Protein AF-0000000066442514 (afdb_homodimer)

Secondary structure (DSSP, 8-state):
-HHHHHHHHHHHHHHHT-----SSSPP-S--S-GGGGG-HHHHHHHHHHHHHHHHT-----S--SEEEEEEETT--HHHHHHHHHHHHHHHTS-TTT---GGGG-SEEEEEE---SSBSS--HHHHHHHHHHS----TT-BSB-TTSPTT-HHHHHSGGGB---HHHHHHHTT-EEEEEEEEETTSHHHHTTT--BS-TT-SSHHHHHHTT--TTTS--HHHHHHHSTTGGG-SEEEEE-GGGTSBTTSB-TTSPBP-BSS---HHHHHHHHSSS-EEEE-SHHHHHT--GGG-SEEEEE-SSSSPPPTTS--SSPPPHHHHHHHHHHHHTT-TT-EEEEEEETHHHHHHHTT-HHHHHHHHHHHHHHHHHHHHHS-TTTEEEEEE-S-EES-EEBS-PBTT--TTSEEEEE-TTT--EEESEEEEEES-GGGTEEEETTEEEE--GGGS-TTSTTPPPPEEEE-SSPPEE-S-EEEEEESTTGGGS-EEEEGGGHHHHHHHHHT-SSS-BTTB----SS---/-HHHHHHHHHHHHHHH------SSSPP-S--S-GGGGG-HHHHHHHHHHHHHHHHT-----S--SEEEEEEETT--HHHHHHHHHHHHHHHTS-TTT---GGGG-SEEEEEE---SSBSS--HHHHHHHHHHS----TT-BSB-TTS-TT-HHHHHSGGGB---HHHHHHHTT-EEEEEEEEETTSHHHHTTT--BS-TT--SHHHHHHTT--TTTS--HHHHHHHSTTGGG-SEEEEE-GGGTSBTTSB-TTSPBP-BSS---HHHHHHHHSSS-EEEE-SHHHHHT--GGG-SEEEEE-SSSSPPPTTS--SSPPPHHHHHHHHHHHHTT-TT-EEEEEEETHHHHHHHTT-HHHHHHHHHHHHHHHHHHHHHS-TTTEEEEEE-S-EES-EEBS-PBTT--TTSEEEEE-TTT--EEESEEEEEES-GGGTEEEETTEEEE--GGGS-TTSTTPPPPEEEE-SSPPEE-S-EEEEEESTTGGGS-EEEEGGGHHHHHHHHHT-SSS-BTTB----SS---

Sequence (1046 aa):
MRALRFFAALALQLTACSSQYKYGPEQSWDLDSISELKSKEFWFHDAQRTLYNKLSTPPNQYRAKNVIFFLGDGMSVPTVTAGRIFDGQLRGVVGERNRLEFEKFNYVGLSKTYCVNKQVADSACTASAYLSGIKANYLTIGVTADVELNDCRGSRLPQNRLSSIAAWALKGSKSAGLVTTTRVTHASPAGVYAHTSNRDFESDYDVTKLGQNPGNCPDIAQQLIDGDVGKRLRVVMGGGTIKFLPNTTNDVFGNKGQRLDNRNLIEEWQQTKPGNARVVFSRTDLLNNDAQNTDFLLGLFNASHLAYHMDDSIDTPTLPEMTAAAINVLSRDPNGYFLFVEGGRIDHAHHETKAKKALDETVQFSDAVRKARQLTNPWDTLIVVSADHGHTVTISGYPDVNNSIVGLNSELSNVDQLPYTSISYANGPAYERFYKSTDGVVERVDLRNLDFSKPDAIYPHGVPMTEETHGGGDVAVYAHGPWSHLFTGVYEQSTLPHLMGFASCLGPGITYCDLQPKARYSPMRALRFFAALALQLTACSSQYKYGPEQSWDLDSISELKSKEFWFHDAQRTLYNKLSTPPNQYRAKNVIFFLGDGMSVPTVTAGRIFDGQLRGVVGERNRLEFEKFNYVGLSKTYCVNKQVADSACTASAYLSGIKANYLTIGVTADVELNDCRGSRLPQNRLSSIAAWALKGSKSAGLVTTTRVTHASPAGVYAHTSNRDFESDYDVTKLGQNPGNCPDIAQQLIDGDVGKRLRVVMGGGTIKFLPNTTNDVFGNKGQRLDNRNLIEEWQQTKPGNARVVFSRTDLLNNDAQNTDFLLGLFNASHLAYHMDDSIDTPTLPEMTAAAINVLSRDPNGYFLFVEGGRIDHAHHETKAKKALDETVQFSDAVRKARQLTNPWDTLIVVSADHGHTVTISGYPDVNNSIVGLNSELSNVDQLPYTSISYANGPAYERFYKSTDGVVERVDLRNLDFSKPDAIYPHGVPMTEETHGGGDVAVYAHGPWSHLFTGVYEQSTLPHLMGFASCLGPGITYCDLQPKARYSP

Foldseek 3Di:
DVVVCVVCCLVVVLVVPPPQPPDADDDDLFALDPVCVVDPSNVVVNVVRLVNVLSNDDAQAAFFLAEEEEAAAQCFPQLQQLLQLQVSVVVNGQSNSGHFQLSPFPFKAWAFFAAPPGLFADLQQLLCQQFQLAGADHQWAQFHNVQAAPNLQRQPDPVGGTAGLLNQCVVVVAAEEEAELWACLARNNLNNFHGFSGSQLQAQLSCVVVPHHCVSTPGSLVCLCPNPRNLRHQYYAWAAQQRQADQVDADPVGHGHRYPVRGRSVVSSCVPDPAAEDEEAFLVCLVVDDLVRRRHYHYHHYNTGHDQPPDDDDRGDFLLSSLLSSCSNSVPRPSYYYYYRYLNVLNVCVQAQLSLSNSVSVSSSSSNVVSVVVSDDQSRYKYKYKYNFHFQKHFDDDADRSPNQQAWGPAADPPPRAIFHRIAHAEHAPQVQFWDDDPNDIDGDRCVPPDSVDSSDHHHHDYYDHTGDTDRDIMMMGMTGHQRNVNYYYDYSSCNSVSVCQSNVTAQAAHVVHNDGDPDHDD/DVVVVVVCCLVVVLVVPPPQPPDADDDDLFALDPVCVVDPRNVVVNVVRLVNVLSNDDAQAAFFLAEEEEAAAQCFPQLQQLLQLQVSVVVNGQSNSGHFQLSPFPFKAWAFFAAPPGLFADLQQLLCQQFQLAGADHQWAQFHNVQAAPNLQRQPDPVGGTAGLLNQCVVVVAAEEEAELWACLARNNLNNFHGFSGSQLQAQLSCVVVPHHCVSTPGSLVCLCPNPRNLRHQYYAWAAQQRQADQVDADPVGHGHRYPVRGRSVVSSCVVDPAAEDEEAFLVCLVPDDLVRGRHYHYHHYNTGHDQPPDDDDRHDFLLSSLLSSCSNSVPRPSYYYYYRYLNVLNVCVQAQLSLSNSSSVSSSSSNVVSVVVSDDQSRYKYKYKYNFHFQKHFDDDADRSPNQQAWGPAADPPPRAIFHRIAHAEHAPQVQFWDDDPNDIDGDRCVVPDSVDSSDHHHHDYYDHTGDTDRDIMMMGMTGHQRNVNYYYDYSSCNSVSVCQSNVTAQAAHVVHRDGDPDHDD

Solvent-accessible surface area (backbone atoms only — not comparable to full-atom values): 49474 Å² total; per-residue (Å²): 110,68,65,59,48,49,51,45,45,51,46,52,53,40,65,73,50,68,62,68,79,83,48,59,64,75,84,67,53,75,35,77,48,66,73,61,52,43,39,58,57,48,37,42,34,42,32,50,45,53,51,50,52,56,73,60,52,72,83,39,82,43,63,14,44,26,37,38,42,36,32,36,29,37,38,17,52,32,48,51,42,51,16,18,24,44,50,19,48,76,72,58,26,39,8,81,63,28,71,44,54,62,51,70,26,65,19,16,20,36,29,44,38,50,24,46,55,16,45,21,38,50,54,15,10,26,19,14,7,48,28,44,17,29,48,7,26,63,44,20,19,16,34,39,37,82,36,46,74,72,29,33,69,48,32,66,37,72,92,30,42,55,56,18,50,44,42,28,26,47,74,65,62,18,42,26,33,40,38,37,38,28,28,54,40,36,38,53,57,25,18,52,44,30,51,31,21,38,45,68,27,26,20,47,39,41,22,43,73,73,75,44,54,43,91,60,34,68,21,37,40,56,24,42,54,71,26,85,42,24,52,62,43,32,28,41,33,20,12,26,48,24,45,33,22,15,56,88,40,63,48,100,86,70,45,59,15,50,22,75,82,70,48,50,48,64,61,50,43,50,70,68,45,77,77,42,52,44,78,35,57,35,26,67,52,52,75,65,53,57,42,90,69,36,63,26,42,40,33,41,49,25,61,40,51,41,74,57,85,89,46,94,65,83,55,55,64,50,64,33,56,52,47,47,54,45,50,53,32,46,65,69,39,90,64,17,27,33,36,41,38,34,33,40,51,22,31,55,24,45,23,58,29,14,57,53,43,18,32,51,38,44,43,44,42,28,46,22,54,44,44,50,58,73,74,48,56,58,66,32,28,23,40,36,39,32,35,51,32,13,39,34,57,29,34,42,46,62,21,41,47,69,47,58,58,62,30,63,31,78,47,56,28,82,65,78,66,40,58,44,50,17,48,33,26,38,36,14,41,72,47,70,74,45,45,39,41,55,96,68,36,68,40,71,50,66,49,86,78,50,65,52,86,44,60,80,31,67,52,61,43,49,38,53,23,80,48,21,48,35,8,43,28,50,19,50,32,29,17,38,31,16,46,19,77,65,44,36,12,56,45,56,33,24,28,50,31,50,56,54,16,17,30,45,56,28,62,50,58,43,17,77,80,40,74,63,78,53,71,58,83,58,115,111,68,64,58,47,49,51,45,46,51,47,53,54,43,66,72,48,72,65,69,79,82,46,57,61,75,82,67,54,75,35,76,50,68,71,61,49,43,38,58,56,49,36,42,34,44,30,50,44,54,50,49,51,55,72,60,53,73,82,40,81,43,62,15,46,25,38,38,44,35,34,36,28,37,39,18,52,32,48,52,42,51,17,18,24,44,50,18,49,76,72,58,26,39,9,84,63,27,71,44,53,62,51,69,26,64,18,16,20,38,29,43,40,49,24,46,55,17,44,21,38,52,54,15,9,25,18,14,7,47,29,42,17,30,48,6,26,62,44,20,20,17,34,39,38,83,36,45,75,72,29,32,70,48,31,66,36,71,92,28,44,56,56,18,51,45,43,29,26,46,74,66,62,19,44,24,33,39,39,37,40,28,26,53,40,36,37,55,58,26,16,52,44,30,51,30,20,38,44,69,27,26,20,48,39,42,22,43,74,72,74,44,56,41,91,61,33,67,22,37,38,57,24,42,52,72,25,86,44,23,54,61,44,32,28,41,31,21,13,26,49,24,45,34,22,15,56,87,39,65,48,100,84,72,46,57,14,51,22,75,82,70,51,48,47,63,60,50,43,50,71,68,46,76,77,42,51,46,79,35,56,36,27,66,52,53,76,65,52,57,43,91,70,36,62,26,40,42,33,42,49,24,62,40,51,41,75,58,85,89,45,95,65,83,54,56,64,51,64,32,55,51,47,48,54,45,49,54,32,47,65,69,39,88,63,18,28,34,36,41,37,33,32,38,51,22,31,54,23,45,25,57,28,14,58,52,43,16,32,51,37,44,42,43,42,28,46,22,52,43,43,50,58,72,76,47,56,59,66,33,29,22,38,37,38,32,35,49,32,13,39,33,58,29,34,41,46,63,20,41,46,69,48,57,59,63,31,63,31,78,47,55,31,81,65,78,67,40,59,44,51,19,48,33,25,37,35,14,41,72,47,71,75,43,46,39,42,54,95,69,36,68,39,73,49,65,51,85,78,52,65,52,88,42,60,79,31,68,54,62,44,49,38,51,21,82,48,22,49,34,9,43,28,49,19,50,33,27,18,39,29,15,45,21,76,67,42,35,12,56,46,56,34,24,30,48,30,51,56,55,15,16,29,44,55,30,62,49,57,44,19,75,80,41,75,64,79,54,71,58,83,60,113

Nearest PDB structures (foldseek):
  1k7h-assembly1_B  TM=9.688E-01  e=6.602E-61  Pandalus borealis
  7yiv-assembly1_H  TM=9.428E-01  e=6.578E-58  Homo sapiens
  3mk0-assembly1_A  TM=9.282E-01  e=3.516E-56  Homo sapiens
  4kjg-assembly1_B  TM=9.202E-01  e=3.316E-56  Rattus norvegicus
  4kjd-assembly1_B  TM=9.250E-01  e=1.387E-45  Rattus norvegicus

GO terms:
  GO:0004035 alkaline phosphatase activity (F, IDA)

Structure (mmCIF, N/CA/C/O backbone):
data_AF-0000000066442514-model_v1
#
loop_
_entity.id
_entity.type
_entity.pdbx_description
1 polymer 'alkaline phosphatase'
#
loop_
_atom_site.group_PDB
_atom_site.id
_atom_site.type_symbol
_atom_site.label_atom_id
_atom_site.label_alt_id
_atom_site.label_comp_id
_atom_site.label_asym_id
_atom_site.label_entity_id
_atom_site.label_seq_id
_atom_site.pdbx_PDB_ins_code
_atom_site.Cartn_x
_atom_site.Cartn_y
_atom_site.Cartn_z
_atom_site.occupancy
_atom_site.B_iso_or_equiv
_atom_site.auth_seq_id
_atom_site.auth_comp_id
_atom_site.auth_asym_id
_atom_site.auth_atom_id
_atom_site.pdbx_PDB_model_num
ATOM 1 N N . MET A 1 1 ? -41.406 0.162 12.781 1 38.47 1 MET A N 1
ATOM 2 C CA . MET A 1 1 ? -42.156 0.573 11.586 1 38.47 1 MET A CA 1
ATOM 3 C C . MET A 1 1 ? -41.438 1.747 10.906 1 38.47 1 MET A C 1
ATOM 5 O O . MET A 1 1 ? -41.375 1.797 9.68 1 38.47 1 MET A O 1
ATOM 9 N N . ARG A 1 2 ? -40.938 2.623 11.789 1 35.38 2 ARG A N 1
ATOM 10 C CA . ARG A 1 2 ? -40.25 3.797 11.234 1 35.38 2 ARG A CA 1
ATOM 11 C C . ARG A 1 2 ? -38.906 3.434 10.656 1 35.38 2 ARG A C 1
ATOM 13 O O . ARG A 1 2 ? -38.469 3.984 9.633 1 35.38 2 ARG A O 1
ATOM 20 N N . ALA A 1 3 ? -38.25 2.457 11.203 1 40.62 3 ALA A N 1
ATOM 21 C CA . ALA A 1 3 ? -36.938 2.047 10.719 1 40.62 3 ALA A CA 1
ATOM 22 C C . ALA A 1 3 ? -37.062 1.33 9.375 1 40.62 3 ALA A C 1
ATOM 24 O O . ALA A 1 3 ? -36.219 1.522 8.484 1 40.62 3 ALA A O 1
ATOM 25 N N . LEU A 1 4 ? -38.156 0.588 9.227 1 42.34 4 LEU A N 1
ATOM 26 C CA . LEU A 1 4 ? -38.375 -0.084 7.949 1 42.34 4 LEU A CA 1
ATOM 27 C C . LEU A 1 4 ? -38.688 0.926 6.848 1 42.34 4 LEU A C 1
ATOM 29 O O . LEU A 1 4 ? -38.25 0.763 5.707 1 42.34 4 LEU A O 1
ATOM 33 N N . ARG A 1 5 ? -39.312 1.982 7.227 1 40.94 5 ARG A N 1
ATOM 34 C CA . ARG A 1 5 ? -39.625 2.998 6.234 1 40.94 5 ARG A CA 1
ATOM 35 C C . ARG A 1 5 ? -38.406 3.77 5.801 1 40.94 5 ARG A C 1
ATOM 37 O O . ARG A 1 5 ? -38.281 4.145 4.633 1 40.94 5 ARG A O 1
ATOM 44 N N . PHE A 1 6 ? -37.5 3.926 6.785 1 42.84 6 PHE A N 1
ATOM 45 C CA . PHE A 1 6 ? -36.281 4.652 6.457 1 42.84 6 PHE A CA 1
ATOM 46 C C . PHE A 1 6 ? -35.375 3.803 5.582 1 42.84 6 PHE A C 1
ATOM 48 O O . PHE A 1 6 ? -34.812 4.301 4.609 1 42.84 6 PHE A O 1
ATOM 55 N N . PHE A 1 7 ? -35.281 2.59 5.887 1 43.75 7 PHE A N 1
ATOM 56 C CA . PHE A 1 7 ? -34.438 1.73 5.055 1 43.75 7 PHE A CA 1
ATOM 57 C C . PHE A 1 7 ? -35.062 1.534 3.68 1 43.75 7 PHE A C 1
ATOM 59 O O . PHE A 1 7 ? -34.375 1.479 2.67 1 43.75 7 PHE A O 1
ATOM 66 N N . ALA A 1 8 ? -36.375 1.407 3.721 1 45.22 8 ALA A N 1
ATOM 67 C CA . ALA A 1 8 ? -37.062 1.27 2.443 1 45.22 8 ALA A CA 1
ATOM 68 C C . ALA A 1 8 ? -37 2.566 1.641 1 45.22 8 ALA A C 1
ATOM 70 O O . ALA A 1 8 ? -36.844 2.537 0.417 1 45.22 8 ALA A O 1
ATOM 71 N N . ALA A 1 9 ? -37.094 3.627 2.287 1 41.62 9 ALA A N 1
ATOM 72 C CA . ALA A 1 9 ? -37.031 4.918 1.608 1 41.62 9 ALA A CA 1
ATOM 73 C C . ALA A 1 9 ? -35.625 5.199 1.111 1 41.62 9 ALA A C 1
ATOM 75 O O . ALA A 1 9 ? -35.438 5.715 0.005 1 41.62 9 ALA A O 1
ATOM 76 N N . LEU A 1 10 ? -34.625 4.816 1.901 1 45.12 10 LEU A N 1
ATOM 77 C CA . LEU A 1 10 ? -33.25 4.973 1.393 1 45.12 10 LEU A CA 1
ATOM 78 C C . LEU A 1 10 ? -33 3.996 0.252 1 45.12 10 LEU A C 1
ATOM 80 O O . LEU A 1 10 ? -32.406 4.367 -0.76 1 45.12 10 LEU A O 1
ATOM 84 N N . ALA A 1 11 ? -33.438 2.771 0.452 1 46.72 11 ALA A N 1
ATOM 85 C CA . ALA A 1 11 ? -33.312 1.802 -0.63 1 46.72 11 ALA A CA 1
ATOM 86 C C . ALA A 1 11 ? -34.156 2.205 -1.838 1 46.72 11 ALA A C 1
ATOM 88 O O . ALA A 1 11 ? -33.688 2.086 -2.982 1 46.72 11 ALA A O 1
ATOM 89 N N . LEU A 1 12 ? -35.344 2.416 -1.604 1 46.75 12 LEU A N 1
ATOM 90 C CA . LEU A 1 12 ? -36.25 2.85 -2.676 1 46.75 12 LEU A CA 1
ATOM 91 C C . LEU A 1 12 ? -35.75 4.148 -3.303 1 46.75 12 LEU A C 1
ATOM 93 O O . LEU A 1 12 ? -35.844 4.34 -4.516 1 46.75 12 LEU A O 1
ATOM 97 N N . GLN A 1 13 ? -35.312 5.047 -2.525 1 42.16 13 GLN A N 1
ATOM 98 C CA . GLN A 1 13 ? -34.75 6.285 -3.051 1 42.16 13 GLN A CA 1
ATOM 99 C C . GLN A 1 13 ? -33.469 6.02 -3.805 1 42.16 13 GLN A C 1
ATOM 101 O O . GLN A 1 13 ? -33.156 6.691 -4.793 1 42.16 13 GLN A O 1
ATOM 106 N N . LEU A 1 14 ? -32.688 5.059 -3.352 1 45.56 14 LEU A N 1
ATOM 107 C CA . LEU A 1 14 ? -31.453 4.723 -4.059 1 45.56 14 LEU A CA 1
ATOM 108 C C . LEU A 1 14 ? -31.75 3.938 -5.332 1 45.56 14 LEU A C 1
ATOM 110 O O . LEU A 1 14 ? -31.016 4.043 -6.32 1 45.56 14 LEU A O 1
ATOM 114 N N . THR A 1 15 ? -32.625 2.994 -5.359 1 45 15 THR A N 1
ATOM 115 C CA . THR A 1 15 ? -32.969 2.299 -6.594 1 45 15 THR A CA 1
ATOM 116 C C . THR A 1 15 ? -33.438 3.287 -7.66 1 45 15 THR A C 1
ATOM 118 O O . THR A 1 15 ? -33.25 3.055 -8.852 1 45 15 THR A O 1
ATOM 121 N N . ALA A 1 16 ? -34.406 4.074 -7.336 1 40.31 16 ALA A N 1
ATOM 122 C CA . ALA A 1 16 ? -34.938 4.957 -8.375 1 40.31 16 ALA A CA 1
ATOM 123 C C . ALA A 1 16 ? -33.844 5.812 -8.984 1 40.31 16 ALA A C 1
ATOM 125 O O . ALA A 1 16 ? -33.969 6.262 -10.133 1 40.31 16 ALA A O 1
ATOM 126 N N . CYS A 1 17 ? -32.875 6.41 -8.211 1 42 17 CYS A N 1
ATOM 127 C CA . CYS A 1 17 ? -31.938 7.406 -8.727 1 42 17 CYS A CA 1
ATOM 128 C C . CYS A 1 17 ? -30.688 6.742 -9.297 1 42 17 CYS A C 1
ATOM 130 O O . CYS A 1 17 ? -29.594 6.875 -8.734 1 42 17 CYS A O 1
ATOM 132 N N . SER A 1 18 ? -30.609 5.641 -9.656 1 47.06 18 SER A N 1
ATOM 133 C CA . SER A 1 18 ? -29.469 5.434 -10.547 1 47.06 18 SER A CA 1
ATOM 134 C C . SER A 1 18 ? -29.188 6.68 -11.383 1 47.06 18 SER A C 1
ATOM 136 O O . SER A 1 18 ? -28.828 6.574 -12.555 1 47.06 18 SER A O 1
ATOM 138 N N . SER A 1 19 ? -29.75 7.75 -11.086 1 52.88 19 SER A N 1
ATOM 139 C CA . SER A 1 19 ? -29.453 8.906 -11.922 1 52.88 19 SER A CA 1
ATOM 140 C C . SER A 1 19 ? -27.969 9.266 -11.875 1 52.88 19 SER A C 1
ATOM 142 O O . SER A 1 19 ? -27.422 9.531 -10.805 1 52.88 19 SER A O 1
ATOM 144 N N . GLN A 1 20 ? -27.188 8.688 -12.898 1 64.88 20 GLN A N 1
ATOM 145 C CA . GLN A 1 20 ? -25.844 9.141 -13.227 1 64.88 20 GLN A CA 1
ATOM 146 C C . GLN A 1 20 ? -25.688 10.641 -12.969 1 64.88 20 GLN A C 1
ATOM 148 O O . GLN A 1 20 ? -26.562 11.43 -13.344 1 64.88 20 GLN A O 1
ATOM 153 N N . TYR A 1 21 ? -24.891 10.906 -11.938 1 78.38 21 TYR A N 1
ATOM 154 C CA . TYR A 1 21 ? -24.531 12.305 -11.75 1 78.38 21 TYR A CA 1
ATOM 155 C C . TYR A 1 21 ? -24.391 13.016 -13.086 1 78.38 21 TYR A C 1
ATOM 157 O O . TYR A 1 21 ? -23.562 12.617 -13.914 1 78.38 21 TYR A O 1
ATOM 165 N N . LYS A 1 22 ? -25.219 13.984 -13.43 1 78.25 22 LYS A N 1
ATOM 166 C CA . LYS A 1 22 ? -25.266 14.602 -14.75 1 78.25 22 LYS A CA 1
ATOM 167 C C . LYS A 1 22 ? -24.719 16.031 -14.711 1 78.25 22 LYS A C 1
ATOM 169 O O . LYS A 1 22 ? -24.891 16.781 -15.664 1 78.25 22 LYS A O 1
ATOM 174 N N . TYR A 1 23 ? -24.047 16.297 -13.617 1 77.56 23 TYR A N 1
ATOM 175 C CA . TYR A 1 23 ? -23.562 17.656 -13.516 1 77.56 23 TYR A CA 1
ATOM 176 C C . TYR A 1 23 ? -22.062 17.734 -13.781 1 77.56 23 TYR A C 1
ATOM 178 O O . TYR A 1 23 ? -21.344 16.75 -13.594 1 77.56 23 TYR A O 1
ATOM 186 N N . GLY A 1 24 ? -21.672 18.906 -14.32 1 76 24 GLY A N 1
ATOM 187 C CA . GLY A 1 24 ? -20.266 19.188 -14.477 1 76 24 GLY A CA 1
ATOM 188 C C . GLY A 1 24 ? -19.625 18.422 -15.617 1 76 24 GLY A C 1
ATOM 189 O O . GLY A 1 24 ? -20.312 17.781 -16.406 1 76 24 GLY A O 1
ATOM 190 N N . PRO A 1 25 ? -18.344 18.578 -15.656 1 77.44 25 PRO A N 1
ATOM 191 C CA . PRO A 1 25 ? -17.625 17.828 -16.688 1 77.44 25 PRO A CA 1
ATOM 192 C C . PRO A 1 25 ? -17.688 16.312 -16.469 1 77.44 25 PRO A C 1
ATOM 194 O O . PRO A 1 25 ? -17.859 15.859 -15.328 1 77.44 25 PRO A O 1
ATOM 197 N N . GLU A 1 26 ? -17.688 15.633 -17.484 1 74.25 26 GLU A N 1
ATOM 198 C CA . GLU A 1 26 ? -17.688 14.18 -17.422 1 74.25 26 GLU A CA 1
ATOM 199 C C . GLU A 1 26 ? -16.453 13.664 -16.703 1 74.25 26 GLU A C 1
ATOM 201 O O . GLU A 1 26 ? -15.383 14.273 -16.766 1 74.25 26 GLU A O 1
ATOM 206 N N . GLN A 1 27 ? -16.766 12.617 -15.891 1 74.62 27 GLN A N 1
ATOM 207 C CA . GLN A 1 27 ? -15.617 11.938 -15.297 1 74.62 27 GLN A CA 1
ATOM 208 C C . GLN A 1 27 ? -14.703 11.375 -16.375 1 74.62 27 GLN A C 1
ATOM 210 O O . GLN A 1 27 ? -15.164 10.672 -17.281 1 74.62 27 GLN A O 1
ATOM 215 N N . SER A 1 28 ? -13.508 11.883 -16.312 1 82 28 SER A N 1
ATOM 216 C CA . SER A 1 28 ? -12.555 11.367 -17.297 1 82 28 SER A CA 1
ATOM 217 C C . SER A 1 28 ? -11.32 10.789 -16.609 1 82 28 SER A C 1
ATOM 219 O O . SER A 1 28 ? -10.688 11.453 -15.789 1 82 28 SER A O 1
ATOM 221 N N . TRP A 1 29 ? -11.102 9.586 -16.844 1 86.31 29 TRP A N 1
ATOM 222 C CA . TRP A 1 29 ? -9.898 8.922 -16.375 1 86.31 29 TRP A CA 1
ATOM 223 C C . TRP A 1 29 ? -8.773 9.023 -17.391 1 86.31 29 TRP A C 1
ATOM 225 O O . TRP A 1 29 ? -7.598 8.875 -17.047 1 86.31 29 TRP A O 1
ATOM 235 N N . ASP A 1 30 ? -9.211 9.305 -18.609 1 88.81 30 ASP A N 1
ATOM 236 C CA . ASP A 1 30 ? -8.25 9.477 -19.688 1 88.81 30 ASP A CA 1
ATOM 237 C C . ASP A 1 30 ? -8.102 10.953 -20.062 1 88.81 30 ASP A C 1
ATOM 239 O O . ASP A 1 30 ? -8.766 11.445 -20.969 1 88.81 30 ASP A O 1
ATOM 243 N N . LEU A 1 31 ? -7.215 11.609 -19.359 1 93.81 31 LEU A N 1
ATOM 244 C CA . LEU A 1 31 ? -6.957 13.016 -19.656 1 93.81 31 LEU A CA 1
ATOM 245 C C . LEU A 1 31 ? -5.812 13.156 -20.656 1 93.81 31 LEU A C 1
ATOM 247 O O . LEU A 1 31 ? -4.711 12.648 -20.422 1 93.81 31 LEU A O 1
ATOM 251 N N . ASP A 1 32 ? -5.988 13.906 -21.672 1 91.44 32 ASP A N 1
ATOM 252 C CA . ASP A 1 32 ? -4.992 14.07 -22.734 1 91.44 32 ASP A CA 1
ATOM 253 C C . ASP A 1 32 ? -3.986 15.164 -22.375 1 91.44 32 ASP A C 1
ATOM 255 O O . ASP A 1 32 ? -2.92 15.25 -23 1 91.44 32 ASP A O 1
ATOM 259 N N . SER A 1 33 ? -4.453 15.953 -21.391 1 93.25 33 SER A N 1
ATOM 260 C CA . SER A 1 33 ? -3.58 17.062 -21.031 1 93.25 33 SER A CA 1
ATOM 261 C C . SER A 1 33 ? -3.541 17.281 -19.531 1 93.25 33 SER A C 1
ATOM 263 O O . SER A 1 33 ? -4.57 17.188 -18.859 1 93.25 33 SER A O 1
ATOM 265 N N . ILE A 1 34 ? -2.373 17.688 -19.047 1 93.44 34 ILE A N 1
ATOM 266 C CA . ILE A 1 34 ? -2.172 17.953 -17.625 1 93.44 34 ILE A CA 1
ATOM 267 C C . ILE A 1 34 ? -2.938 19.219 -17.234 1 93.44 34 ILE A C 1
ATOM 269 O O . ILE A 1 34 ? -3.215 19.438 -16.047 1 93.44 34 ILE A O 1
ATOM 273 N N . SER A 1 35 ? -3.258 20.094 -18.188 1 94.12 35 SER A N 1
ATOM 274 C CA . SER A 1 35 ? -3.957 21.344 -17.906 1 94.12 35 SER A CA 1
ATOM 275 C C . SER A 1 35 ? -5.344 21.078 -17.328 1 94.12 35 SER A C 1
ATOM 277 O O . SER A 1 35 ? -5.887 21.922 -16.609 1 94.12 35 SER A O 1
ATOM 279 N N . GLU A 1 36 ? -5.879 19.922 -17.641 1 92.75 36 GLU A N 1
ATOM 280 C CA . GLU A 1 36 ? -7.207 19.578 -17.141 1 92.75 36 GLU A CA 1
ATOM 281 C C . GLU A 1 36 ? -7.191 19.359 -15.625 1 92.75 36 GLU A C 1
ATOM 283 O O . GLU A 1 36 ? -8.211 19.516 -14.953 1 92.75 36 GLU A O 1
ATOM 288 N N . LEU A 1 37 ? -6.039 19.031 -15.078 1 95.56 37 LEU A N 1
ATOM 289 C CA . LEU A 1 37 ? -5.879 18.812 -13.641 1 95.56 37 LEU A CA 1
ATOM 290 C C . LEU A 1 37 ? -6.012 20.125 -12.875 1 95.56 37 LEU A C 1
ATOM 292 O O . LEU A 1 37 ? -6.195 20.109 -11.656 1 95.56 37 LEU A O 1
ATOM 296 N N . LYS A 1 38 ? -5.973 21.266 -13.523 1 96.19 38 LYS A N 1
ATOM 297 C CA . LYS A 1 38 ? -5.957 22.562 -12.859 1 96.19 38 LYS A CA 1
ATOM 298 C C . LYS A 1 38 ? -7.367 23 -12.469 1 96.19 38 LYS A C 1
ATOM 300 O O . LYS A 1 38 ? -7.535 23.922 -11.656 1 96.19 38 LYS A O 1
ATOM 305 N N . SER A 1 39 ? -8.367 22.375 -13.008 1 95.06 39 SER A N 1
ATOM 306 C CA . SER A 1 39 ? -9.75 22.828 -12.852 1 95.06 39 SER A CA 1
ATOM 307 C C . SER A 1 39 ? -10.32 22.391 -11.5 1 95.06 39 SER A C 1
ATOM 309 O O . SER A 1 39 ? -10.453 21.203 -11.227 1 95.06 39 SER A O 1
ATOM 311 N N . LYS A 1 40 ? -10.711 23.406 -10.688 1 95.31 40 LYS A N 1
ATOM 312 C CA . LYS A 1 40 ? -11.359 23.078 -9.422 1 95.31 40 LYS A CA 1
ATOM 313 C C . LYS A 1 40 ? -12.695 22.391 -9.648 1 95.31 40 LYS A C 1
ATOM 315 O O . LYS A 1 40 ? -13.07 21.484 -8.891 1 95.31 40 LYS A O 1
ATOM 320 N N . GLU A 1 41 ? -13.461 22.734 -10.766 1 95.19 41 GLU A N 1
ATOM 321 C CA . GLU A 1 41 ? -14.727 22.094 -11.102 1 95.19 41 GLU A CA 1
ATOM 322 C C . GLU A 1 41 ? -14.523 20.625 -11.445 1 95.19 41 GLU A C 1
ATOM 324 O O . GLU A 1 41 ? -15.359 19.781 -11.125 1 95.19 41 GLU A O 1
ATOM 329 N N . PHE A 1 42 ? -13.43 20.375 -12.141 1 95.62 42 PHE A N 1
ATOM 330 C CA . PHE A 1 42 ? -13.109 18.984 -12.484 1 95.62 42 PHE A CA 1
ATOM 331 C C . PHE A 1 42 ? -12.992 18.141 -11.227 1 95.62 42 PHE A C 1
ATOM 333 O O . PHE A 1 42 ? -13.617 17.078 -11.125 1 95.62 42 PHE A O 1
ATOM 340 N N . TRP A 1 43 ? -12.203 18.547 -10.258 1 97.06 43 TRP A N 1
ATOM 341 C CA . TRP A 1 43 ? -11.953 17.781 -9.047 1 97.06 43 TRP A CA 1
ATOM 342 C C . TRP A 1 43 ? -13.211 17.688 -8.188 1 97.06 43 TRP A C 1
ATOM 344 O O . TRP A 1 43 ? -13.477 16.641 -7.578 1 97.06 43 TRP A O 1
ATOM 354 N N . PHE A 1 44 ? -14.016 18.781 -8.133 1 97.06 44 PHE A N 1
ATOM 355 C CA . PHE A 1 44 ? -15.273 18.75 -7.402 1 97.06 44 PHE A CA 1
ATOM 356 C C . PHE A 1 44 ? -16.203 17.688 -7.965 1 97.06 44 PHE A C 1
ATOM 358 O O . PHE A 1 44 ? -16.688 16.828 -7.227 1 97.06 44 PHE A O 1
ATOM 365 N N . HIS A 1 45 ? -16.391 17.656 -9.258 1 96.31 45 HIS A N 1
ATOM 366 C CA . HIS A 1 45 ? -17.328 16.719 -9.875 1 96.31 45 HIS A CA 1
ATOM 367 C C . HIS A 1 45 ? -16.766 15.297 -9.875 1 96.31 45 HIS A C 1
ATOM 369 O O . HIS A 1 45 ? -17.531 14.328 -9.766 1 96.31 45 HIS A O 1
ATOM 375 N N . ASP A 1 46 ? -15.453 15.219 -9.984 1 96.31 46 ASP A N 1
ATOM 376 C CA . ASP A 1 46 ? -14.836 13.906 -9.859 1 96.31 46 ASP A CA 1
ATOM 377 C C . ASP A 1 46 ? -15.164 13.266 -8.516 1 96.31 46 ASP A C 1
ATOM 379 O O . ASP A 1 46 ? -15.531 12.094 -8.445 1 96.31 46 ASP A O 1
ATOM 383 N N . ALA A 1 47 ? -15.008 14.047 -7.41 1 97.06 47 ALA A N 1
ATOM 384 C CA . ALA A 1 47 ? -15.305 13.562 -6.062 1 97.06 47 ALA A CA 1
ATOM 385 C C . ALA A 1 47 ? -16.781 13.227 -5.914 1 97.06 47 ALA A C 1
ATOM 387 O O . ALA A 1 47 ? -17.141 12.211 -5.312 1 97.06 47 ALA A O 1
ATOM 388 N N . GLN A 1 48 ? -17.656 14.094 -6.48 1 96.56 48 GLN A N 1
ATOM 389 C CA . GLN A 1 48 ? -19.094 13.875 -6.391 1 96.56 48 GLN A CA 1
ATOM 390 C C . GLN A 1 48 ? -19.516 12.609 -7.141 1 96.56 48 GLN A C 1
ATOM 392 O O . GLN A 1 48 ? -20.359 11.844 -6.668 1 96.56 48 GLN A O 1
ATOM 397 N N . ARG A 1 49 ? -18.906 12.375 -8.281 1 95.38 49 ARG A N 1
ATOM 398 C CA . ARG A 1 49 ? -19.219 11.172 -9.047 1 95.38 49 ARG A CA 1
ATOM 399 C C . ARG A 1 49 ? -18.766 9.922 -8.312 1 95.38 49 ARG A C 1
ATOM 401 O O . ARG A 1 49 ? -19.453 8.898 -8.32 1 95.38 49 ARG A O 1
ATOM 408 N N . THR A 1 50 ? -17.547 9.992 -7.723 1 95.62 50 THR A N 1
ATOM 409 C CA . THR A 1 50 ? -17.062 8.875 -6.922 1 95.62 50 THR A CA 1
ATOM 410 C C . THR A 1 50 ? -18.016 8.57 -5.777 1 95.62 50 THR A C 1
ATOM 412 O O . THR A 1 50 ? -18.359 7.41 -5.535 1 95.62 50 THR A O 1
ATOM 415 N N . LEU A 1 51 ? -18.469 9.578 -5.082 1 96 51 LEU A N 1
ATOM 416 C CA . LEU A 1 51 ? -19.406 9.438 -3.979 1 96 51 LEU A CA 1
ATOM 417 C C . LEU A 1 51 ? -20.719 8.844 -4.469 1 96 51 LEU A C 1
ATOM 419 O O . LEU A 1 51 ? -21.25 7.91 -3.859 1 96 51 LEU A O 1
ATOM 423 N N . TYR A 1 52 ? -21.266 9.367 -5.59 1 93.25 52 TYR A N 1
ATOM 424 C CA . TYR A 1 52 ? -22.516 8.875 -6.156 1 93.25 52 TYR A CA 1
ATOM 425 C C . TYR A 1 52 ? -22.406 7.398 -6.52 1 93.25 52 TYR A C 1
ATOM 427 O O . TYR A 1 52 ? -23.344 6.625 -6.27 1 93.25 52 TYR A O 1
ATOM 435 N N . ASN A 1 53 ? -21.312 7.098 -7.113 1 92.38 53 ASN A N 1
ATOM 436 C CA . ASN A 1 53 ? -21.109 5.703 -7.496 1 92.38 53 ASN A CA 1
ATOM 437 C C . ASN A 1 53 ? -21.125 4.777 -6.285 1 92.38 53 ASN A C 1
ATOM 439 O O . ASN A 1 53 ? -21.703 3.691 -6.336 1 92.38 53 ASN A O 1
ATOM 443 N N . LYS A 1 54 ? -20.453 5.164 -5.234 1 93.81 54 LYS A N 1
ATOM 444 C CA . LYS A 1 54 ? -20.406 4.355 -4.016 1 93.81 54 LYS A CA 1
ATOM 445 C C . LYS A 1 54 ? -21.797 4.23 -3.389 1 93.81 54 LYS A C 1
ATOM 447 O O . LYS A 1 54 ? -22.172 3.158 -2.902 1 93.81 54 LYS A O 1
ATOM 452 N N . LEU A 1 55 ? -22.547 5.305 -3.361 1 93.19 55 LEU A N 1
ATOM 453 C CA . LEU A 1 55 ? -23.875 5.32 -2.76 1 93.19 55 LEU A CA 1
ATOM 454 C C . LEU A 1 55 ? -24.859 4.473 -3.572 1 93.19 55 LEU A C 1
ATOM 456 O O . LEU A 1 55 ? -25.812 3.914 -3.021 1 93.19 55 LEU A O 1
ATOM 460 N N . SER A 1 56 ? -24.562 4.363 -4.855 1 89.88 56 SER A N 1
ATOM 461 C CA . SER A 1 56 ? -25.516 3.713 -5.754 1 89.88 56 SER A CA 1
ATOM 462 C C . SER A 1 56 ? -25.156 2.246 -5.965 1 89.88 56 SER A C 1
ATOM 464 O O . SER A 1 56 ? -25.781 1.564 -6.785 1 89.88 56 SER A O 1
ATOM 466 N N . THR A 1 57 ? -24.188 1.771 -5.344 1 88.12 57 THR A N 1
ATOM 467 C CA . THR A 1 57 ? -23.766 0.39 -5.547 1 88.12 57 THR A CA 1
ATOM 468 C C . THR A 1 57 ? -24.062 -0.457 -4.316 1 88.12 57 THR A C 1
ATOM 470 O O . THR A 1 57 ? -23.266 -0.512 -3.381 1 88.12 57 THR A O 1
ATOM 473 N N . PRO A 1 58 ? -25.156 -1.134 -4.383 1 89.5 58 PRO A N 1
ATOM 474 C CA . PRO A 1 58 ? -25.453 -2.033 -3.264 1 89.5 58 PRO A CA 1
ATOM 475 C C . PRO A 1 58 ? -24.547 -3.258 -3.236 1 89.5 58 PRO A C 1
ATOM 477 O O . PRO A 1 58 ? -24.047 -3.688 -4.281 1 89.5 58 PRO A O 1
ATOM 480 N N . PRO A 1 59 ? -24.328 -3.787 -2.039 1 92.81 59 PRO A N 1
ATOM 481 C CA . PRO A 1 59 ? -23.547 -5.023 -1.98 1 92.81 59 PRO A CA 1
ATOM 482 C C . PRO A 1 59 ? -24.203 -6.172 -2.746 1 92.81 59 PRO A C 1
ATOM 484 O O . PRO A 1 59 ? -25.438 -6.316 -2.721 1 92.81 59 PRO A O 1
ATOM 487 N N . ASN A 1 60 ? -23.438 -6.879 -3.553 1 95.88 60 ASN A N 1
ATOM 488 C CA . ASN A 1 60 ? -23.875 -8.094 -4.227 1 95.88 60 ASN A CA 1
ATOM 489 C C . ASN A 1 60 ? -23.828 -9.297 -3.295 1 95.88 60 ASN A C 1
ATOM 491 O O . ASN A 1 60 ? -22.75 -9.789 -2.963 1 95.88 60 ASN A O 1
ATOM 495 N N . GLN A 1 61 ? -25.016 -9.82 -2.949 1 95.44 61 GLN A N 1
ATOM 496 C CA . GLN A 1 61 ? -25.062 -10.914 -1.979 1 95.44 61 GLN A CA 1
ATOM 497 C C . GLN A 1 61 ? -25.562 -12.203 -2.625 1 95.44 61 GLN A C 1
ATOM 499 O O . GLN A 1 61 ? -26.125 -13.062 -1.947 1 95.44 61 GLN A O 1
ATOM 504 N N . TYR A 1 62 ? -25.375 -12.273 -3.951 1 96.75 62 TYR A N 1
ATOM 505 C CA . TYR A 1 62 ? -25.672 -13.516 -4.656 1 96.75 62 TYR A CA 1
ATOM 506 C C . TYR A 1 62 ? -24.547 -14.523 -4.496 1 96.75 62 TYR A C 1
ATOM 508 O O . TYR A 1 62 ? -23.469 -14.18 -4.02 1 96.75 62 TYR A O 1
ATOM 516 N N . ARG A 1 63 ? -24.891 -15.75 -4.812 1 97.62 63 ARG A N 1
ATOM 517 C CA . ARG A 1 63 ? -23.891 -16.812 -4.766 1 97.62 63 ARG A CA 1
ATOM 518 C C . ARG A 1 63 ? -22.875 -16.656 -5.895 1 97.62 63 ARG A C 1
ATOM 520 O O . ARG A 1 63 ? -23.25 -16.438 -7.047 1 97.62 63 ARG A O 1
ATOM 527 N N . ALA A 1 64 ? -21.609 -16.766 -5.57 1 98.75 64 ALA A N 1
ATOM 528 C CA . ALA A 1 64 ? -20.578 -16.812 -6.602 1 98.75 64 ALA A CA 1
ATOM 529 C C . ALA A 1 64 ? -20.5 -18.188 -7.254 1 98.75 64 ALA A C 1
ATOM 531 O O . ALA A 1 64 ? -19.922 -19.125 -6.688 1 98.75 64 ALA A O 1
ATOM 532 N N . LYS A 1 65 ? -21.047 -18.281 -8.43 1 98.69 65 LYS A N 1
ATOM 533 C CA . LYS A 1 65 ? -20.922 -19.5 -9.203 1 98.69 65 LYS A CA 1
ATOM 534 C C . LYS A 1 65 ? -19.469 -19.766 -9.594 1 98.69 65 LYS A C 1
ATOM 536 O O . LYS A 1 65 ? -19 -20.906 -9.539 1 98.69 65 LYS A O 1
ATOM 541 N N . ASN A 1 66 ? -18.812 -18.719 -10 1 98.94 66 ASN A N 1
ATOM 542 C CA . ASN A 1 66 ? -17.406 -18.734 -10.414 1 98.94 66 ASN A CA 1
ATOM 543 C C . ASN A 1 66 ? -16.547 -17.859 -9.516 1 98.94 66 ASN A C 1
ATOM 545 O O . ASN A 1 66 ? -17 -16.828 -9.031 1 98.94 66 ASN A O 1
ATOM 549 N N . VAL A 1 67 ? -15.352 -18.281 -9.281 1 98.94 67 VAL A N 1
ATOM 550 C CA . VAL A 1 67 ? -14.344 -17.484 -8.594 1 98.94 67 VAL A CA 1
ATOM 551 C C . VAL A 1 67 ? -13.07 -17.438 -9.43 1 98.94 67 VAL A C 1
ATOM 553 O O . VAL A 1 67 ? -12.539 -18.469 -9.82 1 98.94 67 VAL A O 1
ATOM 556 N N . ILE A 1 68 ? -12.633 -16.281 -9.742 1 99 68 ILE A N 1
ATOM 557 C CA . ILE A 1 68 ? -11.328 -16.094 -10.375 1 99 68 ILE A CA 1
ATOM 558 C C . ILE A 1 68 ? -10.406 -15.312 -9.438 1 99 68 ILE A C 1
ATOM 560 O O . ILE A 1 68 ? -10.727 -14.195 -9.031 1 99 68 ILE A O 1
ATOM 564 N N . PHE A 1 69 ? -9.328 -15.898 -9.008 1 98.94 69 PHE A N 1
ATOM 565 C CA . PHE A 1 69 ? -8.32 -15.258 -8.164 1 98.94 69 PHE A CA 1
ATOM 566 C C . PHE A 1 69 ? -7.102 -14.867 -8.984 1 98.94 69 PHE A C 1
ATOM 568 O O . PHE A 1 69 ? -6.367 -15.734 -9.469 1 98.94 69 PHE A O 1
ATOM 575 N N . PHE A 1 70 ? -6.941 -13.57 -9.18 1 99 70 PHE A N 1
ATOM 576 C CA . PHE A 1 70 ? -5.805 -13.008 -9.898 1 99 70 PHE A CA 1
ATOM 577 C C . PHE A 1 70 ? -4.676 -12.664 -8.93 1 99 70 PHE A C 1
ATOM 579 O O . PHE A 1 70 ? -4.887 -11.945 -7.949 1 99 70 PHE A O 1
ATOM 586 N N . LEU A 1 71 ? -3.482 -13.148 -9.227 1 98.94 71 LEU A N 1
ATOM 587 C CA . LEU A 1 71 ? -2.318 -12.898 -8.383 1 98.94 71 LEU A CA 1
ATOM 588 C C . LEU A 1 71 ? -1.201 -12.234 -9.18 1 98.94 71 LEU A C 1
ATOM 590 O O . LEU A 1 71 ? -0.555 -12.875 -10.008 1 98.94 71 LEU A O 1
ATOM 594 N N . GLY A 1 72 ? -1.02 -10.898 -8.961 1 98.94 72 GLY A N 1
ATOM 595 C CA . GLY A 1 72 ? 0.195 -10.266 -9.445 1 98.94 72 GLY A CA 1
ATOM 596 C C . GLY A 1 72 ? 1.404 -10.539 -8.578 1 98.94 72 GLY A C 1
ATOM 597 O O . GLY A 1 72 ? 1.604 -9.883 -7.555 1 98.94 72 GLY A O 1
ATOM 598 N N . ASP A 1 73 ? 2.225 -11.508 -8.984 1 98.81 73 ASP A N 1
ATOM 599 C CA . ASP A 1 73 ? 3.369 -11.914 -8.172 1 98.81 73 ASP A CA 1
ATOM 600 C C . ASP A 1 73 ? 4.34 -10.75 -7.973 1 98.81 73 ASP A C 1
ATOM 602 O O . ASP A 1 73 ? 4.816 -10.164 -8.945 1 98.81 73 ASP A O 1
ATOM 606 N N . GLY A 1 74 ? 4.617 -10.43 -6.688 1 98.69 74 GLY A N 1
ATOM 607 C CA . GLY A 1 74 ? 5.543 -9.359 -6.363 1 98.69 74 GLY A CA 1
ATOM 608 C C . GLY A 1 74 ? 4.969 -7.977 -6.617 1 98.69 74 GLY A C 1
ATOM 609 O O . GLY A 1 74 ? 5.711 -7.004 -6.742 1 98.69 74 GLY A O 1
ATOM 610 N N . MET A 1 75 ? 3.703 -7.809 -6.699 1 98.69 75 MET A N 1
ATOM 611 C CA . MET A 1 75 ? 3.029 -6.57 -7.082 1 98.69 75 MET A CA 1
ATOM 612 C C . MET A 1 75 ? 2.742 -5.703 -5.863 1 98.69 75 MET A C 1
ATOM 614 O O . MET A 1 75 ? 1.6 -5.629 -5.406 1 98.69 75 MET A O 1
ATOM 618 N N . SER A 1 76 ? 3.723 -4.949 -5.41 1 97.75 76 SER A N 1
ATOM 619 C CA . SER A 1 76 ? 3.586 -4.031 -4.285 1 97.75 76 SER A CA 1
ATOM 620 C C . SER A 1 76 ? 2.656 -2.873 -4.629 1 97.75 76 SER A C 1
ATOM 622 O O . SER A 1 76 ? 2.4 -2.602 -5.801 1 97.75 76 SER A O 1
ATOM 624 N N . VAL A 1 77 ? 2.184 -2.164 -3.613 1 98.56 77 VAL A N 1
ATOM 625 C CA . VAL A 1 77 ? 1.355 -0.982 -3.822 1 98.56 77 VAL A CA 1
ATOM 626 C C . VAL A 1 77 ? 2.092 0.014 -4.715 1 98.56 77 VAL A C 1
ATOM 628 O O . VAL A 1 77 ? 1.52 0.539 -5.676 1 98.56 77 VAL A O 1
ATOM 631 N N . PRO A 1 78 ? 3.428 0.26 -4.535 1 98.5 78 PRO A N 1
ATOM 632 C CA . PRO A 1 78 ? 4.125 1.154 -5.461 1 98.5 78 PRO A CA 1
ATOM 633 C C . PRO A 1 78 ? 4.191 0.596 -6.879 1 98.5 78 PRO A C 1
ATOM 635 O O . PRO A 1 78 ? 4.18 1.359 -7.848 1 98.5 78 PRO A O 1
ATOM 638 N N . THR A 1 79 ? 4.254 -0.747 -7.039 1 98.88 79 THR A N 1
ATOM 639 C CA . THR A 1 79 ? 4.215 -1.343 -8.367 1 98.88 79 THR A CA 1
ATOM 640 C C . THR A 1 79 ? 2.896 -1.018 -9.07 1 98.88 79 THR A C 1
ATOM 642 O O . THR A 1 79 ? 2.883 -0.69 -10.258 1 98.88 79 THR A O 1
ATOM 645 N N . VAL A 1 80 ? 1.8 -1.095 -8.328 1 98.94 80 VAL A N 1
ATOM 646 C CA . VAL A 1 80 ? 0.493 -0.778 -8.891 1 98.94 80 VAL A CA 1
ATOM 647 C C . VAL A 1 80 ? 0.456 0.687 -9.32 1 98.94 80 VAL A C 1
ATOM 649 O O . VAL A 1 80 ? 0.013 1.006 -10.43 1 98.94 80 VAL A O 1
ATOM 652 N N . THR A 1 81 ? 0.934 1.579 -8.461 1 98.81 81 THR A N 1
ATOM 653 C CA . THR A 1 81 ? 0.959 3.004 -8.781 1 98.81 81 THR A CA 1
ATOM 654 C C . THR A 1 81 ? 1.813 3.27 -10.016 1 98.81 81 THR A C 1
ATOM 656 O O . THR A 1 81 ? 1.375 3.949 -10.945 1 98.81 81 THR A O 1
ATOM 659 N N . ALA A 1 82 ? 3.012 2.715 -10.031 1 98.81 82 ALA A N 1
ATOM 660 C CA . ALA A 1 82 ? 3.906 2.902 -11.172 1 98.81 82 ALA A CA 1
ATOM 661 C C . ALA A 1 82 ? 3.324 2.273 -12.438 1 98.81 82 ALA A C 1
ATOM 663 O O . ALA A 1 82 ? 3.467 2.82 -13.531 1 98.81 82 ALA A O 1
ATOM 664 N N . GLY A 1 83 ? 2.689 1.083 -12.258 1 98.88 83 GLY A N 1
ATOM 665 C CA . GLY A 1 83 ? 2.064 0.405 -13.383 1 98.88 83 GLY A CA 1
ATOM 666 C C . GLY A 1 83 ? 0.962 1.219 -14.031 1 98.88 83 GLY A C 1
ATOM 667 O O . GLY A 1 83 ? 0.861 1.27 -15.258 1 98.88 83 GLY A O 1
ATOM 668 N N . ARG A 1 84 ? 0.084 1.863 -13.227 1 98.69 84 ARG A N 1
ATOM 669 C CA . ARG A 1 84 ? -0.981 2.689 -13.781 1 98.69 84 ARG A CA 1
ATOM 670 C C . ARG A 1 84 ? -0.408 3.877 -14.547 1 98.69 84 ARG A C 1
ATOM 672 O O . ARG A 1 84 ? -0.942 4.266 -15.594 1 98.69 84 ARG A O 1
ATOM 679 N N . ILE A 1 85 ? 0.617 4.527 -13.953 1 98.69 85 ILE A N 1
ATOM 680 C CA . ILE A 1 85 ? 1.246 5.668 -14.602 1 98.69 85 ILE A CA 1
ATOM 681 C C . ILE A 1 85 ? 1.858 5.234 -15.938 1 98.69 85 ILE A C 1
ATOM 683 O O . ILE A 1 85 ? 1.653 5.883 -16.969 1 98.69 85 ILE A O 1
ATOM 687 N N . PHE A 1 86 ? 2.584 4.098 -15.914 1 98.69 86 PHE A N 1
ATOM 688 C CA . PHE A 1 86 ? 3.207 3.555 -17.109 1 98.69 86 PHE A CA 1
ATOM 689 C C . PHE A 1 86 ? 2.162 3.281 -18.188 1 98.69 86 PHE A C 1
ATOM 691 O O . PHE A 1 86 ? 2.332 3.676 -19.344 1 98.69 86 PHE A O 1
ATOM 698 N N . ASP A 1 87 ? 1.093 2.588 -17.844 1 98.69 87 ASP A N 1
ATOM 699 C CA . ASP A 1 87 ? -0 2.277 -18.766 1 98.69 87 ASP A CA 1
ATOM 700 C C . ASP A 1 87 ? -0.563 3.547 -19.391 1 98.69 87 ASP A C 1
ATOM 702 O O . ASP A 1 87 ? -0.762 3.605 -20.609 1 98.69 87 ASP A O 1
ATOM 706 N N . GLY A 1 88 ? -0.875 4.555 -18.531 1 98.31 88 GLY A N 1
ATOM 707 C CA . GLY A 1 88 ? -1.366 5.82 -19.047 1 98.31 88 GLY A CA 1
ATOM 708 C C . GLY A 1 88 ? -0.406 6.484 -20.016 1 98.31 88 GLY A C 1
ATOM 709 O O . GLY A 1 88 ? -0.817 6.969 -21.078 1 98.31 88 GLY A O 1
ATOM 710 N N . GLN A 1 89 ? 0.835 6.508 -19.703 1 97.62 89 GLN A N 1
ATOM 711 C CA . GLN A 1 89 ? 1.851 7.129 -20.547 1 97.62 89 GLN A CA 1
ATOM 712 C C . GLN A 1 89 ? 1.96 6.414 -21.891 1 97.62 89 GLN A C 1
ATOM 714 O O . GLN A 1 89 ? 2.125 7.059 -22.922 1 97.62 89 GLN A O 1
ATOM 719 N N . LEU A 1 90 ? 1.894 5.059 -21.891 1 96.69 90 LEU A N 1
ATOM 720 C CA . LEU A 1 90 ? 1.885 4.293 -23.125 1 96.69 90 LEU A CA 1
ATOM 721 C C . LEU A 1 90 ? 0.718 4.711 -24.016 1 96.69 90 LEU A C 1
ATOM 723 O O . LEU A 1 90 ? 0.839 4.723 -25.234 1 96.69 90 LEU A O 1
ATOM 727 N N . ARG A 1 91 ? -0.356 5.07 -23.422 1 96.75 91 ARG A N 1
ATOM 728 C CA . ARG A 1 91 ? -1.571 5.406 -24.156 1 96.75 91 ARG A CA 1
ATOM 729 C C . ARG A 1 91 ? -1.629 6.895 -24.484 1 96.75 91 ARG A C 1
ATOM 731 O O . ARG A 1 91 ? -2.564 7.363 -25.125 1 96.75 91 ARG A O 1
ATOM 738 N N . GLY A 1 92 ? -0.729 7.672 -23.969 1 96.44 92 GLY A N 1
ATOM 739 C CA . GLY A 1 92 ? -0.646 9.094 -24.266 1 96.44 92 GLY A CA 1
ATOM 740 C C . GLY A 1 92 ? -1.549 9.945 -23.391 1 96.44 92 GLY A C 1
ATOM 741 O O . GLY A 1 92 ? -1.939 11.047 -23.781 1 96.44 92 GLY A O 1
ATOM 742 N N . VAL A 1 93 ? -1.978 9.406 -22.25 1 97.25 93 VAL A N 1
ATOM 743 C CA . VAL A 1 93 ? -2.803 10.164 -21.312 1 97.25 93 VAL A CA 1
ATOM 744 C C . VAL A 1 93 ? -2.014 10.461 -20.047 1 97.25 93 VAL A C 1
ATOM 746 O O . VAL A 1 93 ? -0.895 9.969 -19.875 1 97.25 93 VAL A O 1
ATOM 749 N N . VAL A 1 94 ? -2.541 11.273 -19.125 1 97.5 94 VAL A N 1
ATOM 750 C CA . VAL A 1 94 ? -1.887 11.594 -17.859 1 97.5 94 VAL A CA 1
ATOM 751 C C . VAL A 1 94 ? -1.821 10.352 -16.984 1 97.5 94 VAL A C 1
ATOM 753 O O . VAL A 1 94 ? -2.84 9.906 -16.453 1 97.5 94 VAL A O 1
ATOM 756 N N . GLY A 1 95 ? -0.639 9.844 -16.781 1 98.12 95 GLY A N 1
ATOM 757 C CA . GLY A 1 95 ? -0.434 8.555 -16.125 1 98.12 95 GLY A CA 1
ATOM 758 C C . GLY A 1 95 ? -0.968 8.508 -14.711 1 98.12 95 GLY A C 1
ATOM 759 O O . GLY A 1 95 ? -1.574 7.512 -14.305 1 98.12 95 GLY A O 1
ATOM 760 N N . GLU A 1 96 ? -0.757 9.57 -13.945 1 98.12 96 GLU A N 1
ATOM 761 C CA . GLU A 1 96 ? -1.146 9.594 -12.539 1 98.12 96 GLU A CA 1
ATOM 762 C C . GLU A 1 96 ? -2.66 9.477 -12.383 1 98.12 96 GLU A C 1
ATOM 764 O O . GLU A 1 96 ? -3.145 8.891 -11.414 1 98.12 96 GLU A O 1
ATOM 769 N N . ARG A 1 97 ? -3.441 9.961 -13.344 1 97.56 97 ARG A N 1
ATOM 770 C CA . ARG A 1 97 ? -4.902 9.961 -13.328 1 97.56 97 ARG A CA 1
ATOM 771 C C . ARG A 1 97 ? -5.453 8.602 -13.742 1 97.56 97 ARG A C 1
ATOM 773 O O . ARG A 1 97 ? -6.543 8.219 -13.32 1 97.56 97 ARG A O 1
ATOM 780 N N . ASN A 1 98 ? -4.668 7.887 -14.5 1 97.75 98 ASN A N 1
ATOM 781 C CA . ASN A 1 98 ? -5.082 6.609 -15.078 1 97.75 98 ASN A CA 1
ATOM 782 C C . ASN A 1 98 ? -5.438 5.598 -13.992 1 97.75 98 ASN A C 1
ATOM 784 O O . ASN A 1 98 ? -5.219 5.852 -12.805 1 97.75 98 ASN A O 1
ATOM 788 N N . ARG A 1 99 ? -6.113 4.539 -14.383 1 97.56 99 ARG A N 1
ATOM 789 C CA . ARG A 1 99 ? -6.422 3.408 -13.516 1 97.56 99 ARG A CA 1
ATOM 790 C C . ARG A 1 99 ? -6.184 2.084 -14.234 1 97.56 99 ARG A C 1
ATOM 792 O O . ARG A 1 99 ? -6.566 1.925 -15.391 1 97.56 99 ARG A O 1
ATOM 799 N N . LEU A 1 100 ? -5.551 1.179 -13.578 1 98.75 100 LEU A N 1
ATOM 800 C CA . LEU A 1 100 ? -5.578 -0.209 -14.023 1 98.75 100 LEU A CA 1
ATOM 801 C C . LEU A 1 100 ? -6.973 -0.809 -13.852 1 98.75 100 LEU A C 1
ATOM 803 O O . LEU A 1 100 ? -7.793 -0.269 -13.109 1 98.75 100 LEU A O 1
ATOM 807 N N . GLU A 1 101 ? -7.277 -1.909 -14.508 1 98.75 101 GLU A N 1
ATOM 808 C CA . GLU A 1 101 ? -8.625 -2.467 -14.531 1 98.75 101 GLU A CA 1
ATOM 809 C C . GLU A 1 101 ? -9.117 -2.789 -13.125 1 98.75 101 GLU A C 1
ATOM 811 O O . GLU A 1 101 ? -10.258 -2.479 -12.773 1 98.75 101 GLU A O 1
ATOM 816 N N . PHE A 1 102 ? -8.211 -3.357 -12.312 1 98.81 102 PHE A N 1
ATOM 817 C CA . PHE A 1 102 ? -8.648 -3.822 -11 1 98.81 102 PHE A CA 1
ATOM 818 C C . PHE A 1 102 ? -8.742 -2.662 -10.016 1 98.81 102 PHE A C 1
ATOM 820 O O . PHE A 1 102 ? -9.336 -2.795 -8.945 1 98.81 102 PHE A O 1
ATOM 827 N N . GLU A 1 103 ? -8.164 -1.498 -10.344 1 98.5 103 GLU A N 1
ATOM 828 C CA . GLU A 1 103 ? -8.312 -0.319 -9.492 1 98.5 103 GLU A CA 1
ATOM 829 C C . GLU A 1 103 ? -9.719 0.263 -9.609 1 98.5 103 GLU A C 1
ATOM 831 O O . GLU A 1 103 ? -10.086 1.168 -8.852 1 98.5 103 GLU A O 1
ATOM 836 N N . LYS A 1 104 ? -10.508 -0.251 -10.555 1 97.62 104 LYS A N 1
ATOM 837 C CA . LYS A 1 104 ? -11.891 0.175 -10.734 1 97.62 104 LYS A CA 1
ATOM 838 C C . LYS A 1 104 ? -12.82 -0.554 -9.766 1 97.62 104 LYS A C 1
ATOM 840 O O . LYS A 1 104 ? -14 -0.208 -9.641 1 97.62 104 LYS A O 1
ATOM 845 N N . PHE A 1 105 ? -12.297 -1.563 -9.086 1 98 105 PHE A N 1
ATOM 846 C CA . PHE A 1 105 ? -13.117 -2.342 -8.164 1 98 105 PHE A CA 1
ATOM 847 C C . PHE A 1 105 ? -13.508 -1.506 -6.949 1 98 105 PHE A C 1
ATOM 849 O O . PHE A 1 105 ? -12.711 -0.704 -6.461 1 98 105 PHE A O 1
ATOM 856 N N . ASN A 1 106 ? -14.695 -1.748 -6.367 1 95 106 ASN A N 1
ATOM 857 C CA . ASN A 1 106 ? -15.25 -0.905 -5.316 1 95 106 ASN A CA 1
ATOM 858 C C . ASN A 1 106 ? -14.656 -1.243 -3.951 1 95 106 ASN A C 1
ATOM 860 O O . ASN A 1 106 ? -14.734 -0.442 -3.02 1 95 106 ASN A O 1
ATOM 864 N N . TYR A 1 107 ? -14.156 -2.422 -3.838 1 97.81 107 TYR A N 1
ATOM 865 C CA . TYR A 1 107 ? -13.727 -2.848 -2.51 1 97.81 107 TYR A CA 1
ATOM 866 C C . TYR A 1 107 ? -12.242 -3.205 -2.504 1 97.81 107 TYR A C 1
ATOM 868 O O . TYR A 1 107 ? -11.773 -3.947 -3.371 1 97.81 107 TYR A O 1
ATOM 876 N N . VAL A 1 108 ? -11.586 -2.613 -1.541 1 98.69 108 VAL A N 1
ATOM 877 C CA . VAL A 1 108 ? -10.148 -2.799 -1.373 1 98.69 108 VAL A CA 1
ATOM 878 C C . VAL A 1 108 ? -9.836 -3.166 0.077 1 98.69 108 VAL A C 1
ATOM 880 O O . VAL A 1 108 ? -10.523 -2.713 0.997 1 98.69 108 VAL A O 1
ATOM 883 N N . GLY A 1 109 ? -8.898 -4.023 0.32 1 98.69 109 GLY A N 1
ATOM 884 C CA . GLY A 1 109 ? -8.305 -4.324 1.612 1 98.69 109 GLY A CA 1
ATOM 885 C C . GLY A 1 109 ? -6.797 -4.434 1.564 1 98.69 109 GLY A C 1
ATOM 886 O O . GLY A 1 109 ? -6.184 -4.184 0.524 1 98.69 109 GLY A O 1
ATOM 887 N N . LEU A 1 110 ? -6.188 -4.68 2.686 1 98.88 110 LEU A N 1
ATOM 888 C CA . LEU A 1 110 ? -4.754 -4.934 2.791 1 98.88 110 LEU A CA 1
ATOM 889 C C . LEU A 1 110 ? -4.488 -6.285 3.445 1 98.88 110 LEU A C 1
ATOM 891 O O . LEU A 1 110 ? -5.184 -6.672 4.387 1 98.88 110 LEU A O 1
ATOM 895 N N . SER A 1 111 ? -3.518 -6.961 2.906 1 98.75 111 SER A N 1
ATOM 896 C CA . SER A 1 111 ? -3.211 -8.32 3.336 1 98.75 111 SER A CA 1
ATOM 897 C C . SER A 1 111 ? -1.806 -8.406 3.922 1 98.75 111 SER A C 1
ATOM 899 O O . SER A 1 111 ? -0.847 -7.918 3.326 1 98.75 111 SER A O 1
ATOM 901 N N . LYS A 1 112 ? -1.678 -9.078 5.102 1 98.62 112 LYS A N 1
ATOM 902 C CA . LYS A 1 112 ? -0.388 -9.359 5.727 1 98.62 112 LYS A CA 1
ATOM 903 C C . LYS A 1 112 ? 0.247 -10.617 5.129 1 98.62 112 LYS A C 1
ATOM 905 O O . LYS A 1 112 ? -0.359 -11.688 5.133 1 98.62 112 LYS A O 1
ATOM 910 N N . THR A 1 113 ? 1.513 -10.539 4.719 1 98.44 113 THR A N 1
ATOM 911 C CA . THR A 1 113 ? 2 -11.562 3.803 1 98.44 113 THR A CA 1
ATOM 912 C C . THR A 1 113 ? 3.035 -12.453 4.484 1 98.44 113 THR A C 1
ATOM 914 O O . THR A 1 113 ? 3.4 -13.508 3.957 1 98.44 113 THR A O 1
ATOM 917 N N . TYR A 1 114 ? 3.6 -12.195 5.723 1 98.56 114 TYR A N 1
ATOM 918 C CA . TYR A 1 114 ? 4.73 -12.883 6.336 1 98.56 114 TYR A CA 1
ATOM 919 C C . TYR A 1 114 ? 4.457 -14.375 6.457 1 98.56 114 TYR A C 1
ATOM 921 O O . TYR A 1 114 ? 3.303 -14.805 6.426 1 98.56 114 TYR A O 1
ATOM 929 N N . CYS A 1 115 ? 5.527 -15.203 6.48 1 98.5 115 CYS A N 1
ATOM 930 C CA . CYS A 1 115 ? 5.461 -16.641 6.73 1 98.5 115 CYS A CA 1
ATOM 931 C C . CYS A 1 115 ? 5.52 -16.938 8.227 1 98.5 115 CYS A C 1
ATOM 933 O O . CYS A 1 115 ? 5.766 -16.031 9.031 1 98.5 115 CYS A O 1
ATOM 935 N N . VAL A 1 116 ? 5.277 -18.172 8.516 1 98.5 116 VAL A N 1
ATOM 936 C CA . VAL A 1 116 ? 5.355 -18.594 9.906 1 98.5 116 VAL A CA 1
ATOM 937 C C . VAL A 1 116 ? 6.754 -18.312 10.453 1 98.5 116 VAL A C 1
ATOM 939 O O . VAL A 1 116 ? 6.91 -17.906 11.609 1 98.5 116 VAL A O 1
ATOM 942 N N . ASN A 1 117 ? 7.781 -18.469 9.594 1 98.25 117 ASN A N 1
ATOM 943 C CA . ASN A 1 117 ? 9.141 -18.391 10.117 1 98.25 117 ASN A CA 1
ATOM 944 C C . ASN A 1 117 ? 9.914 -17.234 9.484 1 98.25 117 ASN A C 1
ATOM 946 O O . ASN A 1 117 ? 11.109 -17.078 9.727 1 98.25 117 ASN A O 1
ATOM 950 N N . LYS A 1 118 ? 9.344 -16.453 8.609 1 98.56 118 LYS A N 1
ATOM 951 C CA . LYS A 1 118 ? 10.039 -15.328 8 1 98.56 118 LYS A CA 1
ATOM 952 C C . LYS A 1 118 ? 9.203 -14.055 8.078 1 98.56 118 LYS A C 1
ATOM 954 O O . LYS A 1 118 ? 7.98 -14.102 7.902 1 98.56 118 LYS A O 1
ATOM 959 N N . GLN A 1 119 ? 9.82 -12.93 8.281 1 98.38 119 GLN A N 1
ATOM 960 C CA . GLN A 1 119 ? 9.234 -11.594 8.359 1 98.38 119 GLN A CA 1
ATOM 961 C C . GLN A 1 119 ? 8.812 -11.094 6.98 1 98.38 119 GLN A C 1
ATOM 963 O O . GLN A 1 119 ? 7.809 -10.391 6.848 1 98.38 119 GLN A O 1
ATOM 968 N N . VAL A 1 120 ? 9.578 -11.414 5.969 1 98.44 120 VAL A N 1
ATOM 969 C CA . VAL A 1 120 ? 9.281 -11.164 4.562 1 98.44 120 VAL A CA 1
ATOM 970 C C . VAL A 1 120 ? 9.125 -12.492 3.824 1 98.44 120 VAL A C 1
ATOM 972 O O . VAL A 1 120 ? 10 -13.359 3.896 1 98.44 120 VAL A O 1
ATOM 975 N N . ALA A 1 121 ? 8.062 -12.602 3.115 1 98.5 121 ALA A N 1
ATOM 976 C CA . ALA A 1 121 ? 7.664 -13.906 2.586 1 98.5 121 ALA A CA 1
ATOM 977 C C . ALA A 1 121 ? 8.281 -14.148 1.211 1 98.5 121 ALA A C 1
ATOM 979 O O . ALA A 1 121 ? 8.734 -13.211 0.553 1 98.5 121 ALA A O 1
ATOM 980 N N . ASP A 1 122 ? 8.336 -15.43 0.84 1 98.38 122 ASP A N 1
ATOM 981 C CA . ASP A 1 122 ? 8.539 -15.836 -0.549 1 98.38 122 ASP A CA 1
ATOM 982 C C . ASP A 1 122 ? 7.234 -16.297 -1.181 1 98.38 122 ASP A C 1
ATOM 984 O O . ASP A 1 122 ? 6.176 -16.234 -0.551 1 98.38 122 ASP A O 1
ATOM 988 N N . SER A 1 123 ? 7.258 -16.672 -2.412 1 98.81 123 SER A N 1
ATOM 989 C CA . SER A 1 123 ? 6.051 -17.062 -3.131 1 98.81 123 SER A CA 1
ATOM 990 C C . SER A 1 123 ? 5.527 -18.406 -2.648 1 98.81 123 SER A C 1
ATOM 992 O O . SER A 1 123 ? 4.336 -18.703 -2.781 1 98.81 123 SER A O 1
ATOM 994 N N . ALA A 1 124 ? 6.395 -19.266 -2.07 1 98.88 124 ALA A N 1
ATOM 995 C CA . ALA A 1 124 ? 6.012 -20.625 -1.677 1 98.88 124 ALA A CA 1
ATOM 996 C C . ALA A 1 124 ? 5.102 -20.594 -0.453 1 98.88 124 ALA A C 1
ATOM 998 O O . ALA A 1 124 ? 3.969 -21.078 -0.505 1 98.88 124 ALA A O 1
ATOM 999 N N . CYS A 1 125 ? 5.551 -19.984 0.656 1 98.81 125 CYS A N 1
ATOM 1000 C CA . CYS A 1 125 ? 4.734 -19.969 1.865 1 98.81 125 CYS A CA 1
ATOM 1001 C C . CYS A 1 125 ? 3.453 -19.172 1.65 1 98.81 125 CYS A C 1
ATOM 1003 O O . CYS A 1 125 ? 2.404 -19.531 2.195 1 98.81 125 CYS A O 1
ATOM 1005 N N . THR A 1 126 ? 3.502 -18.109 0.811 1 98.88 126 THR A N 1
ATOM 1006 C CA . THR A 1 126 ? 2.301 -17.312 0.57 1 98.88 126 THR A CA 1
ATOM 1007 C C . THR A 1 126 ? 1.285 -18.109 -0.248 1 98.88 126 THR A C 1
ATOM 1009 O O . THR A 1 126 ? 0.076 -17.938 -0.072 1 98.88 126 THR A O 1
ATOM 1012 N N . ALA A 1 127 ? 1.745 -18.969 -1.143 1 98.94 127 ALA A N 1
ATOM 1013 C CA . ALA A 1 127 ? 0.825 -19.797 -1.921 1 98.94 127 ALA A CA 1
ATOM 1014 C C . ALA A 1 127 ? -0.045 -20.656 -1.009 1 98.94 127 ALA A C 1
ATOM 1016 O O . ALA A 1 127 ? -1.239 -20.828 -1.263 1 98.94 127 ALA A O 1
ATOM 1017 N N . SER A 1 128 ? 0.547 -21.172 0.057 1 98.81 128 SER A N 1
ATOM 1018 C CA . SER A 1 128 ? -0.224 -21.938 1.035 1 98.81 128 SER A CA 1
ATOM 1019 C C . SER A 1 128 ? -1.24 -21.047 1.747 1 98.81 128 SER A C 1
ATOM 1021 O O . SER A 1 128 ? -2.375 -21.469 1.989 1 98.81 128 SER A O 1
ATOM 1023 N N . ALA A 1 129 ? -0.83 -19.859 2.031 1 98.88 129 ALA A N 1
ATOM 1024 C CA . ALA A 1 129 ? -1.686 -18.938 2.781 1 98.88 129 ALA A CA 1
ATOM 1025 C C . ALA A 1 129 ? -2.895 -18.516 1.953 1 98.88 129 ALA A C 1
ATOM 1027 O O . ALA A 1 129 ? -4.039 -18.719 2.359 1 98.88 129 ALA A O 1
ATOM 1028 N N . TYR A 1 130 ? -2.709 -18 0.737 1 98.94 130 TYR A N 1
ATOM 1029 C CA . TYR A 1 130 ? -3.809 -17.391 0.005 1 98.94 130 TYR A CA 1
ATOM 1030 C C . TYR A 1 130 ? -4.598 -18.438 -0.776 1 98.94 130 TYR A C 1
ATOM 1032 O O . TYR A 1 130 ? -5.66 -18.125 -1.324 1 98.94 130 TYR A O 1
ATOM 1040 N N . LEU A 1 131 ? -4.125 -19.688 -0.837 1 98.94 131 LEU A N 1
ATOM 1041 C CA . LEU A 1 131 ? -4.883 -20.703 -1.56 1 98.94 131 LEU A CA 1
ATOM 1042 C C . LEU A 1 131 ? -5.492 -21.719 -0.596 1 98.94 131 LEU A C 1
ATOM 1044 O O . LEU A 1 131 ? -6.508 -22.344 -0.907 1 98.94 131 LEU A O 1
ATOM 1048 N N . SER A 1 132 ? -4.883 -21.953 0.605 1 98.56 132 SER A N 1
ATOM 1049 C CA . SER A 1 132 ? -5.367 -23.016 1.492 1 98.56 132 SER A CA 1
ATOM 1050 C C . SER A 1 132 ? -5.848 -22.438 2.82 1 98.56 132 SER A C 1
ATOM 1052 O O . SER A 1 132 ? -6.461 -23.141 3.623 1 98.56 132 SER A O 1
ATOM 1054 N N . GLY A 1 133 ? -5.523 -21.172 3.131 1 98.56 133 GLY A N 1
ATOM 1055 C CA . GLY A 1 133 ? -6.023 -20.5 4.324 1 98.56 133 GLY A CA 1
ATOM 1056 C C . GLY A 1 133 ? -5.195 -20.797 5.562 1 98.56 133 GLY A C 1
ATOM 1057 O O . GLY A 1 133 ? -5.652 -20.562 6.684 1 98.56 133 GLY A O 1
ATOM 1058 N N . ILE A 1 134 ? -4 -21.359 5.355 1 98.5 134 ILE A N 1
ATOM 1059 C CA . ILE A 1 134 ? -3.096 -21.688 6.449 1 98.5 134 ILE A CA 1
ATOM 1060 C C . ILE A 1 134 ? -1.692 -21.172 6.133 1 98.5 134 ILE A C 1
ATOM 1062 O O . ILE A 1 134 ? -1.154 -21.453 5.055 1 98.5 134 ILE A O 1
ATOM 1066 N N . LYS A 1 135 ? -1.082 -20.391 6.973 1 98.44 135 LYS A N 1
ATOM 1067 C CA . LYS A 1 135 ? 0.289 -19.938 6.758 1 98.44 135 LYS A CA 1
ATOM 1068 C C . LYS A 1 135 ? 1.286 -21.062 6.992 1 98.44 135 LYS A C 1
ATOM 1070 O O . LYS A 1 135 ? 1.048 -21.953 7.812 1 98.44 135 LYS A O 1
ATOM 1075 N N . ALA A 1 136 ? 2.346 -21.031 6.289 1 98.62 136 ALA A N 1
ATOM 1076 C CA . ALA A 1 136 ? 3.332 -22.109 6.297 1 98.62 136 ALA A CA 1
ATOM 1077 C C . ALA A 1 136 ? 4.754 -21.562 6.32 1 98.62 136 ALA A C 1
ATOM 1079 O O . ALA A 1 136 ? 4.953 -20.359 6.527 1 98.62 136 ALA A O 1
ATOM 1080 N N . ASN A 1 137 ? 5.742 -22.5 6.246 1 98.75 137 ASN A N 1
ATOM 1081 C CA . ASN A 1 137 ? 7.148 -22.125 6.34 1 98.75 137 ASN A CA 1
ATOM 1082 C C . ASN A 1 137 ? 7.695 -21.672 4.988 1 98.75 137 ASN A C 1
ATOM 1084 O O . ASN A 1 137 ? 7.27 -22.156 3.943 1 98.75 137 ASN A O 1
ATOM 1088 N N . TYR A 1 138 ? 8.68 -20.781 5.094 1 98.56 138 TYR A N 1
ATOM 1089 C CA . TYR A 1 138 ? 9.477 -20.328 3.959 1 98.56 138 TYR A CA 1
ATOM 1090 C C . TYR A 1 138 ? 9.953 -21.516 3.121 1 98.56 138 TYR A C 1
ATOM 1092 O O . TYR A 1 138 ? 10.391 -22.531 3.662 1 98.56 138 TYR A O 1
ATOM 1100 N N . LEU A 1 139 ? 9.711 -21.5 1.724 1 98.75 139 LEU A N 1
ATOM 1101 C CA . LEU A 1 139 ? 10.18 -22.422 0.696 1 98.75 139 LEU A CA 1
ATOM 1102 C C . LEU A 1 139 ? 9.312 -23.688 0.667 1 98.75 139 LEU A C 1
ATOM 1104 O O . LEU A 1 139 ? 9.523 -24.562 -0.175 1 98.75 139 LEU A O 1
ATOM 1108 N N . THR A 1 140 ? 8.289 -23.875 1.486 1 98.88 140 THR A N 1
ATOM 1109 C CA . THR A 1 140 ? 7.391 -25.031 1.442 1 98.88 140 THR A CA 1
ATOM 1110 C C . THR A 1 140 ? 6.059 -24.656 0.798 1 98.88 140 THR A C 1
ATOM 1112 O O . THR A 1 140 ? 5.68 -23.484 0.786 1 98.88 140 THR A O 1
ATOM 1115 N N . ILE A 1 141 ? 5.352 -25.609 0.236 1 98.88 141 ILE A N 1
ATOM 1116 C CA . ILE A 1 141 ? 4.098 -25.344 -0.458 1 98.88 141 ILE A CA 1
ATOM 1117 C C . ILE A 1 141 ? 3.061 -26.391 -0.079 1 98.88 141 ILE A C 1
ATOM 1119 O O . ILE A 1 141 ? 3.338 -27.594 -0.132 1 98.88 141 ILE A O 1
ATOM 1123 N N . GLY A 1 142 ? 1.872 -25.953 0.314 1 98.75 142 GLY A N 1
ATOM 1124 C CA . GLY A 1 142 ? 0.734 -26.844 0.5 1 98.75 142 GLY A CA 1
ATOM 1125 C C . GLY A 1 142 ? 0.879 -27.766 1.701 1 98.75 142 GLY A C 1
ATOM 1126 O O . GLY A 1 142 ? 0.268 -28.828 1.752 1 98.75 142 GLY A O 1
ATOM 1127 N N . VAL A 1 143 ? 1.729 -27.469 2.602 1 98.81 143 VAL A N 1
ATOM 1128 C CA . VAL A 1 143 ? 1.936 -28.25 3.818 1 98.81 143 VAL A CA 1
ATOM 1129 C C . VAL A 1 143 ? 1.921 -27.328 5.035 1 98.81 143 VAL A C 1
ATOM 1131 O O . VAL A 1 143 ? 2.123 -26.109 4.906 1 98.81 143 VAL A O 1
ATOM 1134 N N . THR A 1 144 ? 1.632 -27.859 6.188 1 98.31 144 THR A N 1
ATOM 1135 C CA . THR A 1 144 ? 1.587 -27.094 7.426 1 98.31 144 THR A CA 1
ATOM 1136 C C . THR A 1 144 ? 2.988 -26.672 7.848 1 98.31 144 THR A C 1
ATOM 1138 O O . THR A 1 144 ? 3.982 -27.125 7.281 1 98.31 144 THR A O 1
ATOM 1141 N N . ALA A 1 145 ? 3.047 -25.859 8.844 1 98.31 145 ALA A N 1
ATOM 1142 C CA . ALA A 1 145 ? 4.316 -25.344 9.344 1 98.31 145 ALA A CA 1
ATOM 1143 C C . ALA A 1 145 ? 5.078 -26.406 10.125 1 98.31 145 ALA A C 1
ATOM 1145 O O . ALA A 1 145 ? 6.223 -26.188 10.531 1 98.31 145 ALA A O 1
ATOM 1146 N N . ASP A 1 146 ? 4.535 -27.547 10.344 1 97.94 146 ASP A N 1
ATOM 1147 C CA . ASP A 1 146 ? 5.25 -28.656 10.961 1 97.94 146 ASP A CA 1
ATOM 1148 C C . ASP A 1 146 ? 6.285 -29.25 10.008 1 97.94 146 ASP A C 1
ATOM 1150 O O . ASP A 1 146 ? 7.203 -29.953 10.43 1 97.94 146 ASP A O 1
ATOM 1154 N N . VAL A 1 147 ? 6.082 -29.047 8.734 1 98.56 147 VAL A N 1
ATOM 1155 C CA . VAL A 1 147 ? 7 -29.562 7.719 1 98.56 147 VAL A CA 1
ATOM 1156 C C . VAL A 1 147 ? 8.172 -28.594 7.551 1 98.56 147 VAL A C 1
ATOM 1158 O O . VAL A 1 147 ? 7.988 -27.469 7.105 1 98.56 147 VAL A O 1
ATOM 1161 N N . GLU A 1 148 ? 9.352 -29.047 7.871 1 97.81 148 GLU A N 1
ATOM 1162 C CA . GLU A 1 148 ? 10.57 -28.266 7.684 1 97.81 148 GLU A CA 1
ATOM 1163 C C . GLU A 1 148 ? 11.086 -28.391 6.25 1 97.81 148 GLU A C 1
ATOM 1165 O O . GLU A 1 148 ? 10.703 -29.297 5.52 1 97.81 148 GLU A O 1
ATOM 1170 N N . LEU A 1 149 ? 11.922 -27.484 5.883 1 98.12 149 LEU A N 1
ATOM 1171 C CA . LEU A 1 149 ? 12.539 -27.5 4.562 1 98.12 149 LEU A CA 1
ATOM 1172 C C . LEU A 1 149 ? 13.227 -28.844 4.301 1 98.12 149 LEU A C 1
ATOM 1174 O O . LEU A 1 149 ? 13.961 -29.344 5.152 1 98.12 149 LEU A O 1
ATOM 1178 N N . ASN A 1 150 ? 12.945 -29.516 3.227 1 98.12 150 ASN A N 1
ATOM 1179 C CA . ASN A 1 150 ? 13.539 -30.766 2.742 1 98.12 150 ASN A CA 1
ATOM 1180 C C . ASN A 1 150 ? 13.047 -31.969 3.545 1 98.12 150 ASN A C 1
ATOM 1182 O O . ASN A 1 150 ? 13.594 -33.062 3.412 1 98.12 150 ASN A O 1
ATOM 1186 N N . ASP A 1 151 ? 12.031 -31.797 4.379 1 98.25 151 ASP A N 1
ATOM 1187 C CA . ASP A 1 151 ? 11.43 -32.906 5.094 1 98.25 151 ASP A CA 1
ATOM 1188 C C . ASP A 1 151 ? 10.414 -33.625 4.223 1 98.25 151 ASP A C 1
ATOM 1190 O O . ASP A 1 151 ? 9.203 -33.5 4.418 1 98.25 151 ASP A O 1
ATOM 1194 N N . CYS A 1 152 ? 10.828 -34.438 3.377 1 97.81 152 CYS A N 1
ATOM 1195 C CA . CYS A 1 152 ? 9.992 -35.156 2.408 1 97.81 152 CYS A CA 1
ATOM 1196 C C . CYS A 1 152 ? 9.023 -36.094 3.107 1 97.81 152 CYS A C 1
ATOM 1198 O O . CYS A 1 152 ? 7.875 -36.25 2.693 1 97.81 152 CYS A O 1
ATOM 1200 N N . ARG A 1 153 ? 9.492 -36.75 4.148 1 97.31 153 ARG A N 1
ATOM 1201 C CA . ARG A 1 153 ? 8.617 -37.625 4.914 1 97.31 153 ARG A CA 1
ATOM 1202 C C . ARG A 1 153 ? 7.445 -36.844 5.512 1 97.31 153 ARG A C 1
ATOM 1204 O O . ARG A 1 153 ? 6.293 -37.281 5.387 1 97.31 153 ARG A O 1
ATOM 1211 N N . GLY A 1 154 ? 7.762 -35.719 6.141 1 97.88 154 GLY A N 1
ATOM 1212 C CA . GLY A 1 154 ? 6.723 -34.875 6.73 1 97.88 154 GLY A CA 1
ATOM 1213 C C . GLY A 1 154 ? 5.723 -34.375 5.711 1 97.88 154 GLY A C 1
ATOM 1214 O O . GLY A 1 154 ? 4.527 -34.281 5.996 1 97.88 154 GLY A O 1
ATOM 1215 N N . SER A 1 155 ? 6.184 -34.031 4.488 1 98.12 155 SER A N 1
ATOM 1216 C CA . SER A 1 155 ? 5.328 -33.469 3.465 1 98.12 155 SER A CA 1
ATOM 1217 C C . SER A 1 155 ? 4.34 -34.469 2.918 1 98.12 155 SER A C 1
ATOM 1219 O O . SER A 1 155 ? 3.32 -34.125 2.328 1 98.12 155 SER A O 1
ATOM 1221 N N . ARG A 1 156 ? 4.574 -35.75 3.16 1 97.12 156 ARG A N 1
ATOM 1222 C CA . ARG A 1 156 ? 3.729 -36.812 2.615 1 97.12 156 ARG A CA 1
ATOM 1223 C C . ARG A 1 156 ? 2.648 -37.219 3.611 1 97.12 156 ARG A C 1
ATOM 1225 O O . ARG A 1 156 ? 1.684 -37.875 3.25 1 97.12 156 ARG A O 1
ATOM 1232 N N . LEU A 1 157 ? 2.816 -36.844 4.891 1 97.25 157 LEU A N 1
ATOM 1233 C CA . LEU A 1 157 ? 1.822 -37.219 5.898 1 97.25 157 LEU A CA 1
ATOM 1234 C C . LEU A 1 157 ? 0.512 -36.469 5.652 1 97.25 157 LEU A C 1
ATOM 1236 O O . LEU A 1 157 ? 0.503 -35.25 5.5 1 97.25 157 LEU A O 1
ATOM 1240 N N . PRO A 1 158 ? -0.599 -37.188 5.633 1 96.25 158 PRO A N 1
ATOM 1241 C CA . PRO A 1 158 ? -1.895 -36.562 5.336 1 96.25 158 PRO A CA 1
ATOM 1242 C C . PRO A 1 158 ? -2.225 -35.406 6.27 1 96.25 158 PRO A C 1
ATOM 1244 O O . PRO A 1 158 ? -2.795 -34.406 5.836 1 96.25 158 PRO A O 1
ATOM 1247 N N . GLN A 1 159 ? -1.814 -35.469 7.508 1 95.75 159 GLN A N 1
ATOM 1248 C CA . GLN A 1 159 ? -2.166 -34.438 8.484 1 95.75 159 GLN A CA 1
ATOM 1249 C C . GLN A 1 159 ? -1.417 -33.125 8.211 1 95.75 159 GLN A C 1
ATOM 1251 O O . GLN A 1 159 ? -1.789 -32.062 8.727 1 95.75 159 GLN A O 1
ATOM 1256 N N . ASN A 1 160 ? -0.315 -33.25 7.375 1 97.94 160 ASN A N 1
ATOM 1257 C CA . ASN A 1 160 ? 0.476 -32.062 7.074 1 97.94 160 ASN A CA 1
ATOM 1258 C C . ASN A 1 160 ? 0.084 -31.438 5.73 1 97.94 160 ASN A C 1
ATOM 1260 O O . ASN A 1 160 ? 0.549 -30.359 5.375 1 97.94 160 ASN A O 1
ATOM 1264 N N . ARG A 1 161 ? -0.715 -32.125 4.984 1 98 161 ARG A N 1
ATOM 1265 C CA . ARG A 1 161 ? -1.084 -31.641 3.654 1 98 161 ARG A CA 1
ATOM 1266 C C . ARG A 1 161 ? -2.312 -30.734 3.719 1 98 161 ARG A C 1
ATOM 1268 O O . ARG A 1 161 ? -3.318 -31.094 4.332 1 98 161 ARG A O 1
ATOM 1275 N N . LEU A 1 162 ? -2.176 -29.609 3.162 1 98.31 162 LEU A N 1
ATOM 1276 C CA . LEU A 1 162 ? -3.248 -28.625 3.146 1 98.31 162 LEU A CA 1
ATOM 1277 C C . LEU A 1 162 ? -4.141 -28.812 1.926 1 98.31 162 LEU A C 1
ATOM 1279 O O . LEU A 1 162 ? -3.748 -29.469 0.956 1 98.31 162 LEU A O 1
ATOM 1283 N N . SER A 1 163 ? -5.332 -28.359 2.021 1 98.31 163 SER A N 1
ATOM 1284 C CA . SER A 1 163 ? -6.297 -28.422 0.929 1 98.31 163 SER A CA 1
ATOM 1285 C C . SER A 1 163 ? -6.52 -27.047 0.308 1 98.31 163 SER A C 1
ATOM 1287 O O . SER A 1 163 ? -6.984 -26.125 0.981 1 98.31 163 SER A O 1
ATOM 1289 N N . SER A 1 164 ? -6.191 -26.859 -0.968 1 98.75 164 SER A N 1
ATOM 1290 C CA . SER A 1 164 ? -6.332 -25.578 -1.645 1 98.75 164 SER A CA 1
ATOM 1291 C C . SER A 1 164 ? -7.781 -25.312 -2.037 1 98.75 164 SER A C 1
ATOM 1293 O O . SER A 1 164 ? -8.602 -26.234 -2.049 1 98.75 164 SER A O 1
ATOM 1295 N N . ILE A 1 165 ? -8.094 -24.141 -2.33 1 98.88 165 ILE A N 1
ATOM 1296 C CA . ILE A 1 165 ? -9.438 -23.766 -2.758 1 98.88 165 ILE A CA 1
ATOM 1297 C C . ILE A 1 165 ? -9.773 -24.469 -4.078 1 98.88 165 ILE A C 1
ATOM 1299 O O . ILE A 1 165 ? -10.938 -24.75 -4.363 1 98.88 165 ILE A O 1
ATOM 1303 N N . ALA A 1 166 ? -8.773 -24.797 -4.918 1 98.94 166 ALA A N 1
ATOM 1304 C CA . ALA A 1 166 ? -9.031 -25.625 -6.094 1 98.94 166 ALA A CA 1
ATOM 1305 C C . ALA A 1 166 ? -9.539 -27 -5.688 1 98.94 166 ALA A C 1
ATOM 1307 O O . ALA A 1 166 ? -10.469 -27.531 -6.305 1 98.94 166 ALA A O 1
ATOM 1308 N N . ALA A 1 167 ? -8.906 -27.578 -4.672 1 98.81 167 ALA A N 1
ATOM 1309 C CA . ALA A 1 167 ? -9.398 -28.844 -4.145 1 98.81 167 ALA A CA 1
ATOM 1310 C C . ALA A 1 167 ? -10.828 -28.719 -3.631 1 98.81 167 ALA A C 1
ATOM 1312 O O . ALA A 1 167 ? -11.656 -29.609 -3.84 1 98.81 167 ALA A O 1
ATOM 1313 N N . TRP A 1 168 ? -11.109 -27.594 -2.9 1 98.75 168 TRP A N 1
ATOM 1314 C CA . TRP A 1 168 ? -12.461 -27.344 -2.422 1 98.75 168 TRP A CA 1
ATOM 1315 C C . TRP A 1 168 ? -13.445 -27.266 -3.584 1 98.75 168 TRP A C 1
ATOM 1317 O O . TRP A 1 168 ? -14.562 -27.797 -3.496 1 98.75 168 TRP A O 1
ATOM 1327 N N . ALA A 1 169 ? -13.047 -26.609 -4.676 1 98.88 169 ALA A N 1
ATOM 1328 C CA . ALA A 1 169 ? -13.906 -26.469 -5.848 1 98.88 169 ALA A CA 1
ATOM 1329 C C . ALA A 1 169 ? -14.219 -27.812 -6.473 1 98.88 169 ALA A C 1
ATOM 1331 O O . ALA A 1 169 ? -15.367 -28.109 -6.789 1 98.88 169 ALA A O 1
ATOM 1332 N N . LEU A 1 170 ? -13.195 -28.641 -6.613 1 98.56 170 LEU A N 1
ATOM 1333 C CA . LEU A 1 170 ? -13.367 -29.969 -7.191 1 98.56 170 LEU A CA 1
ATOM 1334 C C . LEU A 1 170 ? -14.273 -30.828 -6.316 1 98.56 170 LEU A C 1
ATOM 1336 O O . LEU A 1 170 ? -15.156 -31.531 -6.82 1 98.56 170 LEU A O 1
ATOM 1340 N N . LYS A 1 171 ? -14.047 -30.719 -5.039 1 97.69 171 LYS A N 1
ATOM 1341 C CA . LYS A 1 171 ? -14.891 -31.453 -4.098 1 97.69 171 LYS A CA 1
ATOM 1342 C C . LYS A 1 171 ? -16.328 -30.953 -4.164 1 97.69 171 LYS A C 1
ATOM 1344 O O . LYS A 1 171 ? -17.266 -31.75 -3.988 1 97.69 171 LYS A O 1
ATOM 1349 N N . GLY A 1 172 ? -16.484 -29.656 -4.457 1 96.94 172 GLY A N 1
ATOM 1350 C CA . GLY A 1 172 ? -17.812 -29.047 -4.578 1 96.94 172 GLY A CA 1
ATOM 1351 C C . GLY A 1 172 ? -18.406 -29.203 -5.965 1 96.94 172 GLY A C 1
ATOM 1352 O O . GLY A 1 172 ? -19.344 -28.484 -6.316 1 96.94 172 GLY A O 1
ATOM 1353 N N . SER A 1 173 ? -17.812 -30 -6.797 1 97.69 173 SER A N 1
ATOM 1354 C CA . SER A 1 173 ? -18.297 -30.359 -8.125 1 97.69 173 SER A CA 1
ATOM 1355 C C . SER A 1 173 ? -18.141 -29.203 -9.109 1 97.69 173 SER A C 1
ATOM 1357 O O . SER A 1 173 ? -18.859 -29.109 -10.094 1 97.69 173 SER A O 1
ATOM 1359 N N . LYS A 1 174 ? -17.297 -28.297 -8.781 1 98.62 174 LYS A N 1
ATOM 1360 C CA . LYS A 1 174 ? -16.875 -27.266 -9.727 1 98.62 174 LYS A CA 1
ATOM 1361 C C . LYS A 1 174 ? -15.602 -27.672 -10.461 1 98.62 174 LYS A C 1
ATOM 1363 O O . LYS A 1 174 ? -14.875 -28.562 -10.008 1 98.62 174 LYS A O 1
ATOM 1368 N N . SER A 1 175 ? -15.438 -27.109 -11.594 1 98.69 175 SER A N 1
ATOM 1369 C CA . SER A 1 175 ? -14.148 -27.281 -12.273 1 98.69 175 SER A CA 1
ATOM 1370 C C . SER A 1 175 ? -13.102 -26.312 -11.727 1 98.69 175 SER A C 1
ATOM 1372 O O . SER A 1 175 ? -13.43 -25.391 -10.984 1 98.69 175 SER A O 1
ATOM 1374 N N . ALA A 1 176 ? -11.875 -26.547 -12.031 1 98.88 176 ALA A N 1
ATOM 1375 C CA . ALA A 1 176 ? -10.789 -25.656 -11.602 1 98.88 176 ALA A CA 1
ATOM 1376 C C . ALA A 1 176 ? -9.703 -25.578 -12.68 1 98.88 176 ALA A C 1
ATOM 1378 O O . ALA A 1 176 ? -9.578 -26.469 -13.523 1 98.88 176 ALA A O 1
ATOM 1379 N N . GLY A 1 177 ? -9 -24.484 -12.688 1 98.88 177 GLY A N 1
ATOM 1380 C CA . GLY A 1 177 ? -7.918 -24.281 -13.641 1 98.88 177 GLY A CA 1
ATOM 1381 C C . GLY A 1 177 ? -6.84 -23.344 -13.117 1 98.88 177 GLY A C 1
ATOM 1382 O O . GLY A 1 177 ? -7.004 -22.719 -12.07 1 98.88 177 GLY A O 1
ATOM 1383 N N . LEU A 1 178 ? -5.727 -23.312 -13.828 1 98.75 178 LEU A N 1
ATOM 1384 C CA . LEU A 1 178 ? -4.562 -22.516 -13.477 1 98.75 178 LEU A CA 1
ATOM 1385 C C . LEU A 1 178 ? -3.924 -21.906 -14.727 1 98.75 178 LEU A C 1
ATOM 1387 O O . LEU A 1 178 ? -3.781 -22.594 -15.75 1 98.75 178 LEU A O 1
ATOM 1391 N N . VAL A 1 179 ? -3.721 -20.625 -14.727 1 98.94 179 VAL A N 1
ATOM 1392 C CA . VAL A 1 179 ? -3.014 -19.891 -15.766 1 98.94 179 VAL A CA 1
ATOM 1393 C C . VAL A 1 179 ? -1.86 -19.109 -15.148 1 98.94 179 VAL A C 1
ATOM 1395 O O . VAL A 1 179 ? -2.029 -18.453 -14.117 1 98.94 179 VAL A O 1
ATOM 1398 N N . THR A 1 180 ? -0.655 -19.172 -15.68 1 98.94 180 THR A N 1
ATOM 1399 C CA . THR A 1 180 ? 0.478 -18.406 -15.18 1 98.94 180 THR A CA 1
ATOM 1400 C C . THR A 1 180 ? 1.408 -18.016 -16.328 1 98.94 180 THR A C 1
ATOM 1402 O O . THR A 1 180 ? 1.354 -18.594 -17.406 1 98.94 180 THR A O 1
ATOM 1405 N N . THR A 1 181 ? 2.205 -16.984 -16.109 1 98.88 181 THR A N 1
ATOM 1406 C CA . THR A 1 181 ? 3.254 -16.641 -17.062 1 98.88 181 THR A CA 1
ATOM 1407 C C . THR A 1 181 ? 4.582 -17.266 -16.656 1 98.88 181 THR A C 1
ATOM 1409 O O . THR A 1 181 ? 5.613 -17.031 -17.281 1 98.88 181 THR A O 1
ATOM 1412 N N . THR A 1 182 ? 4.609 -18.062 -15.609 1 98.88 182 THR A N 1
ATOM 1413 C CA . THR A 1 182 ? 5.785 -18.812 -15.195 1 98.88 182 THR A CA 1
ATOM 1414 C C . THR A 1 182 ? 5.637 -20.297 -15.57 1 98.88 182 THR A C 1
ATOM 1416 O O . THR A 1 182 ? 4.734 -20.656 -16.328 1 98.88 182 THR A O 1
ATOM 1419 N N . ARG A 1 183 ? 6.605 -21.141 -15.141 1 98.94 183 ARG A N 1
ATOM 1420 C CA . ARG A 1 183 ? 6.367 -22.578 -15.188 1 98.94 183 ARG A CA 1
ATOM 1421 C C . ARG A 1 183 ? 5.156 -22.969 -14.344 1 98.94 183 ARG A C 1
ATOM 1423 O O . ARG A 1 183 ? 4.961 -22.438 -13.25 1 98.94 183 ARG A O 1
ATOM 1430 N N . VAL A 1 184 ? 4.363 -23.906 -14.836 1 98.94 184 VAL A N 1
ATOM 1431 C CA . VAL A 1 184 ? 3.184 -24.328 -14.094 1 98.94 184 VAL A CA 1
ATOM 1432 C C . VAL A 1 184 ? 3.615 -25.078 -12.836 1 98.94 184 VAL A C 1
ATOM 1434 O O . VAL A 1 184 ? 2.801 -25.328 -11.938 1 98.94 184 VAL A O 1
ATOM 1437 N N . THR A 1 185 ? 4.98 -25.359 -12.719 1 98.94 185 THR A N 1
ATOM 1438 C CA . THR A 1 185 ? 5.527 -26.062 -11.57 1 98.94 185 THR A CA 1
ATOM 1439 C C . THR A 1 185 ? 6.172 -25.094 -10.586 1 98.94 185 THR A C 1
ATOM 1441 O O . THR A 1 185 ? 6.684 -25.5 -9.547 1 98.94 185 THR A O 1
ATOM 1444 N N . HIS A 1 186 ? 6.18 -23.766 -10.875 1 98.88 186 HIS A N 1
ATOM 1445 C CA . HIS A 1 186 ? 6.777 -22.75 -10.008 1 98.88 186 HIS A CA 1
ATOM 1446 C C . HIS A 1 186 ? 5.973 -22.578 -8.727 1 98.88 186 HIS A C 1
ATOM 1448 O O . HIS A 1 186 ? 4.93 -23.219 -8.555 1 98.88 186 HIS A O 1
ATOM 1454 N N . ALA A 1 187 ? 6.426 -21.781 -7.844 1 98.75 187 ALA A N 1
ATOM 1455 C CA . ALA A 1 187 ? 5.961 -21.75 -6.457 1 98.75 187 ALA A CA 1
ATOM 1456 C C . ALA A 1 187 ? 4.477 -21.406 -6.387 1 98.75 187 ALA A C 1
ATOM 1458 O O . ALA A 1 187 ? 3.684 -22.141 -5.805 1 98.75 187 ALA A O 1
ATOM 1459 N N . SER A 1 188 ? 4.027 -20.281 -7.023 1 98.88 188 SER A N 1
ATOM 1460 C CA . SER A 1 188 ? 2.656 -19.797 -6.891 1 98.88 188 SER A CA 1
ATOM 1461 C C . SER A 1 188 ? 1.67 -20.781 -7.527 1 98.88 188 SER A C 1
ATOM 1463 O O . SER A 1 188 ? 0.722 -21.219 -6.879 1 98.88 188 SER A O 1
ATOM 1465 N N . PRO A 1 189 ? 1.861 -21.203 -8.781 1 98.88 189 PRO A N 1
ATOM 1466 C CA . PRO A 1 189 ? 0.901 -22.156 -9.352 1 98.88 189 PRO A CA 1
ATOM 1467 C C . PRO A 1 189 ? 0.924 -23.516 -8.648 1 98.88 189 PRO A C 1
ATOM 1469 O O . PRO A 1 189 ? -0.107 -24.188 -8.562 1 98.88 189 PRO A O 1
ATOM 1472 N N . ALA A 1 190 ? 2.092 -23.938 -8.148 1 98.94 190 ALA A N 1
ATOM 1473 C CA . ALA A 1 190 ? 2.184 -25.219 -7.457 1 98.94 190 ALA A CA 1
ATOM 1474 C C . ALA A 1 190 ? 1.243 -25.266 -6.254 1 98.94 190 ALA A C 1
ATOM 1476 O O . ALA A 1 190 ? 0.742 -26.328 -5.891 1 98.94 190 ALA A O 1
ATOM 1477 N N . GLY A 1 191 ? 1.009 -24.094 -5.66 1 98.88 191 GLY A N 1
ATOM 1478 C CA . GLY A 1 191 ? 0.132 -24.031 -4.5 1 98.88 191 GLY A CA 1
ATOM 1479 C C . GLY A 1 191 ? -1.284 -24.484 -4.797 1 98.88 191 GLY A C 1
ATOM 1480 O O . GLY A 1 191 ? -2.045 -24.797 -3.879 1 98.88 191 GLY A O 1
ATOM 1481 N N . VAL A 1 192 ? -1.632 -24.531 -6.055 1 98.94 192 VAL A N 1
ATOM 1482 C CA . VAL A 1 192 ? -2.973 -24.938 -6.461 1 98.94 192 VAL A CA 1
ATOM 1483 C C . VAL A 1 192 ? -3.139 -26.453 -6.262 1 98.94 192 VAL A C 1
ATOM 1485 O O . VAL A 1 192 ? -4.223 -26.922 -5.906 1 98.94 192 VAL A O 1
ATOM 1488 N N . TYR A 1 193 ? -2.016 -27.281 -6.398 1 98.81 193 TYR A N 1
ATOM 1489 C CA . TYR A 1 193 ? -2.275 -28.703 -6.5 1 98.81 193 TYR A CA 1
ATOM 1490 C C . TYR A 1 193 ? -1.217 -29.516 -5.75 1 98.81 193 TYR A C 1
ATOM 1492 O O . TYR A 1 193 ? -1.393 -30.703 -5.504 1 98.81 193 TYR A O 1
ATOM 1500 N N . ALA A 1 194 ? -0.134 -28.906 -5.367 1 98.75 194 ALA A N 1
ATOM 1501 C CA . ALA A 1 194 ? 1.007 -29.703 -4.938 1 98.75 194 ALA A CA 1
ATOM 1502 C C . ALA A 1 194 ? 1.259 -29.547 -3.443 1 98.75 194 ALA A C 1
ATOM 1504 O O . ALA A 1 194 ? 0.79 -28.594 -2.826 1 98.75 194 ALA A O 1
ATOM 1505 N N . HIS A 1 195 ? 1.902 -30.5 -2.855 1 98.69 195 HIS A N 1
ATOM 1506 C CA . HIS A 1 195 ? 2.438 -30.531 -1.499 1 98.69 195 HIS A CA 1
ATOM 1507 C C . HIS A 1 195 ? 3.93 -30.859 -1.504 1 98.69 195 HIS A C 1
ATOM 1509 O O . HIS A 1 195 ? 4.336 -31.938 -1.916 1 98.69 195 HIS A O 1
ATOM 1515 N N . THR A 1 196 ? 4.727 -29.938 -1.052 1 98.75 196 THR A N 1
ATOM 1516 C CA . THR A 1 196 ? 6.164 -30.156 -1.135 1 98.75 196 THR A CA 1
ATOM 1517 C C . THR A 1 196 ? 6.891 -29.438 -0.004 1 98.75 196 THR A C 1
ATOM 1519 O O . THR A 1 196 ? 6.473 -28.359 0.425 1 98.75 196 THR A O 1
ATOM 1522 N N . SER A 1 197 ? 7.988 -30.062 0.502 1 98.75 197 SER A N 1
ATOM 1523 C CA . SER A 1 197 ? 8.828 -29.469 1.544 1 98.75 197 SER A CA 1
ATOM 1524 C C . SER A 1 197 ? 9.859 -28.531 0.952 1 98.75 197 SER A C 1
ATOM 1526 O O . SER A 1 197 ? 10.641 -27.906 1.685 1 98.75 197 SER A O 1
ATOM 1528 N N . ASN A 1 198 ? 9.852 -28.422 -0.366 1 98.88 198 ASN A N 1
ATOM 1529 C CA . ASN A 1 198 ? 10.766 -27.516 -1.064 1 98.88 198 ASN A CA 1
ATOM 1530 C C . ASN A 1 198 ? 10.203 -27.094 -2.416 1 98.88 198 ASN A C 1
ATOM 1532 O O . ASN A 1 198 ? 9.969 -27.922 -3.291 1 98.88 198 ASN A O 1
ATOM 1536 N N . ARG A 1 199 ? 10.094 -25.781 -2.59 1 98.81 199 ARG A N 1
ATOM 1537 C CA . ARG A 1 199 ? 9.477 -25.234 -3.791 1 98.81 199 ARG A CA 1
ATOM 1538 C C . ARG A 1 199 ? 10.289 -25.578 -5.035 1 98.81 199 ARG A C 1
ATOM 1540 O O . ARG A 1 199 ? 9.766 -25.547 -6.148 1 98.81 199 ARG A O 1
ATOM 1547 N N . ASP A 1 200 ? 11.547 -25.969 -4.906 1 98.69 200 ASP A N 1
ATOM 1548 C CA . ASP A 1 200 ? 12.43 -26.188 -6.047 1 98.69 200 ASP A CA 1
ATOM 1549 C C . ASP A 1 200 ? 12.375 -27.641 -6.508 1 98.69 200 ASP A C 1
ATOM 1551 O O . ASP A 1 200 ? 13.023 -28 -7.496 1 98.69 200 ASP A O 1
ATOM 1555 N N . PHE A 1 201 ? 11.578 -28.453 -5.824 1 98.81 201 PHE A N 1
ATOM 1556 C CA . PHE A 1 201 ? 11.391 -29.828 -6.262 1 98.81 201 PHE A CA 1
ATOM 1557 C C . PHE A 1 201 ? 10.422 -29.891 -7.441 1 98.81 201 PHE A C 1
ATOM 1559 O O . PHE A 1 201 ? 9.414 -30.594 -7.387 1 98.81 201 PHE A O 1
ATOM 1566 N N . GLU A 1 202 ? 10.766 -29.297 -8.562 1 98.88 202 GLU A N 1
ATOM 1567 C CA . GLU A 1 202 ? 9.859 -29.141 -9.703 1 98.88 202 GLU A CA 1
ATOM 1568 C C . GLU A 1 202 ? 9.852 -30.375 -10.586 1 98.88 202 GLU A C 1
ATOM 1570 O O . GLU A 1 202 ? 8.852 -30.672 -11.242 1 98.88 202 GLU A O 1
ATOM 1575 N N . SER A 1 203 ? 10.977 -31.141 -10.641 1 98.75 203 SER A N 1
ATOM 1576 C CA . SER A 1 203 ? 11.125 -32.438 -11.312 1 98.75 203 SER A CA 1
ATOM 1577 C C . SER A 1 203 ? 12.008 -33.375 -10.508 1 98.75 203 SER A C 1
ATOM 1579 O O . SER A 1 203 ? 12.633 -32.969 -9.523 1 98.75 203 SER A O 1
ATOM 1581 N N . ASP A 1 204 ? 12.078 -34.656 -10.945 1 98.62 204 ASP A N 1
ATOM 1582 C CA . ASP A 1 204 ? 12.93 -35.594 -10.242 1 98.62 204 ASP A CA 1
ATOM 1583 C C . ASP A 1 204 ? 14.398 -35.219 -10.359 1 98.62 204 ASP A C 1
ATOM 1585 O O . ASP A 1 204 ? 15.195 -35.5 -9.453 1 98.62 204 ASP A O 1
ATOM 1589 N N . TYR A 1 205 ? 14.773 -34.562 -11.438 1 98.62 205 TYR A N 1
ATOM 1590 C CA . TYR A 1 205 ? 16.109 -34.031 -11.586 1 98.62 205 TYR A CA 1
ATOM 1591 C C . TYR A 1 205 ? 16.422 -33.031 -10.469 1 98.62 205 TYR A C 1
ATOM 1593 O O . TYR A 1 205 ? 17.484 -33.094 -9.852 1 98.62 205 TYR A O 1
ATOM 1601 N N . ASP A 1 206 ? 15.484 -32.062 -10.227 1 98.75 206 ASP A N 1
ATOM 1602 C CA . ASP A 1 206 ? 15.672 -31.047 -9.211 1 98.75 206 ASP A CA 1
ATOM 1603 C C . ASP A 1 206 ? 15.773 -31.656 -7.816 1 98.75 206 ASP A C 1
ATOM 1605 O O . ASP A 1 206 ? 16.594 -31.234 -7 1 98.75 206 ASP A O 1
ATOM 1609 N N . VAL A 1 207 ? 14.93 -32.625 -7.562 1 98.69 207 VAL A N 1
ATOM 1610 C CA . VAL A 1 207 ? 14.961 -33.344 -6.285 1 98.69 207 VAL A CA 1
ATOM 1611 C C . VAL A 1 207 ? 16.344 -33.969 -6.07 1 98.69 207 VAL A C 1
ATOM 1613 O O . VAL A 1 207 ? 16.938 -33.812 -5 1 98.69 207 VAL A O 1
ATOM 1616 N N . THR A 1 208 ? 16.828 -34.656 -7.082 1 98.31 208 THR A N 1
ATOM 1617 C CA . THR A 1 208 ? 18.125 -35.312 -7.031 1 98.31 208 THR A CA 1
ATOM 1618 C C . THR A 1 208 ? 19.25 -34.281 -6.871 1 98.31 208 THR A C 1
ATOM 1620 O O . THR A 1 208 ? 20.141 -34.469 -6.051 1 98.31 208 THR A O 1
ATOM 1623 N N . LYS A 1 209 ? 19.188 -33.219 -7.641 1 98.06 209 LYS A N 1
ATOM 1624 C CA . LYS A 1 209 ? 20.188 -32.188 -7.617 1 98.06 209 LYS A CA 1
ATOM 1625 C C . LYS A 1 209 ? 20.312 -31.562 -6.23 1 98.06 209 LYS A C 1
ATOM 1627 O O . LYS A 1 209 ? 21.406 -31.172 -5.805 1 98.06 209 LYS A O 1
ATOM 1632 N N . LEU A 1 210 ? 19.172 -31.5 -5.543 1 97.56 210 LEU A N 1
ATOM 1633 C CA . LEU A 1 210 ? 19.156 -30.875 -4.219 1 97.56 210 LEU A CA 1
ATOM 1634 C C . LEU A 1 210 ? 19.406 -31.922 -3.133 1 97.56 210 LEU A C 1
ATOM 1636 O O . LEU A 1 210 ? 19.156 -31.656 -1.952 1 97.56 210 LEU A O 1
ATOM 1640 N N . GLY A 1 211 ? 19.812 -33.125 -3.514 1 97.25 211 GLY A N 1
ATOM 1641 C CA . GLY A 1 211 ? 20.344 -34.125 -2.594 1 97.25 211 GLY A CA 1
ATOM 1642 C C . GLY A 1 211 ? 19.281 -35.031 -1.997 1 97.25 211 GLY A C 1
ATOM 1643 O O . GLY A 1 211 ? 19.5 -35.688 -0.971 1 97.25 211 GLY A O 1
ATOM 1644 N N . GLN A 1 212 ? 18 -35 -2.57 1 97.69 212 GLN A N 1
ATOM 1645 C CA . GLN A 1 212 ? 16.922 -35.844 -2.059 1 97.69 212 GLN A CA 1
ATOM 1646 C C . GLN A 1 212 ? 16.594 -36.969 -3.02 1 97.69 212 GLN A C 1
ATOM 1648 O O . GLN A 1 212 ? 17.047 -36.969 -4.164 1 97.69 212 GLN A O 1
ATOM 1653 N N . ASN A 1 213 ? 15.914 -37.969 -2.529 1 97.25 213 ASN A N 1
ATOM 1654 C CA . ASN A 1 213 ? 15.477 -39.125 -3.318 1 97.25 213 ASN A CA 1
ATOM 1655 C C . ASN A 1 213 ? 14.086 -38.906 -3.906 1 97.25 213 ASN A C 1
ATOM 1657 O O . ASN A 1 213 ? 13.109 -38.781 -3.168 1 97.25 213 ASN A O 1
ATOM 1661 N N . PRO A 1 214 ? 13.961 -38.875 -5.234 1 96.94 214 PRO A N 1
ATOM 1662 C CA . PRO A 1 214 ? 12.648 -38.656 -5.852 1 96.94 214 PRO A CA 1
ATOM 1663 C C . PRO A 1 214 ? 11.609 -39.688 -5.426 1 96.94 214 PRO A C 1
ATOM 1665 O O . PRO A 1 214 ? 10.406 -39.406 -5.465 1 96.94 214 PRO A O 1
ATOM 1668 N N . GLY A 1 215 ? 12 -40.844 -5.016 1 94.88 215 GLY A N 1
ATOM 1669 C CA . GLY A 1 215 ? 11.07 -41.875 -4.52 1 94.88 215 GLY A CA 1
ATOM 1670 C C . GLY A 1 215 ? 10.406 -41.469 -3.211 1 94.88 215 GLY A C 1
ATOM 1671 O O . GLY A 1 215 ? 9.281 -41.875 -2.93 1 94.88 215 GLY A O 1
ATOM 1672 N N . ASN A 1 216 ? 11.109 -40.656 -2.475 1 95 216 ASN A N 1
ATOM 1673 C CA . ASN A 1 216 ? 10.625 -40.219 -1.168 1 95 216 ASN A CA 1
ATOM 1674 C C . ASN A 1 216 ? 10.078 -38.812 -1.215 1 95 216 ASN A C 1
ATOM 1676 O O . ASN A 1 216 ? 9.344 -38.406 -0.316 1 95 216 ASN A O 1
ATOM 1680 N N . CYS A 1 217 ? 10.445 -38.094 -2.26 1 97.12 217 CYS A N 1
ATOM 1681 C CA . CYS A 1 217 ? 10.055 -36.688 -2.434 1 97.12 217 CYS A CA 1
ATOM 1682 C C . CYS A 1 217 ? 9.383 -36.469 -3.785 1 97.12 217 CYS A C 1
ATOM 1684 O O . CYS A 1 217 ? 10.016 -36 -4.73 1 97.12 217 CYS A O 1
ATOM 1686 N N . PRO A 1 218 ? 8.094 -36.719 -3.809 1 96.06 218 PRO A N 1
ATOM 1687 C CA . PRO A 1 218 ? 7.438 -36.5 -5.098 1 96.06 218 PRO A CA 1
ATOM 1688 C C . PRO A 1 218 ? 7.617 -35.062 -5.625 1 96.06 218 PRO A C 1
ATOM 1690 O O . PRO A 1 218 ? 7.449 -34.125 -4.875 1 96.06 218 PRO A O 1
ATOM 1693 N N . ASP A 1 219 ? 8.008 -35 -6.895 1 98.56 219 ASP A N 1
ATOM 1694 C CA . ASP A 1 219 ? 8.219 -33.656 -7.473 1 98.56 219 ASP A CA 1
ATOM 1695 C C . ASP A 1 219 ? 6.902 -33.031 -7.902 1 98.56 219 ASP A C 1
ATOM 1697 O O . ASP A 1 219 ? 5.887 -33.719 -8.023 1 98.56 219 ASP A O 1
ATOM 1701 N N . ILE A 1 220 ? 6.895 -31.734 -8.117 1 98.88 220 ILE A N 1
ATOM 1702 C CA . ILE A 1 220 ? 5.703 -30.938 -8.359 1 98.88 220 ILE A CA 1
ATOM 1703 C C . ILE A 1 220 ? 5.098 -31.297 -9.711 1 98.88 220 ILE A C 1
ATOM 1705 O O . ILE A 1 220 ? 3.875 -31.406 -9.844 1 98.88 220 ILE A O 1
ATOM 1709 N N . ALA A 1 221 ? 5.922 -31.531 -10.75 1 98.94 221 ALA A N 1
ATOM 1710 C CA . ALA A 1 221 ? 5.414 -31.891 -12.07 1 98.94 221 ALA A CA 1
ATOM 1711 C C . ALA A 1 221 ? 4.625 -33.188 -12.016 1 98.94 221 ALA A C 1
ATOM 1713 O O . ALA A 1 221 ? 3.545 -33.312 -12.602 1 98.94 221 ALA A O 1
ATOM 1714 N N . GLN A 1 222 ? 5.172 -34.188 -11.367 1 98.31 222 GLN A N 1
ATOM 1715 C CA . GLN A 1 222 ? 4.492 -35.469 -11.25 1 98.31 222 GLN A CA 1
ATOM 1716 C C . GLN A 1 222 ? 3.145 -35.312 -10.547 1 98.31 222 GLN A C 1
ATOM 1718 O O . GLN A 1 222 ? 2.176 -36 -10.898 1 98.31 222 GLN A O 1
ATOM 1723 N N . GLN A 1 223 ? 3.092 -34.438 -9.547 1 98.5 223 GLN A N 1
ATOM 1724 C CA . GLN A 1 223 ? 1.855 -34.25 -8.789 1 98.5 223 GLN A CA 1
ATOM 1725 C C . GLN A 1 223 ? 0.778 -33.594 -9.656 1 98.5 223 GLN A C 1
ATOM 1727 O O . GLN A 1 223 ? -0.416 -33.75 -9.383 1 98.5 223 GLN A O 1
ATOM 1732 N N . LEU A 1 224 ? 1.179 -32.812 -10.695 1 98.69 224 LEU A N 1
ATOM 1733 C CA . LEU A 1 224 ? 0.208 -32.25 -11.625 1 98.69 224 LEU A CA 1
ATOM 1734 C C . LEU A 1 224 ? -0.502 -33.344 -12.406 1 98.69 224 LEU A C 1
ATOM 1736 O O . LEU A 1 224 ? -1.663 -33.188 -12.797 1 98.69 224 LEU A O 1
ATOM 1740 N N . ILE A 1 225 ? 0.184 -34.469 -12.578 1 97.12 225 ILE A N 1
ATOM 1741 C CA . ILE A 1 225 ? -0.321 -35.562 -13.43 1 97.12 225 ILE A CA 1
ATOM 1742 C C . ILE A 1 225 ? -0.995 -36.625 -12.57 1 97.12 225 ILE A C 1
ATOM 1744 O O . ILE A 1 225 ? -2.104 -37.062 -12.875 1 97.12 225 ILE A O 1
ATOM 1748 N N . ASP A 1 226 ? -0.341 -36.906 -11.375 1 94.44 226 ASP A N 1
ATOM 1749 C CA . ASP A 1 226 ? -0.734 -38.062 -10.594 1 94.44 226 ASP A CA 1
ATOM 1750 C C . ASP A 1 226 ? -1.457 -37.656 -9.312 1 94.44 226 ASP A C 1
ATOM 1752 O O . ASP A 1 226 ? -2.09 -38.5 -8.656 1 94.44 226 ASP A O 1
ATOM 1756 N N . GLY A 1 227 ? -1.314 -36.469 -9.016 1 96.19 227 GLY A N 1
ATOM 1757 C CA . GLY A 1 227 ? -1.868 -36.031 -7.738 1 96.19 227 GLY A CA 1
ATOM 1758 C C . GLY A 1 227 ? -3.377 -35.875 -7.77 1 96.19 227 GLY A C 1
ATOM 1759 O O . GLY A 1 227 ? -3.973 -35.75 -8.836 1 96.19 227 GLY A O 1
ATOM 1760 N N . ASP A 1 228 ? -3.99 -35.875 -6.633 1 95.62 228 ASP A N 1
ATOM 1761 C CA . ASP A 1 228 ? -5.441 -35.875 -6.496 1 95.62 228 ASP A CA 1
ATOM 1762 C C . ASP A 1 228 ? -6.039 -34.594 -7.121 1 95.62 228 ASP A C 1
ATOM 1764 O O . ASP A 1 228 ? -7.066 -34.656 -7.797 1 95.62 228 ASP A O 1
ATOM 1768 N N . VAL A 1 229 ? -5.41 -33.438 -6.918 1 98.31 229 VAL A N 1
ATOM 1769 C CA . VAL A 1 229 ? -5.926 -32.188 -7.43 1 98.31 229 VAL A CA 1
ATOM 1770 C C . VAL A 1 229 ? -5.43 -31.969 -8.859 1 98.31 229 VAL A C 1
ATOM 1772 O O . VAL A 1 229 ? -6.219 -31.656 -9.75 1 98.31 229 VAL A O 1
ATOM 1775 N N . GLY A 1 230 ? -4.129 -32.188 -9.109 1 98.44 230 GLY A N 1
ATOM 1776 C CA . GLY A 1 230 ? -3.51 -31.938 -10.398 1 98.44 230 GLY A CA 1
ATOM 1777 C C . GLY A 1 230 ? -4.184 -32.656 -11.539 1 98.44 230 GLY A C 1
ATOM 1778 O O . GLY A 1 230 ? -4.496 -32.062 -12.57 1 98.44 230 GLY A O 1
ATOM 1779 N N . LYS A 1 231 ? -4.5 -33.938 -11.328 1 97.38 231 LYS A N 1
ATOM 1780 C CA . LYS A 1 231 ? -5.043 -34.75 -12.391 1 97.38 231 LYS A CA 1
ATOM 1781 C C . LYS A 1 231 ? -6.441 -34.281 -12.797 1 97.38 231 LYS A C 1
ATOM 1783 O O . LYS A 1 231 ? -6.914 -34.625 -13.891 1 97.38 231 LYS A O 1
ATOM 1788 N N . ARG A 1 232 ? -7.055 -33.562 -11.898 1 98.06 232 ARG A N 1
ATOM 1789 C CA . ARG A 1 232 ? -8.453 -33.188 -12.133 1 98.06 232 ARG A CA 1
ATOM 1790 C C . ARG A 1 232 ? -8.578 -31.766 -12.648 1 98.06 232 ARG A C 1
ATOM 1792 O O . ARG A 1 232 ? -9.672 -31.328 -13.008 1 98.06 232 ARG A O 1
ATOM 1799 N N . LEU A 1 233 ? -7.512 -30.984 -12.68 1 98.69 233 LEU A N 1
ATOM 1800 C CA . LEU A 1 233 ? -7.57 -29.625 -13.234 1 98.69 233 LEU A CA 1
ATOM 1801 C C . LEU A 1 233 ? -7.953 -29.656 -14.711 1 98.69 233 LEU A C 1
ATOM 1803 O O . LEU A 1 233 ? -7.328 -30.375 -15.5 1 98.69 233 LEU A O 1
ATOM 1807 N N . ARG A 1 234 ? -8.93 -28.906 -15.109 1 98.56 234 ARG A N 1
ATOM 1808 C CA . ARG A 1 234 ? -9.43 -28.906 -16.484 1 98.56 234 ARG A CA 1
ATOM 1809 C C . ARG A 1 234 ? -8.547 -28.062 -17.391 1 98.56 234 ARG A C 1
ATOM 1811 O O . ARG A 1 234 ? -8.445 -28.312 -18.594 1 98.56 234 ARG A O 1
ATOM 1818 N N . VAL A 1 235 ? -8.031 -27.016 -16.828 1 98.88 235 VAL A N 1
ATOM 1819 C CA . VAL A 1 235 ? -7.16 -26.125 -17.594 1 98.88 235 VAL A CA 1
ATOM 1820 C C . VAL A 1 235 ? -5.859 -25.891 -16.844 1 98.88 235 VAL A C 1
ATOM 1822 O O . VAL A 1 235 ? -5.875 -25.562 -15.648 1 98.88 235 VAL A O 1
ATOM 1825 N N . VAL A 1 236 ? -4.754 -26.109 -17.406 1 98.94 236 VAL A N 1
ATOM 1826 C CA . VAL A 1 236 ? -3.428 -25.75 -16.922 1 98.94 236 VAL A CA 1
ATOM 1827 C C . VAL A 1 236 ? -2.629 -25.078 -18.047 1 98.94 236 VAL A C 1
ATOM 1829 O O . VAL A 1 236 ? -2.355 -25.703 -19.078 1 98.94 236 VAL A O 1
ATOM 1832 N N . MET A 1 237 ? -2.271 -23.844 -17.891 1 98.94 237 MET A N 1
ATOM 1833 C CA . MET A 1 237 ? -1.515 -23.156 -18.922 1 98.94 237 MET A CA 1
ATOM 1834 C C . MET A 1 237 ? -0.361 -22.359 -18.328 1 98.94 237 MET A C 1
ATOM 1836 O O . MET A 1 237 ? -0.513 -21.734 -17.266 1 98.94 237 MET A O 1
ATOM 1840 N N . GLY A 1 238 ? 0.776 -22.312 -18.859 1 98.81 238 GLY A N 1
ATOM 1841 C CA . GLY A 1 238 ? 2.004 -21.625 -18.5 1 98.81 238 GLY A CA 1
ATOM 1842 C C . GLY A 1 238 ? 3.209 -22.109 -19.297 1 98.81 238 GLY A C 1
ATOM 1843 O O . GLY A 1 238 ? 3.143 -22.25 -20.516 1 98.81 238 GLY A O 1
ATOM 1844 N N . GLY A 1 239 ? 4.34 -22.172 -18.656 1 98.75 239 GLY A N 1
ATOM 1845 C CA . GLY A 1 239 ? 5.547 -22.75 -19.234 1 98.75 239 GLY A CA 1
ATOM 1846 C C . GLY A 1 239 ? 6.039 -23.969 -18.484 1 98.75 239 GLY A C 1
ATOM 1847 O O . GLY A 1 239 ? 5.32 -24.531 -17.656 1 98.75 239 GLY A O 1
ATOM 1848 N N . GLY A 1 240 ? 7.234 -24.484 -18.938 1 98.69 240 GLY A N 1
ATOM 1849 C CA . GLY A 1 240 ? 7.93 -25.469 -18.125 1 98.69 240 GLY A CA 1
ATOM 1850 C C . GLY A 1 240 ? 7.969 -26.844 -18.75 1 98.69 240 GLY A C 1
ATOM 1851 O O . GLY A 1 240 ? 7.973 -27.859 -18.062 1 98.69 240 GLY A O 1
ATOM 1852 N N . THR A 1 241 ? 8.016 -26.969 -20.156 1 98.69 241 THR A N 1
ATOM 1853 C CA . THR A 1 241 ? 8.047 -28.266 -20.812 1 98.69 241 THR A CA 1
ATOM 1854 C C . THR A 1 241 ? 9.195 -29.125 -20.297 1 98.69 241 THR A C 1
ATOM 1856 O O . THR A 1 241 ? 9.07 -30.344 -20.156 1 98.69 241 THR A O 1
ATOM 1859 N N . ILE A 1 242 ? 10.289 -28.484 -19.906 1 98.62 242 ILE A N 1
ATOM 1860 C CA . ILE A 1 242 ? 11.516 -29.203 -19.578 1 98.62 242 ILE A CA 1
ATOM 1861 C C . ILE A 1 242 ? 11.312 -29.984 -18.281 1 98.62 242 ILE A C 1
ATOM 1863 O O . ILE A 1 242 ? 12.016 -30.969 -18.031 1 98.62 242 ILE A O 1
ATOM 1867 N N . LYS A 1 243 ? 10.383 -29.547 -17.469 1 98.88 243 LYS A N 1
ATOM 1868 C CA . LYS A 1 243 ? 10.148 -30.219 -16.188 1 98.88 243 LYS A CA 1
ATOM 1869 C C . LYS A 1 243 ? 9.297 -31.484 -16.391 1 98.88 243 LYS A C 1
ATOM 1871 O O . LYS A 1 243 ? 9.195 -32.312 -15.492 1 98.88 243 LYS A O 1
ATOM 1876 N N . PHE A 1 244 ? 8.703 -31.688 -17.594 1 98.81 244 PHE A N 1
ATOM 1877 C CA . PHE A 1 244 ? 7.719 -32.75 -17.844 1 98.81 244 PHE A CA 1
ATOM 1878 C C . PHE A 1 244 ? 8.281 -33.781 -18.781 1 98.81 244 PHE A C 1
ATOM 1880 O O . PHE A 1 244 ? 7.68 -34.844 -18.953 1 98.81 244 PHE A O 1
ATOM 1887 N N . LEU A 1 245 ? 9.43 -33.594 -19.375 1 98.81 245 LEU A N 1
ATOM 1888 C CA . LEU A 1 245 ? 9.969 -34.5 -20.406 1 98.81 245 LEU A CA 1
ATOM 1889 C C . LEU A 1 245 ? 11.266 -35.156 -19.938 1 98.81 245 LEU A C 1
ATOM 1891 O O . LEU A 1 245 ? 12.016 -34.562 -19.156 1 98.81 245 LEU A O 1
ATOM 1895 N N . PRO A 1 246 ? 11.539 -36.344 -20.391 1 98.5 246 PRO A N 1
ATOM 1896 C CA . PRO A 1 246 ? 12.812 -36.969 -20.047 1 98.5 246 PRO A CA 1
ATOM 1897 C C . PRO A 1 246 ? 14.008 -36.281 -20.688 1 98.5 246 PRO A C 1
ATOM 1899 O O . PRO A 1 246 ? 13.859 -35.594 -21.719 1 98.5 246 PRO A O 1
ATOM 1902 N N . ASN A 1 247 ? 15.164 -36.438 -20.109 1 98.19 247 ASN A N 1
ATOM 1903 C CA . ASN A 1 247 ? 16.359 -35.75 -20.578 1 98.19 247 ASN A CA 1
ATOM 1904 C C . ASN A 1 247 ? 16.875 -36.344 -21.875 1 98.19 247 ASN A C 1
ATOM 1906 O O . ASN A 1 247 ? 17.953 -36 -22.359 1 98.19 247 ASN A O 1
ATOM 1910 N N . THR A 1 248 ? 16.125 -37.219 -22.484 1 97.88 248 THR A N 1
ATOM 1911 C CA . THR A 1 248 ? 16.469 -37.844 -23.766 1 97.88 248 THR A CA 1
ATOM 1912 C C . THR A 1 248 ? 15.578 -37.312 -24.891 1 97.88 248 THR A C 1
ATOM 1914 O O . THR A 1 248 ? 15.719 -37.688 -26.047 1 97.88 248 THR A O 1
ATOM 1917 N N . THR A 1 249 ? 14.648 -36.469 -24.531 1 97.56 249 THR A N 1
ATOM 1918 C CA . THR A 1 249 ? 13.664 -35.938 -25.484 1 97.56 249 THR A CA 1
ATOM 1919 C C . THR A 1 249 ? 13.734 -34.438 -25.547 1 97.56 249 THR A C 1
ATOM 1921 O O . THR A 1 249 ? 13.82 -33.75 -24.531 1 97.56 249 THR A O 1
ATOM 1924 N N . ASN A 1 250 ? 13.742 -33.844 -26.734 1 97.81 250 ASN A N 1
ATOM 1925 C CA . ASN A 1 250 ? 13.625 -32.406 -26.922 1 97.81 250 ASN A CA 1
ATOM 1926 C C . ASN A 1 250 ? 12.164 -31.953 -26.969 1 97.81 250 ASN A C 1
ATOM 1928 O O . ASN A 1 250 ? 11.32 -32.656 -27.516 1 97.81 250 ASN A O 1
ATOM 1932 N N . ASP A 1 251 ? 11.922 -30.859 -26.391 1 96.75 251 ASP A N 1
ATOM 1933 C CA . ASP A 1 251 ? 10.586 -30.281 -26.531 1 96.75 251 ASP A CA 1
ATOM 1934 C C . ASP A 1 251 ? 10.43 -29.609 -27.891 1 96.75 251 ASP A C 1
ATOM 1936 O O . ASP A 1 251 ? 11.344 -29.641 -28.719 1 96.75 251 ASP A O 1
ATOM 1940 N N . VAL A 1 252 ? 9.273 -29.062 -28.141 1 95.25 252 VAL A N 1
ATOM 1941 C CA . VAL A 1 252 ? 8.914 -28.484 -29.422 1 95.25 252 VAL A CA 1
ATOM 1942 C C . VAL A 1 252 ? 9.727 -27.219 -29.672 1 95.25 252 VAL A C 1
ATOM 1944 O O . VAL A 1 252 ? 9.836 -26.734 -30.797 1 95.25 252 VAL A O 1
ATOM 1947 N N . PHE A 1 253 ? 10.422 -26.703 -28.625 1 95 253 PHE A N 1
ATOM 1948 C CA . PHE A 1 253 ? 11.203 -25.469 -28.719 1 95 253 PHE A CA 1
ATOM 1949 C C . PHE A 1 253 ? 12.688 -25.781 -28.906 1 95 253 PHE A C 1
ATOM 1951 O O . PHE A 1 253 ? 13.516 -24.875 -29.016 1 95 253 PHE A O 1
ATOM 1958 N N . GLY A 1 254 ? 13.023 -27 -28.875 1 96.31 254 GLY A N 1
ATOM 1959 C CA . GLY A 1 254 ? 14.391 -27.438 -29.125 1 96.31 254 GLY A CA 1
ATOM 1960 C C . GLY A 1 254 ? 15.188 -27.656 -27.859 1 96.31 254 GLY A C 1
ATOM 1961 O O . GLY A 1 254 ? 16.406 -27.812 -27.906 1 96.31 254 GLY A O 1
ATOM 1962 N N . ASN A 1 255 ? 14.555 -27.703 -26.688 1 97.81 255 ASN A N 1
ATOM 1963 C CA . ASN A 1 255 ? 15.234 -27.891 -25.406 1 97.81 255 ASN A CA 1
ATOM 1964 C C . ASN A 1 255 ? 15.07 -29.328 -24.891 1 97.81 255 ASN A C 1
ATOM 1966 O O . ASN A 1 255 ? 14 -29.922 -25.031 1 97.81 255 ASN A O 1
ATOM 1970 N N . LYS A 1 256 ? 16.062 -29.828 -24.281 1 98.06 256 LYS A N 1
ATOM 1971 C CA . LYS A 1 256 ? 16 -31.156 -23.688 1 98.06 256 LYS A CA 1
ATOM 1972 C C . LYS A 1 256 ? 15.203 -31.141 -22.391 1 98.06 256 LYS A C 1
ATOM 1974 O O . LYS A 1 256 ? 15.32 -30.203 -21.594 1 98.06 256 LYS A O 1
ATOM 1979 N N . GLY A 1 257 ? 14.422 -32.188 -22.25 1 98.5 257 GLY A N 1
ATOM 1980 C CA . GLY A 1 257 ? 13.789 -32.344 -20.953 1 98.5 257 GLY A CA 1
ATOM 1981 C C . GLY A 1 257 ? 14.781 -32.562 -19.828 1 98.5 257 GLY A C 1
ATOM 1982 O O . GLY A 1 257 ? 15.977 -32.75 -20.078 1 98.5 257 GLY A O 1
ATOM 1983 N N . GLN A 1 258 ? 14.242 -32.562 -18.547 1 98.56 258 GLN A N 1
ATOM 1984 C CA . GLN A 1 258 ? 15.148 -32.656 -17.406 1 98.56 258 GLN A CA 1
ATOM 1985 C C . GLN A 1 258 ? 14.922 -33.938 -16.641 1 98.56 258 GLN A C 1
ATOM 1987 O O . GLN A 1 258 ? 15.773 -34.375 -15.844 1 98.56 258 GLN A O 1
ATOM 1992 N N . ARG A 1 259 ? 13.844 -34.625 -16.891 1 98.62 259 ARG A N 1
ATOM 1993 C CA . ARG A 1 259 ? 13.484 -35.719 -16.031 1 98.62 259 ARG A CA 1
ATOM 1994 C C . ARG A 1 259 ? 14.469 -36.875 -16.188 1 98.62 259 ARG A C 1
ATOM 1996 O O . ARG A 1 259 ? 14.914 -37.188 -17.297 1 98.62 259 ARG A O 1
ATOM 2003 N N . LEU A 1 260 ? 14.695 -37.562 -15.109 1 98.31 260 LEU A N 1
ATOM 2004 C CA . LEU A 1 260 ? 15.656 -38.656 -15.062 1 98.31 260 LEU A CA 1
ATOM 2005 C C . LEU A 1 260 ? 14.953 -40.031 -15.109 1 98.31 260 LEU A C 1
ATOM 2007 O O . LEU A 1 260 ? 15.594 -41.062 -15.336 1 98.31 260 LEU A O 1
ATOM 2011 N N . ASP A 1 261 ? 13.68 -40.125 -14.984 1 97.88 261 ASP A N 1
ATOM 2012 C CA . ASP A 1 261 ? 12.945 -41.375 -14.828 1 97.88 261 ASP A CA 1
ATOM 2013 C C . ASP A 1 261 ? 12.391 -41.844 -16.172 1 97.88 261 ASP A C 1
ATOM 2015 O O . ASP A 1 261 ? 11.57 -42.781 -16.203 1 97.88 261 ASP A O 1
ATOM 2019 N N . ASN A 1 262 ? 12.711 -41.188 -17.234 1 97.81 262 ASN A N 1
ATOM 2020 C CA . ASN A 1 262 ? 12.359 -41.531 -18.609 1 97.81 262 ASN A CA 1
ATOM 2021 C C . ASN A 1 262 ? 10.859 -41.375 -18.859 1 97.81 262 ASN A C 1
ATOM 2023 O O . ASN A 1 262 ? 10.328 -41.875 -19.844 1 97.81 262 ASN A O 1
ATOM 2027 N N . ARG A 1 263 ? 10.109 -40.625 -17.969 1 97.94 263 ARG A N 1
ATOM 2028 C CA . ARG A 1 263 ? 8.68 -40.406 -18.141 1 97.94 263 ARG A CA 1
ATOM 2029 C C . ARG A 1 263 ? 8.406 -39.188 -19 1 97.94 263 ARG A C 1
ATOM 2031 O O . ARG A 1 263 ? 9.086 -38.188 -18.875 1 97.94 263 ARG A O 1
ATOM 2038 N N . ASN A 1 264 ? 7.5 -39.312 -19.906 1 98.56 264 ASN A N 1
ATOM 2039 C CA . ASN A 1 264 ? 6.895 -38.188 -20.609 1 98.56 264 ASN A CA 1
ATOM 2040 C C . ASN A 1 264 ? 5.543 -37.812 -20.016 1 98.56 264 ASN A C 1
ATOM 2042 O O . ASN A 1 264 ? 4.504 -38.312 -20.438 1 98.56 264 ASN A O 1
ATOM 2046 N N . LEU A 1 265 ? 5.613 -36.844 -19.094 1 98.75 265 LEU A N 1
ATOM 2047 C CA . LEU A 1 265 ? 4.441 -36.5 -18.297 1 98.75 265 LEU A CA 1
ATOM 2048 C C . LEU A 1 265 ? 3.395 -35.781 -19.156 1 98.75 265 LEU A C 1
ATOM 2050 O O . LEU A 1 265 ? 2.205 -35.812 -18.828 1 98.75 265 LEU A O 1
ATOM 2054 N N . ILE A 1 266 ? 3.77 -35.125 -20.266 1 98.62 266 ILE A N 1
ATOM 2055 C CA . ILE A 1 266 ? 2.824 -34.469 -21.156 1 98.62 266 ILE A CA 1
ATOM 2056 C C . ILE A 1 266 ? 1.969 -35.531 -21.859 1 98.62 266 ILE A C 1
ATOM 2058 O O . ILE A 1 266 ? 0.744 -35.406 -21.922 1 98.62 266 ILE A O 1
ATOM 2062 N N . GLU A 1 267 ? 2.613 -36.562 -22.359 1 97.81 267 GLU A N 1
ATOM 2063 C CA . GLU A 1 267 ? 1.896 -37.656 -23 1 97.81 267 GLU A CA 1
ATOM 2064 C C . GLU A 1 267 ? 1 -38.375 -22.016 1 97.81 267 GLU A C 1
ATOM 2066 O O . GLU A 1 267 ? -0.137 -38.75 -22.328 1 97.81 267 GLU A O 1
ATOM 2071 N N . GLU A 1 268 ? 1.561 -38.625 -20.828 1 98.19 268 GLU A N 1
ATOM 2072 C CA . GLU A 1 268 ? 0.775 -39.281 -19.797 1 98.19 268 GLU A CA 1
ATOM 2073 C C . GLU A 1 268 ? -0.465 -38.469 -19.438 1 98.19 268 GLU A C 1
ATOM 2075 O O . GLU A 1 268 ? -1.545 -39.031 -19.234 1 98.19 268 GLU A O 1
ATOM 2080 N N . TRP A 1 269 ? -0.295 -37.188 -19.328 1 98.12 269 TRP A N 1
ATOM 2081 C CA . TRP A 1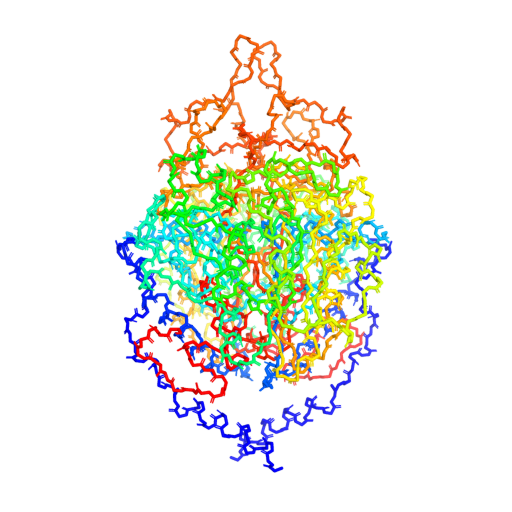 269 ? -1.418 -36.281 -19.031 1 98.12 269 TRP A CA 1
ATOM 2082 C C . TRP A 1 269 ? -2.521 -36.438 -20.078 1 98.12 269 TRP A C 1
ATOM 2084 O O . TRP A 1 269 ? -3.691 -36.625 -19.734 1 98.12 269 TRP A O 1
ATOM 2094 N N . GLN A 1 270 ? -2.162 -36.375 -21.312 1 97.06 270 GLN A N 1
ATOM 2095 C CA . GLN A 1 270 ? -3.146 -36.438 -22.391 1 97.06 270 GLN A CA 1
ATOM 2096 C C . GLN A 1 270 ? -3.838 -37.812 -22.406 1 97.06 270 GLN A C 1
ATOM 2098 O O . GLN A 1 270 ? -5.051 -37.875 -22.625 1 97.06 270 GLN A O 1
ATOM 2103 N N . GLN A 1 271 ? -3.146 -38.875 -22.156 1 96.12 271 GLN A N 1
ATOM 2104 C CA . GLN A 1 271 ? -3.652 -40.219 -22.281 1 96.12 271 GLN A CA 1
ATOM 2105 C C . GLN A 1 271 ? -4.555 -40.594 -21.109 1 96.12 271 GLN A C 1
ATOM 2107 O O . GLN A 1 271 ? -5.441 -41.438 -21.234 1 96.12 271 GLN A O 1
ATOM 2112 N N . THR A 1 272 ? -4.34 -39.969 -20.047 1 95.06 272 THR A N 1
ATOM 2113 C CA . THR A 1 272 ? -5.039 -40.375 -18.828 1 95.06 272 THR A CA 1
ATOM 2114 C C . THR A 1 272 ? -6.32 -39.562 -18.641 1 95.06 272 THR A C 1
ATOM 2116 O O . THR A 1 272 ? -7.145 -39.906 -17.781 1 95.06 272 THR A O 1
ATOM 2119 N N . LYS A 1 273 ? -6.473 -38.5 -19.406 1 96.31 273 LYS A N 1
ATOM 2120 C CA . LYS A 1 273 ? -7.648 -37.656 -19.234 1 96.31 273 LYS A CA 1
ATOM 2121 C C . LYS A 1 273 ? -8.891 -38.312 -19.828 1 96.31 273 LYS A C 1
ATOM 2123 O O . LYS A 1 273 ? -8.828 -38.906 -20.906 1 96.31 273 LYS A O 1
ATOM 2128 N N . PRO A 1 274 ? -9.992 -38.188 -19.109 1 93.38 274 PRO A N 1
ATOM 2129 C CA . PRO A 1 274 ? -11.25 -38.594 -19.734 1 93.38 274 PRO A CA 1
ATOM 2130 C C . PRO A 1 274 ? -11.781 -37.562 -20.719 1 93.38 274 PRO A C 1
ATOM 2132 O O . PRO A 1 274 ? -11.609 -36.375 -20.516 1 93.38 274 PRO A O 1
ATOM 2135 N N . GLY A 1 275 ? -12.336 -37.938 -21.812 1 93.69 275 GLY A N 1
ATOM 2136 C CA . GLY A 1 275 ? -12.914 -37.031 -22.781 1 93.69 275 GLY A CA 1
ATOM 2137 C C . GLY A 1 275 ? -11.891 -36.438 -23.734 1 93.69 275 GLY A C 1
ATOM 2138 O O . GLY A 1 275 ? -10.875 -37.094 -24.031 1 93.69 275 GLY A O 1
ATOM 2139 N N . ASN A 1 276 ? -12.195 -35.25 -24.203 1 96.81 276 ASN A N 1
ATOM 2140 C CA . ASN A 1 276 ? -11.32 -34.594 -25.188 1 96.81 276 ASN A CA 1
ATOM 2141 C C . ASN A 1 276 ? -10.258 -33.75 -24.5 1 96.81 276 ASN A C 1
ATOM 2143 O O . ASN A 1 276 ? -10.531 -32.594 -24.141 1 96.81 276 ASN A O 1
ATOM 2147 N N . ALA A 1 277 ? -9.094 -34.281 -24.453 1 97.81 277 ALA A N 1
ATOM 2148 C CA . ALA A 1 277 ? -7.953 -33.531 -23.891 1 97.81 277 ALA A CA 1
ATOM 2149 C C . ALA A 1 277 ? -7.059 -33 -25 1 97.81 277 ALA A C 1
ATOM 2151 O O . ALA A 1 277 ? -6.715 -33.719 -25.953 1 97.81 277 ALA A O 1
ATOM 2152 N N . ARG A 1 278 ? -6.727 -31.766 -24.891 1 98.12 278 ARG A N 1
ATOM 2153 C CA . ARG A 1 278 ? -5.875 -31.125 -25.891 1 98.12 278 ARG A CA 1
ATOM 2154 C C . ARG A 1 278 ? -4.625 -30.531 -25.25 1 98.12 278 ARG A C 1
ATOM 2156 O O . ARG A 1 278 ? -4.695 -29.938 -24.172 1 98.12 278 ARG A O 1
ATOM 2163 N N . VAL A 1 279 ? -3.496 -30.766 -25.859 1 98.44 279 VAL A N 1
ATOM 2164 C CA . VAL A 1 279 ? -2.23 -30.141 -25.484 1 98.44 279 VAL A CA 1
ATOM 2165 C C . VAL A 1 279 ? -1.813 -29.141 -26.562 1 98.44 279 VAL A C 1
ATOM 2167 O O . VAL A 1 279 ? -1.815 -29.453 -27.75 1 98.44 279 VAL A O 1
ATOM 2170 N N . VAL A 1 280 ? -1.528 -27.922 -26.188 1 98.5 280 VAL A N 1
ATOM 2171 C CA . VAL A 1 280 ? -1.112 -26.906 -27.141 1 98.5 280 VAL A CA 1
ATOM 2172 C C . VAL A 1 280 ? 0.223 -26.297 -26.703 1 98.5 280 VAL A C 1
ATOM 2174 O O . VAL A 1 280 ? 0.496 -26.188 -25.5 1 98.5 280 VAL A O 1
ATOM 2177 N N . PHE A 1 281 ? 1.052 -25.859 -27.672 1 98.25 281 PHE A N 1
ATOM 2178 C CA . PHE A 1 281 ? 2.391 -25.359 -27.375 1 98.25 281 PHE A CA 1
ATOM 2179 C C . PHE A 1 281 ? 2.594 -23.969 -27.984 1 98.25 281 PHE A C 1
ATOM 2181 O O . PHE A 1 281 ? 3.662 -23.375 -27.828 1 98.25 281 PHE A O 1
ATOM 2188 N N . SER A 1 282 ? 1.567 -23.406 -28.672 1 98.12 282 SER A N 1
ATOM 2189 C CA . SER A 1 282 ? 1.735 -22.125 -29.344 1 98.12 282 SER A CA 1
ATOM 2190 C C . SER A 1 282 ? 0.489 -21.266 -29.219 1 98.12 282 SER A C 1
ATOM 2192 O O . SER A 1 282 ? -0.601 -21.766 -28.938 1 98.12 282 SER A O 1
ATOM 2194 N N . ARG A 1 283 ? 0.736 -19.938 -29.344 1 98.12 283 ARG A N 1
ATOM 2195 C CA . ARG A 1 283 ? -0.372 -18.984 -29.375 1 98.12 283 ARG A CA 1
ATOM 2196 C C . ARG A 1 283 ? -1.381 -19.359 -30.453 1 98.12 283 ARG A C 1
ATOM 2198 O O . ARG A 1 283 ? -2.592 -19.297 -30.234 1 98.12 283 ARG A O 1
ATOM 2205 N N . THR A 1 284 ? -0.9 -19.703 -31.641 1 98.12 284 THR A N 1
ATOM 2206 C CA . THR A 1 284 ? -1.747 -20.062 -32.781 1 98.12 284 THR A CA 1
ATOM 2207 C C . THR A 1 284 ? -2.66 -21.234 -32.406 1 98.12 284 THR A C 1
ATOM 2209 O O . THR A 1 284 ? -3.869 -21.172 -32.656 1 98.12 284 THR A O 1
ATOM 2212 N N . ASP A 1 285 ? -2.076 -22.266 -31.859 1 97.75 285 ASP A N 1
ATOM 2213 C CA . ASP A 1 285 ? -2.867 -23.438 -31.5 1 97.75 285 ASP A CA 1
ATOM 2214 C C . ASP A 1 285 ? -3.873 -23.094 -30.391 1 97.75 285 ASP A C 1
ATOM 2216 O O . ASP A 1 285 ? -4.996 -23.594 -30.391 1 97.75 285 ASP A O 1
ATOM 2220 N N . LEU A 1 286 ? -3.439 -22.266 -29.438 1 98.62 286 LEU A N 1
ATOM 2221 C CA . LEU A 1 286 ? -4.336 -21.875 -28.359 1 98.62 286 LEU A CA 1
ATOM 2222 C C . LEU A 1 286 ? -5.547 -21.125 -28.891 1 98.62 286 LEU A C 1
ATOM 2224 O O . LEU A 1 286 ? -6.684 -21.422 -28.531 1 98.62 286 LEU A O 1
ATOM 2228 N N . LEU A 1 287 ? -5.277 -20.109 -29.766 1 98 287 LEU A N 1
ATOM 2229 C CA . LEU A 1 287 ? -6.344 -19.25 -30.281 1 98 287 LEU A CA 1
ATOM 2230 C C . LEU A 1 287 ? -7.27 -20.047 -31.203 1 98 287 LEU A C 1
ATOM 2232 O O . LEU A 1 287 ? -8.438 -19.688 -31.375 1 98 287 LEU A O 1
ATOM 2236 N N . ASN A 1 288 ? -6.766 -21.188 -31.75 1 97.56 288 ASN A N 1
ATOM 2237 C CA . ASN A 1 288 ? -7.57 -22.031 -32.625 1 97.56 288 ASN A CA 1
ATOM 2238 C C . ASN A 1 288 ? -8.273 -23.141 -31.859 1 97.56 288 ASN A C 1
ATOM 2240 O O . ASN A 1 288 ? -9 -23.938 -32.438 1 97.56 288 ASN A O 1
ATOM 2244 N N . ASN A 1 289 ? -8 -23.203 -30.594 1 97.5 289 ASN A N 1
ATOM 2245 C CA . ASN A 1 289 ? -8.656 -24.234 -29.781 1 97.5 289 ASN A CA 1
ATOM 2246 C C . ASN A 1 289 ? -10.172 -24.047 -29.75 1 97.5 289 ASN A C 1
ATOM 2248 O O . ASN A 1 289 ? -10.656 -22.922 -29.531 1 97.5 289 ASN A O 1
ATOM 2252 N N . ASP A 1 290 ? -10.961 -25.094 -30.016 1 97.38 290 ASP A N 1
ATOM 2253 C CA . ASP A 1 290 ? -12.414 -25.078 -29.859 1 97.38 290 ASP A CA 1
ATOM 2254 C C . ASP A 1 290 ? -12.82 -25.391 -28.422 1 97.38 290 ASP A C 1
ATOM 2256 O O . ASP A 1 290 ? -12.93 -26.547 -28.031 1 97.38 290 ASP A O 1
ATOM 2260 N N . ALA A 1 291 ? -13.109 -24.406 -27.688 1 96.06 291 ALA A N 1
ATOM 2261 C CA . ALA A 1 291 ? -13.414 -24.531 -26.266 1 96.06 291 ALA A CA 1
ATOM 2262 C C . ALA A 1 291 ? -14.633 -25.438 -26.047 1 96.06 291 ALA A C 1
ATOM 2264 O O . ALA A 1 291 ? -14.727 -26.125 -25.031 1 96.06 291 ALA A O 1
ATOM 2265 N N . GLN A 1 292 ? -15.523 -25.453 -27.016 1 96 292 GLN A N 1
ATOM 2266 C CA . GLN A 1 292 ? -16.75 -26.219 -26.859 1 96 292 GLN A CA 1
ATOM 2267 C C . GLN A 1 292 ? -16.484 -27.719 -26.953 1 96 292 GLN A C 1
ATOM 2269 O O . GLN A 1 292 ? -17.281 -28.531 -26.5 1 96 292 GLN A O 1
ATOM 2274 N N . ASN A 1 293 ? -15.375 -28.062 -27.547 1 96.56 293 ASN A N 1
ATOM 2275 C CA . ASN A 1 293 ? -15.047 -29.469 -27.719 1 96.56 293 ASN A CA 1
ATOM 2276 C C . ASN A 1 293 ? -13.812 -29.859 -26.906 1 96.56 293 ASN A C 1
ATOM 2278 O O . ASN A 1 293 ? -13.164 -30.875 -27.203 1 96.56 293 ASN A O 1
ATOM 2282 N N . THR A 1 294 ? -13.422 -29.062 -26 1 97.94 294 THR A N 1
ATOM 2283 C CA . THR A 1 294 ? -12.242 -29.328 -25.172 1 97.94 294 THR A CA 1
ATOM 2284 C C . THR A 1 294 ? -12.633 -29.5 -23.703 1 97.94 294 THR A C 1
ATOM 2286 O O . THR A 1 294 ? -13.078 -28.547 -23.062 1 97.94 294 THR A O 1
ATOM 2289 N N . ASP A 1 295 ? -12.469 -30.703 -23.188 1 97.62 295 ASP A N 1
ATOM 2290 C CA . ASP A 1 295 ? -12.789 -30.984 -21.797 1 97.62 295 ASP A CA 1
ATOM 2291 C C . ASP A 1 295 ? -11.617 -30.641 -20.875 1 97.62 295 ASP A C 1
ATOM 2293 O O . ASP A 1 295 ? -11.82 -30.156 -19.766 1 97.62 295 ASP A O 1
ATOM 2297 N N . PHE A 1 296 ? -10.422 -30.969 -21.344 1 98.31 296 PHE A N 1
ATOM 2298 C CA . PHE A 1 296 ? -9.18 -30.703 -20.625 1 98.31 296 PHE A CA 1
ATOM 2299 C C . PHE A 1 296 ? -8.172 -30.016 -21.547 1 98.31 296 PHE A C 1
ATOM 2301 O O . PHE A 1 296 ? -7.992 -30.422 -22.688 1 98.31 296 PHE A O 1
ATOM 2308 N N . LEU A 1 297 ? -7.57 -28.922 -21.094 1 98.81 297 LEU A N 1
ATOM 2309 C CA . LEU A 1 297 ? -6.625 -28.141 -21.891 1 98.81 297 LEU A CA 1
ATOM 2310 C C . LEU A 1 297 ? -5.309 -27.969 -21.141 1 98.81 297 LEU A C 1
ATOM 2312 O O . LEU A 1 297 ? -5.281 -27.422 -20.047 1 98.81 297 LEU A O 1
ATOM 2316 N N . LEU A 1 298 ? -4.238 -28.484 -21.641 1 98.81 298 LEU A N 1
ATOM 2317 C CA . LEU A 1 298 ? -2.879 -28.266 -21.156 1 98.81 298 LEU A CA 1
ATOM 2318 C C . LEU A 1 298 ? -2.084 -27.422 -22.156 1 98.81 298 LEU A C 1
ATOM 2320 O O . LEU A 1 298 ? -1.891 -27.828 -23.297 1 98.81 298 LEU A O 1
ATOM 2324 N N . GLY A 1 299 ? -1.761 -26.234 -21.797 1 98.81 299 GLY A N 1
ATOM 2325 C CA . GLY A 1 299 ? -0.919 -25.359 -22.609 1 98.81 299 GLY A CA 1
ATOM 2326 C C . GLY A 1 299 ? 0.437 -25.094 -21.984 1 98.81 299 GLY A C 1
ATOM 2327 O O . GLY A 1 299 ? 0.524 -24.5 -20.906 1 98.81 299 GLY A O 1
ATOM 2328 N N . LEU A 1 300 ? 1.522 -25.516 -22.578 1 98.81 300 LEU A N 1
ATOM 2329 C CA . LEU A 1 300 ? 2.896 -25.219 -22.188 1 98.81 300 LEU A CA 1
ATOM 2330 C C . LEU A 1 300 ? 3.639 -24.484 -23.297 1 98.81 300 LEU A C 1
ATOM 2332 O O . LEU A 1 300 ? 4.086 -25.094 -24.266 1 98.81 300 LEU A O 1
ATOM 2336 N N . PHE A 1 301 ? 3.959 -23.219 -23.094 1 98.69 301 PHE A N 1
ATOM 2337 C CA . PHE A 1 301 ? 4.27 -22.344 -24.219 1 98.69 301 PHE A CA 1
ATOM 2338 C C . PHE A 1 301 ? 5.738 -21.938 -24.203 1 98.69 301 PHE A C 1
ATOM 2340 O O . PHE A 1 301 ? 6.148 -21.031 -24.938 1 98.69 301 PHE A O 1
ATOM 2347 N N . ASN A 1 302 ? 6.547 -22.484 -23.312 1 98 302 ASN A N 1
ATOM 2348 C CA . ASN A 1 302 ? 7.988 -22.266 -23.219 1 98 302 ASN A CA 1
ATOM 2349 C C . ASN A 1 302 ? 8.664 -23.406 -22.438 1 98 302 ASN A C 1
ATOM 2351 O O . ASN A 1 302 ? 8.016 -24.125 -21.688 1 98 302 ASN A O 1
ATOM 2355 N N . ALA A 1 303 ? 9.969 -23.578 -22.719 1 98 303 ALA A N 1
ATOM 2356 C CA . ALA A 1 303 ? 10.727 -24.594 -22 1 98 303 ALA A CA 1
ATOM 2357 C C . ALA A 1 303 ? 10.773 -24.281 -20.5 1 98 303 ALA A C 1
ATOM 2359 O O . ALA A 1 303 ? 10.758 -25.188 -19.672 1 98 303 ALA A O 1
ATOM 2360 N N . SER A 1 304 ? 10.852 -23.031 -20.203 1 98.25 304 SER A N 1
ATOM 2361 C CA . SER A 1 304 ? 10.812 -22.531 -18.828 1 98.25 304 SER A CA 1
ATOM 2362 C C . SER A 1 304 ? 9.68 -21.531 -18.625 1 98.25 304 SER A C 1
ATOM 2364 O O . SER A 1 304 ? 8.531 -21.797 -18.984 1 98.25 304 SER A O 1
ATOM 2366 N N . HIS A 1 305 ? 10.031 -20.406 -18 1 98.44 305 HIS A N 1
ATOM 2367 C CA . HIS A 1 305 ? 9.031 -19.359 -17.875 1 98.44 305 HIS A CA 1
ATOM 2368 C C . HIS A 1 305 ? 8.703 -18.75 -19.234 1 98.44 305 HIS A C 1
ATOM 2370 O O . HIS A 1 305 ? 9.516 -18.797 -20.156 1 98.44 305 HIS A O 1
ATOM 2376 N N . LEU A 1 306 ? 7.473 -18.266 -19.375 1 98.5 306 LEU A N 1
ATOM 2377 C CA . LEU A 1 306 ? 7.184 -17.516 -20.594 1 98.5 306 LEU A CA 1
ATOM 2378 C C . LEU A 1 306 ? 8.125 -16.312 -20.734 1 98.5 306 LEU A C 1
ATOM 2380 O O . LEU A 1 306 ? 8.602 -15.781 -19.734 1 98.5 306 LEU A O 1
ATOM 2384 N N . ALA A 1 307 ? 8.391 -15.945 -22 1 97.12 307 ALA A N 1
ATOM 2385 C CA . ALA A 1 307 ? 9.164 -14.727 -22.234 1 97.12 307 ALA A CA 1
ATOM 2386 C C . ALA A 1 307 ? 8.43 -13.508 -21.688 1 97.12 307 ALA A C 1
ATOM 2388 O O . ALA A 1 307 ? 7.203 -13.508 -21.578 1 97.12 307 ALA A O 1
ATOM 2389 N N . TYR A 1 308 ? 9.258 -12.5 -21.281 1 98.06 308 TYR A N 1
ATOM 2390 C CA . TYR A 1 308 ? 8.602 -11.234 -20.984 1 98.06 308 TYR A CA 1
ATOM 2391 C C . TYR A 1 308 ? 7.789 -10.75 -22.172 1 98.06 308 TYR A C 1
ATOM 2393 O O . TYR A 1 308 ? 8.164 -10.977 -23.328 1 98.06 308 TYR A O 1
ATOM 2401 N N . HIS A 1 309 ? 6.73 -10.07 -21.859 1 97.56 309 HIS A N 1
ATOM 2402 C CA . HIS A 1 309 ? 5.887 -9.516 -22.922 1 97.56 309 HIS A CA 1
ATOM 2403 C C . HIS A 1 309 ? 6.691 -8.609 -23.844 1 97.56 309 HIS A C 1
ATOM 2405 O O . HIS A 1 309 ? 6.414 -8.547 -25.047 1 97.56 309 HIS A O 1
ATOM 2411 N N . MET A 1 310 ? 7.703 -7.91 -23.344 1 96.94 310 MET A N 1
ATOM 2412 C CA . MET A 1 310 ? 8.477 -6.938 -24.109 1 96.94 310 MET A CA 1
ATOM 2413 C C . MET A 1 310 ? 9.586 -7.621 -24.906 1 96.94 310 MET A C 1
ATOM 2415 O O . MET A 1 310 ? 10.242 -6.988 -25.734 1 96.94 310 MET A O 1
ATOM 2419 N N . ASP A 1 311 ? 9.766 -8.867 -24.625 1 96.25 311 ASP A N 1
ATOM 2420 C CA . ASP A 1 311 ? 10.797 -9.594 -25.359 1 96.25 311 ASP A CA 1
ATOM 2421 C C . ASP A 1 311 ? 10.25 -10.164 -26.656 1 96.25 311 ASP A C 1
ATOM 2423 O O . ASP A 1 311 ? 9.047 -10.398 -26.781 1 96.25 311 ASP A O 1
ATOM 2427 N N . ASP A 1 312 ? 11.156 -10.367 -27.594 1 84.44 312 ASP A N 1
ATOM 2428 C CA . ASP A 1 312 ? 10.773 -11.031 -28.828 1 84.44 312 ASP A CA 1
ATOM 2429 C C . ASP A 1 312 ? 10.461 -12.508 -28.594 1 84.44 312 ASP A C 1
ATOM 2431 O O . ASP A 1 312 ? 11.234 -13.211 -27.938 1 84.44 312 ASP A O 1
ATOM 2435 N N . SER A 1 313 ? 9.32 -12.773 -28.719 1 82.75 313 SER A N 1
ATOM 2436 C CA . SER A 1 313 ? 8.93 -14.18 -28.641 1 82.75 313 SER A CA 1
ATOM 2437 C C . SER A 1 313 ? 8.047 -14.578 -29.828 1 82.75 313 SER A C 1
ATOM 2439 O O . SER A 1 313 ? 7.262 -13.766 -30.312 1 82.75 313 SER A O 1
ATOM 2441 N N . ILE A 1 314 ? 8.359 -15.781 -30.203 1 83 314 ILE A N 1
ATOM 2442 C CA . ILE A 1 314 ? 7.617 -16.266 -31.375 1 83 314 ILE A CA 1
ATOM 2443 C C . ILE A 1 314 ? 6.402 -17.078 -30.906 1 83 314 ILE A C 1
ATOM 2445 O O . ILE A 1 314 ? 6.543 -18.078 -30.203 1 83 314 ILE A O 1
ATOM 2449 N N . ASP A 1 315 ? 5.234 -16.641 -31.219 1 93.56 315 ASP A N 1
ATOM 2450 C CA . ASP A 1 315 ? 3.957 -17.344 -31.125 1 93.56 315 ASP A CA 1
ATOM 2451 C C . ASP A 1 315 ? 3.639 -17.719 -29.672 1 93.56 315 ASP A C 1
ATOM 2453 O O . ASP A 1 315 ? 3.176 -18.828 -29.406 1 93.56 315 ASP A O 1
ATOM 2457 N N . THR A 1 316 ? 4.074 -16.984 -28.672 1 96.5 316 THR A N 1
ATOM 2458 C CA . THR A 1 316 ? 3.725 -17.141 -27.266 1 96.5 316 THR A CA 1
ATOM 2459 C C . THR A 1 316 ? 2.455 -16.359 -26.922 1 96.5 316 THR A C 1
ATOM 2461 O O . THR A 1 316 ? 2.352 -15.172 -27.234 1 96.5 316 THR A O 1
ATOM 2464 N N . PRO A 1 317 ? 1.47 -16.984 -26.359 1 98.38 317 PRO A N 1
ATOM 2465 C CA . PRO A 1 317 ? 0.25 -16.25 -26 1 98.38 317 PRO A CA 1
ATOM 2466 C C . PRO A 1 317 ? 0.465 -15.258 -24.859 1 98.38 317 PRO A C 1
ATOM 2468 O O . PRO A 1 317 ? 1.352 -15.453 -24.031 1 98.38 317 PRO A O 1
ATOM 2471 N N . THR A 1 318 ? -0.316 -14.188 -24.828 1 98.12 318 THR A N 1
ATOM 2472 C CA . THR A 1 318 ? -0.311 -13.219 -23.734 1 98.12 318 THR A CA 1
ATOM 2473 C C . THR A 1 318 ? -1.148 -13.719 -22.562 1 98.12 318 THR A C 1
ATOM 2475 O O . THR A 1 318 ? -1.92 -14.664 -22.703 1 98.12 318 THR A O 1
ATOM 2478 N N . LEU A 1 319 ? -0.942 -13.148 -21.422 1 98.88 319 LEU A N 1
ATOM 2479 C CA . LEU A 1 319 ? -1.717 -13.523 -20.234 1 98.88 319 LEU A CA 1
ATOM 2480 C C . LEU A 1 319 ? -3.207 -13.305 -20.484 1 98.88 319 LEU A C 1
ATOM 2482 O O . LEU A 1 319 ? -4.027 -14.148 -20.094 1 98.88 319 LEU A O 1
ATOM 2486 N N . PRO A 1 320 ? -3.672 -12.164 -21.125 1 98.81 320 PRO A N 1
ATOM 2487 C CA . PRO A 1 320 ? -5.094 -12 -21.438 1 98.81 320 PRO A CA 1
ATOM 2488 C C . PRO A 1 320 ? -5.641 -13.109 -22.328 1 98.81 320 PRO A C 1
ATOM 2490 O O . PRO A 1 320 ? -6.75 -13.602 -22.109 1 98.81 320 PRO A O 1
ATOM 2493 N N . GLU A 1 321 ? -4.859 -13.539 -23.297 1 98.75 321 GLU A N 1
ATOM 2494 C CA . GLU A 1 321 ? -5.293 -14.594 -24.203 1 98.75 321 GLU A CA 1
ATOM 2495 C C . GLU A 1 321 ? -5.438 -15.93 -23.484 1 98.75 321 GLU A C 1
ATOM 2497 O O . GLU A 1 321 ? -6.414 -16.656 -23.688 1 98.75 321 GLU A O 1
ATOM 2502 N N . MET A 1 322 ? -4.465 -16.25 -22.656 1 98.94 322 MET A N 1
ATOM 2503 C CA . MET A 1 322 ? -4.555 -17.469 -21.875 1 98.94 322 MET A CA 1
ATOM 2504 C C . MET A 1 322 ? -5.742 -17.422 -20.922 1 98.94 322 MET A C 1
ATOM 2506 O O . MET A 1 322 ? -6.441 -18.422 -20.734 1 98.94 322 MET A O 1
ATOM 2510 N N . THR A 1 323 ? -5.961 -16.25 -20.281 1 98.94 323 THR A N 1
ATOM 2511 C CA . THR A 1 323 ? -7.086 -16.078 -19.375 1 98.94 323 THR A CA 1
ATOM 2512 C C . THR A 1 323 ? -8.414 -16.297 -20.094 1 98.94 323 THR A C 1
ATOM 2514 O O . THR A 1 323 ? -9.273 -17.031 -19.609 1 98.94 323 THR A O 1
ATOM 2517 N N . ALA A 1 324 ? -8.547 -15.719 -21.25 1 98.88 324 ALA A N 1
ATOM 2518 C CA . ALA A 1 324 ? -9.766 -15.883 -22.047 1 98.88 324 ALA A CA 1
ATOM 2519 C C . ALA A 1 324 ? -9.992 -17.344 -22.422 1 98.88 324 ALA A C 1
ATOM 2521 O O . ALA A 1 324 ? -11.109 -17.859 -22.312 1 98.88 324 ALA A O 1
ATOM 2522 N N . ALA A 1 325 ? -8.945 -18.016 -22.906 1 98.88 325 ALA A N 1
ATOM 2523 C CA . ALA A 1 325 ? -9.047 -19.422 -23.297 1 98.88 325 ALA A CA 1
ATOM 2524 C C . ALA A 1 325 ? -9.484 -20.297 -22.109 1 98.88 325 ALA A C 1
ATOM 2526 O O . ALA A 1 325 ? -10.32 -21.188 -22.266 1 98.88 325 ALA A O 1
ATOM 2527 N N . ALA A 1 326 ? -8.883 -20.016 -20.922 1 98.94 326 ALA A N 1
ATOM 2528 C CA . ALA A 1 326 ? -9.227 -20.781 -19.734 1 98.94 326 ALA A CA 1
ATOM 2529 C C . ALA A 1 326 ? -10.695 -20.594 -19.359 1 98.94 326 ALA A C 1
ATOM 2531 O O . ALA A 1 326 ? -11.398 -21.562 -19.078 1 98.94 326 ALA A O 1
ATOM 2532 N N . ILE A 1 327 ? -11.156 -19.328 -19.328 1 98.94 327 ILE A N 1
ATOM 2533 C CA . ILE A 1 327 ? -12.531 -19.031 -18.969 1 98.94 327 ILE A CA 1
ATOM 2534 C C . ILE A 1 327 ? -13.484 -19.688 -19.953 1 98.94 327 ILE A C 1
ATOM 2536 O O . ILE A 1 327 ? -14.508 -20.25 -19.547 1 98.94 327 ILE A O 1
ATOM 2540 N N . ASN A 1 328 ? -13.148 -19.703 -21.266 1 98.69 328 ASN A N 1
ATOM 2541 C CA . ASN A 1 328 ? -14.016 -20.281 -22.281 1 98.69 328 ASN A CA 1
ATOM 2542 C C . ASN A 1 328 ? -14.18 -21.797 -22.078 1 98.69 328 ASN A C 1
ATOM 2544 O O . ASN A 1 328 ? -15.266 -22.328 -22.266 1 98.69 328 ASN A O 1
ATOM 2548 N N . VAL A 1 329 ? -13.156 -22.484 -21.688 1 98.69 329 VAL A N 1
ATOM 2549 C CA . VAL A 1 329 ? -13.227 -23.906 -21.453 1 98.69 329 VAL A CA 1
ATOM 2550 C C . VAL A 1 329 ? -13.984 -24.188 -20.141 1 98.69 329 VAL A C 1
ATOM 2552 O O . VAL A 1 329 ? -14.883 -25.016 -20.109 1 98.69 329 VAL A O 1
ATOM 2555 N N . LEU A 1 330 ? -13.648 -23.438 -19.062 1 98.81 330 LEU A N 1
ATOM 2556 C CA . LEU A 1 330 ? -14.188 -23.703 -17.734 1 98.81 330 LEU A CA 1
ATOM 2557 C C . LEU A 1 330 ? -15.656 -23.297 -17.656 1 98.81 330 LEU A C 1
ATOM 2559 O O . LEU A 1 330 ? -16.422 -23.906 -16.906 1 98.81 330 LEU A O 1
ATOM 2563 N N . SER A 1 331 ? -16.062 -22.328 -18.438 1 98 331 SER A N 1
ATOM 2564 C CA . SER A 1 331 ? -17.438 -21.812 -18.391 1 98 331 SER A CA 1
ATOM 2565 C C . SER A 1 331 ? -18.438 -22.844 -18.875 1 98 331 SER A C 1
ATOM 2567 O O . SER A 1 331 ? -19.641 -22.703 -18.672 1 98 331 SER A O 1
ATOM 2569 N N . ARG A 1 332 ? -17.969 -23.938 -19.484 1 96.81 332 ARG A N 1
ATOM 2570 C CA . ARG A 1 332 ? -18.844 -25.016 -19.938 1 96.81 332 ARG A CA 1
ATOM 2571 C C . ARG A 1 332 ? -19.406 -25.812 -18.766 1 96.81 332 ARG A C 1
ATOM 2573 O O . ARG A 1 332 ? -20.391 -26.547 -18.922 1 96.81 332 ARG A O 1
ATOM 2580 N N . ASP A 1 333 ? -18.766 -25.75 -17.625 1 97.5 333 ASP A N 1
ATOM 2581 C CA . ASP A 1 333 ? -19.25 -26.438 -16.453 1 97.5 333 ASP A CA 1
ATOM 2582 C C . ASP A 1 333 ? -20.438 -25.719 -15.828 1 97.5 333 ASP A C 1
ATOM 2584 O O . ASP A 1 333 ? -20.297 -24.594 -15.32 1 97.5 333 ASP A O 1
ATOM 2588 N N . PRO A 1 334 ? -21.578 -26.297 -15.844 1 97.38 334 PRO A N 1
ATOM 2589 C CA . PRO A 1 334 ? -22.766 -25.609 -15.328 1 97.38 334 PRO A CA 1
ATOM 2590 C C . PRO A 1 334 ? -22.688 -25.344 -13.828 1 97.38 334 PRO A C 1
ATOM 2592 O O . PRO A 1 334 ? -23.391 -24.469 -13.312 1 97.38 334 PRO A O 1
ATOM 2595 N N . ASN A 1 335 ? -21.828 -26.047 -13.078 1 98.12 335 ASN A N 1
ATOM 2596 C CA . ASN A 1 335 ? -21.688 -25.844 -11.641 1 98.12 335 ASN A CA 1
ATOM 2597 C C . ASN A 1 335 ? -20.766 -24.688 -11.32 1 98.12 335 ASN A C 1
ATOM 2599 O O . ASN A 1 335 ? -20.734 -24.203 -10.188 1 98.12 335 ASN A O 1
ATOM 2603 N N . GLY A 1 336 ? -19.984 -24.25 -12.328 1 98.69 336 GLY A N 1
ATOM 2604 C CA . GLY A 1 336 ? -19.047 -23.156 -12.133 1 98.69 336 GLY A CA 1
ATOM 2605 C C . GLY A 1 336 ? -17.609 -23.609 -12.008 1 98.69 336 GLY A C 1
ATOM 2606 O O . GLY A 1 336 ? -17.297 -24.766 -12.312 1 98.69 336 GLY A O 1
ATOM 2607 N N . TYR A 1 337 ? -16.75 -22.656 -11.609 1 98.94 337 TYR A N 1
ATOM 2608 C CA . TYR A 1 337 ? -15.336 -23 -11.594 1 98.94 337 TYR A CA 1
ATOM 2609 C C . TYR A 1 337 ? -14.555 -22.078 -10.664 1 98.94 337 TYR A C 1
ATOM 2611 O O . TYR A 1 337 ? -15.039 -21.016 -10.281 1 98.94 337 TYR A O 1
ATOM 2619 N N . PHE A 1 338 ? -13.43 -22.562 -10.211 1 98.94 338 PHE A N 1
ATOM 2620 C CA . PHE A 1 338 ? -12.344 -21.766 -9.641 1 98.94 338 PHE A CA 1
ATOM 2621 C C . PHE A 1 338 ? -11.195 -21.641 -10.633 1 98.94 338 PHE A C 1
ATOM 2623 O O . PHE A 1 338 ? -10.719 -22.656 -11.172 1 98.94 338 PHE A O 1
ATOM 2630 N N . LEU A 1 339 ? -10.703 -20.406 -10.891 1 99 339 LEU A N 1
ATOM 2631 C CA . LEU A 1 339 ? -9.57 -20.172 -11.773 1 99 339 LEU A CA 1
ATOM 2632 C C . LEU A 1 339 ? -8.516 -19.312 -11.086 1 99 339 LEU A C 1
ATOM 2634 O O . LEU A 1 339 ? -8.82 -18.234 -10.578 1 99 339 LEU A O 1
ATOM 2638 N N . PHE A 1 340 ? -7.312 -19.859 -10.977 1 98.94 340 PHE A N 1
ATOM 2639 C CA . PHE A 1 340 ? -6.152 -19.109 -10.508 1 98.94 340 PHE A CA 1
ATOM 2640 C C . PHE A 1 340 ? -5.371 -18.531 -11.68 1 98.94 340 PHE A C 1
ATOM 2642 O O . PHE A 1 340 ? -4.945 -19.266 -12.57 1 98.94 340 PHE A O 1
ATOM 2649 N N . VAL A 1 341 ? -5.195 -17.219 -11.766 1 99 341 VAL A N 1
ATOM 2650 C CA . VAL A 1 341 ? -4.457 -16.547 -12.836 1 99 341 VAL A CA 1
ATOM 2651 C C . VAL A 1 341 ? -3.293 -15.75 -12.25 1 99 341 VAL A C 1
ATOM 2653 O O . VAL A 1 341 ? -3.504 -14.82 -11.469 1 99 341 VAL A O 1
ATOM 2656 N N . GLU A 1 342 ? -2.064 -16.078 -12.664 1 98.94 342 GLU A N 1
ATOM 2657 C CA . GLU A 1 342 ? -0.881 -15.43 -12.109 1 98.94 342 GLU A CA 1
ATOM 2658 C C . GLU A 1 342 ? -0.123 -14.648 -13.18 1 98.94 342 GLU A C 1
ATOM 2660 O O . GLU A 1 342 ? 0.189 -15.195 -14.242 1 98.94 342 GLU A O 1
ATOM 2665 N N . GLY A 1 343 ? 0.104 -13.359 -12.906 1 98.94 343 GLY A N 1
ATOM 2666 C CA . GLY A 1 343 ? 1.171 -12.633 -13.578 1 98.94 343 GLY A CA 1
ATOM 2667 C C . GLY A 1 343 ? 2.51 -12.758 -12.875 1 98.94 343 GLY A C 1
ATOM 2668 O O . GLY A 1 343 ? 2.918 -11.867 -12.133 1 98.94 343 GLY A O 1
ATOM 2669 N N . GLY A 1 344 ? 3.189 -13.797 -13.133 1 98.88 344 GLY A N 1
ATOM 2670 C CA . GLY A 1 344 ? 4.359 -14.156 -12.344 1 98.88 344 GLY A CA 1
ATOM 2671 C C . GLY A 1 344 ? 5.621 -13.445 -12.797 1 98.88 344 GLY A C 1
ATOM 2672 O O . GLY A 1 344 ? 6.578 -13.328 -12.031 1 98.88 344 GLY A O 1
ATOM 2673 N N . ARG A 1 345 ? 5.668 -12.961 -14.016 1 98.81 345 ARG A N 1
ATOM 2674 C CA . ARG A 1 345 ? 6.887 -12.359 -14.547 1 98.81 345 ARG A CA 1
ATOM 2675 C C . ARG A 1 345 ? 7.105 -10.969 -13.977 1 98.81 345 ARG A C 1
ATOM 2677 O O . ARG A 1 345 ? 8.195 -10.398 -14.102 1 98.81 345 ARG A O 1
ATOM 2684 N N . ILE A 1 346 ? 6.094 -10.367 -13.32 1 98.94 346 ILE A N 1
ATOM 2685 C CA . ILE A 1 346 ? 6.27 -9.117 -12.586 1 98.94 346 ILE A CA 1
ATOM 2686 C C . ILE A 1 346 ? 7.379 -9.281 -11.547 1 98.94 346 ILE A C 1
ATOM 2688 O O . ILE A 1 346 ? 8.312 -8.477 -11.492 1 98.94 346 ILE A O 1
ATOM 2692 N N . ASP A 1 347 ? 7.281 -10.359 -10.812 1 98.88 347 ASP A N 1
ATOM 2693 C CA . ASP A 1 347 ? 8.227 -10.695 -9.758 1 98.88 347 ASP A CA 1
ATOM 2694 C C . ASP A 1 347 ? 9.648 -10.836 -10.32 1 98.88 347 ASP A C 1
ATOM 2696 O O . ASP A 1 347 ? 10.594 -10.266 -9.766 1 98.88 347 ASP A O 1
ATOM 2700 N N . HIS A 1 348 ? 9.781 -11.578 -11.406 1 98.81 348 HIS A N 1
ATOM 2701 C CA . HIS A 1 348 ? 11.094 -11.859 -11.977 1 98.81 348 HIS A CA 1
ATOM 2702 C C . HIS A 1 348 ? 11.75 -10.578 -12.484 1 98.81 348 HIS A C 1
ATOM 2704 O O . HIS A 1 348 ? 12.961 -10.391 -12.32 1 98.81 348 HIS A O 1
ATOM 2710 N N . ALA A 1 349 ? 10.961 -9.789 -13.125 1 98.88 349 ALA A N 1
ATOM 2711 C CA . ALA A 1 349 ? 11.492 -8.516 -13.609 1 98.88 349 ALA A CA 1
ATOM 2712 C C . ALA A 1 349 ? 11.969 -7.645 -12.453 1 98.88 349 ALA A C 1
ATOM 2714 O O . ALA A 1 349 ? 13.008 -6.98 -12.547 1 98.88 349 ALA A O 1
ATOM 2715 N N . HIS A 1 350 ? 11.234 -7.586 -11.336 1 98.88 350 HIS A N 1
ATOM 2716 C CA . HIS A 1 350 ? 11.68 -6.84 -10.164 1 98.88 350 HIS A CA 1
ATOM 2717 C C . HIS A 1 350 ? 12.961 -7.441 -9.586 1 98.88 350 HIS A C 1
ATOM 2719 O O . HIS A 1 350 ? 13.875 -6.707 -9.195 1 98.88 350 HIS A O 1
ATOM 2725 N N . HIS A 1 351 ? 13.07 -8.758 -9.5 1 98.81 351 HIS A N 1
ATOM 2726 C CA . HIS A 1 351 ? 14.297 -9.398 -9.039 1 98.81 351 HIS A CA 1
ATOM 2727 C C . HIS A 1 351 ? 15.5 -8.93 -9.852 1 98.81 351 HIS A C 1
ATOM 2729 O O . HIS A 1 351 ? 16.594 -8.773 -9.305 1 98.81 351 HIS A O 1
ATOM 2735 N N . GLU A 1 352 ? 15.305 -8.719 -11.109 1 98.69 352 GLU A N 1
ATOM 2736 C CA . GLU A 1 352 ? 16.375 -8.297 -12.016 1 98.69 352 GLU A CA 1
ATOM 2737 C C . GLU A 1 352 ? 16.5 -6.773 -12.047 1 98.69 352 GLU A C 1
ATOM 2739 O O . GLU A 1 352 ? 17.328 -6.23 -12.781 1 98.69 352 GLU A O 1
ATOM 2744 N N . THR A 1 353 ? 15.703 -6.043 -11.312 1 98.44 353 THR A N 1
ATOM 2745 C CA . THR A 1 353 ? 15.602 -4.59 -11.242 1 98.44 353 THR A CA 1
ATOM 2746 C C . THR A 1 353 ? 15.391 -4 -12.641 1 98.44 353 THR A C 1
ATOM 2748 O O . THR A 1 353 ? 16.031 -3.014 -13.008 1 98.44 353 THR A O 1
ATOM 2751 N N . LYS A 1 354 ? 14.656 -4.703 -13.438 1 98.56 354 LYS A N 1
ATOM 2752 C CA . LYS A 1 354 ? 14.211 -4.223 -14.734 1 98.56 354 LYS A CA 1
ATOM 2753 C C . LYS A 1 354 ? 12.805 -3.629 -14.648 1 98.56 354 LYS A C 1
ATOM 2755 O O . LYS A 1 354 ? 11.828 -4.27 -15.047 1 98.56 354 LYS A O 1
ATOM 2760 N N . ALA A 1 355 ? 12.75 -2.414 -14.234 1 98.31 355 ALA A N 1
ATOM 2761 C CA . ALA A 1 355 ? 11.492 -1.762 -13.867 1 98.31 355 ALA A CA 1
ATOM 2762 C C . ALA A 1 355 ? 10.555 -1.678 -15.062 1 98.31 355 ALA A C 1
ATOM 2764 O O . ALA A 1 355 ? 9.344 -1.856 -14.922 1 98.31 355 ALA A O 1
ATOM 2765 N N . LYS A 1 356 ? 11.047 -1.36 -16.266 1 98.25 356 LYS A N 1
ATOM 2766 C CA . LYS A 1 356 ? 10.195 -1.241 -17.438 1 98.25 356 LYS A CA 1
ATOM 2767 C C . LYS A 1 356 ? 9.477 -2.557 -17.734 1 98.25 356 LYS A C 1
ATOM 2769 O O . LYS A 1 356 ? 8.273 -2.568 -18 1 98.25 356 LYS A O 1
ATOM 2774 N N . LYS A 1 357 ? 10.18 -3.662 -17.672 1 98.69 357 LYS A N 1
ATOM 2775 C CA . LYS A 1 357 ? 9.562 -4.969 -17.891 1 98.69 357 LYS A CA 1
ATOM 2776 C C . LYS A 1 357 ? 8.555 -5.289 -16.797 1 98.69 357 LYS A C 1
ATOM 2778 O O . LYS A 1 357 ? 7.484 -5.844 -17.062 1 98.69 357 LYS A O 1
ATOM 2783 N N . ALA A 1 358 ? 8.93 -4.984 -15.539 1 98.88 358 ALA A N 1
ATOM 2784 C CA . ALA A 1 358 ? 8.016 -5.258 -14.43 1 98.88 358 ALA A CA 1
ATOM 2785 C C . ALA A 1 358 ? 6.695 -4.52 -14.609 1 98.88 358 ALA A C 1
ATOM 2787 O O . ALA A 1 358 ? 5.621 -5.094 -14.406 1 98.88 358 ALA A O 1
ATOM 2788 N N . LEU A 1 359 ? 6.758 -3.25 -14.992 1 98.81 359 LEU A N 1
ATOM 2789 C CA . LEU A 1 359 ? 5.551 -2.441 -15.148 1 98.81 359 LEU A CA 1
ATOM 2790 C C . LEU A 1 359 ? 4.762 -2.881 -16.375 1 98.81 359 LEU A C 1
ATOM 2792 O O . LEU A 1 359 ? 3.529 -2.879 -16.359 1 98.81 359 LEU A O 1
ATOM 2796 N N . ASP A 1 360 ? 5.449 -3.266 -17.469 1 98.75 360 ASP A N 1
ATOM 2797 C CA . ASP A 1 360 ? 4.766 -3.797 -18.641 1 98.75 360 ASP A CA 1
ATOM 2798 C C . ASP A 1 360 ? 4.016 -5.082 -18.297 1 98.75 360 ASP A C 1
ATOM 2800 O O . ASP A 1 360 ? 2.885 -5.281 -18.75 1 98.75 360 ASP A O 1
ATOM 2804 N N . GLU A 1 361 ? 4.664 -5.984 -17.562 1 98.88 361 GLU A N 1
ATOM 2805 C CA . GLU A 1 361 ? 4.004 -7.211 -17.125 1 98.88 361 GLU A CA 1
ATOM 2806 C C . GLU A 1 361 ? 2.791 -6.902 -16.25 1 98.88 361 GLU A C 1
ATOM 2808 O O . GLU A 1 361 ? 1.794 -7.625 -16.297 1 98.88 361 GLU A O 1
ATOM 2813 N N . THR A 1 362 ? 2.871 -5.824 -15.445 1 98.94 362 THR A N 1
ATOM 2814 C CA . THR A 1 362 ? 1.743 -5.398 -14.625 1 98.94 362 THR A CA 1
ATOM 2815 C C . THR A 1 362 ? 0.582 -4.938 -15.5 1 98.94 362 THR A C 1
ATOM 2817 O O . THR A 1 362 ? -0.58 -5.227 -15.203 1 98.94 362 THR A O 1
ATOM 2820 N N . VAL A 1 363 ? 0.862 -4.195 -16.578 1 98.88 363 VAL A N 1
ATOM 2821 C CA . VAL A 1 363 ? -0.163 -3.746 -17.516 1 98.88 363 VAL A CA 1
ATOM 2822 C C . VAL A 1 363 ? -0.83 -4.953 -18.172 1 98.88 363 VAL A C 1
ATOM 2824 O O . VAL A 1 363 ? -2.055 -4.996 -18.312 1 98.88 363 VAL A O 1
ATOM 2827 N N . GLN A 1 364 ? -0.024 -6.012 -18.562 1 98.75 364 GLN A N 1
ATOM 2828 C CA . GLN A 1 364 ? -0.581 -7.238 -19.125 1 98.75 364 GLN A CA 1
ATOM 2829 C C . GLN A 1 364 ? -1.502 -7.93 -18.125 1 98.75 364 GLN A C 1
ATOM 2831 O O . GLN A 1 364 ? -2.555 -8.453 -18.5 1 98.75 364 GLN A O 1
ATOM 2836 N N . PHE A 1 365 ? -1.053 -7.949 -16.906 1 98.94 365 PHE A N 1
ATOM 2837 C CA . PHE A 1 365 ? -1.842 -8.523 -15.82 1 98.94 365 PHE A CA 1
ATOM 2838 C C . PHE A 1 365 ? -3.186 -7.816 -15.695 1 98.94 365 PHE A C 1
ATOM 2840 O O . PHE A 1 365 ? -4.227 -8.461 -15.578 1 98.94 365 PHE A O 1
ATOM 2847 N N . SER A 1 366 ? -3.189 -6.48 -15.711 1 98.94 366 SER A N 1
ATOM 2848 C CA . SER A 1 366 ? -4.41 -5.68 -15.695 1 98.94 366 SER A CA 1
ATOM 2849 C C . SER A 1 366 ? -5.301 -6.008 -16.891 1 98.94 366 SER A C 1
ATOM 2851 O O . SER A 1 366 ? -6.523 -6.082 -16.75 1 98.94 366 SER A O 1
ATOM 2853 N N . ASP A 1 367 ? -4.75 -6.184 -18.031 1 98.88 367 ASP A N 1
ATOM 2854 C CA . ASP A 1 367 ? -5.5 -6.527 -19.234 1 98.88 367 ASP A CA 1
ATOM 2855 C C . ASP A 1 367 ? -6.176 -7.887 -19.094 1 98.88 367 ASP A C 1
ATOM 2857 O O . ASP A 1 367 ? -7.266 -8.102 -19.641 1 98.88 367 ASP A O 1
ATOM 2861 N N . ALA A 1 368 ? -5.496 -8.82 -18.438 1 98.94 368 ALA A N 1
ATOM 2862 C CA . ALA A 1 368 ? -6.113 -10.117 -18.188 1 98.94 368 ALA A CA 1
ATOM 2863 C C . ALA A 1 368 ? -7.348 -9.969 -17.312 1 98.94 368 ALA A C 1
ATOM 2865 O O . ALA A 1 368 ? -8.359 -10.641 -17.531 1 98.94 368 ALA A O 1
ATOM 2866 N N . VAL A 1 369 ? -7.27 -9.117 -16.297 1 98.94 369 VAL A N 1
ATOM 2867 C CA . VAL A 1 369 ? -8.422 -8.844 -15.453 1 98.94 369 VAL A CA 1
ATOM 2868 C C . VAL A 1 369 ? -9.555 -8.258 -16.297 1 98.94 369 VAL A C 1
ATOM 2870 O O . VAL A 1 369 ? -10.719 -8.617 -16.125 1 98.94 369 VAL A O 1
ATOM 2873 N N . ARG A 1 370 ? -9.188 -7.336 -17.203 1 98.81 370 ARG A N 1
ATOM 2874 C CA . ARG A 1 370 ? -10.172 -6.75 -18.094 1 98.81 370 ARG A CA 1
ATOM 2875 C C . ARG A 1 370 ? -10.875 -7.824 -18.922 1 98.81 370 ARG A C 1
ATOM 2877 O O . ARG A 1 370 ? -12.102 -7.812 -19.047 1 98.81 370 ARG A O 1
ATOM 2884 N N . LYS A 1 371 ? -10.117 -8.742 -19.469 1 98.81 371 LYS A N 1
ATOM 2885 C CA . LYS A 1 371 ? -10.68 -9.828 -20.266 1 98.81 371 LYS A CA 1
ATOM 2886 C C . LYS A 1 371 ? -11.648 -10.68 -19.453 1 98.81 371 LYS A C 1
ATOM 2888 O O . LYS A 1 371 ? -12.711 -11.055 -19.938 1 98.81 371 LYS A O 1
ATOM 2893 N N . ALA A 1 372 ? -11.258 -10.977 -18.25 1 98.94 372 ALA A N 1
ATOM 2894 C CA . ALA A 1 372 ? -12.125 -11.758 -17.375 1 98.94 372 ALA A CA 1
ATOM 2895 C C . ALA A 1 372 ? -13.445 -11.039 -17.109 1 98.94 372 ALA A C 1
ATOM 2897 O O . ALA A 1 372 ? -14.516 -11.656 -17.141 1 98.94 372 ALA A O 1
ATOM 2898 N N . ARG A 1 373 ? -13.383 -9.766 -16.844 1 98.75 373 ARG A N 1
ATOM 2899 C CA . ARG A 1 373 ? -14.594 -8.992 -16.594 1 98.75 373 ARG A CA 1
ATOM 2900 C C . ARG A 1 373 ? -15.5 -8.992 -17.828 1 98.75 373 ARG A C 1
ATOM 2902 O O . ARG A 1 373 ? -16.719 -9.055 -17.703 1 98.75 373 ARG A O 1
ATOM 2909 N N . GLN A 1 374 ? -14.906 -8.969 -19 1 98.62 374 GLN A N 1
ATOM 2910 C CA . GLN A 1 374 ? -15.664 -8.945 -20.25 1 98.62 374 GLN A CA 1
ATOM 2911 C C . GLN A 1 374 ? -16.344 -10.281 -20.5 1 98.62 374 GLN A C 1
ATOM 2913 O O . GLN A 1 374 ? -17.422 -10.336 -21.109 1 98.62 374 GLN A O 1
ATOM 2918 N N . LEU A 1 375 ? -15.781 -11.336 -20.016 1 98.81 375 LEU A N 1
ATOM 2919 C CA . LEU A 1 375 ? -16.234 -12.672 -20.375 1 98.81 375 LEU A CA 1
ATOM 2920 C C . LEU A 1 375 ? -17.141 -13.258 -19.297 1 98.81 375 LEU A C 1
ATOM 2922 O O . LEU A 1 375 ? -17.672 -14.359 -19.469 1 98.81 375 LEU A O 1
ATOM 2926 N N . THR A 1 376 ? -17.328 -12.531 -18.188 1 98.75 376 THR A N 1
ATOM 2927 C CA . THR A 1 376 ? -18.078 -13.117 -17.078 1 98.75 376 THR A CA 1
ATOM 2928 C C . THR A 1 376 ? -19.234 -12.219 -16.672 1 98.75 376 THR A C 1
ATOM 2930 O O . THR A 1 376 ? -19.25 -11.031 -17 1 98.75 376 THR A O 1
ATOM 2933 N N . ASN A 1 377 ? -20.219 -12.82 -15.992 1 98.31 377 ASN A N 1
ATOM 2934 C CA . ASN A 1 377 ? -21.344 -12.109 -15.391 1 98.31 377 ASN A CA 1
ATOM 2935 C C . ASN A 1 377 ? -21 -11.625 -13.984 1 98.31 377 ASN A C 1
ATOM 2937 O O . ASN A 1 377 ? -20.75 -12.438 -13.086 1 98.31 377 ASN A O 1
ATOM 2941 N N . PRO A 1 378 ? -21 -10.312 -13.773 1 97.5 378 PRO A N 1
ATOM 2942 C CA . PRO A 1 378 ? -20.609 -9.781 -12.469 1 97.5 378 PRO A CA 1
ATOM 2943 C C . PRO A 1 378 ? -21.562 -10.188 -11.352 1 97.5 378 PRO A C 1
ATOM 2945 O O . PRO A 1 378 ? -21.219 -10.047 -10.172 1 97.5 378 PRO A O 1
ATOM 2948 N N . TRP A 1 379 ? -22.703 -10.711 -11.625 1 97.62 379 TRP A N 1
ATOM 2949 C CA . TRP A 1 379 ? -23.688 -11.086 -10.602 1 97.62 379 TRP A CA 1
ATOM 2950 C C . TRP A 1 379 ? -23.406 -12.484 -10.078 1 97.62 379 TRP A C 1
ATOM 2952 O O . TRP A 1 379 ? -23.906 -12.867 -9.016 1 97.62 379 TRP A O 1
ATOM 2962 N N . ASP A 1 380 ? -22.609 -13.25 -10.82 1 98.44 380 ASP A N 1
ATOM 2963 C CA . ASP A 1 380 ? -22.406 -14.609 -10.344 1 98.44 380 ASP A CA 1
ATOM 2964 C C . ASP A 1 380 ? -20.922 -14.984 -10.375 1 98.44 380 ASP A C 1
ATOM 2966 O O . ASP A 1 380 ? -20.578 -16.156 -10.227 1 98.44 380 ASP A O 1
ATOM 2970 N N . THR A 1 381 ? -20.016 -14.039 -10.727 1 98.94 381 THR A N 1
ATOM 2971 C CA . THR A 1 381 ? -18.578 -14.297 -10.742 1 98.94 381 THR A CA 1
ATOM 2972 C C . THR A 1 381 ? -17.844 -13.359 -9.789 1 98.94 381 THR A C 1
ATOM 2974 O O . THR A 1 381 ? -17.938 -12.141 -9.914 1 98.94 381 THR A O 1
ATOM 2977 N N . LEU A 1 382 ? -17.172 -13.898 -8.773 1 98.94 382 LEU A N 1
ATOM 2978 C CA . LEU A 1 382 ? -16.297 -13.148 -7.887 1 98.94 382 LEU A CA 1
ATOM 2979 C C . LEU A 1 382 ? -14.875 -13.07 -8.445 1 98.94 382 LEU A C 1
ATOM 2981 O O . LEU A 1 382 ? -14.266 -14.102 -8.734 1 98.94 382 LEU A O 1
ATOM 2985 N N . ILE A 1 383 ? -14.406 -11.891 -8.672 1 98.94 383 ILE A N 1
ATOM 2986 C CA . ILE A 1 383 ? -13.023 -11.664 -9.078 1 98.94 383 ILE A CA 1
ATOM 2987 C C . ILE A 1 383 ? -12.25 -11 -7.941 1 98.94 383 ILE A C 1
ATOM 2989 O O . ILE A 1 383 ? -12.641 -9.93 -7.461 1 98.94 383 ILE A O 1
ATOM 2993 N N . VAL A 1 384 ? -11.25 -11.633 -7.453 1 98.94 384 VAL A N 1
ATOM 2994 C CA . VAL A 1 384 ? -10.336 -11.117 -6.438 1 98.94 384 VAL A CA 1
ATOM 2995 C C . VAL A 1 384 ? -8.945 -10.945 -7.035 1 98.94 384 VAL A C 1
ATOM 2997 O O . VAL A 1 384 ? -8.438 -11.836 -7.719 1 98.94 384 VAL A O 1
ATOM 3000 N N . VAL A 1 385 ? -8.352 -9.766 -6.887 1 99 385 VAL A N 1
ATOM 3001 C CA . VAL A 1 385 ? -7.012 -9.438 -7.359 1 99 385 VAL A CA 1
ATOM 3002 C C . VAL A 1 385 ? -6.113 -9.094 -6.172 1 99 385 VAL A C 1
ATOM 3004 O O . VAL A 1 385 ? -6.473 -8.266 -5.332 1 99 385 VAL A O 1
ATOM 3007 N N . SER A 1 386 ? -4.961 -9.742 -6.043 1 98.94 386 SER A N 1
ATOM 3008 C CA . SER A 1 386 ? -4.012 -9.406 -4.984 1 98.94 386 SER A CA 1
ATOM 3009 C C . SER A 1 386 ? -2.582 -9.742 -5.398 1 98.94 386 SER A C 1
ATOM 3011 O O . SER A 1 386 ? -2.322 -10.031 -6.57 1 98.94 386 SER A O 1
ATOM 3013 N N . ALA A 1 387 ? -1.655 -9.508 -4.535 1 98.88 387 ALA A N 1
ATOM 3014 C CA . ALA A 1 387 ? -0.262 -9.938 -4.637 1 98.88 387 ALA A CA 1
ATOM 3015 C C . ALA A 1 387 ? 0.094 -10.906 -3.516 1 98.88 387 ALA A C 1
ATOM 3017 O O . ALA A 1 387 ? -0.642 -11.031 -2.533 1 98.88 387 ALA A O 1
ATOM 3018 N N . ASP A 1 388 ? 1.134 -11.625 -3.684 1 98.75 388 ASP A N 1
ATOM 3019 C CA . ASP A 1 388 ? 1.585 -12.555 -2.652 1 98.75 388 ASP A CA 1
ATOM 3020 C C . ASP A 1 388 ? 2.551 -11.875 -1.686 1 98.75 388 ASP A C 1
ATOM 3022 O O . ASP A 1 388 ? 2.566 -12.188 -0.493 1 98.75 388 ASP A O 1
ATOM 3026 N N . HIS A 1 389 ? 3.406 -11.07 -2.08 1 98.56 389 HIS A N 1
ATOM 3027 C CA . HIS A 1 389 ? 4.344 -10.18 -1.406 1 98.56 389 HIS A CA 1
ATOM 3028 C C . HIS A 1 389 ? 4.668 -8.969 -2.271 1 98.56 389 HIS A C 1
ATOM 3030 O O . HIS A 1 389 ? 4.113 -8.805 -3.361 1 98.56 389 HIS A O 1
ATOM 3036 N N . GLY A 1 390 ? 5.457 -8.07 -1.701 1 98.06 390 GLY A N 1
ATOM 3037 C CA . GLY A 1 390 ? 5.941 -6.945 -2.492 1 98.06 390 GLY A CA 1
ATOM 3038 C C . GLY A 1 390 ? 7.41 -7.062 -2.854 1 98.06 390 GLY A C 1
ATOM 3039 O O . GLY A 1 390 ? 7.977 -8.156 -2.828 1 98.06 390 GLY A O 1
ATOM 3040 N N . HIS A 1 391 ? 7.934 -6.016 -3.383 1 98.5 391 HIS A N 1
ATOM 3041 C CA . HIS A 1 391 ? 9.352 -5.781 -3.635 1 98.5 391 HIS A CA 1
ATOM 3042 C C . HIS A 1 391 ? 9.812 -4.469 -3.008 1 98.5 391 HIS A C 1
ATOM 3044 O O . HIS A 1 391 ? 9.016 -3.756 -2.396 1 98.5 391 HIS A O 1
ATOM 3050 N N . THR A 1 392 ? 11.109 -4.168 -3.076 1 97.94 392 THR A N 1
ATOM 3051 C CA . THR A 1 392 ? 11.648 -2.971 -2.438 1 97.94 392 THR A CA 1
ATOM 3052 C C . THR A 1 392 ? 11.57 -1.774 -3.381 1 97.94 392 THR A C 1
ATOM 3054 O O . THR A 1 392 ? 12.266 -0.774 -3.182 1 97.94 392 THR A O 1
ATOM 3057 N N . VAL A 1 393 ? 10.742 -1.89 -4.438 1 97.94 393 VAL A N 1
ATOM 3058 C CA . VAL A 1 393 ? 10.57 -0.843 -5.438 1 97.94 393 VAL A CA 1
ATOM 3059 C C . VAL A 1 393 ? 9.828 0.342 -4.828 1 97.94 393 VAL A C 1
ATOM 3061 O O . VAL A 1 393 ? 8.883 0.158 -4.047 1 97.94 393 VAL A O 1
ATOM 3064 N N . THR A 1 394 ? 10.266 1.556 -5.09 1 97.94 394 THR A N 1
ATOM 3065 C CA . THR A 1 394 ? 9.602 2.793 -4.691 1 97.94 394 THR A CA 1
ATOM 3066 C C . THR A 1 394 ? 9.617 3.807 -5.832 1 97.94 394 THR A C 1
ATOM 3068 O O . THR A 1 394 ? 10.336 3.631 -6.816 1 97.94 394 THR A O 1
ATOM 3071 N N . ILE A 1 395 ? 8.734 4.758 -5.82 1 98.06 395 ILE A N 1
ATOM 3072 C CA . ILE A 1 395 ? 8.742 5.957 -6.652 1 98.06 395 ILE A CA 1
ATOM 3073 C C . ILE A 1 395 ? 9.344 7.121 -5.867 1 98.06 395 ILE A C 1
ATOM 3075 O O . ILE A 1 395 ? 8.797 7.535 -4.84 1 98.06 395 ILE A O 1
ATOM 3079 N N . SER A 1 396 ? 10.414 7.691 -6.348 1 95.88 396 SER A N 1
ATOM 3080 C CA . SER A 1 396 ? 11.211 8.594 -5.516 1 95.88 396 SER A CA 1
ATOM 3081 C C . SER A 1 396 ? 11.266 9.992 -6.113 1 95.88 396 SER A C 1
ATOM 3083 O O . SER A 1 396 ? 11.148 10.164 -7.328 1 95.88 396 SER A O 1
ATOM 3085 N N . GLY A 1 397 ? 11.516 10.977 -5.254 1 95.88 397 GLY A N 1
ATOM 3086 C CA . GLY A 1 397 ? 11.812 12.336 -5.684 1 95.88 397 GLY A CA 1
ATOM 3087 C C . GLY A 1 397 ? 10.57 13.195 -5.836 1 95.88 397 GLY A C 1
ATOM 3088 O O . GLY A 1 397 ? 9.57 12.977 -5.148 1 95.88 397 GLY A O 1
ATOM 3089 N N . TYR A 1 398 ? 10.719 14.195 -6.641 1 96.62 398 TYR A N 1
ATOM 3090 C CA . TYR A 1 398 ? 9.633 15.117 -6.93 1 96.62 398 TYR A CA 1
ATOM 3091 C C . TYR A 1 398 ? 9.57 15.445 -8.414 1 96.62 398 TYR A C 1
ATOM 3093 O O . TYR A 1 398 ? 9.594 16.625 -8.797 1 96.62 398 TYR A O 1
ATOM 3101 N N . PRO A 1 399 ? 9.5 14.383 -9.188 1 97.69 399 PRO A N 1
ATOM 3102 C CA . PRO A 1 399 ? 9.414 14.641 -10.625 1 97.69 399 PRO A CA 1
ATOM 3103 C C . PRO A 1 399 ? 8.125 15.367 -11.023 1 97.69 399 PRO A C 1
ATOM 3105 O O . PRO A 1 399 ? 7.133 15.312 -10.289 1 97.69 399 PRO A O 1
ATOM 3108 N N . ASP A 1 400 ? 8.148 15.992 -12.211 1 97.69 400 ASP A N 1
ATOM 3109 C CA . ASP A 1 400 ? 6.953 16.641 -12.742 1 97.69 400 ASP A CA 1
ATOM 3110 C C . ASP A 1 400 ? 5.859 15.625 -13.055 1 97.69 400 ASP A C 1
ATOM 3112 O O . ASP A 1 400 ? 6.156 14.477 -13.375 1 97.69 400 ASP A O 1
ATOM 3116 N N . VAL A 1 401 ? 4.66 16.094 -12.945 1 97.44 401 VAL A N 1
ATOM 3117 C CA . VAL A 1 401 ? 3.535 15.234 -13.312 1 97.44 401 VAL A CA 1
ATOM 3118 C C . VAL A 1 401 ? 3.73 14.711 -14.734 1 97.44 401 VAL A C 1
ATOM 3120 O O . VAL A 1 401 ? 4.199 15.438 -15.609 1 97.44 401 VAL A O 1
ATOM 3123 N N . ASN A 1 402 ? 3.5 13.453 -14.922 1 96 402 ASN A N 1
ATOM 3124 C CA . ASN A 1 402 ? 3.584 12.719 -16.188 1 96 402 ASN A CA 1
ATOM 3125 C C . ASN A 1 402 ? 5.031 12.555 -16.641 1 96 402 ASN A C 1
ATOM 3127 O O . ASN A 1 402 ? 5.285 12.211 -17.797 1 96 402 ASN A O 1
ATOM 3131 N N . ASN A 1 403 ? 6.016 12.961 -15.75 1 96.81 403 ASN A N 1
ATOM 3132 C CA . ASN A 1 403 ? 7.383 12.516 -16 1 96.81 403 ASN A CA 1
ATOM 3133 C C . ASN A 1 403 ? 7.445 11.023 -16.281 1 96.81 403 ASN A C 1
ATOM 3135 O O . ASN A 1 403 ? 6.727 10.234 -15.664 1 96.81 403 ASN A O 1
ATOM 3139 N N . SER A 1 404 ? 8.289 10.672 -17.266 1 97.38 404 SER A N 1
ATOM 3140 C CA . SER A 1 404 ? 8.398 9.242 -17.547 1 97.38 404 SER A CA 1
ATOM 3141 C C . SER A 1 404 ? 8.68 8.453 -16.266 1 97.38 404 SER A C 1
ATOM 3143 O O . SER A 1 404 ? 9.719 8.641 -15.625 1 97.38 404 SER A O 1
ATOM 3145 N N . ILE A 1 405 ? 7.773 7.516 -15.938 1 98.19 405 ILE A N 1
ATOM 3146 C CA . ILE A 1 405 ? 7.883 6.773 -14.688 1 98.19 405 ILE A CA 1
ATOM 3147 C C . ILE A 1 405 ? 9.07 5.809 -14.758 1 98.19 405 ILE A C 1
ATOM 3149 O O . ILE A 1 405 ? 9.633 5.434 -13.734 1 98.19 405 ILE A O 1
ATOM 3153 N N . VAL A 1 406 ? 9.523 5.391 -15.93 1 97.81 406 VAL A N 1
ATOM 3154 C CA . VAL A 1 406 ? 10.625 4.445 -16.094 1 97.81 406 VAL A CA 1
ATOM 3155 C C . VAL A 1 406 ? 11.906 5.203 -16.438 1 97.81 406 VAL A C 1
ATOM 3157 O O . VAL A 1 406 ? 12.914 4.594 -16.812 1 97.81 406 VAL A O 1
ATOM 3160 N N . GLY A 1 407 ? 11.898 6.504 -16.391 1 97.19 407 GLY A N 1
ATOM 3161 C CA . GLY A 1 407 ? 13.047 7.32 -16.766 1 97.19 407 GLY A CA 1
ATOM 3162 C C . GLY A 1 407 ? 13.703 7.996 -15.578 1 97.19 407 GLY A C 1
ATOM 3163 O O . GLY A 1 407 ? 13.547 7.551 -14.438 1 97.19 407 GLY A O 1
ATOM 3164 N N . LEU A 1 408 ? 14.516 8.984 -15.93 1 96.81 408 LEU A N 1
ATOM 3165 C CA . LEU A 1 408 ? 15.195 9.797 -14.93 1 96.81 408 LEU A CA 1
ATOM 3166 C C . LEU A 1 408 ? 14.242 10.812 -14.312 1 96.81 408 LEU A C 1
ATOM 3168 O O . LEU A 1 408 ? 13.328 11.297 -14.984 1 96.81 408 LEU A O 1
ATOM 3172 N N . ASN A 1 409 ? 14.469 11.055 -13.031 1 95.5 409 ASN A N 1
ATOM 3173 C CA . ASN A 1 409 ? 13.734 12.117 -12.344 1 95.5 409 ASN A CA 1
ATOM 3174 C C . ASN A 1 409 ? 14.008 13.477 -12.984 1 95.5 409 ASN A C 1
ATOM 3176 O O . ASN A 1 409 ? 15.133 13.758 -13.414 1 95.5 409 ASN A O 1
ATOM 3180 N N . SER A 1 410 ? 12.984 14.312 -13.023 1 94.19 410 SER A N 1
ATOM 3181 C CA . SER A 1 410 ? 13.188 15.664 -13.547 1 94.19 410 SER A CA 1
ATOM 3182 C C . SER A 1 410 ? 13.969 16.531 -12.562 1 94.19 410 SER A C 1
ATOM 3184 O O . SER A 1 410 ? 14.414 17.625 -12.914 1 94.19 410 SER A O 1
ATOM 3186 N N . GLU A 1 411 ? 14.18 16.016 -11.336 1 94.44 411 GLU A N 1
ATOM 3187 C CA . GLU A 1 411 ? 15.016 16.688 -10.344 1 94.44 411 GLU A CA 1
ATOM 3188 C C . GLU A 1 411 ? 16.328 15.938 -10.148 1 94.44 411 GLU A C 1
ATOM 3190 O O . GLU A 1 411 ? 16.375 14.711 -10.219 1 94.44 411 GLU A O 1
ATOM 3195 N N . LEU A 1 412 ? 17.406 16.719 -9.867 1 96.5 412 LEU A N 1
ATOM 3196 C CA . LEU A 1 412 ? 18.719 16.156 -9.586 1 96.5 412 LEU A CA 1
ATOM 3197 C C . LEU A 1 412 ? 18.953 16.016 -8.086 1 96.5 412 LEU A C 1
ATOM 3199 O O . LEU A 1 412 ? 18.25 16.656 -7.289 1 96.5 412 LEU A O 1
ATOM 3203 N N . SER A 1 413 ? 19.844 15.125 -7.688 1 97 413 SER A N 1
ATOM 3204 C CA . SER A 1 413 ? 20.328 15.133 -6.312 1 97 413 SER A CA 1
ATOM 3205 C C . SER A 1 413 ? 20.891 16.5 -5.934 1 97 413 SER A C 1
ATOM 3207 O O . SER A 1 413 ? 21.625 17.109 -6.711 1 97 413 SER A O 1
ATOM 3209 N N . ASN A 1 414 ? 20.516 16.922 -4.766 1 96.94 414 ASN A N 1
ATOM 3210 C CA . ASN A 1 414 ? 21.016 18.219 -4.328 1 96.94 414 ASN A CA 1
ATOM 3211 C C . ASN A 1 414 ? 22.359 18.094 -3.633 1 96.94 414 ASN A C 1
ATOM 3213 O O . ASN A 1 414 ? 22.828 19.047 -3 1 96.94 414 ASN A O 1
ATOM 3217 N N . VAL A 1 415 ? 22.969 16.938 -3.672 1 97.06 415 VAL A N 1
ATOM 3218 C CA . VAL A 1 415 ? 24.281 16.719 -3.072 1 97.06 415 VAL A CA 1
ATOM 3219 C C . VAL A 1 415 ? 25.344 16.625 -4.164 1 97.06 415 VAL A C 1
ATOM 3221 O O . VAL A 1 415 ? 26.312 17.406 -4.16 1 97.06 415 VAL A O 1
ATOM 3224 N N . ASP A 1 416 ? 25.141 15.797 -5.215 1 96 416 ASP A N 1
ATOM 3225 C CA . ASP A 1 416 ? 26.172 15.617 -6.23 1 96 416 ASP A CA 1
ATOM 3226 C C . ASP A 1 416 ? 25.703 16.125 -7.59 1 96 416 ASP A C 1
ATOM 3228 O O . ASP A 1 416 ? 26.438 16.031 -8.578 1 96 416 ASP A O 1
ATOM 3232 N N . GLN A 1 417 ? 24.422 16.609 -7.73 1 96.88 417 GLN A N 1
ATOM 3233 C CA . GLN A 1 417 ? 23.828 17.219 -8.922 1 96.88 417 GLN A CA 1
ATOM 3234 C C . GLN A 1 417 ? 23.75 16.219 -10.07 1 96.88 417 GLN A C 1
ATOM 3236 O O . GLN A 1 417 ? 23.766 16.609 -11.242 1 96.88 417 GLN A O 1
ATOM 3241 N N . LEU A 1 418 ? 23.766 14.938 -9.742 1 97.06 418 LEU A N 1
ATOM 3242 C CA . LEU A 1 418 ? 23.562 13.883 -10.734 1 97.06 418 LEU A CA 1
ATOM 3243 C C . LEU A 1 418 ? 22.109 13.422 -10.734 1 97.06 418 LEU A C 1
ATOM 3245 O O . LEU A 1 418 ? 21.422 13.508 -9.719 1 97.06 418 LEU A O 1
ATOM 3249 N N . PRO A 1 419 ? 21.672 12.984 -11.875 1 96.56 419 PRO A N 1
ATOM 3250 C CA . PRO A 1 419 ? 20.297 12.484 -11.93 1 96.56 419 PRO A CA 1
ATOM 3251 C C . PRO A 1 419 ? 20.125 11.148 -11.211 1 96.56 419 PRO A C 1
ATOM 3253 O O . PRO A 1 419 ? 21.109 10.422 -11.008 1 96.56 419 PRO A O 1
ATOM 3256 N N . TYR A 1 420 ? 18.969 10.859 -10.797 1 96.62 420 TYR A N 1
ATOM 3257 C CA . TYR A 1 420 ? 18.531 9.555 -10.312 1 96.62 420 TYR A CA 1
ATOM 3258 C C . TYR A 1 420 ? 17.219 9.148 -10.977 1 96.62 420 TYR A C 1
ATOM 3260 O O . TYR A 1 420 ? 16.562 9.961 -11.617 1 96.62 420 TYR A O 1
ATOM 3268 N N . THR A 1 421 ? 16.906 7.898 -10.93 1 97 421 THR A N 1
ATOM 3269 C CA . THR A 1 421 ? 15.711 7.379 -11.594 1 97 421 THR A CA 1
ATOM 3270 C C . THR A 1 421 ? 14.477 7.625 -10.734 1 97 421 THR A C 1
ATOM 3272 O O . THR A 1 421 ? 14.562 7.738 -9.516 1 97 421 THR A O 1
ATOM 3275 N N . SER A 1 422 ? 13.273 7.754 -11.383 1 97.06 422 SER A N 1
ATOM 3276 C CA . SER A 1 422 ? 12.008 7.875 -10.672 1 97.06 422 SER A CA 1
ATOM 3277 C C . SER A 1 422 ? 11.703 6.613 -9.867 1 97.06 422 SER A C 1
ATOM 3279 O O . SER A 1 422 ? 11.172 6.695 -8.758 1 97.06 422 SER A O 1
ATOM 3281 N N . ILE A 1 423 ? 12.016 5.469 -10.445 1 97.5 423 ILE A N 1
ATOM 3282 C CA . ILE A 1 423 ? 11.875 4.191 -9.758 1 97.5 423 ILE A CA 1
ATOM 3283 C C . ILE A 1 423 ? 13.195 3.828 -9.078 1 97.5 423 ILE A C 1
ATOM 3285 O O . ILE A 1 423 ? 14.266 3.945 -9.68 1 97.5 423 ILE A O 1
ATOM 3289 N N . SER A 1 424 ? 13.055 3.412 -7.859 1 95.81 424 SER A N 1
ATOM 3290 C CA . SER A 1 424 ? 14.227 3.021 -7.09 1 95.81 424 SER A CA 1
ATOM 3291 C C . SER A 1 424 ? 14.039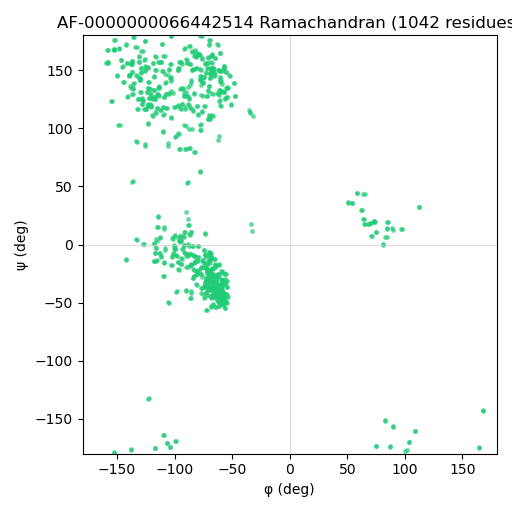 1.647 -6.453 1 95.81 424 SER A C 1
ATOM 3293 O O . SER A 1 424 ? 12.914 1.21 -6.23 1 95.81 424 SER A O 1
ATOM 3295 N N . TYR A 1 425 ? 15.164 0.926 -6.238 1 97.81 425 TYR A N 1
ATOM 3296 C CA . TYR A 1 425 ? 15.211 -0.332 -5.5 1 97.81 425 TYR A CA 1
ATOM 3297 C C . TYR A 1 425 ? 16.188 -0.237 -4.328 1 97.81 425 TYR A C 1
ATOM 3299 O O . TYR A 1 425 ? 17.156 0.504 -4.383 1 97.81 425 TYR A O 1
ATOM 3307 N N . ALA A 1 426 ? 15.922 -1.03 -3.281 1 97.25 426 ALA A N 1
ATOM 3308 C CA . ALA A 1 426 ? 16.812 -1.04 -2.121 1 97.25 426 ALA A CA 1
ATOM 3309 C C . ALA A 1 426 ? 18.078 -1.825 -2.412 1 97.25 426 ALA A C 1
ATOM 3311 O O . ALA A 1 426 ? 19.156 -1.497 -1.896 1 97.25 426 ALA A O 1
ATOM 3312 N N . ASN A 1 427 ? 17.969 -2.889 -3.137 1 97.81 427 ASN A N 1
ATOM 3313 C CA . ASN A 1 427 ? 19.062 -3.795 -3.459 1 97.81 427 ASN A CA 1
ATOM 3314 C C . ASN A 1 427 ? 18.891 -4.43 -4.836 1 97.81 427 ASN A C 1
ATOM 3316 O O . ASN A 1 427 ? 17.844 -4.25 -5.473 1 97.81 427 ASN A O 1
ATOM 3320 N N . GLY A 1 428 ? 19.938 -5.098 -5.336 1 98 428 GLY A N 1
ATOM 3321 C CA . GLY A 1 428 ? 19.781 -5.68 -6.656 1 98 428 GLY A CA 1
ATOM 3322 C C . GLY A 1 428 ? 21.109 -6.074 -7.293 1 98 428 GLY A C 1
ATOM 3323 O O . GLY A 1 428 ? 22.156 -6.008 -6.652 1 98 428 GLY A O 1
ATOM 3324 N N . PRO A 1 429 ? 21 -6.5 -8.531 1 98.06 429 PRO A N 1
ATOM 3325 C CA . PRO A 1 429 ? 22.172 -7 -9.25 1 98.06 429 PRO A CA 1
ATOM 3326 C C . PRO A 1 429 ? 22.969 -5.883 -9.906 1 98.06 429 PRO A C 1
ATOM 3328 O O . PRO A 1 429 ? 22.484 -4.758 -10.047 1 98.06 429 PRO A O 1
ATOM 3331 N N . ALA A 1 430 ? 24.203 -6.207 -10.32 1 95.75 430 ALA A N 1
ATOM 3332 C CA . ALA A 1 430 ? 25.078 -5.367 -11.133 1 95.75 430 ALA A CA 1
ATOM 3333 C C . ALA A 1 430 ? 25.344 -4.031 -10.445 1 95.75 430 ALA A C 1
ATOM 3335 O O . ALA A 1 430 ? 25.266 -2.975 -11.078 1 95.75 430 ALA A O 1
ATOM 3336 N N . TYR A 1 431 ? 25.609 -4.156 -9.203 1 93.31 431 TYR A N 1
ATOM 3337 C CA . TYR A 1 431 ? 25.859 -3.012 -8.328 1 93.31 431 TYR A CA 1
ATOM 3338 C C . TYR A 1 431 ? 27 -2.158 -8.859 1 93.31 431 TYR A C 1
ATOM 3340 O O . TYR A 1 431 ? 26.969 -0.93 -8.758 1 93.31 431 TYR A O 1
ATOM 3348 N N . GLU A 1 432 ? 27.938 -2.719 -9.461 1 91.88 432 GLU A N 1
ATOM 3349 C CA . GLU A 1 432 ? 29.172 -2.076 -9.922 1 91.88 432 GLU A CA 1
ATOM 3350 C C . GLU A 1 432 ? 28.891 -1.125 -11.086 1 91.88 432 GLU A C 1
ATOM 3352 O O . GLU A 1 432 ? 29.719 -0.269 -11.398 1 91.88 432 GLU A O 1
ATOM 3357 N N . ARG A 1 433 ? 27.719 -1.261 -11.633 1 92.94 433 ARG A N 1
ATOM 3358 C CA . ARG A 1 433 ? 27.359 -0.411 -12.766 1 92.94 433 ARG A CA 1
ATOM 3359 C C . ARG A 1 433 ? 27.047 1.008 -12.305 1 92.94 433 ARG A C 1
ATOM 3361 O O . ARG A 1 433 ? 27 1.936 -13.117 1 92.94 433 ARG A O 1
ATOM 3368 N N . PHE A 1 434 ? 26.812 1.184 -10.977 1 94.75 434 PHE A N 1
ATOM 3369 C CA . PHE A 1 434 ? 26.172 2.428 -10.578 1 94.75 434 PHE A CA 1
ATOM 3370 C C . PHE A 1 434 ? 27.094 3.254 -9.688 1 94.75 434 PHE A C 1
ATOM 3372 O O . PHE A 1 434 ? 26.797 4.41 -9.383 1 94.75 434 PHE A O 1
ATOM 3379 N N . TYR A 1 435 ? 28.188 2.682 -9.32 1 94.69 435 TYR A N 1
ATOM 3380 C CA . TYR A 1 435 ? 29.141 3.369 -8.445 1 94.69 435 TYR A CA 1
ATOM 3381 C C . TYR A 1 435 ? 30.562 3.242 -8.969 1 94.69 435 TYR A C 1
ATOM 3383 O O . TYR A 1 435 ? 30.922 2.229 -9.578 1 94.69 435 TYR A O 1
ATOM 3391 N N . LYS A 1 436 ? 31.328 4.293 -8.758 1 93.88 436 LYS A N 1
ATOM 3392 C CA . LYS A 1 436 ? 32.75 4.289 -9.133 1 93.88 436 LYS A CA 1
ATOM 3393 C C . LYS A 1 436 ? 33.594 4.938 -8.055 1 93.88 436 LYS A C 1
ATOM 3395 O O . LYS A 1 436 ? 33.094 5.625 -7.172 1 93.88 436 LYS A O 1
ATOM 3400 N N . SER A 1 437 ? 34.812 4.555 -8.047 1 93.25 437 SER A N 1
ATOM 3401 C CA . SER A 1 437 ? 35.812 5.164 -7.164 1 93.25 437 SER A CA 1
ATOM 3402 C C . SER A 1 437 ? 36.656 6.176 -7.914 1 93.25 437 SER A C 1
ATOM 3404 O O . SER A 1 437 ? 37.312 5.84 -8.914 1 93.25 437 SER A O 1
ATOM 3406 N N . THR A 1 438 ? 36.594 7.379 -7.5 1 90.88 438 THR A N 1
ATOM 3407 C CA . THR A 1 438 ? 37.438 8.43 -8.047 1 90.88 438 THR A CA 1
ATOM 3408 C C . THR A 1 438 ? 38.25 9.102 -6.941 1 90.88 438 THR A C 1
ATOM 3410 O O . THR A 1 438 ? 37.688 9.742 -6.051 1 90.88 438 THR A O 1
ATOM 3413 N N . ASP A 1 439 ? 39.625 9.023 -7.059 1 90.44 439 ASP A N 1
ATOM 3414 C CA . ASP A 1 439 ? 40.531 9.641 -6.105 1 90.44 439 ASP A CA 1
ATOM 3415 C C . ASP A 1 439 ? 40.188 9.266 -4.672 1 90.44 439 ASP A C 1
ATOM 3417 O O . ASP A 1 439 ? 40.125 10.133 -3.793 1 90.44 439 ASP A O 1
ATOM 3421 N N . GLY A 1 440 ? 39.75 8.086 -4.441 1 88.44 440 GLY A N 1
ATOM 3422 C CA . GLY A 1 440 ? 39.469 7.566 -3.115 1 88.44 440 GLY A CA 1
ATOM 3423 C C . GLY A 1 440 ? 38.094 7.93 -2.607 1 88.44 440 GLY A C 1
ATOM 3424 O O . GLY A 1 440 ? 37.75 7.668 -1.449 1 88.44 440 GLY A O 1
ATOM 3425 N N . VAL A 1 441 ? 37.312 8.531 -3.451 1 89.94 441 VAL A N 1
ATOM 3426 C CA . VAL A 1 441 ? 35.969 8.945 -3.066 1 89.94 441 VAL A CA 1
ATOM 3427 C C . VAL A 1 441 ? 34.938 8.156 -3.871 1 89.94 441 VAL A C 1
ATOM 3429 O O . VAL A 1 441 ? 35.125 7.938 -5.074 1 89.94 441 VAL A O 1
ATOM 3432 N N . VAL A 1 442 ? 33.938 7.688 -3.193 1 94 442 VAL A N 1
ATOM 3433 C CA . VAL A 1 442 ? 32.875 6.965 -3.873 1 94 442 VAL A CA 1
ATOM 3434 C C . VAL A 1 442 ? 31.953 7.953 -4.594 1 94 442 VAL A C 1
ATOM 3436 O O . VAL A 1 442 ? 31.469 8.914 -3.988 1 94 442 VAL A O 1
ATOM 3439 N N . GLU A 1 443 ? 31.719 7.711 -5.859 1 93.94 443 GLU A N 1
ATOM 3440 C CA . GLU A 1 443 ? 30.828 8.531 -6.684 1 93.94 443 GLU A CA 1
ATOM 3441 C C . GLU A 1 443 ? 29.812 7.676 -7.43 1 93.94 443 GLU A C 1
ATOM 3443 O O . GLU A 1 443 ? 30.094 6.527 -7.773 1 93.94 443 GLU A O 1
ATOM 3448 N N . ARG A 1 444 ? 28.672 8.266 -7.613 1 95.31 444 ARG A N 1
ATOM 3449 C CA . ARG A 1 444 ? 27.688 7.613 -8.477 1 95.31 444 ARG A CA 1
ATOM 3450 C C . ARG A 1 444 ? 28.047 7.809 -9.945 1 95.31 444 ARG A C 1
ATOM 3452 O O . ARG A 1 444 ? 28.641 8.828 -10.32 1 95.31 444 ARG A O 1
ATOM 3459 N N . VAL A 1 445 ? 27.656 6.828 -10.719 1 94.81 445 VAL A N 1
ATOM 3460 C CA . VAL A 1 445 ? 27.766 6.969 -12.172 1 94.81 445 VAL A CA 1
ATOM 3461 C C . VAL A 1 445 ? 26.688 7.918 -12.68 1 94.81 445 VAL A C 1
ATOM 3463 O O . VAL A 1 445 ? 25.578 7.957 -12.141 1 94.81 445 VAL A O 1
ATOM 3466 N N . ASP A 1 446 ? 27.062 8.742 -13.742 1 96.25 446 ASP A N 1
ATOM 3467 C CA . ASP A 1 446 ? 26.078 9.617 -14.383 1 96.25 446 ASP A CA 1
ATOM 3468 C C . ASP A 1 446 ? 25.078 8.805 -15.203 1 96.25 446 ASP A C 1
ATOM 3470 O O . ASP A 1 446 ? 25.391 8.344 -16.297 1 96.25 446 ASP A O 1
ATOM 3474 N N . LEU A 1 447 ? 23.922 8.727 -14.711 1 96.12 447 LEU A N 1
ATOM 3475 C CA . LEU A 1 447 ? 22.906 7.852 -15.289 1 96.12 447 LEU A CA 1
ATOM 3476 C C . LEU A 1 447 ? 22.453 8.367 -16.656 1 96.12 447 LEU A C 1
ATOM 3478 O O . LEU A 1 447 ? 21.781 7.656 -17.406 1 96.12 447 LEU A O 1
ATOM 3482 N N . ARG A 1 448 ? 22.797 9.523 -17.078 1 94.06 448 ARG A N 1
ATOM 3483 C CA . ARG A 1 448 ? 22.484 10.062 -18.406 1 94.06 448 ARG A CA 1
ATOM 3484 C C . ARG A 1 448 ? 23.172 9.266 -19.5 1 94.06 448 ARG A C 1
ATOM 3486 O O . ARG A 1 448 ? 22.766 9.312 -20.656 1 94.06 448 ARG A O 1
ATOM 3493 N N . ASN A 1 449 ? 24.141 8.539 -19.016 1 91.88 449 ASN A N 1
ATOM 3494 C CA . ASN A 1 449 ? 24.906 7.727 -19.953 1 91.88 449 ASN A CA 1
ATOM 3495 C C . ASN A 1 449 ? 24.281 6.348 -20.141 1 91.88 449 ASN A C 1
ATOM 3497 O O . ASN A 1 449 ? 24.75 5.551 -20.953 1 91.88 449 ASN A O 1
ATOM 3501 N N . LEU A 1 450 ? 23.312 6.059 -19.344 1 91.25 450 LEU A N 1
ATOM 3502 C CA . LEU A 1 450 ? 22.594 4.801 -19.469 1 91.25 450 LEU A CA 1
ATOM 3503 C C . LEU A 1 450 ? 21.234 5.016 -20.141 1 91.25 450 LEU A C 1
ATOM 3505 O O . LEU A 1 450 ? 20.609 6.062 -19.953 1 91.25 450 LEU A O 1
ATOM 3509 N N . ASP A 1 451 ? 20.781 4.125 -20.984 1 92.19 451 ASP A N 1
ATOM 3510 C CA . ASP A 1 451 ? 19.531 4.258 -21.719 1 92.19 451 ASP A CA 1
ATOM 3511 C C . ASP A 1 451 ? 18.406 3.494 -21.016 1 92.19 451 ASP A C 1
ATOM 3513 O O . ASP A 1 451 ? 18.172 2.322 -21.312 1 92.19 451 ASP A O 1
ATOM 3517 N N . PHE A 1 452 ? 17.641 4.156 -20.219 1 93.19 452 PHE A N 1
ATOM 3518 C CA . PHE A 1 452 ? 16.547 3.557 -19.453 1 93.19 452 PHE A CA 1
ATOM 3519 C C . PHE A 1 452 ? 15.32 3.359 -20.328 1 93.19 452 PHE A C 1
ATOM 3521 O O . PHE A 1 452 ? 14.289 2.871 -19.859 1 93.19 452 PHE A O 1
ATOM 3528 N N . SER A 1 453 ? 15.352 3.746 -21.609 1 88.44 453 SER A N 1
ATOM 3529 C CA . SER A 1 453 ? 14.25 3.486 -22.547 1 88.44 453 SER A CA 1
ATOM 3530 C C . SER A 1 453 ? 14.227 2.023 -22.969 1 88.44 453 SER A C 1
ATOM 3532 O O . SER A 1 453 ? 13.219 1.539 -23.484 1 88.44 453 SER A O 1
ATOM 3534 N N . LYS A 1 454 ? 15.344 1.386 -22.781 1 93.94 454 LYS A N 1
ATOM 3535 C CA . LYS A 1 454 ? 15.445 -0.016 -23.188 1 93.94 454 LYS A CA 1
ATOM 3536 C C . LYS A 1 454 ? 14.75 -0.924 -22.172 1 93.94 454 LYS A C 1
ATOM 3538 O O . LYS A 1 454 ? 14.852 -0.705 -20.969 1 93.94 454 LYS A O 1
ATOM 3543 N N . PRO A 1 455 ? 14.117 -1.939 -22.656 1 94.75 455 PRO A N 1
ATOM 3544 C CA . PRO A 1 455 ? 13.383 -2.838 -21.75 1 94.75 455 PRO A CA 1
ATOM 3545 C C . PRO A 1 455 ? 14.297 -3.559 -20.766 1 94.75 455 PRO A C 1
ATOM 3547 O O . PRO A 1 455 ? 13.867 -3.91 -19.672 1 94.75 455 PRO A O 1
ATOM 3550 N N . ASP A 1 456 ? 15.547 -3.74 -21.125 1 96 456 ASP A N 1
ATOM 3551 C CA . ASP A 1 456 ? 16.453 -4.531 -20.297 1 96 456 ASP A CA 1
ATOM 3552 C C . ASP A 1 456 ? 17.266 -3.641 -19.375 1 96 456 ASP A C 1
ATOM 3554 O O . ASP A 1 456 ? 18.203 -4.109 -18.719 1 96 456 ASP A O 1
ATOM 3558 N N . ALA A 1 457 ? 16.938 -2.393 -19.359 1 96.56 457 ALA A N 1
ATOM 3559 C CA . ALA A 1 457 ? 17.688 -1.497 -18.469 1 96.56 457 ALA A CA 1
ATOM 3560 C C . ALA A 1 457 ? 17.578 -1.946 -17.016 1 96.56 457 ALA A C 1
ATOM 3562 O O . ALA A 1 457 ? 16.5 -2.293 -16.547 1 96.56 457 ALA A O 1
ATOM 3563 N N . ILE A 1 458 ? 18.75 -2.006 -16.328 1 97.19 458 ILE A N 1
ATOM 3564 C CA . ILE A 1 458 ? 18.844 -2.338 -14.914 1 97.19 458 ILE A CA 1
ATOM 3565 C C . ILE A 1 458 ? 18.875 -1.058 -14.086 1 97.19 458 ILE A C 1
ATOM 3567 O O . ILE A 1 458 ? 19.594 -0.113 -14.414 1 97.19 458 ILE A O 1
ATOM 3571 N N . TYR A 1 459 ? 18.125 -0.981 -13.062 1 97.31 459 TYR A N 1
ATOM 3572 C CA . TYR A 1 459 ? 17.984 0.234 -12.273 1 97.31 459 TYR A CA 1
ATOM 3573 C C . TYR A 1 459 ? 18.906 0.213 -11.062 1 97.31 459 TYR A C 1
ATOM 3575 O O . TYR A 1 459 ? 19.203 -0.854 -10.523 1 97.31 459 TYR A O 1
ATOM 3583 N N . PRO A 1 460 ? 19.328 1.383 -10.578 1 95.12 460 PRO A N 1
ATOM 3584 C CA . PRO A 1 460 ? 20.297 1.488 -9.484 1 95.12 460 PRO A CA 1
ATOM 3585 C C . PRO A 1 460 ? 19.703 1.125 -8.133 1 95.12 460 PRO A C 1
ATOM 3587 O O . PRO A 1 460 ? 18.5 1.256 -7.926 1 95.12 460 PRO A O 1
ATOM 3590 N N . HIS A 1 461 ? 20.562 0.701 -7.18 1 95.62 461 HIS A N 1
ATOM 3591 C CA . HIS A 1 461 ? 20.203 0.308 -5.824 1 95.62 461 HIS A CA 1
ATOM 3592 C C . HIS A 1 461 ? 21.406 0.42 -4.883 1 95.62 461 HIS A C 1
ATOM 3594 O O . HIS A 1 461 ? 22.531 0.573 -5.336 1 95.62 461 HIS A O 1
ATOM 3600 N N . GLY A 1 462 ? 21.109 0.33 -3.574 1 93.12 462 GLY A N 1
ATOM 3601 C CA . GLY A 1 462 ? 22.141 0.648 -2.592 1 93.12 462 GLY A CA 1
ATOM 3602 C C . GLY A 1 462 ? 22.859 -0.578 -2.064 1 93.12 462 GLY A C 1
ATOM 3603 O O . GLY A 1 462 ? 23.938 -0.467 -1.488 1 93.12 462 GLY A O 1
ATOM 3604 N N . VAL A 1 463 ? 22.281 -1.772 -2.166 1 95.44 463 VAL A N 1
ATOM 3605 C CA . VAL A 1 463 ? 22.875 -2.992 -1.631 1 95.44 463 VAL A CA 1
ATOM 3606 C C . VAL A 1 463 ? 23.062 -4.016 -2.752 1 95.44 463 VAL A C 1
ATOM 3608 O O . VAL A 1 463 ? 22.109 -4.34 -3.461 1 95.44 463 VAL A O 1
ATOM 3611 N N . PRO A 1 464 ? 24.328 -4.535 -2.916 1 97.06 464 PRO A N 1
ATOM 3612 C CA . PRO A 1 464 ? 24.531 -5.543 -3.957 1 97.06 464 PRO A CA 1
ATOM 3613 C C . PRO A 1 464 ? 23.906 -6.895 -3.605 1 97.06 464 PRO A C 1
ATOM 3615 O O . PRO A 1 464 ? 24.109 -7.398 -2.496 1 97.06 464 PRO A O 1
ATOM 3618 N N . MET A 1 465 ? 23.156 -7.398 -4.449 1 97.88 465 MET A N 1
ATOM 3619 C CA . MET A 1 465 ? 22.562 -8.734 -4.414 1 97.88 465 MET A CA 1
ATOM 3620 C C . MET A 1 465 ? 22.641 -9.398 -5.785 1 97.88 465 MET A C 1
ATOM 3622 O O . MET A 1 465 ? 22.719 -8.711 -6.805 1 97.88 465 MET A O 1
ATOM 3626 N N . THR A 1 466 ? 22.625 -10.734 -5.797 1 98 466 THR A N 1
ATOM 3627 C CA . THR A 1 466 ? 22.531 -11.414 -7.086 1 98 466 THR A CA 1
ATOM 3628 C C . THR A 1 466 ? 21.172 -11.156 -7.734 1 98 466 THR A C 1
ATOM 3630 O O . THR A 1 466 ? 21.078 -11.039 -8.961 1 98 466 THR A O 1
ATOM 3633 N N . GLU A 1 467 ? 20.125 -11.117 -6.914 1 98.25 467 GLU A N 1
ATOM 3634 C CA . GLU A 1 467 ? 18.766 -10.766 -7.285 1 98.25 467 GLU A CA 1
ATOM 3635 C C . GLU A 1 467 ? 18.125 -9.867 -6.234 1 98.25 467 GLU A C 1
ATOM 3637 O O . GLU A 1 467 ? 18.312 -10.07 -5.031 1 98.25 467 GLU A O 1
ATOM 3642 N N . GLU A 1 468 ? 17.469 -8.836 -6.719 1 98.44 468 GLU A N 1
ATOM 3643 C CA . GLU A 1 468 ? 16.734 -7.984 -5.785 1 98.44 468 GLU A CA 1
ATOM 3644 C C . GLU A 1 468 ? 15.812 -8.805 -4.891 1 98.44 468 GLU A C 1
ATOM 3646 O O . GLU A 1 468 ? 15.227 -9.789 -5.34 1 98.44 468 GLU A O 1
ATOM 3651 N N . THR A 1 469 ? 15.617 -8.43 -3.643 1 98.38 469 THR A N 1
ATOM 3652 C CA . THR A 1 469 ? 14.859 -9.219 -2.674 1 98.38 469 THR A CA 1
ATOM 3653 C C . THR A 1 469 ? 13.391 -8.82 -2.684 1 98.38 469 THR A C 1
ATOM 3655 O O . THR A 1 469 ? 13.023 -7.789 -3.26 1 98.38 469 THR A O 1
ATOM 3658 N N . HIS A 1 470 ? 12.57 -9.641 -2.002 1 98.56 470 HIS A N 1
ATOM 3659 C CA . HIS A 1 470 ? 11.18 -9.289 -1.744 1 98.56 470 HIS A CA 1
ATOM 3660 C C . HIS A 1 470 ? 11.086 -8.156 -0.723 1 98.56 470 HIS A C 1
ATOM 3662 O O . HIS A 1 470 ? 12.07 -7.832 -0.053 1 98.56 470 HIS A O 1
ATOM 3668 N N . GLY A 1 471 ? 9.969 -7.516 -0.717 1 98.12 471 GLY A N 1
ATOM 3669 C CA . GLY A 1 471 ? 9.594 -6.523 0.278 1 98.12 471 GLY A CA 1
ATOM 3670 C C . GLY A 1 471 ? 8.484 -6.992 1.201 1 98.12 471 GLY A C 1
ATOM 3671 O O . GLY A 1 471 ? 7.59 -7.727 0.781 1 98.12 471 GLY A O 1
ATOM 3672 N N . GLY A 1 472 ? 8.5 -6.5 2.447 1 97.88 472 GLY A N 1
ATOM 3673 C CA . GLY A 1 472 ? 7.633 -7.047 3.48 1 97.88 472 GLY A CA 1
ATOM 3674 C C . GLY A 1 472 ? 6.414 -6.188 3.752 1 97.88 472 GLY A C 1
ATOM 3675 O O . GLY A 1 472 ? 5.66 -6.453 4.691 1 97.88 472 GLY A O 1
ATOM 3676 N N . GLY A 1 473 ? 6.145 -5.113 3.012 1 97.5 473 GLY A N 1
ATOM 3677 C CA . GLY A 1 473 ? 4.949 -4.312 3.205 1 97.5 473 GLY A CA 1
ATOM 3678 C C . GLY A 1 473 ? 3.672 -5.051 2.846 1 97.5 473 GLY A C 1
ATOM 3679 O O . GLY A 1 473 ? 3.676 -5.918 1.966 1 97.5 473 GLY A O 1
ATOM 3680 N N . ASP A 1 474 ? 2.551 -4.68 3.488 1 98.69 474 ASP A N 1
ATOM 3681 C CA . ASP A 1 474 ? 1.26 -5.258 3.127 1 98.69 474 ASP A CA 1
ATOM 3682 C C . ASP A 1 474 ? 0.955 -5.039 1.647 1 98.69 474 ASP A C 1
ATOM 3684 O O . ASP A 1 474 ? 1.467 -4.102 1.035 1 98.69 474 ASP A O 1
ATOM 3688 N N . VAL A 1 475 ? 0.185 -5.934 1.097 1 98.88 475 VAL A N 1
ATOM 3689 C CA . VAL A 1 475 ? -0.218 -5.812 -0.301 1 98.88 475 VAL A CA 1
ATOM 3690 C C . VAL A 1 475 ? -1.726 -5.582 -0.387 1 98.88 475 VAL A C 1
ATOM 3692 O O . VAL A 1 475 ? -2.463 -5.906 0.547 1 98.88 475 VAL A O 1
ATOM 3695 N N . ALA A 1 476 ? -2.162 -5.023 -1.458 1 98.88 476 ALA A N 1
ATOM 3696 C CA . ALA A 1 476 ? -3.57 -4.672 -1.622 1 98.88 476 ALA A CA 1
ATOM 3697 C C . ALA A 1 476 ? -4.375 -5.863 -2.133 1 98.88 476 ALA A C 1
ATOM 3699 O O . ALA A 1 476 ? -3.834 -6.75 -2.795 1 98.88 476 ALA A O 1
ATOM 3700 N N . VAL A 1 477 ? -5.625 -5.918 -1.768 1 98.94 477 VAL A N 1
ATOM 3701 C CA . VAL A 1 477 ? -6.629 -6.84 -2.281 1 98.94 477 VAL A CA 1
ATOM 3702 C C . VAL A 1 477 ? -7.773 -6.059 -2.918 1 98.94 477 VAL A C 1
ATOM 3704 O O . VAL A 1 477 ? -8.328 -5.145 -2.303 1 98.94 477 VAL A O 1
ATOM 3707 N N . TYR A 1 478 ? -8.094 -6.352 -4.16 1 98.94 478 TYR A N 1
ATOM 3708 C CA . TYR A 1 478 ? -9.211 -5.77 -4.898 1 98.94 478 TYR A CA 1
ATOM 3709 C C . TYR A 1 478 ? -10.266 -6.824 -5.199 1 98.94 478 TYR A C 1
ATOM 3711 O O . TYR A 1 478 ? -9.938 -7.953 -5.574 1 98.94 478 TYR A O 1
ATOM 3719 N N . ALA A 1 479 ? -11.516 -6.465 -5 1 98.88 479 ALA A N 1
ATOM 3720 C CA . ALA A 1 479 ? -12.539 -7.48 -5.23 1 98.88 479 ALA A CA 1
ATOM 3721 C C . ALA A 1 479 ? -13.75 -6.887 -5.941 1 98.88 479 ALA A C 1
ATOM 3723 O O . ALA A 1 479 ? -14.102 -5.727 -5.719 1 98.88 479 ALA A O 1
ATOM 3724 N N . HIS A 1 480 ? -14.375 -7.652 -6.785 1 98.56 480 HIS A N 1
ATOM 3725 C CA . HIS A 1 480 ? -15.57 -7.328 -7.551 1 98.56 480 HIS A CA 1
ATOM 3726 C C . HIS A 1 480 ? -16.469 -8.555 -7.711 1 98.56 480 HIS A C 1
ATOM 3728 O O . HIS A 1 480 ? -15.977 -9.664 -7.914 1 98.56 480 HIS A O 1
ATOM 3734 N N . GLY A 1 481 ? -17.797 -8.359 -7.609 1 98.56 481 GLY A N 1
ATOM 3735 C CA . GLY A 1 481 ? -18.734 -9.461 -7.754 1 98.56 481 GLY A CA 1
ATOM 3736 C C . GLY A 1 481 ? -19.391 -9.859 -6.445 1 98.56 481 GLY A C 1
ATOM 3737 O O . GLY A 1 481 ? -19.469 -9.062 -5.512 1 98.56 481 GLY A O 1
ATOM 3738 N N . PRO A 1 482 ? -19.969 -11.086 -6.34 1 98.5 482 PRO A N 1
ATOM 3739 C CA . PRO A 1 482 ? -20.688 -11.539 -5.145 1 98.5 482 PRO A CA 1
ATOM 3740 C C . PRO A 1 482 ? -19.828 -11.461 -3.881 1 98.5 482 PRO A C 1
ATOM 3742 O O . PRO A 1 482 ? -18.703 -11.977 -3.859 1 98.5 482 PRO A O 1
ATOM 3745 N N . TRP A 1 483 ? -20.375 -10.758 -2.891 1 98.06 483 TRP A N 1
ATOM 3746 C CA . TRP A 1 483 ? -19.828 -10.672 -1.544 1 98.06 483 TRP A CA 1
ATOM 3747 C C . TRP A 1 483 ? -18.469 -9.961 -1.554 1 98.06 483 TRP A C 1
ATOM 3749 O O . TRP A 1 483 ? -17.688 -10.102 -0.616 1 98.06 483 TRP A O 1
ATOM 3759 N N . SER A 1 484 ? -18.172 -9.25 -2.607 1 98.44 484 SER A N 1
ATOM 3760 C CA . SER A 1 484 ? -16.906 -8.547 -2.705 1 98.44 484 SER A CA 1
ATOM 3761 C C . SER A 1 484 ? -16.734 -7.551 -1.562 1 98.44 484 SER A C 1
ATOM 3763 O O . SER A 1 484 ? -15.609 -7.211 -1.192 1 98.44 484 SER A O 1
ATOM 3765 N N . HIS A 1 485 ? -17.828 -7.059 -0.89 1 97.25 485 HIS A N 1
ATOM 3766 C CA . HIS A 1 485 ? -17.766 -6.078 0.19 1 97.25 485 HIS A CA 1
ATOM 3767 C C . HIS A 1 485 ? -17.109 -6.672 1.437 1 97.25 485 HIS A C 1
ATOM 3769 O O . HIS A 1 485 ? -16.781 -5.941 2.371 1 97.25 485 HIS A O 1
ATOM 3775 N N . LEU A 1 486 ? -16.875 -8.023 1.441 1 97.75 486 LEU A N 1
ATOM 3776 C CA . LEU A 1 486 ? -16.188 -8.648 2.559 1 97.75 486 LEU A CA 1
ATOM 3777 C C . LEU A 1 486 ? -14.68 -8.391 2.477 1 97.75 486 LEU A C 1
ATOM 3779 O O . LEU A 1 486 ? -13.961 -8.562 3.467 1 97.75 486 LEU A O 1
ATOM 3783 N N . PHE A 1 487 ? -14.18 -8.047 1.295 1 98.44 487 PHE A N 1
ATOM 3784 C CA . PHE A 1 487 ? -12.75 -7.926 1.055 1 98.44 487 PHE A CA 1
ATOM 3785 C C . PHE A 1 487 ? -12.258 -6.52 1.378 1 98.44 487 PHE A C 1
ATOM 3787 O O . PHE A 1 487 ? -11.648 -5.859 0.533 1 98.44 487 PHE A O 1
ATOM 3794 N N . THR A 1 488 ? -12.492 -5.988 2.539 1 97.88 488 THR A N 1
ATOM 3795 C CA . THR A 1 488 ? -12.023 -4.707 3.066 1 97.88 488 THR A CA 1
ATOM 3796 C C . THR A 1 488 ? -11.383 -4.891 4.438 1 97.88 488 THR A C 1
ATOM 3798 O O . THR A 1 488 ? -11.453 -5.973 5.023 1 97.88 488 THR A O 1
ATOM 3801 N N . GLY A 1 489 ? -10.656 -3.836 4.891 1 98.06 489 GLY A N 1
ATOM 3802 C CA . GLY A 1 489 ? -9.93 -3.912 6.152 1 98.06 489 GLY A CA 1
ATOM 3803 C C . GLY A 1 489 ? -8.539 -4.492 6.012 1 98.06 489 GLY A C 1
ATOM 3804 O O . GLY A 1 489 ? -8.031 -4.625 4.898 1 98.06 489 GLY A O 1
ATOM 3805 N N . VAL A 1 490 ? -7.887 -4.715 7.125 1 98.5 490 VAL A N 1
ATOM 3806 C CA . VAL A 1 490 ? -6.578 -5.355 7.195 1 98.5 490 VAL A CA 1
ATOM 3807 C C . VAL A 1 490 ? -6.723 -6.77 7.762 1 98.5 490 VAL A C 1
ATOM 3809 O O . VAL A 1 490 ? -7.359 -6.965 8.797 1 98.5 490 VAL A O 1
ATOM 3812 N N . TYR A 1 491 ? -6.18 -7.727 7.105 1 97.94 491 TYR A N 1
ATOM 3813 C CA . TYR A 1 491 ? -6.324 -9.102 7.578 1 97.94 491 TYR A CA 1
ATOM 3814 C C . TYR A 1 491 ? -5.145 -9.961 7.133 1 97.94 491 TYR A C 1
ATOM 3816 O O . TYR A 1 491 ? -4.32 -9.523 6.332 1 97.94 491 TYR A O 1
ATOM 3824 N N . GLU A 1 492 ? -5.066 -11.125 7.734 1 98.5 492 GLU A N 1
ATOM 3825 C CA . GLU A 1 492 ? -4.039 -12.094 7.367 1 98.5 492 GLU A CA 1
ATOM 3826 C C . GLU A 1 492 ? -4.297 -12.672 5.977 1 98.5 492 GLU A C 1
ATOM 3828 O O . GLU A 1 492 ? -5.449 -12.906 5.602 1 98.5 492 GLU A O 1
ATOM 3833 N N . GLN A 1 493 ? -3.203 -12.898 5.27 1 98.81 493 GLN A N 1
ATOM 3834 C CA . GLN A 1 493 ? -3.289 -13.406 3.906 1 98.81 493 GLN A CA 1
ATOM 3835 C C . GLN A 1 493 ? -4.078 -14.719 3.855 1 98.81 493 GLN A C 1
ATOM 3837 O O . GLN A 1 493 ? -4.777 -14.984 2.879 1 98.81 493 GLN A O 1
ATOM 3842 N N . SER A 1 494 ? -4.023 -15.5 4.953 1 98.69 494 SER A N 1
ATOM 3843 C CA . SER A 1 494 ? -4.688 -16.797 5.023 1 98.69 494 SER A CA 1
ATOM 3844 C C . SER A 1 494 ? -6.203 -16.641 5.078 1 98.69 494 SER A C 1
ATOM 3846 O O . SER A 1 494 ? -6.938 -17.625 4.941 1 98.69 494 SER A O 1
ATOM 3848 N N . THR A 1 495 ? -6.699 -15.445 5.188 1 98.62 495 THR A N 1
ATOM 3849 C CA . THR A 1 495 ? -8.133 -15.203 5.234 1 98.62 495 THR A CA 1
ATOM 3850 C C . THR A 1 495 ? -8.742 -15.273 3.834 1 98.62 495 THR A C 1
ATOM 3852 O O . THR A 1 495 ? -9.93 -15.57 3.678 1 98.62 495 THR A O 1
ATOM 3855 N N . LEU A 1 496 ? -7.992 -15.086 2.799 1 98.88 496 LEU A N 1
ATOM 3856 C CA . LEU A 1 496 ? -8.453 -14.867 1.434 1 98.88 496 LEU A CA 1
ATOM 3857 C C . LEU A 1 496 ? -9.25 -16.062 0.934 1 98.88 496 LEU A C 1
ATOM 3859 O O . LEU A 1 496 ? -10.367 -15.914 0.431 1 98.88 496 LEU A O 1
ATOM 3863 N N . PRO A 1 497 ? -8.734 -17.312 1.091 1 98.75 497 PRO A N 1
ATOM 3864 C CA . PRO A 1 497 ? -9.523 -18.422 0.557 1 98.75 497 PRO A CA 1
ATOM 3865 C C . PRO A 1 497 ? -10.836 -18.625 1.3 1 98.75 497 PRO A C 1
ATOM 3867 O O . PRO A 1 497 ? -11.82 -19.094 0.712 1 98.75 497 PRO A O 1
ATOM 3870 N N . HIS A 1 498 ? -10.898 -18.234 2.568 1 98.44 498 HIS A N 1
ATOM 3871 C CA . HIS A 1 498 ? -12.133 -18.375 3.338 1 98.44 498 HIS A CA 1
ATOM 3872 C C . HIS A 1 498 ? -13.172 -17.344 2.912 1 98.44 498 HIS A C 1
ATOM 3874 O O . HIS A 1 498 ? -14.375 -17.625 2.936 1 98.44 498 HIS A O 1
ATOM 3880 N N . LEU A 1 499 ? -12.75 -16.141 2.559 1 98.81 499 LEU A N 1
ATOM 3881 C CA . LEU A 1 499 ? -13.672 -15.156 2.004 1 98.81 499 LEU A CA 1
ATOM 3882 C C . LEU A 1 499 ? -14.203 -15.617 0.649 1 98.81 499 LEU A C 1
ATOM 3884 O O . LEU A 1 499 ? -15.406 -15.531 0.389 1 98.81 499 LEU A O 1
ATOM 3888 N N . MET A 1 500 ? -13.305 -16.109 -0.21 1 98.94 500 MET A N 1
ATOM 3889 C CA . MET A 1 500 ? -13.727 -16.641 -1.506 1 98.94 500 MET A CA 1
ATOM 3890 C C . MET A 1 500 ? -14.633 -17.859 -1.331 1 98.94 500 MET A C 1
ATOM 3892 O O . MET A 1 500 ? -15.641 -17.984 -2.035 1 98.94 500 MET A O 1
ATOM 3896 N N . GLY A 1 501 ? -14.25 -18.734 -0.373 1 98.69 501 GLY A N 1
ATOM 3897 C CA . GLY A 1 501 ? -15.055 -19.906 -0.076 1 98.69 501 GLY A CA 1
ATOM 3898 C C . GLY A 1 501 ? -16.453 -19.562 0.416 1 98.69 501 GLY A C 1
ATOM 3899 O O . GLY A 1 501 ? -17.438 -20.172 -0.013 1 98.69 501 GLY A O 1
ATOM 3900 N N . PHE A 1 502 ? -16.531 -18.562 1.282 1 98.56 502 PHE A N 1
ATOM 3901 C CA . PHE A 1 502 ? -17.828 -18.125 1.776 1 98.56 502 PHE A CA 1
ATOM 3902 C C . PHE A 1 502 ? -18.734 -17.719 0.621 1 98.56 502 PHE A C 1
ATOM 3904 O O . PHE A 1 502 ? -19.891 -18.156 0.551 1 98.56 502 PHE A O 1
ATOM 3911 N N . ALA A 1 503 ? -18.219 -16.953 -0.283 1 98.69 503 ALA A N 1
ATOM 3912 C CA . ALA A 1 503 ? -19 -16.391 -1.39 1 98.69 503 ALA A CA 1
ATOM 3913 C C . ALA A 1 503 ? -19.453 -17.484 -2.346 1 98.69 503 ALA A C 1
ATOM 3915 O O . ALA A 1 503 ? -20.484 -17.359 -3.002 1 98.69 503 ALA A O 1
ATOM 3916 N N . SER A 1 504 ? -18.734 -18.625 -2.428 1 98.69 504 SER A N 1
ATOM 3917 C CA . SER A 1 504 ? -18.953 -19.625 -3.479 1 98.69 504 SER A CA 1
ATOM 3918 C C . SER A 1 504 ? -19.453 -20.938 -2.898 1 98.69 504 SER A C 1
ATOM 3920 O O . SER A 1 504 ? -19.547 -21.938 -3.617 1 98.69 504 SER A O 1
ATOM 3922 N N . CYS A 1 505 ? -19.688 -21.016 -1.591 1 97.94 505 CYS A N 1
ATOM 3923 C CA . CYS A 1 505 ? -20.188 -22.203 -0.9 1 97.94 505 CYS A CA 1
ATOM 3924 C C . CYS A 1 505 ? -19.156 -23.328 -0.964 1 97.94 505 CYS A C 1
ATOM 3926 O O . CYS A 1 505 ? -19.516 -24.469 -1.283 1 97.94 505 CYS A O 1
ATOM 3928 N N . LEU A 1 506 ? -17.891 -22.922 -0.729 1 97.75 506 LEU A N 1
ATOM 3929 C CA . LEU A 1 506 ? -16.797 -23.875 -0.769 1 97.75 506 LEU A CA 1
ATOM 3930 C C . LEU A 1 506 ? -16 -23.844 0.528 1 97.75 506 LEU A C 1
ATOM 3932 O O . LEU A 1 506 ? -15.914 -22.812 1.182 1 97.75 506 LEU A O 1
ATOM 3936 N N . GLY A 1 507 ? -15.359 -25.016 0.873 1 96.62 507 GLY A N 1
ATOM 3937 C CA . GLY A 1 507 ? -14.305 -25.016 1.879 1 96.62 507 GLY A CA 1
ATOM 3938 C C . GLY A 1 507 ? -14.781 -25.516 3.234 1 96.62 507 GLY A C 1
ATOM 3939 O O . GLY A 1 507 ? -15.945 -25.875 3.395 1 96.62 507 GLY A O 1
ATOM 3940 N N . PRO A 1 508 ? -13.914 -25.484 4.172 1 96.31 508 PRO A N 1
ATOM 3941 C CA . PRO A 1 508 ? -14.141 -26.141 5.469 1 96.31 508 PRO A CA 1
ATOM 3942 C C . PRO A 1 508 ? -14.82 -25.203 6.477 1 96.31 508 PRO A C 1
ATOM 3944 O O . PRO A 1 508 ? -15.195 -25.641 7.566 1 96.31 508 PRO A O 1
ATOM 3947 N N . GLY A 1 509 ? -14.938 -23.953 6.172 1 95.94 509 GLY A N 1
ATOM 3948 C CA . GLY A 1 509 ? -15.523 -23 7.102 1 95.94 509 GLY A CA 1
ATOM 3949 C C . GLY A 1 509 ? -16.984 -22.703 6.797 1 95.94 509 GLY A C 1
ATOM 3950 O O . GLY A 1 509 ? -17.625 -23.422 6.035 1 95.94 509 GLY A O 1
ATOM 3951 N N . ILE A 1 510 ? -17.5 -21.688 7.453 1 94.81 510 ILE A N 1
ATOM 3952 C CA . ILE A 1 510 ? -18.859 -21.25 7.152 1 94.81 510 ILE A CA 1
ATOM 3953 C C . ILE A 1 510 ? -18.922 -20.703 5.727 1 94.81 510 ILE A C 1
ATOM 3955 O O . ILE A 1 510 ? -17.938 -20.172 5.215 1 94.81 510 ILE A O 1
ATOM 3959 N N . THR A 1 511 ? -20 -20.906 5.07 1 96 511 THR A N 1
ATOM 3960 C CA . THR A 1 511 ? -20.25 -20.375 3.732 1 96 511 THR A CA 1
ATOM 3961 C C . THR A 1 511 ? -21.641 -19.734 3.654 1 96 511 THR A C 1
ATOM 3963 O O . THR A 1 511 ? -22.422 -19.828 4.598 1 96 511 THR A O 1
ATOM 3966 N N . TYR A 1 512 ? -21.797 -19.062 2.533 1 93 512 TYR A N 1
ATOM 3967 C CA . TYR A 1 512 ? -23.109 -18.5 2.256 1 93 512 TYR A CA 1
ATOM 3968 C C . TYR A 1 512 ? -24.203 -19.562 2.293 1 93 512 TYR A C 1
ATOM 3970 O O . TYR A 1 512 ? -25.328 -19.297 2.689 1 93 512 TYR A O 1
ATOM 3978 N N . CYS A 1 513 ? -23.875 -20.797 2.047 1 95.19 513 CYS A N 1
ATOM 3979 C CA . CYS A 1 513 ? -24.828 -21.891 1.946 1 95.19 513 CYS A CA 1
ATOM 3980 C C . CYS A 1 513 ? -24.922 -22.656 3.264 1 95.19 513 CYS A C 1
ATOM 3982 O O . CYS A 1 513 ? -25.844 -23.453 3.457 1 95.19 513 CYS A O 1
ATOM 3984 N N . ASP A 1 514 ? -24.031 -22.469 4.109 1 94.38 514 ASP A N 1
ATOM 3985 C CA . ASP A 1 514 ? -23.969 -23.141 5.406 1 94.38 514 ASP A CA 1
ATOM 3986 C C . ASP A 1 514 ? -23.344 -22.234 6.465 1 94.38 514 ASP A C 1
ATOM 3988 O O . ASP A 1 514 ? -22.125 -22.188 6.602 1 94.38 514 ASP A O 1
ATOM 3992 N N . LEU A 1 515 ? -24.094 -21.688 7.281 1 92.19 515 LEU A N 1
ATOM 3993 C CA . LEU A 1 515 ? -23.609 -20.688 8.242 1 92.19 515 LEU A CA 1
ATOM 3994 C C . LEU A 1 515 ? -23.234 -21.344 9.562 1 92.19 515 LEU A C 1
ATOM 3996 O O . LEU A 1 515 ? -22.953 -20.656 10.539 1 92.19 515 LEU A O 1
ATOM 4000 N N . GLN A 1 516 ? -23.234 -22.703 9.656 1 91.56 516 GLN A N 1
ATOM 4001 C CA . GLN A 1 516 ? -22.875 -23.406 10.891 1 91.56 516 GLN A CA 1
ATOM 4002 C C . GLN A 1 516 ? -21.359 -23.359 11.125 1 91.56 516 GLN A C 1
ATOM 4004 O O . GLN A 1 516 ? -20.594 -23.844 10.305 1 91.56 516 GLN A O 1
ATOM 4009 N N . PRO A 1 517 ? -20.938 -22.766 12.219 1 91.56 517 PRO A N 1
ATOM 4010 C CA . PRO A 1 517 ? -19.5 -22.75 12.508 1 91.56 517 PRO A CA 1
ATOM 4011 C C . PRO A 1 517 ? -18.922 -24.156 12.664 1 91.56 517 PRO A C 1
ATOM 4013 O O . PRO A 1 517 ? -19.609 -25.062 13.133 1 91.56 517 PRO A O 1
ATOM 4016 N N . LYS A 1 518 ? -17.734 -24.297 12.328 1 92.38 518 LYS A N 1
ATOM 4017 C CA . LYS A 1 518 ? -17.031 -25.578 12.438 1 92.38 518 LYS A CA 1
ATOM 4018 C C . LYS A 1 518 ? -16.016 -25.547 13.578 1 92.38 518 LYS A C 1
ATOM 4020 O O . LYS A 1 518 ? -15.234 -24.594 13.703 1 92.38 518 LYS A O 1
ATOM 4025 N N . ALA A 1 519 ? -15.891 -26.562 14.305 1 90.31 519 ALA A N 1
ATOM 4026 C CA . ALA A 1 519 ? -15.031 -26.609 15.492 1 90.31 519 ALA A CA 1
ATOM 4027 C C . ALA A 1 519 ? -13.586 -26.906 15.109 1 90.31 519 ALA A C 1
ATOM 4029 O O . ALA A 1 519 ? -12.656 -26.547 15.844 1 90.31 519 ALA A O 1
ATOM 4030 N N . ARG A 1 520 ? -13.492 -27.594 13.969 1 91.81 520 ARG A N 1
ATOM 4031 C CA . ARG A 1 520 ? -12.156 -28.031 13.57 1 91.81 520 ARG A CA 1
ATOM 4032 C C . ARG A 1 520 ? -11.93 -27.812 12.078 1 91.81 520 ARG A C 1
ATOM 4034 O O . ARG A 1 520 ? -12.891 -27.781 11.297 1 91.81 520 ARG A O 1
ATOM 4041 N N . TYR A 1 521 ? -10.727 -27.562 11.773 1 91.19 521 TYR A N 1
ATOM 4042 C CA . TYR A 1 521 ? -10.328 -27.531 10.375 1 91.19 521 TYR A CA 1
ATOM 4043 C C . TYR A 1 521 ? -10.367 -28.922 9.766 1 91.19 521 TYR A C 1
ATOM 4045 O O . TYR A 1 521 ? -9.602 -29.812 10.164 1 91.19 521 TYR A O 1
ATOM 4053 N N . SER A 1 522 ? -11.289 -29.203 8.914 1 89.12 522 SER A N 1
ATOM 4054 C CA . SER A 1 522 ? -11.414 -30.453 8.172 1 89.12 522 SER A CA 1
ATOM 4055 C C . SER A 1 522 ? -11.695 -30.188 6.695 1 89.12 522 SER A C 1
ATOM 4057 O O . SER A 1 522 ? -12.852 -30.141 6.277 1 89.12 522 SER A O 1
ATOM 4059 N N . PRO A 1 523 ? -10.648 -30.062 5.961 1 82.5 523 PRO A N 1
ATOM 4060 C CA . PRO A 1 523 ? -10.867 -29.656 4.57 1 82.5 523 PRO A CA 1
ATOM 4061 C C . PRO A 1 523 ? -11.469 -30.766 3.721 1 82.5 523 PRO A C 1
ATOM 4063 O O . PRO A 1 523 ? -11.297 -31.953 4.039 1 82.5 523 PRO A O 1
ATOM 4066 N N . MET B 1 1 ? -42.156 -9.797 -2.525 1 37.66 1 MET B N 1
ATOM 4067 C CA . MET B 1 1 ? -42.469 -10.344 -1.208 1 37.66 1 MET B CA 1
ATOM 4068 C C . MET B 1 1 ? -41.375 -11.305 -0.744 1 37.66 1 MET B C 1
ATOM 4070 O O . MET B 1 1 ? -41 -11.312 0.434 1 37.66 1 MET B O 1
ATOM 4074 N N . ARG B 1 2 ? -40.844 -12.039 -1.765 1 33.78 2 ARG B N 1
ATOM 4075 C CA . ARG B 1 2 ? -39.812 -13 -1.396 1 33.78 2 ARG B CA 1
ATOM 4076 C C . ARG B 1 2 ? -38.469 -12.289 -1.121 1 33.78 2 ARG B C 1
ATOM 4078 O O . ARG B 1 2 ? -37.719 -12.711 -0.25 1 33.78 2 ARG B O 1
ATOM 4085 N N . ALA B 1 3 ? -38.25 -11.203 -1.73 1 40.84 3 ALA B N 1
ATOM 4086 C CA . ALA B 1 3 ? -37 -10.469 -1.52 1 40.84 3 ALA B CA 1
ATOM 4087 C C . ALA B 1 3 ? -37 -9.781 -0.155 1 40.84 3 ALA B C 1
ATOM 4089 O O . ALA B 1 3 ? -35.969 -9.75 0.521 1 40.84 3 ALA B O 1
ATOM 4090 N N . LEU B 1 4 ? -38.188 -9.336 0.249 1 42.94 4 LEU B N 1
ATOM 4091 C CA . LEU B 1 4 ? -38.281 -8.727 1.57 1 42.94 4 LEU B CA 1
ATOM 4092 C C . LEU B 1 4 ? -38.094 -9.766 2.666 1 42.94 4 LEU B C 1
ATOM 4094 O O . LEU B 1 4 ? -37.469 -9.484 3.695 1 42.94 4 LEU B O 1
ATOM 4098 N N . ARG B 1 5 ? -38.5 -10.93 2.373 1 41.03 5 ARG B N 1
ATOM 4099 C CA . ARG B 1 5 ? -38.344 -11.984 3.375 1 41.03 5 ARG B CA 1
ATOM 4100 C C . ARG B 1 5 ? -36.906 -12.422 3.49 1 41.03 5 ARG B C 1
ATOM 4102 O O . ARG B 1 5 ? -36.406 -12.727 4.586 1 41.03 5 ARG B O 1
ATOM 4109 N N . PHE B 1 6 ? -36.25 -12.391 2.34 1 42.38 6 PHE B N 1
ATOM 4110 C CA . PHE B 1 6 ? -34.844 -12.781 2.352 1 42.38 6 PHE B CA 1
ATOM 4111 C C . PHE B 1 6 ? -33.969 -11.711 3.014 1 42.38 6 PHE B C 1
ATOM 4113 O O . PHE B 1 6 ? -33.094 -12.023 3.809 1 42.38 6 PHE B O 1
ATOM 4120 N N . PHE B 1 7 ? -34.25 -10.539 2.734 1 43.06 7 PHE B N 1
ATOM 4121 C CA . PHE B 1 7 ? -33.469 -9.477 3.379 1 43.06 7 PHE B CA 1
ATOM 4122 C C . PHE B 1 7 ? -33.812 -9.398 4.863 1 43.06 7 PHE B C 1
ATOM 4124 O O . PHE B 1 7 ? -32.938 -9.141 5.691 1 43.06 7 PHE B O 1
ATOM 4131 N N . ALA B 1 8 ? -35.094 -9.578 5.129 1 45.5 8 ALA B N 1
ATOM 4132 C CA . ALA B 1 8 ? -35.469 -9.586 6.531 1 45.5 8 ALA B CA 1
ATOM 4133 C C . ALA B 1 8 ? -34.906 -10.805 7.262 1 45.5 8 ALA B C 1
ATOM 4135 O O . ALA B 1 8 ? -34.5 -10.703 8.414 1 45.5 8 ALA B O 1
ATOM 4136 N N . ALA B 1 9 ? -34.906 -11.867 6.629 1 42.06 9 ALA B N 1
ATOM 4137 C CA . ALA B 1 9 ? -34.375 -13.086 7.234 1 42.06 9 ALA B CA 1
ATOM 4138 C C . ALA B 1 9 ? -32.875 -13 7.375 1 42.06 9 ALA B C 1
ATOM 4140 O O . ALA B 1 9 ? -32.312 -13.43 8.391 1 42.06 9 ALA B O 1
ATOM 4141 N N . LEU B 1 10 ? -32.219 -12.391 6.398 1 44.38 10 LEU B N 1
ATOM 4142 C CA . LEU B 1 10 ? -30.766 -12.203 6.566 1 44.38 10 LEU B CA 1
ATOM 4143 C C . LEU B 1 10 ? -30.484 -11.148 7.637 1 44.38 10 LEU B C 1
ATOM 4145 O O . LEU B 1 10 ? -29.594 -11.328 8.469 1 44.38 10 LEU B O 1
ATOM 4149 N N . ALA B 1 11 ? -31.219 -10.086 7.594 1 47.09 11 ALA B N 1
ATOM 4150 C CA . ALA B 1 11 ? -31.062 -9.078 8.641 1 47.09 11 ALA B CA 1
ATOM 4151 C C . ALA B 1 11 ? -31.484 -9.633 10 1 47.09 11 ALA B C 1
ATOM 4153 O O . ALA B 1 11 ? -30.828 -9.367 11.008 1 47.09 11 ALA B O 1
ATOM 4154 N N . LEU B 1 12 ? -32.625 -10.133 10.062 1 46.72 12 LEU B N 1
ATOM 4155 C CA . LEU B 1 12 ? -33.094 -10.742 11.305 1 46.72 12 LEU B CA 1
ATOM 4156 C C . LEU B 1 12 ? -32.156 -11.852 11.758 1 46.72 12 LEU B C 1
ATOM 4158 O O . LEU B 1 12 ? -31.938 -12.031 12.961 1 46.72 12 LEU B O 1
ATOM 4162 N N . GLN B 1 13 ? -31.703 -12.648 10.883 1 41.97 13 GLN B N 1
ATOM 4163 C CA . GLN B 1 13 ? -30.734 -13.688 11.219 1 41.97 13 GLN B CA 1
ATOM 4164 C C . GLN B 1 13 ? -29.406 -13.078 11.648 1 41.97 13 GLN B C 1
ATOM 4166 O O . GLN B 1 13 ? -28.688 -13.633 12.492 1 41.97 13 GLN B O 1
ATOM 4171 N N . LEU B 1 14 ? -29.031 -11.945 11.062 1 45.28 14 LEU B N 1
ATOM 4172 C CA . LEU B 1 14 ? -27.781 -11.289 11.469 1 45.28 14 LEU B CA 1
ATOM 4173 C C . LEU B 1 14 ? -27.969 -10.555 12.797 1 45.28 14 LEU B C 1
ATOM 4175 O O . LEU B 1 14 ? -27.031 -10.43 13.578 1 45.28 14 LEU B O 1
ATOM 4179 N N . THR B 1 15 ? -29.031 -9.867 13.078 1 44.91 15 THR B N 1
ATOM 4180 C CA . THR B 1 15 ? -29.219 -9.234 14.375 1 44.91 15 THR B CA 1
ATOM 4181 C C . THR B 1 15 ? -29.125 -10.258 15.5 1 44.91 15 THR B C 1
ATOM 4183 O O . THR B 1 15 ? -28.719 -9.93 16.609 1 44.91 15 THR B O 1
ATOM 4186 N N . ALA B 1 16 ? -29.891 -11.266 15.438 1 40.09 16 ALA B N 1
ATOM 4187 C CA . ALA B 1 16 ? -29.922 -12.203 16.562 1 40.09 16 ALA B CA 1
ATOM 4188 C C . ALA B 1 16 ? -28.531 -12.773 16.844 1 40.09 16 ALA B C 1
ATOM 4190 O O . ALA B 1 16 ? -28.25 -13.242 17.938 1 40.09 16 ALA B O 1
ATOM 4191 N N . CYS B 1 17 ? -27.672 -13.164 15.852 1 42.38 17 CYS B N 1
ATOM 4192 C CA . CYS B 1 17 ? -26.469 -13.945 16.125 1 42.38 17 CYS B CA 1
ATOM 4193 C C . CYS B 1 17 ? -25.281 -13.039 16.391 1 42.38 17 CYS B C 1
ATOM 4195 O O . CYS B 1 17 ? -24.406 -12.883 15.531 1 42.38 17 CYS B O 1
ATOM 4197 N N . SER B 1 18 ? -25.328 -11.961 16.828 1 47.34 18 SER B N 1
ATOM 4198 C CA . SER B 1 18 ? -24.047 -11.57 17.422 1 47.34 18 SER B CA 1
ATOM 4199 C C . SER B 1 18 ? -23.344 -12.766 18.047 1 47.34 18 SER B C 1
ATOM 4201 O O . SER B 1 18 ? -22.797 -12.664 19.156 1 47.34 18 SER B O 1
ATOM 4203 N N . SER B 1 19 ? -23.688 -13.906 17.734 1 53.5 19 SER B N 1
ATOM 4204 C CA . SER B 1 19 ? -22.969 -15.016 18.359 1 53.5 19 SER B CA 1
ATOM 4205 C C . SER B 1 19 ? -21.5 -15.008 17.984 1 53.5 19 SER B C 1
ATOM 4207 O O . SER B 1 19 ? -21.156 -15.109 16.797 1 53.5 19 SER B O 1
ATOM 4209 N N . GLN B 1 20 ? -20.672 -14.266 18.844 1 65 20 GLN B N 1
ATOM 4210 C CA . GLN B 1 20 ? -19.219 -14.391 18.812 1 65 20 GLN B CA 1
ATOM 4211 C C . GLN B 1 20 ? -18.797 -15.82 18.484 1 65 20 GLN B C 1
ATOM 4213 O O . GLN B 1 20 ? -19.344 -16.781 19.031 1 65 20 GLN B O 1
ATOM 4218 N N . TYR B 1 21 ? -18.188 -15.93 17.297 1 78.25 21 TYR B N 1
ATOM 4219 C CA . TYR B 1 21 ? -17.578 -17.219 17 1 78.25 21 TYR B CA 1
ATOM 4220 C C . TYR B 1 21 ? -16.984 -17.844 18.266 1 78.25 21 TYR B C 1
ATOM 4222 O O . TYR B 1 21 ? -16.109 -17.25 18.891 1 78.25 21 TYR B O 1
ATOM 4230 N N . LYS B 1 22 ? -17.469 -18.969 18.75 1 78.12 22 LYS B N 1
ATOM 4231 C CA . LYS B 1 22 ? -17.094 -19.547 20.016 1 78.12 22 LYS B CA 1
ATOM 4232 C C . LYS B 1 22 ? -16.25 -20.812 19.812 1 78.12 22 LYS B C 1
ATOM 4234 O O . LYS B 1 22 ? -16.031 -21.578 20.766 1 78.12 22 LYS B O 1
ATOM 4239 N N . TYR B 1 23 ? -15.812 -20.938 18.578 1 77.31 23 TYR B N 1
ATOM 4240 C CA . TYR B 1 23 ? -15.062 -22.172 18.328 1 77.31 23 TYR B CA 1
ATOM 4241 C C . TYR B 1 23 ? -13.57 -21.891 18.234 1 77.31 23 TYR B C 1
ATOM 4243 O O . TYR B 1 23 ? -13.156 -20.766 17.922 1 77.31 23 TYR B O 1
ATOM 4251 N N . GLY B 1 24 ? -12.82 -22.922 18.625 1 75.56 24 GLY B N 1
ATOM 4252 C CA . GLY B 1 24 ? -11.375 -22.891 18.438 1 75.56 24 GLY B CA 1
ATOM 4253 C C . GLY B 1 24 ? -10.672 -21.984 19.422 1 75.56 24 GLY B C 1
ATOM 4254 O O . GLY B 1 24 ? -11.289 -21.5 20.375 1 75.56 24 GLY B O 1
ATOM 4255 N N . PRO B 1 25 ? -9.422 -21.859 19.156 1 75.94 25 PRO B N 1
ATOM 4256 C CA . PRO B 1 25 ? -8.656 -20.953 20.016 1 75.94 25 PRO B CA 1
ATOM 4257 C C . PRO B 1 25 ? -9.094 -19.5 19.875 1 75.94 25 PRO B C 1
ATOM 4259 O O . PRO B 1 25 ? -9.633 -19.109 18.828 1 75.94 25 PRO B O 1
ATOM 4262 N N . GLU B 1 26 ? -9 -18.812 20.906 1 73.25 26 GLU B N 1
ATOM 4263 C CA . GLU B 1 26 ? -9.32 -17.391 20.891 1 73.25 26 GLU B CA 1
ATOM 4264 C C . GLU B 1 26 ? -8.438 -16.625 19.891 1 73.25 26 GLU B C 1
ATOM 4266 O O . GLU B 1 26 ? -7.27 -16.984 19.703 1 73.25 26 GLU B O 1
ATOM 4271 N N . GLN B 1 27 ? -9.156 -15.727 19.203 1 73.69 27 GLN B N 1
ATOM 4272 C CA . GLN B 1 27 ? -8.352 -14.828 18.375 1 73.69 27 GLN B CA 1
ATOM 4273 C C . GLN B 1 27 ? -7.375 -14.023 19.234 1 73.69 27 GLN B C 1
ATOM 4275 O O . GLN B 1 27 ? -7.773 -13.398 20.219 1 73.69 27 GLN B O 1
ATOM 4280 N N . SER B 1 28 ? -6.125 -14.25 18.875 1 80.62 28 SER B N 1
ATOM 4281 C CA . SER B 1 28 ? -5.129 -13.484 19.625 1 80.62 28 SER B CA 1
ATOM 4282 C C . SER B 1 28 ? -4.25 -12.656 18.688 1 80.62 28 SER B C 1
ATOM 4284 O O . SER B 1 28 ? -3.68 -13.188 17.734 1 80.62 28 SER B O 1
ATOM 4286 N N . TRP B 1 29 ? -4.297 -11.445 18.891 1 85.5 29 TRP B N 1
ATOM 4287 C CA . TRP B 1 29 ? -3.424 -10.531 18.156 1 85.5 29 TRP B CA 1
ATOM 4288 C C . TRP B 1 29 ? -2.096 -10.352 18.891 1 85.5 29 TRP B C 1
ATOM 4290 O O . TRP B 1 29 ? -1.106 -9.922 18.281 1 85.5 29 TRP B O 1
ATOM 4300 N N . ASP B 1 30 ? -2.152 -10.688 20.156 1 88.38 30 ASP B N 1
ATOM 4301 C CA . ASP B 1 30 ? -0.951 -10.602 20.984 1 88.38 30 ASP B CA 1
ATOM 4302 C C . ASP B 1 30 ? -0.379 -11.992 21.266 1 88.38 30 ASP B C 1
ATOM 4304 O O . ASP B 1 30 ? -0.628 -12.57 22.328 1 88.38 30 ASP B O 1
ATOM 4308 N N . LEU B 1 31 ? 0.416 -12.453 20.328 1 93.69 31 LEU B N 1
ATOM 4309 C CA . LEU B 1 31 ? 1.05 -13.758 20.516 1 93.69 31 LEU B CA 1
ATOM 4310 C C . LEU B 1 31 ? 2.4 -13.609 21.219 1 93.69 31 LEU B C 1
ATOM 4312 O O . LEU B 1 31 ? 3.264 -12.867 20.75 1 93.69 31 LEU B O 1
ATOM 4316 N N . ASP B 1 32 ? 2.645 -14.359 22.219 1 91.31 32 ASP B N 1
ATOM 4317 C CA . ASP B 1 32 ? 3.873 -14.266 23.016 1 91.31 32 ASP B CA 1
ATOM 4318 C C . ASP B 1 32 ? 4.98 -15.117 22.391 1 91.31 32 ASP B C 1
ATOM 4320 O O . ASP B 1 32 ? 6.156 -14.953 22.734 1 91.31 32 ASP B O 1
ATOM 4324 N N . SER B 1 33 ? 4.492 -16.016 21.531 1 93 33 SER B N 1
ATOM 4325 C CA . SER B 1 33 ? 5.484 -16.922 20.953 1 93 33 SER B CA 1
ATOM 4326 C C . SER B 1 33 ? 5.211 -17.156 19.469 1 93 33 SER B C 1
ATOM 4328 O O . SER B 1 33 ? 4.055 -17.328 19.062 1 93 33 SER B O 1
ATOM 4330 N N . ILE B 1 34 ? 6.285 -17.312 18.703 1 93.38 34 ILE B N 1
ATOM 4331 C CA . ILE B 1 34 ? 6.203 -17.562 17.281 1 93.38 34 ILE B CA 1
ATOM 4332 C C . ILE B 1 34 ? 5.668 -18.984 17.031 1 93.38 34 ILE B C 1
ATOM 4334 O O . ILE B 1 34 ? 5.172 -19.281 15.953 1 93.38 34 ILE B O 1
ATOM 4338 N N . SER B 1 35 ? 5.793 -19.875 18.031 1 93.94 35 SER B N 1
ATOM 4339 C CA . SER B 1 35 ? 5.344 -21.266 17.891 1 93.94 35 SER B CA 1
ATOM 4340 C C . SER B 1 35 ? 3.838 -21.328 17.656 1 93.94 35 SER B C 1
ATOM 4342 O O . SER B 1 35 ? 3.342 -22.281 17.062 1 93.94 35 SER B O 1
ATOM 4344 N N . GLU B 1 36 ? 3.137 -20.328 18.109 1 92.56 36 GLU B N 1
ATOM 4345 C CA . GLU B 1 36 ? 1.687 -20.297 17.953 1 92.56 36 GLU B CA 1
ATOM 4346 C C . GLU B 1 36 ? 1.299 -20.125 16.484 1 92.56 36 GLU B C 1
ATOM 4348 O O . GLU B 1 36 ? 0.211 -20.531 16.078 1 92.56 36 GLU B O 1
ATOM 4353 N N . LEU B 1 37 ? 2.184 -19.562 15.695 1 95.5 37 LEU B N 1
ATOM 4354 C CA . LEU B 1 37 ? 1.947 -19.344 14.266 1 95.5 37 LEU B CA 1
ATOM 4355 C C . LEU B 1 37 ? 1.943 -20.672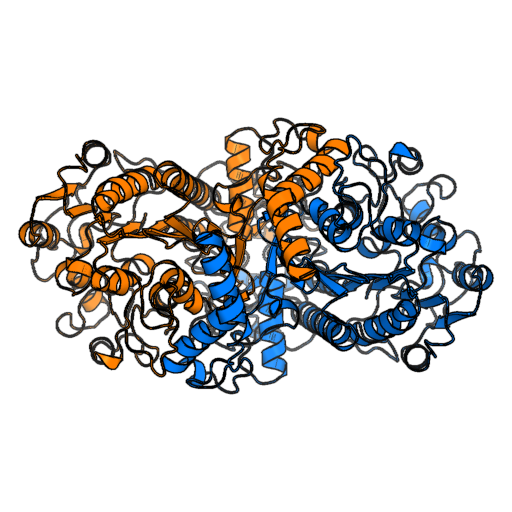 13.516 1 95.5 37 LEU B C 1
ATOM 4357 O O . LEU B 1 37 ? 1.485 -20.734 12.367 1 95.5 37 LEU B O 1
ATOM 4361 N N . LYS B 1 38 ? 2.393 -21.75 14.102 1 96.25 38 LYS B N 1
ATOM 4362 C CA . LYS B 1 38 ? 2.545 -23.031 13.414 1 96.25 38 LYS B CA 1
ATOM 4363 C C . LYS B 1 38 ? 1.222 -23.797 13.359 1 96.25 38 LYS B C 1
ATOM 4365 O O . LYS B 1 38 ? 1.077 -24.75 12.594 1 96.25 38 LYS B O 1
ATOM 4370 N N . SER B 1 39 ? 0.26 -23.391 14.133 1 95 39 SER B N 1
ATOM 4371 C CA . SER B 1 39 ? -0.981 -24.141 14.297 1 95 39 SER B CA 1
ATOM 4372 C C . SER B 1 39 ? -1.936 -23.891 13.141 1 95 39 SER B C 1
ATOM 4374 O O . SER B 1 39 ? -2.395 -22.766 12.93 1 95 39 SER B O 1
ATOM 4376 N N . LYS B 1 40 ? -2.277 -24.984 12.406 1 95.25 40 LYS B N 1
ATOM 4377 C CA . LYS B 1 40 ? -3.266 -24.844 11.344 1 95.25 40 LYS B CA 1
ATOM 4378 C C . LYS B 1 40 ? -4.633 -24.469 11.906 1 95.25 40 LYS B C 1
ATOM 4380 O O . LYS B 1 40 ? -5.371 -23.703 11.289 1 95.25 40 LYS B O 1
ATOM 4385 N N . GLU B 1 41 ? -5.016 -24.953 13.164 1 95.06 41 GLU B N 1
ATOM 4386 C CA . GLU B 1 41 ? -6.273 -24.594 13.805 1 95.06 41 GLU B CA 1
ATOM 4387 C C . GLU B 1 41 ? -6.328 -23.109 14.141 1 95.06 41 GLU B C 1
ATOM 4389 O O . GLU B 1 41 ? -7.387 -22.484 14.047 1 95.06 41 GLU B O 1
ATOM 4394 N N . PHE B 1 42 ? -5.184 -22.594 14.562 1 95.5 42 PHE B N 1
ATOM 4395 C CA . PHE B 1 42 ? -5.105 -21.172 14.859 1 95.5 42 PHE B CA 1
ATOM 4396 C C . PHE B 1 42 ? -5.48 -20.344 13.633 1 95.5 42 PHE B C 1
ATOM 4398 O O . PHE B 1 42 ? -6.34 -19.469 13.711 1 95.5 42 PHE B O 1
ATOM 4405 N N . TRP B 1 43 ? -4.875 -20.609 12.484 1 97 43 TRP B N 1
ATOM 4406 C CA . TRP B 1 43 ? -5.094 -19.828 11.273 1 97 43 TRP B CA 1
ATOM 4407 C C . TRP B 1 43 ? -6.508 -20.047 10.742 1 97 43 TRP B C 1
ATOM 4409 O O . TRP B 1 43 ? -7.137 -19.109 10.242 1 97 43 TRP B O 1
ATOM 4419 N N . PHE B 1 44 ? -7.047 -21.297 10.852 1 97 44 PHE B N 1
ATOM 4420 C CA . PHE B 1 44 ? -8.422 -21.578 10.438 1 97 44 PHE B CA 1
ATOM 4421 C C . PHE B 1 44 ? -9.398 -20.719 11.234 1 97 44 PHE B C 1
ATOM 4423 O O . PHE B 1 44 ? -10.234 -20.016 10.656 1 97 44 PHE B O 1
ATOM 4430 N N . HIS B 1 45 ? -9.281 -20.703 12.539 1 96.25 45 HIS B N 1
ATOM 4431 C CA . HIS B 1 45 ? -10.234 -19.984 13.391 1 96.25 45 HIS B CA 1
ATOM 4432 C C . HIS B 1 45 ? -10.023 -18.469 13.297 1 96.25 45 HIS B C 1
ATOM 4434 O O . HIS B 1 45 ? -10.984 -17.703 13.398 1 96.25 45 HIS B O 1
ATOM 4440 N N . ASP B 1 46 ? -8.773 -18.109 13.086 1 96.19 46 ASP B N 1
ATOM 4441 C CA . ASP B 1 46 ? -8.508 -16.688 12.859 1 96.19 46 ASP B CA 1
ATOM 4442 C C . ASP B 1 46 ? -9.281 -16.172 11.641 1 96.19 46 ASP B C 1
ATOM 4444 O O . ASP B 1 46 ? -9.906 -15.117 11.695 1 96.19 46 ASP B O 1
ATOM 4448 N N . ALA B 1 47 ? -9.219 -16.938 10.516 1 97 47 ALA B N 1
ATOM 4449 C CA . ALA B 1 47 ? -9.922 -16.562 9.289 1 97 47 ALA B CA 1
ATOM 4450 C C . ALA B 1 47 ? -11.438 -16.578 9.508 1 97 47 ALA B C 1
ATOM 4452 O O . ALA B 1 47 ? -12.148 -15.688 9.031 1 97 47 ALA B O 1
ATOM 4453 N N . GLN B 1 48 ? -11.938 -17.594 10.242 1 96.5 48 GLN B N 1
ATOM 4454 C CA . GLN B 1 48 ? -13.367 -17.703 10.508 1 96.5 48 GLN B CA 1
ATOM 4455 C C . GLN B 1 48 ? -13.867 -16.547 11.367 1 96.5 48 GLN B C 1
ATOM 4457 O O . GLN B 1 48 ? -14.945 -16 11.125 1 96.5 48 GLN B O 1
ATOM 4462 N N . ARG B 1 49 ? -13.07 -16.141 12.328 1 95.31 49 ARG B N 1
ATOM 4463 C CA . ARG B 1 49 ? -13.445 -15.023 13.18 1 95.31 49 ARG B CA 1
ATOM 4464 C C . ARG B 1 49 ? -13.477 -13.719 12.383 1 95.31 49 ARG B C 1
ATOM 4466 O O . ARG B 1 49 ? -14.359 -12.883 12.586 1 95.31 49 ARG B O 1
ATOM 4473 N N . THR B 1 50 ? -12.453 -13.539 11.531 1 95.56 50 THR B N 1
ATOM 4474 C CA . THR B 1 50 ? -12.43 -12.367 10.672 1 95.56 50 THR B CA 1
ATOM 4475 C C . THR B 1 50 ? -13.672 -12.312 9.789 1 95.56 50 THR B C 1
ATOM 4477 O O . THR B 1 50 ? -14.305 -11.266 9.664 1 95.56 50 THR B O 1
ATOM 4480 N N . LEU B 1 51 ? -14.031 -13.414 9.195 1 96 51 LEU B N 1
ATOM 4481 C CA . LEU B 1 51 ? -15.219 -13.516 8.352 1 96 51 LEU B CA 1
ATOM 4482 C C . LEU B 1 51 ? -16.484 -13.219 9.156 1 96 51 LEU B C 1
ATOM 4484 O O . LEU B 1 51 ? -17.328 -12.445 8.719 1 96 51 LEU B O 1
ATOM 4488 N N . TYR B 1 52 ? -16.609 -13.812 10.359 1 93.19 52 TYR B N 1
ATOM 4489 C CA . TYR B 1 52 ? -17.766 -13.602 11.219 1 93.19 52 TYR B CA 1
ATOM 4490 C C . TYR B 1 52 ? -17.906 -12.133 11.586 1 93.19 52 TYR B C 1
ATOM 4492 O O . TYR B 1 52 ? -19.016 -11.594 11.586 1 93.19 52 TYR B O 1
ATOM 4500 N N . ASN B 1 53 ? -16.797 -11.57 11.906 1 92.25 53 ASN B N 1
ATOM 4501 C CA . ASN B 1 53 ? -16.828 -10.156 12.273 1 92.25 53 ASN B CA 1
ATOM 4502 C C . ASN B 1 53 ? -17.344 -9.297 11.125 1 92.25 53 ASN B C 1
ATOM 4504 O O . ASN B 1 53 ? -18.109 -8.367 11.344 1 92.25 53 ASN B O 1
ATOM 4508 N N . LYS B 1 54 ? -16.875 -9.555 9.938 1 93.81 54 LYS B N 1
ATOM 4509 C CA . LYS B 1 54 ? -17.297 -8.789 8.766 1 93.81 54 LYS B CA 1
ATOM 4510 C C . LYS B 1 54 ? -18.797 -9 8.492 1 93.81 54 LYS B C 1
ATOM 4512 O O . LYS B 1 54 ? -19.5 -8.055 8.141 1 93.81 54 LYS B O 1
ATOM 4517 N N . LEU B 1 55 ? -19.266 -10.211 8.617 1 93.19 55 LEU B N 1
ATOM 4518 C CA . LEU B 1 55 ? -20.656 -10.547 8.352 1 93.19 55 LEU B CA 1
ATOM 4519 C C . LEU B 1 55 ? -21.578 -9.914 9.391 1 93.19 55 LEU B C 1
ATOM 4521 O O . LEU B 1 55 ? -22.734 -9.602 9.102 1 93.19 55 LEU B O 1
ATOM 4525 N N . SER B 1 56 ? -21.031 -9.711 10.578 1 89.62 56 SER B N 1
ATOM 4526 C CA . SER B 1 56 ? -21.859 -9.266 11.688 1 89.62 56 SER B CA 1
ATOM 4527 C C . SER B 1 56 ? -21.812 -7.75 11.852 1 89.62 56 SER B C 1
ATOM 4529 O O . SER B 1 56 ? -22.344 -7.203 12.82 1 89.62 56 SER B O 1
ATOM 4531 N N . THR B 1 57 ? -21.141 -7.078 11.016 1 87.88 57 THR B N 1
ATOM 4532 C CA . THR B 1 57 ? -21 -5.633 11.148 1 87.88 57 THR B CA 1
ATOM 4533 C C . THR B 1 57 ? -21.781 -4.91 10.055 1 87.88 57 THR B C 1
ATOM 4535 O O . THR B 1 57 ? -21.266 -4.699 8.953 1 87.88 57 THR B O 1
ATOM 4538 N N . PRO B 1 58 ? -22.953 -4.5 10.398 1 89.19 58 PRO B N 1
ATOM 4539 C CA . PRO B 1 58 ? -23.703 -3.725 9.414 1 89.19 58 PRO B CA 1
ATOM 4540 C C . PRO B 1 58 ? -23.125 -2.326 9.203 1 89.19 58 PRO B C 1
ATOM 4542 O O . PRO B 1 58 ? -22.516 -1.765 10.109 1 89.19 58 PRO B O 1
ATOM 4545 N N . PRO B 1 59 ? -23.328 -1.8 8.008 1 92.81 59 PRO B N 1
ATOM 4546 C CA . PRO B 1 59 ? -22.891 -0.419 7.793 1 92.81 59 PRO B CA 1
ATOM 4547 C C . PRO B 1 59 ? -23.594 0.571 8.727 1 92.81 59 PRO B C 1
ATOM 4549 O O . PRO B 1 59 ? -24.781 0.432 9 1 92.81 59 PRO B O 1
ATOM 4552 N N . ASN B 1 60 ? -22.828 1.45 9.352 1 95.81 60 ASN B N 1
ATOM 4553 C CA . ASN B 1 60 ? -23.359 2.549 10.141 1 95.81 60 ASN B CA 1
ATOM 4554 C C . ASN B 1 60 ? -23.812 3.711 9.266 1 95.81 60 ASN B C 1
ATOM 4556 O O . ASN B 1 60 ? -22.969 4.418 8.695 1 95.81 60 ASN B O 1
ATOM 4560 N N . GLN B 1 61 ? -25.125 3.945 9.227 1 95.38 61 GLN B N 1
ATOM 4561 C CA . GLN B 1 61 ? -25.656 4.969 8.328 1 95.38 61 GLN B CA 1
ATOM 4562 C C . GLN B 1 61 ? -26.266 6.129 9.109 1 95.38 61 GLN B C 1
ATOM 4564 O O . GLN B 1 61 ? -27.156 6.816 8.609 1 95.38 61 GLN B O 1
ATOM 4569 N N . TYR B 1 62 ? -25.797 6.277 10.359 1 96.75 62 TYR B N 1
ATOM 4570 C CA . TYR B 1 62 ? -26.188 7.438 11.148 1 96.75 62 TYR B CA 1
ATOM 4571 C C . TYR B 1 62 ? -25.391 8.672 10.742 1 96.75 62 TYR B C 1
ATOM 4573 O O . TYR B 1 62 ? -24.391 8.562 10.016 1 96.75 62 TYR B O 1
ATOM 4581 N N . ARG B 1 63 ? -25.906 9.797 11.164 1 97.69 63 ARG B N 1
ATOM 4582 C CA . ARG B 1 63 ? -25.219 11.055 10.906 1 97.69 63 ARG B CA 1
ATOM 4583 C C . ARG B 1 63 ? -23.953 11.164 11.758 1 97.69 63 ARG B C 1
ATOM 4585 O O . ARG B 1 63 ? -23.984 10.898 12.961 1 97.69 63 ARG B O 1
ATOM 4592 N N . ALA B 1 64 ? -22.844 11.539 11.141 1 98.75 64 ALA B N 1
ATOM 4593 C CA . ALA B 1 64 ? -21.641 11.844 11.898 1 98.75 64 ALA B CA 1
ATOM 4594 C C . ALA B 1 64 ? -21.734 13.219 12.555 1 98.75 64 ALA B C 1
ATOM 4596 O O . ALA B 1 64 ? -21.547 14.242 11.891 1 98.75 64 ALA B O 1
ATOM 4597 N N . LYS B 1 65 ? -21.984 13.211 13.828 1 98.69 65 LYS B N 1
ATOM 4598 C CA . LYS B 1 65 ? -21.969 14.461 14.586 1 98.69 65 LYS B CA 1
ATOM 4599 C C . LYS B 1 65 ? -20.562 15.055 14.625 1 98.69 65 LYS B C 1
ATOM 4601 O O . LYS B 1 65 ? -20.391 16.266 14.492 1 98.69 65 LYS B O 1
ATOM 4606 N N . ASN B 1 66 ? -19.594 14.188 14.844 1 98.88 66 ASN B N 1
ATOM 4607 C CA . ASN B 1 66 ? -18.188 14.547 14.906 1 98.88 66 ASN B CA 1
ATOM 4608 C C . ASN B 1 66 ? -17.375 13.859 13.805 1 98.88 66 ASN B C 1
ATOM 4610 O O . ASN B 1 66 ? -17.688 12.734 13.414 1 98.88 66 ASN B O 1
ATOM 4614 N N . VAL B 1 67 ? -16.406 14.523 13.312 1 98.94 67 VAL B N 1
ATOM 4615 C CA . VAL B 1 67 ? -15.43 13.953 12.383 1 98.94 67 VAL B CA 1
ATOM 4616 C C . VAL B 1 67 ? -14.016 14.219 12.891 1 98.94 67 VAL B C 1
ATOM 4618 O O . VAL B 1 67 ? -13.656 15.367 13.172 1 98.94 67 VAL B O 1
ATOM 4621 N N . ILE B 1 68 ? -13.266 13.203 13.055 1 99 68 ILE B N 1
ATOM 4622 C CA . ILE B 1 68 ? -11.844 13.328 13.352 1 99 68 ILE B CA 1
ATOM 4623 C C . ILE B 1 68 ? -11.023 12.758 12.195 1 99 68 ILE B C 1
ATOM 4625 O O . ILE B 1 68 ? -11.172 11.586 11.844 1 99 68 ILE B O 1
ATOM 4629 N N . PHE B 1 69 ? -10.234 13.562 11.547 1 98.94 69 PHE B N 1
ATOM 4630 C CA . PHE B 1 69 ? -9.344 13.141 10.477 1 98.94 69 PHE B CA 1
ATOM 4631 C C . PHE B 1 69 ? -7.902 13.062 10.977 1 98.94 69 PHE B C 1
ATOM 4633 O O . PHE B 1 69 ? -7.289 14.086 11.289 1 98.94 69 PHE B O 1
ATOM 4640 N N . PHE B 1 70 ? -7.414 11.844 11.086 1 99 70 PHE B N 1
ATOM 4641 C CA . PHE B 1 70 ? -6.043 11.57 11.492 1 99 70 PHE B CA 1
ATOM 4642 C C . PHE B 1 70 ? -5.129 11.461 10.273 1 99 70 PHE B C 1
ATOM 4644 O O . PHE B 1 70 ? -5.398 10.688 9.359 1 99 70 PHE B O 1
ATOM 4651 N N . LEU B 1 71 ? -4.039 12.211 10.297 1 98.94 71 LEU B N 1
ATOM 4652 C CA . LEU B 1 71 ? -3.084 12.211 9.195 1 98.94 71 LEU B CA 1
ATOM 4653 C C . LEU B 1 71 ? -1.689 11.836 9.68 1 98.94 71 LEU B C 1
ATOM 4655 O O . LEU B 1 71 ? -1.022 12.633 10.344 1 98.94 71 LEU B O 1
ATOM 4659 N N . GLY B 1 72 ? -1.271 10.57 9.398 1 98.94 72 GLY B N 1
ATOM 4660 C CA . GLY B 1 72 ? 0.135 10.242 9.562 1 98.94 72 GLY B CA 1
ATOM 4661 C C . GLY B 1 72 ? 1.008 10.758 8.438 1 98.94 72 GLY B C 1
ATOM 4662 O O . GLY B 1 72 ? 1.106 10.125 7.379 1 98.94 72 GLY B O 1
ATOM 4663 N N . ASP B 1 73 ? 1.657 11.898 8.664 1 98.81 73 ASP B N 1
ATOM 4664 C CA . ASP B 1 73 ? 2.453 12.531 7.617 1 98.81 73 ASP B CA 1
ATOM 4665 C C . ASP B 1 73 ? 3.582 11.609 7.16 1 98.81 73 ASP B C 1
ATOM 4667 O O . ASP B 1 73 ? 4.395 11.164 7.973 1 98.81 73 ASP B O 1
ATOM 4671 N N . GLY B 1 74 ? 3.617 11.336 5.832 1 98.69 74 GLY B N 1
ATOM 4672 C CA . GLY B 1 74 ? 4.66 10.492 5.266 1 98.69 74 GLY B CA 1
ATOM 4673 C C . GLY B 1 74 ? 4.488 9.023 5.605 1 98.69 74 GLY B C 1
ATOM 4674 O O . GLY B 1 74 ? 5.441 8.25 5.523 1 98.69 74 GLY B O 1
ATOM 4675 N N . MET B 1 75 ? 3.352 8.57 5.973 1 98.69 75 MET B N 1
ATOM 4676 C CA . MET B 1 75 ? 3.086 7.227 6.473 1 98.69 75 MET B CA 1
ATOM 4677 C C . MET B 1 75 ? 2.719 6.285 5.332 1 98.69 75 MET B C 1
ATOM 4679 O O . MET B 1 75 ? 1.549 5.941 5.152 1 98.69 75 MET B O 1
ATOM 4683 N N . SER B 1 76 ? 3.709 5.758 4.645 1 97.75 76 SER B N 1
ATOM 4684 C CA . SER B 1 76 ? 3.523 4.797 3.561 1 97.75 76 SER B CA 1
ATOM 4685 C C . SER B 1 76 ? 2.986 3.471 4.082 1 97.75 76 SER B C 1
ATOM 4687 O O . SER B 1 76 ? 3.082 3.182 5.277 1 97.75 76 SER B O 1
ATOM 4689 N N . VAL B 1 77 ? 2.453 2.645 3.188 1 98.56 77 VAL B N 1
ATOM 4690 C CA . VAL B 1 77 ? 1.987 1.312 3.557 1 98.56 77 VAL B CA 1
ATOM 4691 C C . VAL B 1 77 ? 3.119 0.534 4.223 1 98.56 77 VAL B C 1
ATOM 4693 O O . VAL B 1 77 ? 2.924 -0.079 5.277 1 98.56 77 VAL B O 1
ATOM 4696 N N . PRO B 1 78 ? 4.398 0.584 3.725 1 98.5 78 PRO B N 1
ATOM 4697 C CA . PRO B 1 78 ? 5.48 -0.101 4.438 1 98.5 78 PRO B CA 1
ATOM 4698 C C . PRO B 1 78 ? 5.754 0.5 5.812 1 98.5 78 PRO B C 1
ATOM 4700 O O . PRO B 1 78 ? 6.141 -0.217 6.738 1 98.5 78 PRO B O 1
ATOM 4703 N N . THR B 1 79 ? 5.547 1.829 5.988 1 98.88 79 THR B N 1
ATOM 4704 C CA . THR B 1 79 ? 5.691 2.438 7.305 1 98.88 79 THR B CA 1
ATOM 4705 C C . THR B 1 79 ? 4.688 1.843 8.289 1 98.88 79 THR B C 1
ATOM 4707 O O . THR B 1 79 ? 5.031 1.554 9.438 1 98.88 79 THR B O 1
ATOM 4710 N N . VAL B 1 80 ? 3.453 1.651 7.832 1 98.94 80 VAL B N 1
ATOM 4711 C CA . VAL B 1 80 ? 2.428 1.067 8.688 1 98.94 80 VAL B CA 1
ATOM 4712 C C . VAL B 1 80 ? 2.824 -0.355 9.07 1 98.94 80 VAL B C 1
ATOM 4714 O O . VAL B 1 80 ? 2.742 -0.733 10.242 1 98.94 80 VAL B O 1
ATOM 4717 N N . THR B 1 81 ? 3.275 -1.145 8.094 1 98.81 81 THR B N 1
ATOM 4718 C CA . THR B 1 81 ? 3.691 -2.518 8.352 1 98.81 81 THR B CA 1
ATOM 4719 C C . THR B 1 81 ? 4.852 -2.551 9.344 1 98.81 81 THR B C 1
ATOM 4721 O O . THR B 1 81 ? 4.812 -3.287 10.328 1 98.81 81 THR B O 1
ATOM 4724 N N . ALA B 1 82 ? 5.863 -1.741 9.094 1 98.81 82 ALA B N 1
ATOM 4725 C CA . ALA B 1 82 ? 7.02 -1.689 9.984 1 98.81 82 ALA B CA 1
ATOM 4726 C C . ALA B 1 82 ? 6.629 -1.176 11.367 1 98.81 82 ALA B C 1
ATOM 4728 O O . ALA B 1 82 ? 7.148 -1.645 12.383 1 98.81 82 ALA B O 1
ATOM 4729 N N . GLY B 1 83 ? 5.719 -0.166 11.375 1 98.88 83 GLY B N 1
ATOM 4730 C CA . GLY B 1 83 ? 5.242 0.384 12.633 1 98.88 83 GLY B CA 1
ATOM 4731 C C . GLY B 1 83 ? 4.543 -0.641 13.508 1 98.88 83 GLY B C 1
ATOM 4732 O O . GLY B 1 83 ? 4.75 -0.68 14.719 1 98.88 83 GLY B O 1
ATOM 4733 N N . ARG B 1 84 ? 3.664 -1.489 12.914 1 98.69 84 ARG B N 1
ATOM 4734 C CA . ARG B 1 84 ? 2.979 -2.518 13.695 1 98.69 84 ARG B CA 1
ATOM 4735 C C . ARG B 1 84 ? 3.971 -3.525 14.266 1 98.69 84 ARG B C 1
ATOM 4737 O O . ARG B 1 84 ? 3.807 -4 15.391 1 98.69 84 ARG B O 1
ATOM 4744 N N . ILE B 1 85 ? 4.938 -3.938 13.422 1 98.69 85 ILE B N 1
ATOM 4745 C CA . ILE B 1 85 ? 5.945 -4.891 13.867 1 98.69 85 ILE B CA 1
ATOM 4746 C C . ILE B 1 85 ? 6.742 -4.293 15.023 1 98.69 85 ILE B C 1
ATOM 4748 O O . ILE B 1 85 ? 6.941 -4.945 16.062 1 98.69 85 ILE B O 1
ATOM 4752 N N . PHE B 1 86 ? 7.18 -3.027 14.859 1 98.69 86 PHE B N 1
ATOM 4753 C CA . PHE B 1 86 ? 7.93 -2.322 15.898 1 98.69 86 PHE B CA 1
ATOM 4754 C C . PHE B 1 86 ? 7.137 -2.264 17.203 1 98.69 86 PHE B C 1
ATOM 4756 O O . PHE B 1 86 ? 7.664 -2.58 18.266 1 98.69 86 PHE B O 1
ATOM 4763 N N . ASP B 1 87 ? 5.879 -1.839 17.141 1 98.69 87 ASP B N 1
ATOM 4764 C CA . ASP B 1 87 ? 4.996 -1.761 18.297 1 98.69 87 ASP B CA 1
ATOM 4765 C C . ASP B 1 87 ? 4.906 -3.109 19.016 1 98.69 87 ASP B C 1
ATOM 4767 O O . ASP B 1 87 ? 5.023 -3.18 20.234 1 98.69 87 ASP B O 1
ATOM 4771 N N . GLY B 1 88 ? 4.633 -4.18 18.219 1 98.31 88 GLY B N 1
ATOM 4772 C CA . GLY B 1 88 ? 4.578 -5.512 18.812 1 98.31 88 GLY B CA 1
ATOM 4773 C C . GLY B 1 88 ? 5.867 -5.91 19.5 1 98.31 88 GLY B C 1
ATOM 4774 O O . GLY B 1 88 ? 5.84 -6.445 20.609 1 98.31 88 GLY B O 1
ATOM 4775 N N . GLN B 1 89 ? 6.969 -5.668 18.891 1 97.62 89 GLN B N 1
ATOM 4776 C CA . GLN B 1 89 ? 8.273 -6.016 19.453 1 97.62 89 GLN B CA 1
ATOM 4777 C C . GLN B 1 89 ? 8.531 -5.258 20.75 1 97.62 89 GLN B C 1
ATOM 4779 O O . GLN B 1 89 ? 9.078 -5.816 21.703 1 97.62 89 GLN B O 1
ATOM 4784 N N . LEU B 1 90 ? 8.156 -3.945 20.797 1 96.69 90 LEU B N 1
ATOM 4785 C CA . LEU B 1 90 ? 8.273 -3.168 22.031 1 96.69 90 LEU B CA 1
ATOM 4786 C C . LEU B 1 90 ? 7.473 -3.812 23.156 1 96.69 90 LEU B C 1
ATOM 4788 O O . LEU B 1 90 ? 7.883 -3.768 24.328 1 96.69 90 LEU B O 1
ATOM 4792 N N . ARG B 1 91 ? 6.391 -4.422 22.828 1 96.75 91 ARG B N 1
ATOM 4793 C CA . ARG B 1 91 ? 5.488 -4.996 23.828 1 96.75 91 ARG B CA 1
ATOM 4794 C C . ARG B 1 91 ? 5.844 -6.453 24.109 1 96.75 91 ARG B C 1
ATOM 4796 O O . ARG B 1 91 ? 5.219 -7.094 24.953 1 96.75 91 ARG B O 1
ATOM 4803 N N . GLY B 1 92 ? 6.758 -7.023 23.375 1 96.38 92 GLY B N 1
ATOM 4804 C CA . GLY B 1 92 ? 7.223 -8.383 23.609 1 96.38 92 GLY B CA 1
ATOM 4805 C C . GLY B 1 92 ? 6.352 -9.438 22.953 1 96.38 92 GLY B C 1
ATOM 4806 O O . GLY B 1 92 ? 6.316 -10.586 23.406 1 96.38 92 GLY B O 1
ATOM 4807 N N . VAL B 1 93 ? 5.559 -9.047 21.969 1 97.19 93 VAL B N 1
ATOM 4808 C CA . VAL B 1 93 ? 4.73 -10 21.234 1 97.19 93 VAL B CA 1
ATOM 4809 C C . VAL B 1 93 ? 5.242 -10.141 19.812 1 97.19 93 VAL B C 1
ATOM 4811 O O . VAL B 1 93 ? 6.133 -9.398 19.375 1 97.19 93 VAL B O 1
ATOM 4814 N N . VAL B 1 94 ? 4.719 -11.086 19.016 1 97.44 94 VAL B N 1
ATOM 4815 C CA . VAL B 1 94 ? 5.105 -11.281 17.625 1 97.44 94 VAL B CA 1
ATOM 4816 C C . VAL B 1 94 ? 4.676 -10.078 16.781 1 97.44 94 VAL B C 1
ATOM 4818 O O . VAL B 1 94 ? 3.486 -9.891 16.531 1 97.44 94 VAL B O 1
ATOM 4821 N N . GLY B 1 95 ? 5.633 -9.312 16.328 1 98.12 95 GLY B N 1
ATOM 4822 C CA . GLY B 1 95 ? 5.383 -8.031 15.688 1 98.12 95 GLY B CA 1
ATOM 4823 C C . GLY B 1 95 ? 4.531 -8.148 14.43 1 98.12 95 GLY B C 1
ATOM 4824 O O . GLY B 1 95 ? 3.637 -7.332 14.203 1 98.12 95 GLY B O 1
ATOM 4825 N N . GLU B 1 96 ? 4.789 -9.156 13.602 1 98.12 96 GLU B N 1
ATOM 4826 C CA . GLU B 1 96 ? 4.098 -9.32 12.328 1 98.12 96 GLU B CA 1
ATOM 4827 C C . GLU B 1 96 ? 2.602 -9.547 12.539 1 98.12 96 GLU B C 1
ATOM 4829 O O . GLU B 1 96 ? 1.781 -9.109 11.734 1 98.12 96 GLU B O 1
ATOM 4834 N N . ARG B 1 97 ? 2.197 -10.172 13.641 1 97.56 97 ARG B N 1
ATOM 4835 C CA . ARG B 1 97 ? 0.815 -10.5 13.969 1 97.56 97 ARG B CA 1
ATOM 4836 C C . ARG B 1 97 ? 0.082 -9.297 14.539 1 97.56 97 ARG B C 1
ATOM 4838 O O . ARG B 1 97 ? -1.137 -9.18 14.406 1 97.56 97 ARG B O 1
ATOM 4845 N N . ASN B 1 98 ? 0.851 -8.398 15.117 1 97.75 98 ASN B N 1
ATOM 4846 C CA . ASN B 1 98 ? 0.306 -7.234 15.812 1 97.75 98 ASN B CA 1
ATOM 4847 C C . ASN B 1 98 ? -0.515 -6.359 14.867 1 97.75 98 ASN B C 1
ATOM 4849 O O . ASN B 1 98 ? -0.533 -6.59 13.656 1 97.75 98 ASN B O 1
ATOM 4853 N N . ARG B 1 99 ? -1.302 -5.469 15.445 1 97.56 99 ARG B N 1
ATOM 4854 C CA . ARG B 1 99 ? -2.059 -4.465 14.703 1 97.56 99 ARG B CA 1
ATOM 4855 C C . ARG B 1 99 ? -1.968 -3.102 15.383 1 97.56 99 ARG B C 1
ATOM 4857 O O . ARG B 1 99 ? -2.078 -3.002 16.609 1 97.56 99 ARG B O 1
ATOM 4864 N N . LEU B 1 100 ? -1.723 -2.086 14.625 1 98.75 100 LEU B N 1
ATOM 4865 C CA . LEU B 1 100 ? -1.957 -0.729 15.102 1 98.75 100 LEU B CA 1
ATOM 4866 C C . LEU B 1 100 ? -3.449 -0.465 15.281 1 98.75 100 LEU B C 1
ATOM 4868 O O . LEU B 1 100 ? -4.281 -1.196 14.742 1 98.75 100 LEU B O 1
ATOM 4872 N N . GLU B 1 101 ? -3.834 0.555 16.016 1 98.75 101 GLU B N 1
ATOM 4873 C CA . GLU B 1 101 ? -5.227 0.793 16.375 1 98.75 101 GLU B CA 1
ATOM 4874 C C . GLU B 1 101 ? -6.102 0.958 15.133 1 98.75 101 GLU B C 1
ATOM 4876 O O . GLU B 1 101 ? -7.191 0.39 15.055 1 98.75 101 GLU B O 1
ATOM 4881 N N . PHE B 1 102 ? -5.566 1.691 14.148 1 98.81 102 PHE B N 1
ATOM 4882 C CA . PHE B 1 102 ? -6.398 2.01 12.992 1 98.81 102 PHE B CA 1
ATOM 4883 C C . PHE B 1 102 ? -6.453 0.833 12.023 1 98.81 102 PHE B C 1
ATOM 4885 O O . PHE B 1 102 ? -7.305 0.798 11.133 1 98.81 102 PHE B O 1
ATOM 4892 N N . GLU B 1 103 ? -5.578 -0.161 12.172 1 98.5 103 GLU B N 1
ATOM 4893 C CA . GLU B 1 103 ? -5.66 -1.367 11.352 1 98.5 103 GLU B CA 1
ATOM 4894 C C . GLU B 1 103 ? -6.832 -2.246 11.781 1 98.5 103 GLU B C 1
ATOM 4896 O O . GLU B 1 103 ? -7.152 -3.229 11.109 1 98.5 103 GLU B O 1
ATOM 4901 N N . LYS B 1 104 ? -7.461 -1.898 12.898 1 97.62 104 LYS B N 1
ATOM 4902 C CA . LYS B 1 104 ? -8.633 -2.621 13.391 1 97.62 104 LYS B CA 1
ATOM 4903 C C . LYS B 1 104 ? -9.898 -2.15 12.688 1 97.62 104 LYS B C 1
ATOM 4905 O O . LYS B 1 104 ? -10.961 -2.758 12.844 1 97.62 104 LYS B O 1
ATOM 4910 N N . PHE B 1 105 ? -9.797 -1.069 11.938 1 98 105 PHE B N 1
ATOM 4911 C CA . PHE B 1 105 ? -10.969 -0.523 11.258 1 98 105 PHE B CA 1
ATOM 4912 C C . PHE B 1 105 ? -11.438 -1.458 10.148 1 98 105 PHE B C 1
ATOM 4914 O O . PHE B 1 105 ? -10.617 -2.074 9.461 1 98 105 PHE B O 1
ATOM 4921 N N . ASN B 1 106 ? -12.75 -1.507 9.867 1 95 106 ASN B N 1
ATOM 4922 C CA . ASN B 1 106 ? -13.336 -2.48 8.953 1 95 106 ASN B CA 1
ATOM 4923 C C . ASN B 1 106 ? -13.164 -2.055 7.5 1 95 106 ASN B C 1
ATOM 4925 O O . ASN B 1 106 ? -13.273 -2.879 6.59 1 95 106 ASN B O 1
ATOM 4929 N N . TYR B 1 107 ? -12.992 -0.798 7.301 1 97.81 107 TYR B N 1
ATOM 4930 C CA . TYR B 1 107 ? -12.992 -0.323 5.922 1 97.81 107 TYR B CA 1
ATOM 4931 C C . TYR B 1 107 ? -11.68 0.358 5.578 1 97.81 107 TYR B C 1
ATOM 4933 O O . TYR B 1 107 ? -11.195 1.208 6.328 1 97.81 107 TYR B O 1
ATOM 4941 N N . VAL B 1 108 ? -11.148 -0.09 4.465 1 98.69 108 VAL B N 1
ATOM 4942 C CA . VAL B 1 108 ? -9.867 0.413 3.967 1 98.69 108 VAL B CA 1
ATOM 4943 C C . VAL B 1 108 ? -10.008 0.797 2.496 1 98.69 108 VAL B C 1
ATOM 4945 O O . VAL B 1 108 ? -10.766 0.175 1.752 1 98.69 108 VAL B O 1
ATOM 4948 N N . GLY B 1 109 ? -9.375 1.839 2.062 1 98.69 109 GLY B N 1
ATOM 4949 C CA . GLY B 1 109 ? -9.195 2.23 0.673 1 98.69 109 GLY B CA 1
ATOM 4950 C C . GLY B 1 109 ? -7.777 2.674 0.36 1 98.69 109 GLY B C 1
ATOM 4951 O O . GLY B 1 109 ? -6.891 2.6 1.216 1 98.69 109 GLY B O 1
ATOM 4952 N N . LEU B 1 110 ? -7.52 3.021 -0.867 1 98.88 110 LEU B N 1
ATOM 4953 C CA . LEU B 1 110 ? -6.25 3.59 -1.304 1 98.88 110 LEU B CA 1
ATOM 4954 C C . LEU B 1 110 ? -6.461 4.949 -1.962 1 98.88 110 LEU B C 1
ATOM 4956 O O . LEU B 1 110 ? -7.43 5.145 -2.699 1 98.88 110 LEU B O 1
ATOM 4960 N N . SER B 1 111 ? -5.566 5.844 -1.649 1 98.75 111 SER B N 1
ATOM 4961 C CA . SER B 1 111 ? -5.688 7.227 -2.1 1 98.75 111 SER B CA 1
ATOM 4962 C C . SER B 1 111 ? -4.52 7.617 -3.002 1 98.75 111 SER B C 1
ATOM 4964 O O . SER B 1 111 ? -3.359 7.371 -2.664 1 98.75 111 SER B O 1
ATOM 4966 N N . LYS B 1 112 ? -4.832 8.258 -4.156 1 98.62 112 LYS B N 1
ATOM 4967 C CA . LYS B 1 112 ? -3.828 8.805 -5.062 1 98.62 112 LYS B CA 1
ATOM 4968 C C . LYS B 1 112 ? -3.369 10.188 -4.598 1 98.62 112 LYS B C 1
ATOM 4970 O O . LYS B 1 112 ? -4.188 11.094 -4.438 1 98.62 112 LYS B O 1
ATOM 4975 N N . THR B 1 113 ? -2.059 10.414 -4.508 1 98.44 113 THR B N 1
ATOM 4976 C CA . THR B 1 113 ? -1.613 11.547 -3.703 1 98.44 113 THR B CA 1
ATOM 4977 C C . THR B 1 113 ? -1.001 12.633 -4.59 1 98.44 113 THR B C 1
ATOM 4979 O O . THR B 1 113 ? -0.779 13.758 -4.137 1 98.44 113 THR B O 1
ATOM 4982 N N . TYR B 1 114 ? -0.696 12.477 -5.922 1 98.56 114 TYR B N 1
ATOM 4983 C CA . TYR B 1 114 ? 0.071 13.383 -6.77 1 98.56 114 TYR B CA 1
ATOM 4984 C C . TYR B 1 114 ? -0.552 14.773 -6.785 1 98.56 114 TYR B C 1
ATOM 4986 O O . TYR B 1 114 ? -1.733 14.93 -6.465 1 98.56 114 TYR B O 1
ATOM 4994 N N . CYS B 1 115 ? 0.27 15.82 -7.035 1 98.56 115 CYS B N 1
ATOM 4995 C CA . CYS B 1 115 ? -0.175 17.188 -7.227 1 98.56 115 CYS B CA 1
ATOM 4996 C C . CYS B 1 115 ? -0.541 17.453 -8.68 1 98.56 115 CYS B C 1
ATOM 4998 O O . CYS B 1 115 ? -0.303 16.609 -9.547 1 98.56 115 CYS B O 1
ATOM 5000 N N . VAL B 1 116 ? -1.114 18.594 -8.875 1 98.5 116 VAL B N 1
ATOM 5001 C CA . VAL B 1 116 ? -1.467 18.984 -10.234 1 98.5 116 VAL B CA 1
ATOM 5002 C C . VAL B 1 116 ? -0.211 19.016 -11.102 1 98.5 116 VAL B C 1
ATOM 5004 O O . VAL B 1 116 ? -0.249 18.625 -12.273 1 98.5 116 VAL B O 1
ATOM 5007 N N . ASN B 1 117 ? 0.93 19.422 -10.508 1 98.31 117 ASN B N 1
ATOM 5008 C CA . ASN B 1 117 ? 2.109 19.641 -11.336 1 98.31 117 ASN B CA 1
ATOM 5009 C C . ASN B 1 117 ? 3.25 18.703 -10.938 1 98.31 117 ASN B C 1
ATOM 5011 O O . ASN B 1 117 ? 4.355 18.812 -11.469 1 98.31 117 ASN B O 1
ATOM 5015 N N . LYS B 1 118 ? 3.09 17.844 -9.984 1 98.56 118 LYS B N 1
ATOM 5016 C CA . LYS B 1 118 ? 4.148 16.922 -9.586 1 98.56 118 LYS B CA 1
ATOM 5017 C C . LYS B 1 118 ? 3.623 15.492 -9.5 1 98.56 118 LYS B C 1
ATOM 5019 O O . LYS B 1 118 ? 2.506 15.258 -9.031 1 98.56 118 LYS B O 1
ATOM 5024 N N . GLN B 1 119 ? 4.418 14.523 -9.875 1 98.44 119 GLN B N 1
ATOM 5025 C CA . GLN B 1 119 ? 4.145 13.094 -9.852 1 98.44 119 GLN B CA 1
ATOM 5026 C C . GLN B 1 119 ? 4.191 12.547 -8.422 1 98.44 119 GLN B C 1
ATOM 5028 O O . GLN B 1 119 ? 3.432 11.641 -8.078 1 98.44 119 GLN B O 1
ATOM 5033 N N . VAL B 1 120 ? 5.086 13.055 -7.605 1 98.44 120 VAL B N 1
ATOM 5034 C CA . VAL B 1 120 ? 5.191 12.789 -6.176 1 98.44 120 VAL B CA 1
ATOM 5035 C C . VAL B 1 120 ? 4.91 14.062 -5.387 1 98.44 120 VAL B C 1
ATOM 5037 O O . VAL B 1 120 ? 5.52 15.102 -5.641 1 98.44 120 VAL B O 1
ATOM 5040 N N . ALA B 1 121 ? 4.051 13.953 -4.445 1 98.5 121 ALA B N 1
ATOM 5041 C CA . ALA B 1 121 ? 3.5 15.141 -3.801 1 98.5 121 ALA B CA 1
ATOM 5042 C C . ALA B 1 121 ? 4.355 15.562 -2.607 1 98.5 121 ALA B C 1
ATOM 5044 O O . ALA B 1 121 ? 5.16 14.781 -2.105 1 98.5 121 ALA B O 1
ATOM 5045 N N . ASP B 1 122 ? 4.207 16.844 -2.225 1 98.31 122 ASP B N 1
ATOM 5046 C CA . ASP B 1 122 ? 4.641 17.312 -0.916 1 98.31 122 ASP B CA 1
ATOM 5047 C C . ASP B 1 122 ? 3.451 17.484 0.026 1 98.31 122 ASP B C 1
ATOM 5049 O O . ASP B 1 122 ? 2.316 17.172 -0.334 1 98.31 122 ASP B O 1
ATOM 5053 N N . SER B 1 123 ? 3.682 17.891 1.231 1 98.81 123 SER B N 1
ATOM 5054 C CA . SER B 1 123 ? 2.625 18.016 2.23 1 98.81 123 SER B CA 1
ATOM 5055 C C . SER B 1 123 ? 1.711 19.203 1.924 1 98.81 123 SER B C 1
ATOM 5057 O O . SER B 1 123 ? 0.553 19.219 2.348 1 98.81 123 SER B O 1
ATOM 5059 N N . ALA B 1 124 ? 2.203 20.219 1.174 1 98.88 124 ALA B N 1
ATOM 5060 C CA . ALA B 1 124 ? 1.441 21.438 0.92 1 98.88 124 ALA B CA 1
ATOM 5061 C C . ALA B 1 124 ? 0.296 21.172 -0.054 1 98.88 124 ALA B C 1
ATOM 5063 O O . ALA B 1 124 ? -0.872 21.391 0.28 1 98.88 124 ALA B O 1
ATOM 5064 N N . CYS B 1 125 ? 0.591 20.641 -1.256 1 98.81 125 CYS B N 1
ATOM 5065 C CA . CYS B 1 125 ? -0.461 20.406 -2.238 1 98.81 125 CYS B CA 1
ATOM 5066 C C . CYS B 1 125 ? -1.441 19.359 -1.748 1 98.81 125 CYS B C 1
ATOM 5068 O O . CYS B 1 125 ? -2.641 19.438 -2.018 1 98.81 125 CYS B O 1
ATOM 5070 N N . THR B 1 126 ? -0.956 18.344 -0.973 1 98.88 126 THR B N 1
ATOM 5071 C CA . THR B 1 126 ? -1.854 17.297 -0.475 1 98.88 126 THR B CA 1
ATOM 5072 C C . THR B 1 126 ? -2.799 17.875 0.583 1 98.88 126 THR B C 1
ATOM 5074 O O . THR B 1 126 ? -3.945 17.438 0.695 1 98.88 126 THR B O 1
ATOM 5077 N N . ALA B 1 127 ? -2.342 18.844 1.363 1 98.94 127 ALA B N 1
ATOM 5078 C CA . ALA B 1 127 ? -3.215 19.453 2.359 1 98.94 127 ALA B CA 1
ATOM 5079 C C . ALA B 1 127 ? -4.445 20.078 1.704 1 98.94 127 ALA B C 1
ATOM 5081 O O . ALA B 1 127 ? -5.555 19.984 2.24 1 98.94 127 ALA B O 1
ATOM 5082 N N . SER B 1 128 ? -4.254 20.688 0.544 1 98.88 128 SER B N 1
ATOM 5083 C CA . SER B 1 128 ? -5.387 21.219 -0.202 1 98.88 128 SER B CA 1
ATOM 5084 C C . SER B 1 128 ? -6.316 20.109 -0.672 1 98.88 128 SER B C 1
ATOM 5086 O O . SER B 1 128 ? -7.539 20.25 -0.622 1 98.88 128 SER B O 1
ATOM 5088 N N . ALA B 1 129 ? -5.73 19.031 -1.078 1 98.88 129 ALA B N 1
ATOM 5089 C CA . ALA B 1 129 ? -6.512 17.922 -1.628 1 98.88 129 ALA B CA 1
ATOM 5090 C C . ALA B 1 129 ? -7.355 17.266 -0.546 1 98.88 129 ALA B C 1
ATOM 5092 O O . ALA B 1 129 ? -8.586 17.188 -0.665 1 98.88 129 ALA B O 1
ATOM 5093 N N . TYR B 1 130 ? -6.777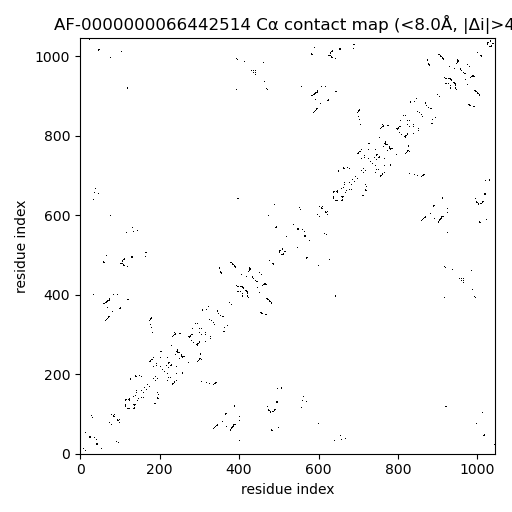 16.844 0.578 1 98.94 130 TYR B N 1
ATOM 5094 C CA . TYR B 1 130 ? -7.5 16.016 1.534 1 98.94 130 TYR B CA 1
ATOM 5095 C C . TYR B 1 130 ? -8.297 16.875 2.508 1 98.94 130 TYR B C 1
ATOM 5097 O O . TYR B 1 130 ? -9.102 16.359 3.291 1 98.94 130 TYR B O 1
ATOM 5105 N N . LEU B 1 131 ? -8.117 18.203 2.49 1 98.94 131 LEU B N 1
ATOM 5106 C CA . LEU B 1 131 ? -8.891 19.047 3.398 1 98.94 131 LEU B CA 1
ATOM 5107 C C . LEU B 1 131 ? -9.93 19.875 2.633 1 98.94 131 LEU B C 1
ATOM 5109 O O . LEU B 1 131 ? -10.953 20.25 3.191 1 98.94 131 LEU B O 1
ATOM 5113 N N . SER B 1 132 ? -9.688 20.203 1.323 1 98.56 132 SER B N 1
ATOM 5114 C CA . SER B 1 132 ? -10.602 21.094 0.606 1 98.56 132 SER B CA 1
ATOM 5115 C C . SER B 1 132 ? -11.242 20.391 -0.583 1 98.56 132 SER B C 1
ATOM 5117 O O . SER B 1 132 ? -12.164 20.922 -1.199 1 98.56 132 SER B O 1
ATOM 5119 N N . GLY B 1 133 ? -10.719 19.219 -1 1 98.56 133 GLY B N 1
ATOM 5120 C CA . GLY B 1 133 ? -11.328 18.422 -2.057 1 98.56 133 GLY B CA 1
ATOM 5121 C C . GLY B 1 133 ? -10.906 18.859 -3.447 1 98.56 133 GLY B C 1
ATOM 5122 O O . GLY B 1 133 ? -11.555 18.5 -4.438 1 98.56 133 GLY B O 1
ATOM 5123 N N . ILE B 1 134 ? -9.852 19.688 -3.51 1 98.56 134 ILE B N 1
ATOM 5124 C CA . ILE B 1 134 ? -9.336 20.188 -4.781 1 98.56 134 ILE B CA 1
ATOM 5125 C C . ILE B 1 134 ? -7.82 20.016 -4.82 1 98.56 134 ILE B C 1
ATOM 5127 O O . ILE B 1 134 ? -7.117 20.422 -3.896 1 98.56 134 ILE B O 1
ATOM 5131 N N . LYS B 1 135 ? -7.262 19.359 -5.809 1 98.5 135 LYS B N 1
ATOM 5132 C CA . LYS B 1 135 ? -5.812 19.234 -5.941 1 98.5 135 LYS B CA 1
ATOM 5133 C C . LYS B 1 135 ? -5.18 20.547 -6.367 1 98.5 135 LYS B C 1
ATOM 5135 O O . LYS B 1 135 ? -5.805 21.344 -7.082 1 98.5 135 LYS B O 1
ATOM 5140 N N . ALA B 1 136 ? -4 20.797 -5.941 1 98.62 136 ALA B N 1
ATOM 5141 C CA . ALA B 1 136 ? -3.311 22.062 -6.148 1 98.62 136 ALA B CA 1
ATOM 5142 C C . ALA B 1 136 ? -1.849 21.828 -6.523 1 98.62 136 ALA B C 1
ATOM 5144 O O . ALA B 1 136 ? -1.438 20.703 -6.801 1 98.62 136 ALA B O 1
ATOM 5145 N N . ASN B 1 137 ? -1.118 22.969 -6.664 1 98.75 137 ASN B N 1
ATOM 5146 C CA . ASN B 1 137 ? 0.273 22.922 -7.098 1 98.75 137 ASN B CA 1
ATOM 5147 C C . ASN B 1 137 ? 1.215 22.641 -5.93 1 98.75 137 ASN B C 1
ATOM 5149 O O . ASN B 1 137 ? 0.949 23.047 -4.801 1 98.75 137 ASN B O 1
ATOM 5153 N N . TYR B 1 138 ? 2.32 22 -6.285 1 98.56 138 TYR B N 1
ATOM 5154 C CA . TYR B 1 138 ? 3.447 21.766 -5.387 1 98.56 138 TYR B CA 1
ATOM 5155 C C . TYR B 1 138 ? 3.83 23.047 -4.652 1 98.56 138 TYR B C 1
ATOM 5157 O O . TYR B 1 138 ? 3.881 24.125 -5.254 1 98.56 138 TYR B O 1
ATOM 5165 N N . LEU B 1 139 ? 3.932 23.031 -3.236 1 98.75 139 LEU B N 1
ATOM 5166 C CA . LEU B 1 139 ? 4.406 24.062 -2.322 1 98.75 139 LEU B CA 1
ATOM 5167 C C . LEU B 1 139 ? 3.312 25.094 -2.055 1 98.75 139 LEU B C 1
ATOM 5169 O O . LEU B 1 139 ? 3.508 26.016 -1.267 1 98.75 139 LEU B O 1
ATOM 5173 N N . THR B 1 140 ? 2.1 25.016 -2.594 1 98.88 140 THR B N 1
ATOM 5174 C CA . THR B 1 140 ? 1.001 25.938 -2.307 1 98.88 140 THR B CA 1
ATOM 5175 C C . THR B 1 140 ? -0.016 25.281 -1.373 1 98.88 140 THR B C 1
ATOM 5177 O O . THR B 1 140 ? -0.107 24.062 -1.302 1 98.88 140 THR B O 1
ATOM 5180 N N . ILE B 1 141 ? -0.769 26.094 -0.637 1 98.88 141 ILE B N 1
ATOM 5181 C CA . ILE B 1 141 ? -1.727 25.562 0.329 1 98.88 141 ILE B CA 1
ATOM 5182 C C . ILE B 1 141 ? -3.035 26.344 0.238 1 98.88 141 ILE B C 1
ATOM 5184 O O . ILE B 1 141 ? -3.031 27.578 0.258 1 98.88 141 ILE B O 1
ATOM 5188 N N . GLY B 1 142 ? -4.152 25.625 0.122 1 98.75 142 GLY B N 1
ATOM 5189 C CA . GLY B 1 142 ? -5.473 26.234 0.235 1 98.75 142 GLY B CA 1
ATOM 5190 C C . GLY B 1 142 ? -5.828 27.125 -0.941 1 98.75 142 GLY B C 1
ATOM 5191 O O . GLY B 1 142 ? -6.652 28.031 -0.812 1 98.75 142 GLY B O 1
ATOM 5192 N N . VAL B 1 143 ? -5.172 27 -2.027 1 98.81 143 VAL B N 1
ATOM 5193 C CA . VAL B 1 143 ? -5.441 27.766 -3.234 1 98.81 143 VAL B CA 1
ATOM 5194 C C . VAL B 1 143 ? -5.539 26.844 -4.438 1 98.81 143 VAL B C 1
ATOM 5196 O O . VAL B 1 143 ? -5.047 25.703 -4.395 1 98.81 143 VAL B O 1
ATOM 5199 N N . THR B 1 144 ? -6.203 27.266 -5.477 1 98.38 144 THR B N 1
ATOM 5200 C CA . THR B 1 144 ? -6.363 26.484 -6.691 1 98.38 144 THR B CA 1
ATOM 5201 C C . THR B 1 144 ? -5.043 26.375 -7.445 1 98.38 144 THR B C 1
ATOM 5203 O O . THR B 1 144 ? -4.074 27.047 -7.117 1 98.38 144 THR B O 1
ATOM 5206 N N . ALA B 1 145 ? -5.043 25.562 -8.453 1 98.38 145 ALA B N 1
ATOM 5207 C CA . ALA B 1 145 ? -3.846 25.328 -9.25 1 98.38 145 ALA B CA 1
ATOM 5208 C C . ALA B 1 145 ? -3.545 26.516 -10.156 1 98.38 145 ALA B C 1
ATOM 5210 O O . ALA B 1 145 ? -2.506 26.562 -10.82 1 98.38 145 ALA B O 1
ATOM 5211 N N . ASP B 1 146 ? -4.367 27.5 -10.203 1 98 146 ASP B N 1
ATOM 5212 C CA . ASP B 1 146 ? -4.09 28.734 -10.945 1 98 146 ASP B CA 1
ATOM 5213 C C . ASP B 1 146 ? -3.02 29.562 -10.242 1 98 146 ASP B C 1
ATOM 5215 O O . ASP B 1 146 ? -2.412 30.438 -10.852 1 98 146 ASP B O 1
ATOM 5219 N N . VAL B 1 147 ? -2.857 29.344 -8.969 1 98.56 147 VAL B N 1
ATOM 5220 C CA . VAL B 1 147 ? -1.868 30.078 -8.188 1 98.56 147 VAL B CA 1
ATOM 5221 C C . VAL B 1 147 ? -0.501 29.422 -8.32 1 98.56 147 VAL B C 1
ATOM 5223 O O . VAL B 1 147 ? -0.307 28.281 -7.871 1 98.56 147 VAL B O 1
ATOM 5226 N N . GLU B 1 148 ? 0.426 30.125 -8.906 1 97.81 148 GLU B N 1
ATOM 5227 C CA . GLU B 1 148 ? 1.801 29.641 -9.031 1 97.81 148 GLU B CA 1
ATOM 5228 C C . GLU B 1 148 ? 2.598 29.906 -7.758 1 97.81 148 GLU B C 1
ATOM 5230 O O . GLU B 1 148 ? 2.201 30.734 -6.93 1 97.81 148 GLU B O 1
ATOM 5235 N N . LEU B 1 149 ? 3.678 29.234 -7.629 1 98.12 149 LEU B N 1
ATOM 5236 C CA . LEU B 1 149 ? 4.57 29.438 -6.492 1 98.12 149 LEU B CA 1
ATOM 5237 C C . LEU B 1 149 ? 4.969 30.891 -6.363 1 98.12 149 LEU B C 1
ATOM 5239 O O . LEU B 1 149 ? 5.352 31.531 -7.352 1 98.12 149 LEU B O 1
ATOM 5243 N N . ASN B 1 150 ? 4.809 31.516 -5.234 1 98.12 150 ASN B N 1
ATOM 5244 C CA . ASN B 1 150 ? 5.203 32.875 -4.867 1 98.12 150 ASN B CA 1
ATOM 5245 C C . ASN B 1 150 ? 4.281 33.906 -5.5 1 98.12 150 ASN B C 1
ATOM 5247 O O . ASN B 1 150 ? 4.57 35.125 -5.465 1 98.12 150 ASN B O 1
ATOM 5251 N N . ASP B 1 151 ? 3.168 33.5 -6.078 1 98.25 151 ASP B N 1
ATOM 5252 C CA . ASP B 1 151 ? 2.174 34.438 -6.602 1 98.25 151 ASP B CA 1
ATOM 5253 C C . ASP B 1 151 ? 1.257 34.938 -5.488 1 98.25 151 ASP B C 1
ATOM 5255 O O . ASP B 1 151 ? 0.099 34.531 -5.395 1 98.25 151 ASP B O 1
ATOM 5259 N N . CYS B 1 152 ? 1.669 35.844 -4.738 1 97.75 152 CYS B N 1
ATOM 5260 C CA . CYS B 1 152 ? 0.949 36.344 -3.58 1 97.75 152 CYS B CA 1
ATOM 5261 C C . CYS B 1 152 ? -0.343 37.062 -4.004 1 97.75 152 CYS B C 1
ATOM 5263 O O . CYS B 1 152 ? -1.364 36.938 -3.322 1 97.75 152 CYS B O 1
ATOM 5265 N N . ARG B 1 153 ? -0.294 37.75 -5.117 1 97.31 153 ARG B N 1
ATOM 5266 C CA . ARG B 1 153 ? -1.503 38.375 -5.629 1 97.31 153 ARG B CA 1
ATOM 5267 C C . ARG B 1 153 ? -2.578 37.344 -5.945 1 97.31 153 ARG B C 1
ATOM 5269 O O . ARG B 1 153 ? -3.729 37.5 -5.531 1 97.31 153 ARG B O 1
ATOM 5276 N N . GLY B 1 154 ? -2.176 36.281 -6.664 1 97.88 154 GLY B N 1
ATOM 5277 C CA . GLY B 1 154 ? -3.113 35.219 -7.008 1 97.88 154 GLY B CA 1
ATOM 5278 C C . GLY B 1 154 ? -3.697 34.531 -5.793 1 97.88 154 GLY B C 1
ATOM 5279 O O . GLY B 1 154 ? -4.875 34.188 -5.785 1 97.88 154 GLY B O 1
ATOM 5280 N N . SER B 1 155 ? -2.895 34.375 -4.727 1 98.12 155 SER B N 1
ATOM 5281 C CA . SER B 1 155 ? -3.326 33.625 -3.543 1 98.12 155 SER B CA 1
ATOM 5282 C C . SER B 1 155 ? -4.363 34.406 -2.748 1 98.12 155 SER B C 1
ATOM 5284 O O . SER B 1 155 ? -5.102 33.844 -1.943 1 98.12 155 SER B O 1
ATOM 5286 N N . ARG B 1 156 ? -4.484 35.688 -3.004 1 97.12 156 ARG B N 1
ATOM 5287 C CA . ARG B 1 156 ? -5.395 36.531 -2.246 1 97.12 156 ARG B CA 1
ATOM 5288 C C . ARG B 1 156 ? -6.742 36.656 -2.947 1 97.12 156 ARG B C 1
ATOM 5290 O O . ARG B 1 156 ? -7.723 37.125 -2.35 1 97.12 156 ARG B O 1
ATOM 5297 N N . LEU B 1 157 ? -6.805 36.312 -4.238 1 97.25 157 LEU B N 1
ATOM 5298 C CA . LEU B 1 157 ? -8.062 36.406 -4.977 1 97.25 157 LEU B CA 1
ATOM 5299 C C . LEU B 1 157 ? -9.078 35.406 -4.445 1 97.25 157 LEU B C 1
ATOM 5301 O O . LEU B 1 157 ? -8.773 34.219 -4.328 1 97.25 157 LEU B O 1
ATOM 5305 N N . PRO B 1 158 ? -10.289 35.875 -4.152 1 96.25 158 PRO B N 1
ATOM 5306 C CA . PRO B 1 158 ? -11.305 35 -3.574 1 96.25 158 PRO B CA 1
ATOM 5307 C C . PRO B 1 158 ? -11.578 33.75 -4.434 1 96.25 158 PRO B C 1
ATOM 5309 O O . PRO B 1 158 ? -11.781 32.656 -3.904 1 96.25 158 PRO B O 1
ATOM 5312 N N . GLN B 1 159 ? -11.492 33.875 -5.727 1 95.75 159 GLN B N 1
ATOM 5313 C CA . GLN B 1 159 ? -11.82 32.75 -6.62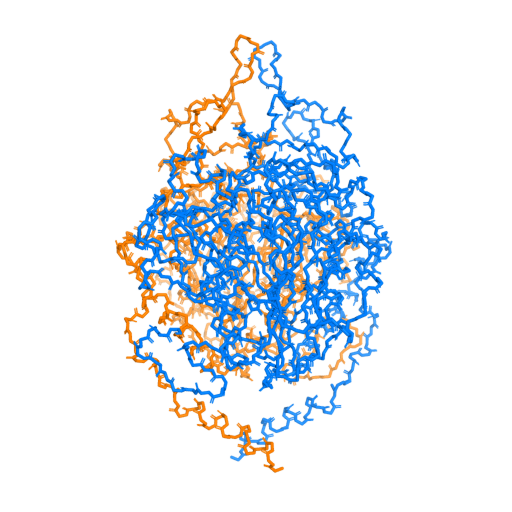1 1 95.75 159 GLN B CA 1
ATOM 5314 C C . GLN B 1 159 ? -10.758 31.672 -6.566 1 95.75 159 GLN B C 1
ATOM 5316 O O . GLN B 1 159 ? -10.992 30.547 -7.012 1 95.75 159 GLN B O 1
ATOM 5321 N N . ASN B 1 160 ? -9.539 32.031 -6.012 1 97.94 160 ASN B N 1
ATOM 5322 C CA . ASN B 1 160 ? -8.453 31.062 -5.938 1 97.94 160 ASN B CA 1
ATOM 5323 C C . ASN B 1 160 ? -8.367 30.422 -4.555 1 97.94 160 ASN B C 1
ATOM 5325 O O . ASN B 1 160 ? -7.598 29.484 -4.348 1 97.94 160 ASN B O 1
ATOM 5329 N N . ARG B 1 161 ? -9.109 30.922 -3.627 1 98 161 ARG B N 1
ATOM 5330 C CA . ARG B 1 161 ? -9.031 30.406 -2.262 1 98 161 ARG B CA 1
ATOM 5331 C C . ARG B 1 161 ? -10.008 29.25 -2.059 1 98 161 ARG B C 1
ATOM 5333 O O . ARG B 1 161 ? -11.18 29.344 -2.408 1 98 161 ARG B O 1
ATOM 5340 N N . LEU B 1 162 ? -9.484 28.203 -1.586 1 98.31 162 LEU B N 1
ATOM 5341 C CA . LEU B 1 162 ? -10.266 27 -1.342 1 98.31 162 LEU B CA 1
ATOM 5342 C C . LEU B 1 162 ? -10.867 27.016 0.061 1 98.31 162 LEU B C 1
ATOM 5344 O O . LEU B 1 162 ? -10.414 27.766 0.924 1 98.31 162 LEU B O 1
ATOM 5348 N N . SER B 1 163 ? -11.906 26.297 0.236 1 98.38 163 SER B N 1
ATOM 5349 C CA . SER B 1 163 ? -12.57 26.172 1.529 1 98.38 163 SER B CA 1
ATOM 5350 C C . SER B 1 163 ? -12.32 24.797 2.145 1 98.38 163 SER B C 1
ATOM 5352 O O . SER B 1 163 ? -12.711 23.766 1.574 1 98.38 163 SER B O 1
ATOM 5354 N N . SER B 1 164 ? -11.672 24.719 3.303 1 98.75 164 SER B N 1
ATOM 5355 C CA . SER B 1 164 ? -11.352 23.453 3.955 1 98.75 164 SER B CA 1
ATOM 5356 C C . SER B 1 164 ? -12.57 22.891 4.672 1 98.75 164 SER B C 1
ATOM 5358 O O . SER B 1 164 ? -13.555 23.594 4.906 1 98.75 164 SER B O 1
ATOM 5360 N N . ILE B 1 165 ? -12.523 21.672 5 1 98.88 165 ILE B N 1
ATOM 5361 C CA . ILE B 1 165 ? -13.609 21.031 5.727 1 98.88 165 ILE B CA 1
ATOM 5362 C C . ILE B 1 165 ? -13.766 21.672 7.105 1 98.88 165 ILE B C 1
ATOM 5364 O O . ILE B 1 165 ? -14.859 21.688 7.664 1 98.88 165 ILE B O 1
ATOM 5368 N N . ALA B 1 166 ? -12.703 22.234 7.695 1 98.94 166 ALA B N 1
ATOM 5369 C CA . ALA B 1 166 ? -12.852 23.016 8.922 1 98.94 166 ALA B CA 1
ATOM 5370 C C . ALA B 1 166 ? -13.734 24.234 8.688 1 98.94 166 ALA B C 1
ATOM 5372 O O . ALA B 1 166 ? -14.586 24.562 9.523 1 98.94 166 ALA B O 1
ATOM 5373 N N . ALA B 1 167 ? -13.508 24.906 7.562 1 98.81 167 ALA B N 1
ATOM 5374 C CA . ALA B 1 167 ? -14.383 26.016 7.199 1 98.81 167 ALA B CA 1
ATOM 5375 C C . ALA B 1 167 ? -15.828 25.547 7.039 1 98.81 167 ALA B C 1
ATOM 5377 O O . ALA B 1 167 ? -16.766 26.234 7.465 1 98.81 167 ALA B O 1
ATOM 5378 N N . TRP B 1 168 ? -16.016 24.375 6.363 1 98.75 168 TRP B N 1
ATOM 5379 C CA . TRP B 1 168 ? -17.344 23.812 6.211 1 98.75 168 TRP B CA 1
ATOM 5380 C C . TRP B 1 168 ? -17.984 23.547 7.574 1 98.75 168 TRP B C 1
ATOM 5382 O O . TRP B 1 168 ? -19.188 23.812 7.766 1 98.75 168 TRP B O 1
ATOM 5392 N N . ALA B 1 169 ? -17.203 23.031 8.516 1 98.88 169 ALA B N 1
ATOM 5393 C CA . ALA B 1 169 ? -17.703 22.734 9.859 1 98.88 169 ALA B CA 1
ATOM 5394 C C . ALA B 1 169 ? -18.156 24 10.578 1 98.88 169 ALA B C 1
ATOM 5396 O O . ALA B 1 169 ? -19.234 24.031 11.164 1 98.88 169 ALA B O 1
ATOM 5397 N N . LEU B 1 170 ? -17.344 25.031 10.5 1 98.56 170 LEU B N 1
ATOM 5398 C CA . LEU B 1 170 ? -17.672 26.297 11.141 1 98.56 170 LEU B CA 1
ATOM 5399 C C . LEU B 1 170 ? -18.922 26.906 10.523 1 98.56 170 LEU B C 1
ATOM 5401 O O . LEU B 1 170 ? -19.797 27.406 11.242 1 98.56 170 LEU B O 1
ATOM 5405 N N . LYS B 1 171 ? -18.984 26.812 9.227 1 97.69 171 LYS B N 1
ATOM 5406 C CA . LYS B 1 171 ? -20.172 27.297 8.539 1 97.69 171 LYS B CA 1
ATOM 5407 C C . LYS B 1 171 ? -21.406 26.5 8.93 1 97.69 171 LYS B C 1
ATOM 5409 O O . LYS B 1 171 ? -22.516 27.047 9.008 1 97.69 171 LYS B O 1
ATOM 5414 N N . GLY B 1 172 ? -21.203 25.203 9.211 1 96.94 172 GLY B N 1
ATOM 5415 C CA . GLY B 1 172 ? -22.281 24.328 9.625 1 96.94 172 GLY B CA 1
ATOM 5416 C C . GLY B 1 172 ? -22.547 24.375 11.117 1 96.94 172 GLY B C 1
ATOM 5417 O O . GLY B 1 172 ? -23.203 23.484 11.664 1 96.94 172 GLY B O 1
ATOM 5418 N N . SER B 1 173 ? -21.969 25.312 11.805 1 97.69 173 SER B N 1
ATOM 5419 C CA . SER B 1 173 ? -22.203 25.594 13.219 1 97.69 173 SER B CA 1
ATOM 5420 C C . SER B 1 173 ? -21.547 24.531 14.102 1 97.69 173 SER B C 1
ATOM 5422 O O . SER B 1 173 ? -21.984 24.297 15.234 1 97.69 173 SER B O 1
ATOM 5424 N N . LYS B 1 174 ? -20.609 23.828 13.562 1 98.62 174 LYS B N 1
ATOM 5425 C CA . LYS B 1 174 ? -19.766 22.938 14.359 1 98.62 174 LYS B CA 1
ATOM 5426 C C . LYS B 1 174 ? -18.484 23.656 14.781 1 98.62 174 LYS B C 1
ATOM 5428 O O . LYS B 1 174 ? -18.094 24.672 14.188 1 98.62 174 LYS B O 1
ATOM 5433 N N . SER B 1 175 ? -17.922 23.172 15.82 1 98.62 175 SER B N 1
ATOM 5434 C CA . SER B 1 175 ? -16.594 23.656 16.172 1 98.62 175 SER B CA 1
ATOM 5435 C C . SER B 1 175 ? -15.508 22.938 15.367 1 98.62 175 SER B C 1
ATOM 5437 O O . SER B 1 175 ? -15.789 21.938 14.695 1 98.62 175 SER B O 1
ATOM 5439 N N . ALA B 1 176 ? -14.328 23.422 15.383 1 98.88 176 ALA B N 1
ATOM 5440 C CA . ALA B 1 176 ? -13.203 22.812 14.688 1 98.88 176 ALA B CA 1
ATOM 5441 C C . ALA B 1 176 ? -11.898 23 15.469 1 98.88 176 ALA B C 1
ATOM 5443 O O . ALA B 1 176 ? -11.789 23.922 16.281 1 98.88 176 ALA B O 1
ATOM 5444 N N . GLY B 1 177 ? -10.984 22.109 15.281 1 98.88 177 GLY B N 1
ATOM 5445 C CA . GLY B 1 177 ? -9.688 22.172 15.938 1 98.88 177 GLY B CA 1
ATOM 5446 C C . GLY B 1 177 ? -8.586 21.484 15.156 1 98.88 177 GLY B C 1
ATOM 5447 O O . GLY B 1 177 ? -8.852 20.812 14.156 1 98.88 177 GLY B O 1
ATOM 5448 N N . LEU B 1 178 ? -7.363 21.719 15.57 1 98.75 178 LEU B N 1
ATOM 5449 C CA . LEU B 1 178 ? -6.16 21.188 14.938 1 98.75 178 LEU B CA 1
ATOM 5450 C C . LEU B 1 178 ? -5.129 20.781 15.984 1 98.75 178 LEU B C 1
ATOM 5452 O O . LEU B 1 178 ? -4.906 21.516 16.953 1 98.75 178 LEU B O 1
ATOM 5456 N N . VAL B 1 179 ? -4.648 19.594 15.898 1 98.94 179 VAL B N 1
ATOM 5457 C CA . VAL B 1 179 ? -3.564 19.062 16.719 1 98.94 179 VAL B CA 1
ATOM 5458 C C . VAL B 1 179 ? -2.443 18.547 15.828 1 98.94 179 VAL B C 1
ATOM 5460 O O . VAL B 1 179 ? -2.701 17.844 14.844 1 98.94 179 VAL B O 1
ATOM 5463 N N . THR B 1 180 ? -1.198 18.891 16.062 1 98.94 180 THR B N 1
ATOM 5464 C CA . THR B 1 180 ? -0.072 18.375 15.281 1 98.94 180 THR B CA 1
ATOM 5465 C C . THR B 1 180 ? 1.167 18.234 16.156 1 98.94 180 THR B C 1
ATOM 5467 O O . THR B 1 180 ? 1.24 18.828 17.25 1 98.94 180 THR B O 1
ATOM 5470 N N . THR B 1 181 ? 2.094 17.422 15.734 1 98.88 181 THR B N 1
ATOM 5471 C CA . THR B 1 181 ? 3.391 17.344 16.406 1 98.88 181 THR B CA 1
ATOM 5472 C C . THR B 1 181 ? 4.402 18.266 15.711 1 98.88 181 THR B C 1
ATOM 5474 O O . THR B 1 181 ? 5.578 18.281 16.078 1 98.88 181 THR B O 1
ATOM 5477 N N . THR B 1 182 ? 4.012 19 14.719 1 98.88 182 THR B N 1
ATOM 5478 C CA . THR B 1 182 ? 4.852 19.984 14.055 1 98.88 182 THR B CA 1
ATOM 5479 C C . THR B 1 182 ? 4.465 21.391 14.492 1 98.88 182 THR B C 1
ATOM 5481 O O . THR B 1 182 ? 3.707 21.562 15.445 1 98.88 182 THR B O 1
ATOM 5484 N N . ARG B 1 183 ? 5.086 22.438 13.859 1 98.94 183 ARG B N 1
ATOM 5485 C CA . ARG B 1 183 ? 4.551 23.781 14.008 1 98.94 183 ARG B CA 1
ATOM 5486 C C . ARG B 1 183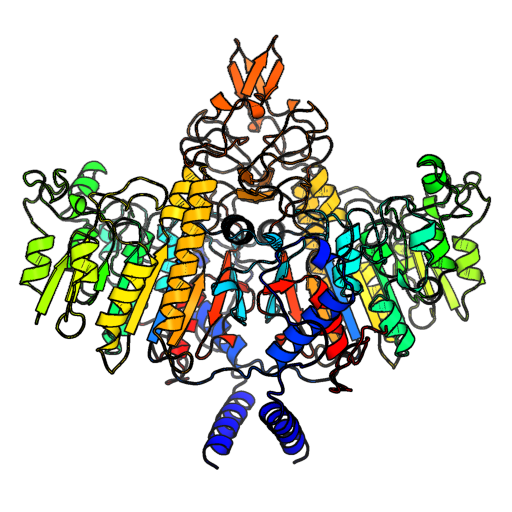 ? 3.119 23.859 13.484 1 98.94 183 ARG B C 1
ATOM 5488 O O . ARG B 1 183 ? 2.791 23.266 12.461 1 98.94 183 ARG B O 1
ATOM 5495 N N . VAL B 1 184 ? 2.275 24.609 14.18 1 98.94 184 VAL B N 1
ATOM 5496 C CA . VAL B 1 184 ? 0.888 24.734 13.742 1 98.94 184 VAL B CA 1
ATOM 5497 C C . VAL B 1 184 ? 0.826 25.531 12.438 1 98.94 184 VAL B C 1
ATOM 5499 O O . VAL B 1 184 ? -0.209 25.562 11.773 1 98.94 184 VAL B O 1
ATOM 5502 N N . THR B 1 185 ? 2.025 26.109 12.016 1 98.94 185 THR B N 1
ATOM 5503 C CA . THR B 1 185 ? 2.109 26.891 10.789 1 98.94 185 THR B CA 1
ATOM 5504 C C . THR B 1 185 ? 2.703 26.047 9.656 1 98.94 185 THR B C 1
ATOM 5506 O O . THR B 1 185 ? 2.844 26.531 8.531 1 98.94 185 THR B O 1
ATOM 5509 N N . HIS B 1 186 ? 3.08 24.766 9.898 1 98.88 186 HIS B N 1
ATOM 5510 C CA . HIS B 1 186 ? 3.668 23.906 8.891 1 98.88 186 HIS B CA 1
ATOM 5511 C C . HIS B 1 186 ? 2.641 23.516 7.828 1 98.88 186 HIS B C 1
ATOM 5513 O O . HIS B 1 186 ? 1.471 23.906 7.926 1 98.88 186 HIS B O 1
ATOM 5519 N N . ALA B 1 187 ? 3.027 22.828 6.84 1 98.75 187 ALA B N 1
ATOM 5520 C CA . ALA B 1 187 ? 2.266 22.656 5.605 1 98.75 187 ALA B CA 1
ATOM 5521 C C . ALA B 1 187 ? 0.927 21.969 5.879 1 98.75 187 ALA B C 1
ATOM 5523 O O . ALA B 1 187 ? -0.13 22.5 5.523 1 98.75 187 ALA B O 1
ATOM 5524 N N . SER B 1 188 ? 0.916 20.797 6.57 1 98.88 188 SER B N 1
ATOM 5525 C CA . SER B 1 188 ? -0.306 20.016 6.754 1 98.88 188 SER B CA 1
ATOM 5526 C C . SER B 1 188 ? -1.305 20.766 7.633 1 98.88 188 SER B C 1
ATOM 5528 O O . SER B 1 188 ? -2.457 20.953 7.246 1 98.88 188 SER B O 1
ATOM 5530 N N . PRO B 1 189 ? -0.928 21.266 8.82 1 98.88 189 PRO B N 1
ATOM 5531 C CA . PRO B 1 189 ? -1.912 21.984 9.625 1 98.88 189 PRO B CA 1
ATOM 5532 C C . PRO B 1 189 ? -2.361 23.297 8.977 1 98.88 189 PRO B C 1
ATOM 5534 O O . PRO B 1 189 ? -3.508 23.703 9.156 1 98.88 189 PRO B O 1
ATOM 5537 N N . ALA B 1 190 ? -1.469 23.953 8.227 1 98.94 190 ALA B N 1
ATOM 5538 C CA . ALA B 1 190 ? -1.834 25.203 7.566 1 98.94 190 ALA B CA 1
ATOM 5539 C C . ALA B 1 190 ? -3.018 25 6.625 1 98.94 190 ALA B C 1
ATOM 5541 O O . ALA B 1 190 ? -3.818 25.906 6.422 1 98.94 190 ALA B O 1
ATOM 5542 N N . GLY B 1 191 ? -3.119 23.797 6.07 1 98.88 191 GLY B N 1
ATOM 5543 C CA . GLY B 1 191 ? -4.207 23.5 5.152 1 98.88 191 GLY B CA 1
ATOM 5544 C C . GLY B 1 191 ? -5.578 23.625 5.789 1 98.88 191 GLY B C 1
ATOM 5545 O O . GLY B 1 191 ? -6.586 23.734 5.086 1 98.88 191 GLY B O 1
ATOM 5546 N N . VAL B 1 192 ? -5.617 23.625 7.094 1 98.94 192 VAL B N 1
ATOM 5547 C CA . VAL B 1 192 ? -6.879 23.734 7.82 1 98.94 192 VAL B CA 1
ATOM 5548 C C . VAL B 1 192 ? -7.422 25.156 7.707 1 98.94 192 VAL B C 1
ATOM 5550 O O . VAL B 1 192 ? -8.633 25.359 7.629 1 98.94 192 VAL B O 1
ATOM 5553 N N . TYR B 1 193 ? -6.52 26.219 7.59 1 98.81 193 TYR B N 1
ATOM 5554 C CA . TYR B 1 193 ? -7.066 27.562 7.789 1 98.81 193 TYR B CA 1
ATOM 5555 C C . TYR B 1 193 ? -6.426 28.562 6.836 1 98.81 193 TYR B C 1
ATOM 5557 O O . TYR B 1 193 ? -6.922 29.672 6.672 1 98.81 193 TYR B O 1
ATOM 5565 N N . ALA B 1 194 ? -5.352 28.203 6.18 1 98.75 194 ALA B N 1
ATOM 5566 C CA . ALA B 1 194 ? -4.559 29.234 5.516 1 98.75 194 ALA B CA 1
ATOM 5567 C C . ALA B 1 194 ? -4.641 29.094 3.998 1 98.75 194 ALA B C 1
ATOM 5569 O O . ALA B 1 194 ? -5.016 28.047 3.482 1 98.75 194 ALA B O 1
ATOM 5570 N N . HIS B 1 195 ? -4.391 30.156 3.305 1 98.69 195 HIS B N 1
ATOM 5571 C CA . HIS B 1 195 ? -4.215 30.266 1.861 1 98.69 195 HIS B CA 1
ATOM 5572 C C . HIS B 1 195 ? -2.879 30.922 1.519 1 98.69 195 HIS B C 1
ATOM 5574 O O . HIS B 1 195 ? -2.646 32.094 1.847 1 98.69 195 HIS B O 1
ATOM 5580 N N . THR B 1 196 ? -2.023 30.188 0.867 1 98.75 196 THR B N 1
ATOM 5581 C CA . THR B 1 196 ? -0.696 30.734 0.611 1 98.75 196 THR B CA 1
ATOM 5582 C C . THR B 1 196 ? -0.115 30.172 -0.679 1 98.75 196 THR B C 1
ATOM 5584 O O . THR B 1 196 ? -0.369 29 -1.022 1 98.75 196 THR B O 1
ATOM 5587 N N . SER B 1 197 ? 0.659 31 -1.407 1 98.75 197 SER B N 1
ATOM 5588 C CA . SER B 1 197 ? 1.336 30.594 -2.633 1 98.75 197 SER B CA 1
ATOM 5589 C C . SER B 1 197 ? 2.672 29.922 -2.33 1 98.75 197 SER B C 1
ATOM 5591 O O . SER B 1 197 ? 3.377 29.484 -3.244 1 98.75 197 SER B O 1
ATOM 5593 N N . ASN B 1 198 ? 2.99 29.844 -1.049 1 98.88 198 ASN B N 1
ATOM 5594 C CA . ASN B 1 198 ? 4.227 29.203 -0.612 1 98.88 198 ASN B CA 1
ATOM 5595 C C . ASN B 1 198 ? 4.117 28.688 0.82 1 98.88 198 ASN B C 1
ATOM 5597 O O . ASN B 1 198 ? 3.912 29.469 1.751 1 98.88 198 ASN B O 1
ATOM 5601 N N . ARG B 1 199 ? 4.359 27.391 0.979 1 98.75 199 ARG B N 1
ATOM 5602 C CA . ARG B 1 199 ? 4.188 26.75 2.275 1 98.75 199 ARG B CA 1
ATOM 5603 C C . ARG B 1 199 ? 5.172 27.312 3.301 1 98.75 199 ARG B C 1
ATOM 5605 O O . ARG B 1 199 ? 4.945 27.203 4.508 1 98.75 199 ARG B O 1
ATOM 5612 N N . ASP B 1 200 ? 6.234 27.969 2.885 1 98.69 200 ASP B N 1
ATOM 5613 C CA . ASP B 1 200 ? 7.293 28.406 3.787 1 98.69 200 ASP B CA 1
ATOM 5614 C C . ASP B 1 200 ? 7.023 29.828 4.293 1 98.69 200 ASP B C 1
ATOM 5616 O O . ASP B 1 200 ? 7.785 30.359 5.105 1 98.69 200 ASP B O 1
ATOM 5620 N N . PHE B 1 201 ? 5.922 30.422 3.838 1 98.81 201 PHE B N 1
ATOM 5621 C CA . PHE B 1 201 ? 5.535 31.734 4.352 1 98.81 201 PHE B CA 1
ATOM 5622 C C . PHE B 1 201 ? 4.891 31.609 5.727 1 98.81 201 PHE B C 1
ATOM 5624 O O . PHE B 1 201 ? 3.764 32.062 5.934 1 98.81 201 PHE B O 1
ATOM 5631 N N . GLU B 1 202 ? 5.613 31.125 6.715 1 98.88 202 GLU B N 1
ATOM 5632 C CA . GLU B 1 202 ? 5.066 30.797 8.023 1 98.88 202 GLU B CA 1
ATOM 5633 C C . GLU B 1 202 ? 4.992 32.031 8.922 1 98.88 202 GLU B C 1
ATOM 5635 O O . GLU B 1 202 ? 4.141 32.094 9.812 1 98.88 202 GLU B O 1
ATOM 5640 N N . SER B 1 203 ? 5.891 33.031 8.727 1 98.75 203 SER B N 1
ATOM 5641 C CA . SER B 1 203 ? 5.898 34.344 9.383 1 98.75 203 SER B CA 1
ATOM 5642 C C . SER B 1 203 ? 6.32 35.438 8.414 1 98.75 203 SER B C 1
ATOM 5644 O O . SER B 1 203 ? 6.766 35.156 7.297 1 98.75 203 SER B O 1
ATOM 5646 N N . ASP B 1 204 ? 6.211 36.688 8.859 1 98.62 204 ASP B N 1
ATOM 5647 C CA . ASP B 1 204 ? 6.633 37.812 8.008 1 98.62 204 ASP B CA 1
ATOM 5648 C C . ASP B 1 204 ? 8.141 37.75 7.758 1 98.62 204 ASP B C 1
ATOM 5650 O O . ASP B 1 204 ? 8.609 38.188 6.699 1 98.62 204 ASP B O 1
ATOM 5654 N N . TYR B 1 205 ? 8.891 37.25 8.695 1 98.62 205 TYR B N 1
ATOM 5655 C CA . TYR B 1 205 ? 10.32 37.031 8.508 1 98.62 205 TYR B CA 1
ATOM 5656 C C . TYR B 1 205 ? 10.57 36.094 7.324 1 98.62 205 TYR B C 1
ATOM 5658 O O . TYR B 1 205 ? 11.414 36.375 6.469 1 98.62 205 TYR B O 1
ATOM 5666 N N . ASP B 1 206 ? 9.836 34.938 7.285 1 98.75 206 ASP B N 1
ATOM 5667 C CA . ASP B 1 206 ? 10.008 33.969 6.227 1 98.75 206 ASP B CA 1
ATOM 5668 C C . ASP B 1 206 ? 9.633 34.531 4.867 1 98.75 206 ASP B C 1
ATOM 5670 O O . ASP B 1 206 ? 10.305 34.281 3.865 1 98.75 206 ASP B O 1
ATOM 5674 N N . VAL B 1 207 ? 8.555 35.281 4.848 1 98.69 207 VAL B N 1
ATOM 5675 C CA . VAL B 1 207 ? 8.117 35.938 3.619 1 98.69 207 VAL B CA 1
ATOM 5676 C C . VAL B 1 207 ? 9.227 36.875 3.1 1 98.69 207 VAL B C 1
ATOM 5678 O O . VAL B 1 207 ? 9.57 36.812 1.917 1 98.69 207 VAL B O 1
ATOM 5681 N N . THR B 1 208 ? 9.781 37.688 3.984 1 98.38 208 THR B N 1
ATOM 5682 C CA . THR B 1 208 ? 10.852 38.625 3.641 1 98.38 208 THR B CA 1
ATOM 5683 C C . THR B 1 208 ? 12.094 37.844 3.191 1 98.38 208 THR B C 1
ATOM 5685 O O . THR B 1 208 ? 12.711 38.219 2.184 1 98.38 208 THR B O 1
ATOM 5688 N N . LYS B 1 209 ? 12.453 36.844 3.928 1 98.06 209 LYS B N 1
ATOM 5689 C CA . LYS B 1 209 ? 13.641 36.062 3.635 1 98.06 209 LYS B CA 1
ATOM 5690 C C . LYS B 1 209 ? 13.562 35.438 2.24 1 98.06 209 LYS B C 1
ATOM 5692 O O . LYS B 1 209 ? 14.578 35.281 1.558 1 98.06 209 LYS B O 1
ATOM 5697 N N . LEU B 1 210 ? 12.336 35.094 1.849 1 97.56 210 LEU B N 1
ATOM 5698 C CA . LEU B 1 210 ? 12.141 34.438 0.553 1 97.56 210 LEU B CA 1
ATOM 5699 C C . LEU B 1 210 ? 11.883 35.469 -0.535 1 97.56 210 LEU B C 1
ATOM 5701 O O . LEU B 1 210 ? 11.43 35.156 -1.629 1 97.56 210 LEU B O 1
ATOM 5705 N N . GLY B 1 211 ? 12.086 36.781 -0.229 1 97.25 211 GLY B N 1
ATOM 5706 C CA . GLY B 1 211 ? 12.148 37.844 -1.222 1 97.25 211 GLY B CA 1
ATOM 5707 C C . GLY B 1 211 ? 10.797 38.438 -1.519 1 97.25 211 GLY B C 1
ATOM 5708 O O . GLY B 1 211 ? 10.617 39.125 -2.545 1 97.25 211 GLY B O 1
ATOM 5709 N N . GLN B 1 212 ? 9.742 38.156 -0.664 1 97.62 212 GLN B N 1
ATOM 5710 C CA . GLN B 1 212 ? 8.406 38.719 -0.879 1 97.62 212 GLN B CA 1
ATOM 5711 C C . GLN B 1 212 ? 8.07 39.75 0.167 1 97.62 212 GLN B C 1
ATOM 5713 O O . GLN B 1 212 ? 8.773 39.906 1.172 1 97.62 212 GLN B O 1
ATOM 5718 N N . ASN B 1 213 ? 7.082 40.562 -0.114 1 97.25 213 ASN B N 1
ATOM 5719 C CA . ASN B 1 213 ? 6.602 41.625 0.789 1 97.25 213 ASN B CA 1
ATOM 5720 C C . ASN B 1 213 ? 5.477 41.094 1.685 1 97.25 213 ASN B C 1
ATOM 5722 O O . ASN B 1 213 ? 4.398 40.75 1.198 1 97.25 213 ASN B O 1
ATOM 5726 N N . PRO B 1 214 ? 5.676 41.094 3.008 1 96.94 214 PRO B N 1
ATOM 5727 C CA . PRO B 1 214 ? 4.637 40.594 3.908 1 96.94 214 PRO B CA 1
ATOM 5728 C C . PRO B 1 214 ? 3.318 41.344 3.775 1 96.94 214 PRO B C 1
ATOM 5730 O O . PRO B 1 214 ? 2.254 40.812 4.09 1 96.94 214 PRO B O 1
ATOM 5733 N N . GLY B 1 215 ? 3.322 42.562 3.318 1 94.81 215 GLY B N 1
ATOM 5734 C CA . GLY B 1 215 ? 2.102 43.344 3.088 1 94.81 215 GLY B CA 1
ATOM 5735 C C . GLY B 1 215 ? 1.252 42.75 1.966 1 94.81 215 GLY B C 1
ATOM 5736 O O . GLY B 1 215 ? 0.029 42.906 1.97 1 94.81 215 GLY B O 1
ATOM 5737 N N . ASN B 1 216 ? 1.918 42.125 1.062 1 94.94 216 ASN B N 1
ATOM 5738 C CA . ASN B 1 216 ? 1.246 41.562 -0.104 1 94.94 216 ASN B CA 1
ATOM 5739 C C . ASN B 1 216 ? 1.06 40.031 0.03 1 94.94 216 ASN B C 1
ATOM 5741 O O . ASN B 1 216 ? 0.242 39.438 -0.676 1 94.94 216 ASN B O 1
ATOM 5745 N N . CYS B 1 217 ? 1.819 39.438 0.933 1 97 217 CYS B N 1
ATOM 5746 C CA . CYS B 1 217 ? 1.803 38 1.152 1 97 217 CYS B CA 1
ATOM 5747 C C . CYS B 1 217 ? 1.54 37.688 2.617 1 97 217 CYS B C 1
ATOM 5749 O O . CYS B 1 217 ? 2.473 37.406 3.369 1 97 217 CYS B O 1
ATOM 5751 N N . PRO B 1 218 ? 0.288 37.625 2.953 1 96 218 PRO B N 1
ATOM 5752 C CA . PRO B 1 218 ? 0.022 37.281 4.355 1 96 218 PRO B CA 1
ATOM 5753 C C . PRO B 1 218 ? 0.64 35.969 4.781 1 96 218 PRO B C 1
ATOM 5755 O O . PRO B 1 218 ? 0.516 34.969 4.066 1 96 218 PRO B O 1
ATOM 5758 N N . ASP B 1 219 ? 1.332 36 5.914 1 98.56 219 ASP B N 1
ATOM 5759 C CA . ASP B 1 219 ? 1.973 34.781 6.387 1 98.56 219 ASP B CA 1
ATOM 5760 C C . ASP B 1 219 ? 0.969 33.875 7.098 1 98.56 219 ASP B C 1
ATOM 5762 O O . ASP B 1 219 ? -0.116 34.312 7.477 1 98.56 219 ASP B O 1
ATOM 5766 N N . ILE B 1 220 ? 1.3 32.625 7.27 1 98.88 220 ILE B N 1
ATOM 5767 C CA . ILE B 1 220 ? 0.415 31.578 7.766 1 98.88 220 ILE B CA 1
ATOM 5768 C C . ILE B 1 220 ? 0.081 31.828 9.234 1 98.88 220 ILE B C 1
ATOM 5770 O O . ILE B 1 220 ? -1.065 31.672 9.656 1 98.88 220 ILE B O 1
ATOM 5774 N N . ALA B 1 221 ? 1.05 32.281 10.047 1 98.94 221 ALA B N 1
ATOM 5775 C CA . ALA B 1 221 ? 0.804 32.531 11.461 1 98.94 221 ALA B CA 1
ATOM 5776 C C . ALA B 1 221 ? -0.245 33.625 11.641 1 98.94 221 ALA B C 1
ATOM 5778 O O . ALA B 1 221 ? -1.149 33.5 12.469 1 98.94 221 ALA B O 1
ATOM 5779 N N . GLN B 1 222 ? -0.106 34.719 10.906 1 98.31 222 GLN B N 1
ATOM 5780 C CA . GLN B 1 222 ? -1.066 35.812 10.992 1 98.31 222 GLN B CA 1
ATOM 5781 C C . GLN B 1 222 ? -2.471 35.344 10.633 1 98.31 222 GLN B C 1
ATOM 5783 O O . GLN B 1 222 ? -3.455 35.781 11.219 1 98.31 222 GLN B O 1
ATOM 5788 N N . GLN B 1 223 ? -2.562 34.406 9.641 1 98.5 223 GLN B N 1
ATOM 5789 C CA . GLN B 1 223 ? -3.867 33.938 9.203 1 98.5 223 GLN B CA 1
ATOM 5790 C C . GLN B 1 223 ? -4.535 33.094 10.281 1 98.5 223 GLN B C 1
ATOM 5792 O O . GLN B 1 223 ? -5.758 32.938 10.297 1 98.5 223 GLN B O 1
ATOM 5797 N N . LEU B 1 224 ? -3.73 32.438 11.172 1 98.69 224 LEU B N 1
ATOM 5798 C CA . LEU B 1 224 ? -4.297 31.703 12.289 1 98.69 224 LEU B CA 1
ATOM 5799 C C . LEU B 1 224 ? -5.031 32.625 13.242 1 98.69 224 LEU B C 1
ATOM 5801 O O . LEU B 1 224 ? -6 32.219 13.898 1 98.69 224 LEU B O 1
ATOM 5805 N N . ILE B 1 225 ? -4.609 33.906 13.273 1 97.06 225 ILE B N 1
ATOM 5806 C CA . ILE B 1 225 ? -5.125 34.875 14.242 1 97.06 225 ILE B CA 1
ATOM 5807 C C . ILE B 1 225 ? -6.203 35.719 13.594 1 97.06 225 ILE B C 1
ATOM 5809 O O . ILE B 1 225 ? -7.281 35.906 14.164 1 97.06 225 ILE B O 1
ATOM 5813 N N . ASP B 1 226 ? -5.938 36.125 12.281 1 94.31 226 ASP B N 1
ATOM 5814 C CA . ASP B 1 226 ? -6.754 37.156 11.648 1 94.31 226 ASP B CA 1
ATOM 5815 C C . ASP B 1 226 ? -7.648 36.562 10.562 1 94.31 226 ASP B C 1
ATOM 5817 O O . ASP B 1 226 ? -8.586 37.188 10.094 1 94.31 226 ASP B O 1
ATOM 5821 N N . GLY B 1 227 ? -7.312 35.406 10.211 1 96.12 227 GLY B N 1
ATOM 5822 C CA . GLY B 1 227 ? -8.047 34.812 9.094 1 96.12 227 GLY B CA 1
ATOM 5823 C C . GLY B 1 227 ? -9.422 34.312 9.484 1 96.12 227 GLY B C 1
ATOM 5824 O O . GLY B 1 227 ? -9.703 34.094 10.664 1 96.12 227 GLY B O 1
ATOM 5825 N N . ASP B 1 228 ? -10.273 34.156 8.531 1 95.56 228 ASP B N 1
ATOM 5826 C CA . ASP B 1 228 ? -11.672 33.812 8.742 1 95.56 228 ASP B CA 1
ATOM 5827 C C . ASP B 1 228 ? -11.797 32.469 9.461 1 95.56 228 ASP B C 1
ATOM 5829 O O . ASP B 1 228 ? -12.617 32.312 10.375 1 95.56 228 ASP B O 1
ATOM 5833 N N . VAL B 1 229 ? -11 31.469 9.078 1 98.31 229 VAL B N 1
ATOM 5834 C CA . VAL B 1 229 ? -11.07 30.125 9.664 1 98.31 229 VAL B CA 1
ATOM 5835 C C . VAL B 1 229 ? -10.211 30.078 10.922 1 98.31 229 VAL B C 1
ATOM 5837 O O . VAL B 1 229 ? -10.672 29.625 11.977 1 98.31 229 VAL B O 1
ATOM 5840 N N . GLY B 1 230 ? -8.977 30.609 10.859 1 98.44 230 GLY B N 1
ATOM 5841 C CA . GLY B 1 230 ? -8.031 30.531 11.961 1 98.44 230 GLY B CA 1
ATOM 5842 C C . GLY B 1 230 ? -8.555 31.125 13.25 1 98.44 230 GLY B C 1
ATOM 5843 O O . GLY B 1 230 ? -8.477 30.484 14.305 1 98.44 230 GLY B O 1
ATOM 5844 N N . LYS B 1 231 ? -9.195 32.281 13.148 1 97.38 231 LYS B N 1
ATOM 5845 C CA . LYS B 1 231 ? -9.648 33 14.336 1 97.38 231 LYS B CA 1
ATOM 5846 C C . LYS B 1 231 ? -10.766 32.219 15.047 1 97.38 231 LYS B C 1
ATOM 5848 O O . LYS B 1 231 ? -11.023 32.469 16.234 1 97.38 231 LYS B O 1
ATOM 5853 N N . ARG B 1 232 ? -11.391 31.344 14.305 1 98 232 ARG B N 1
ATOM 5854 C CA . ARG B 1 232 ? -12.578 30.688 14.852 1 98 232 ARG B CA 1
ATOM 5855 C C . ARG B 1 232 ? -12.25 29.281 15.344 1 98 232 ARG B C 1
ATOM 5857 O O . ARG B 1 232 ? -13.102 28.625 15.945 1 98 232 ARG B O 1
ATOM 5864 N N . LEU B 1 233 ? -11.062 28.766 15.109 1 98.69 233 LEU B N 1
ATOM 5865 C CA . LEU B 1 233 ? -10.68 27.453 15.617 1 98.69 233 LEU B CA 1
ATOM 5866 C C . LEU B 1 233 ? -10.703 27.438 17.141 1 98.69 233 LEU B C 1
ATOM 5868 O O . LEU B 1 233 ? -10.086 28.297 17.781 1 98.69 233 LEU B O 1
ATOM 5872 N N . ARG B 1 234 ? -11.359 26.484 17.75 1 98.56 234 ARG B N 1
ATOM 5873 C CA . ARG B 1 234 ? -11.5 26.406 19.203 1 98.56 234 ARG B CA 1
ATOM 5874 C C . ARG B 1 234 ? -10.258 25.797 19.844 1 98.56 234 ARG B C 1
ATOM 5876 O O . ARG B 1 234 ? -9.945 26.094 21 1 98.56 234 ARG B O 1
ATOM 5883 N N . VAL B 1 235 ? -9.664 24.891 19.141 1 98.88 235 VAL B N 1
ATOM 5884 C CA . VAL B 1 235 ? -8.461 24.234 19.656 1 98.88 235 VAL B CA 1
ATOM 5885 C C . VAL B 1 235 ? -7.355 24.281 18.609 1 98.88 235 VAL B C 1
ATOM 5887 O O . VAL B 1 235 ? -7.578 23.922 17.453 1 98.88 235 VAL B O 1
ATOM 5890 N N . VAL B 1 236 ? -6.23 24.766 18.906 1 98.94 236 VAL B N 1
ATOM 5891 C CA . VAL B 1 236 ? -5.008 24.703 18.109 1 98.94 236 VAL B CA 1
ATOM 5892 C C . VAL B 1 236 ? -3.838 24.25 18.984 1 98.94 236 VAL B C 1
ATOM 5894 O O . VAL B 1 236 ? -3.477 24.938 19.938 1 98.94 236 VAL B O 1
ATOM 5897 N N . MET B 1 237 ? -3.26 23.141 18.703 1 98.94 237 MET B N 1
ATOM 5898 C CA . MET B 1 237 ? -2.141 22.656 19.516 1 98.94 237 MET B CA 1
ATOM 5899 C C . MET B 1 237 ? -1.015 22.125 18.641 1 98.94 237 MET B C 1
ATOM 5901 O O . MET B 1 237 ? -1.269 21.469 17.625 1 98.94 237 MET B O 1
ATOM 5905 N N . GLY B 1 238 ? 0.198 22.359 18.891 1 98.81 238 GLY B N 1
ATOM 5906 C CA . GLY B 1 238 ? 1.433 21.953 18.234 1 98.81 238 GLY B CA 1
ATOM 5907 C C . GLY B 1 238 ? 2.646 22.719 18.719 1 98.81 238 GLY B C 1
ATOM 5908 O O . GLY B 1 238 ? 2.842 22.891 19.938 1 98.81 238 GLY B O 1
ATOM 5909 N N . GLY B 1 239 ? 3.547 23.031 17.844 1 98.75 239 GLY B N 1
ATOM 5910 C CA . GLY B 1 239 ? 4.695 23.875 18.125 1 98.75 239 GLY B CA 1
ATOM 5911 C C . GLY B 1 239 ? 4.707 25.156 17.328 1 98.75 239 GLY B C 1
ATOM 5912 O O . GLY B 1 239 ? 3.707 25.516 16.703 1 98.75 239 GLY B O 1
ATOM 5913 N N . GLY B 1 240 ? 5.82 25.938 17.484 1 98.69 240 GLY B N 1
ATOM 5914 C CA . GLY B 1 240 ? 6.066 27.031 16.562 1 98.69 240 GLY B CA 1
ATOM 5915 C C . GLY B 1 240 ? 5.941 28.391 17.203 1 98.69 240 GLY B C 1
ATOM 5916 O O . GLY B 1 240 ? 5.539 29.359 16.562 1 98.69 240 GLY B O 1
ATOM 5917 N N . THR B 1 241 ? 6.293 28.562 18.562 1 98.69 241 THR B N 1
ATOM 5918 C CA . THR B 1 241 ? 6.184 29.859 19.234 1 98.69 241 THR B CA 1
ATOM 5919 C C . THR B 1 241 ? 6.961 30.922 18.469 1 98.69 241 THR B C 1
ATOM 5921 O O . THR B 1 241 ? 6.531 32.094 18.406 1 98.69 241 THR B O 1
ATOM 5924 N N . ILE B 1 242 ? 8.047 30.547 17.812 1 98.62 242 ILE B N 1
ATOM 5925 C CA . ILE B 1 242 ? 8.961 31.516 17.219 1 98.62 242 ILE B CA 1
ATOM 5926 C C . ILE B 1 242 ? 8.297 32.188 16.031 1 98.62 242 ILE B C 1
ATOM 5928 O O . ILE B 1 242 ? 8.672 33.312 15.656 1 98.62 242 ILE B O 1
ATOM 5932 N N . LYS B 1 243 ? 7.316 31.531 15.453 1 98.81 243 LYS B N 1
ATOM 5933 C CA . LYS B 1 243 ? 6.633 32.094 14.305 1 98.81 243 LYS B CA 1
ATOM 5934 C C . LYS B 1 243 ? 5.602 33.125 14.734 1 98.81 243 LYS B C 1
ATOM 5936 O O . LYS B 1 243 ? 5.102 33.906 13.906 1 98.81 243 LYS B O 1
ATOM 5941 N N . PHE B 1 244 ? 5.277 33.25 16.047 1 98.81 244 PHE B N 1
ATOM 5942 C CA . PHE B 1 244 ? 4.168 34.062 16.547 1 98.81 244 PHE B CA 1
ATOM 5943 C C . PHE B 1 244 ? 4.684 35.219 17.359 1 98.81 244 PHE B C 1
ATOM 5945 O O . PHE B 1 244 ? 3.922 36.125 17.703 1 98.81 244 PHE B O 1
ATOM 5952 N N . LEU B 1 245 ? 5.961 35.312 17.656 1 98.81 245 LEU B N 1
ATOM 5953 C CA . LEU B 1 245 ? 6.512 36.344 18.547 1 98.81 245 LEU B CA 1
ATOM 5954 C C . LEU B 1 245 ? 7.477 37.25 17.797 1 98.81 245 LEU B C 1
ATOM 5956 O O . LEU B 1 245 ? 8.133 36.812 16.844 1 98.81 245 LEU B O 1
ATOM 5960 N N . PRO B 1 246 ? 7.574 38.469 18.219 1 98.5 246 PRO B N 1
ATOM 5961 C CA . PRO B 1 246 ? 8.555 39.375 17.609 1 98.5 246 PRO B CA 1
ATOM 5962 C C . PRO B 1 246 ? 10 38.969 17.922 1 98.5 246 PRO B C 1
ATOM 5964 O O . PRO B 1 246 ? 10.25 38.312 18.922 1 98.5 246 PRO B O 1
ATOM 5967 N N . ASN B 1 247 ? 10.906 39.375 17.078 1 98.12 247 ASN B N 1
ATOM 5968 C CA . ASN B 1 247 ? 12.305 39 17.234 1 98.12 247 ASN B CA 1
ATOM 5969 C C . ASN B 1 247 ? 12.969 39.75 18.391 1 98.12 247 ASN B C 1
ATOM 5971 O O . ASN B 1 247 ? 14.18 39.656 18.578 1 98.12 247 ASN B O 1
ATOM 5975 N N . THR B 1 248 ? 12.203 40.438 19.188 1 97.81 248 THR B N 1
ATOM 5976 C CA . THR B 1 248 ? 12.688 41.156 20.375 1 97.81 248 THR B CA 1
ATOM 5977 C C . THR B 1 248 ? 12.234 40.438 21.641 1 97.81 248 THR B C 1
ATOM 5979 O O . THR B 1 248 ? 12.555 40.906 22.75 1 97.81 248 THR B O 1
ATOM 5982 N N . THR B 1 249 ? 11.453 39.406 21.5 1 97.5 249 THR B N 1
ATOM 5983 C CA . THR B 1 249 ? 10.867 38.719 22.641 1 97.5 249 THR B CA 1
ATOM 5984 C C . THR B 1 249 ? 11.289 37.25 22.656 1 97.5 249 THR B C 1
ATOM 5986 O O . THR B 1 249 ? 11.273 36.594 21.625 1 97.5 249 THR B O 1
ATOM 5989 N N . ASN B 1 250 ? 11.703 36.719 23.781 1 97.75 250 ASN B N 1
ATOM 5990 C CA . ASN B 1 250 ? 11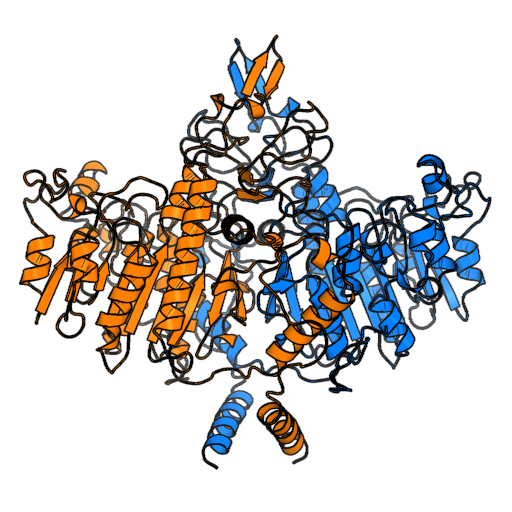.969 35.281 23.969 1 97.75 250 ASN B CA 1
ATOM 5991 C C . ASN B 1 250 ? 10.695 34.531 24.344 1 97.75 250 ASN B C 1
ATOM 5993 O O . ASN B 1 250 ? 9.867 35.031 25.094 1 97.75 250 ASN B O 1
ATOM 5997 N N . ASP B 1 251 ? 10.578 33.406 23.797 1 96.69 251 ASP B N 1
ATOM 5998 C CA . ASP B 1 251 ? 9.484 32.531 24.25 1 96.69 251 ASP B CA 1
ATOM 5999 C C . ASP B 1 251 ? 9.82 31.891 25.578 1 96.69 251 ASP B C 1
ATOM 6001 O O . ASP B 1 251 ? 10.867 32.156 26.172 1 96.69 251 ASP B O 1
ATOM 6005 N N . VAL B 1 252 ? 8.906 31.109 26.078 1 95.19 252 VAL B N 1
ATOM 6006 C CA . VAL B 1 252 ? 9.008 30.5 27.406 1 95.19 252 VAL B CA 1
ATOM 6007 C C . VAL B 1 252 ? 10.117 29.453 27.406 1 95.19 252 VAL B C 1
ATOM 6009 O O . VAL B 1 252 ? 10.594 29.047 28.469 1 95.19 252 VAL B O 1
ATOM 6012 N N . PHE B 1 253 ? 10.648 29.078 26.219 1 94.94 253 PHE B N 1
ATOM 6013 C CA . PHE B 1 253 ? 11.688 28.062 26.094 1 94.94 253 PHE B CA 1
ATOM 6014 C C . PHE B 1 253 ? 13.055 28.703 25.922 1 94.94 253 PHE B C 1
ATOM 6016 O O . PHE B 1 253 ? 14.07 28.016 25.812 1 94.94 253 PHE B O 1
ATOM 6023 N N . GLY B 1 254 ? 13.102 29.953 25.844 1 96.25 254 GLY B N 1
ATOM 6024 C CA . GLY B 1 254 ? 14.352 30.688 25.781 1 96.25 254 GLY B CA 1
ATOM 6025 C C . GLY B 1 254 ? 14.75 31.047 24.359 1 96.25 254 GLY B C 1
ATOM 6026 O O . GLY B 1 254 ? 15.875 31.5 24.125 1 96.25 254 GLY B O 1
ATOM 6027 N N . ASN B 1 255 ? 13.859 30.922 23.375 1 97.75 255 ASN B N 1
ATOM 6028 C CA . ASN B 1 255 ? 14.156 31.234 21.984 1 97.75 255 ASN B CA 1
ATOM 6029 C C . ASN B 1 255 ? 13.555 32.562 21.562 1 97.75 255 ASN B C 1
ATOM 6031 O O . ASN B 1 255 ? 12.438 32.906 21.969 1 97.75 255 ASN B O 1
ATOM 6035 N N . LYS B 1 256 ? 14.234 33.281 20.75 1 98 256 LYS B N 1
ATOM 6036 C CA . LYS B 1 256 ? 13.734 34.531 20.234 1 98 256 LYS B CA 1
ATOM 6037 C C . LYS B 1 256 ? 12.68 34.312 19.156 1 98 256 LYS B C 1
ATOM 6039 O O . LYS B 1 256 ? 12.812 33.406 18.328 1 98 256 LYS B O 1
ATOM 6044 N N . GLY B 1 257 ? 11.672 35.125 19.219 1 98.5 257 GLY B N 1
ATOM 6045 C CA . GLY B 1 257 ? 10.727 35.125 18.109 1 98.5 257 GLY B CA 1
ATOM 6046 C C . GLY B 1 257 ? 11.352 35.531 16.797 1 98.5 257 GLY B C 1
ATOM 6047 O O . GLY B 1 257 ? 12.492 35.969 16.75 1 98.5 257 GLY B O 1
ATOM 6048 N N . GLN B 1 258 ? 10.539 35.375 15.68 1 98.56 258 GLN B N 1
ATOM 6049 C CA . GLN B 1 258 ? 11.109 35.625 14.359 1 98.56 258 GLN B CA 1
ATOM 6050 C C . GLN B 1 258 ? 10.414 36.812 13.695 1 98.56 258 GLN B C 1
ATOM 6052 O O . GLN B 1 258 ? 10.938 37.375 12.734 1 98.56 258 GLN B O 1
ATOM 6057 N N . ARG B 1 259 ? 9.305 37.219 14.227 1 98.62 259 ARG B N 1
ATOM 6058 C CA . ARG B 1 259 ? 8.508 38.219 13.5 1 98.62 259 ARG B CA 1
ATOM 6059 C C . ARG B 1 259 ? 9.211 39.562 13.453 1 98.62 259 ARG B C 1
ATOM 6061 O O . ARG B 1 259 ? 9.836 39.969 14.438 1 98.62 259 ARG B O 1
ATOM 6068 N N . LEU B 1 260 ? 9.023 40.25 12.375 1 98.31 260 LEU B N 1
ATOM 6069 C CA . LEU B 1 260 ? 9.672 41.531 12.133 1 98.31 260 LEU B CA 1
ATOM 6070 C C . LEU B 1 260 ? 8.711 42.688 12.383 1 98.31 260 LEU B C 1
ATOM 6072 O O . LEU B 1 260 ? 9.133 43.844 12.492 1 98.31 260 LEU B O 1
ATOM 6076 N N . ASP B 1 261 ? 7.461 42.5 12.555 1 97.88 261 ASP B N 1
ATOM 6077 C CA . ASP B 1 261 ? 6.445 43.531 12.609 1 97.88 261 ASP B CA 1
ATOM 6078 C C . ASP B 1 261 ? 6.129 43.938 14.055 1 97.88 261 ASP B C 1
ATOM 6080 O O . ASP B 1 261 ? 5.152 44.625 14.32 1 97.88 261 ASP B O 1
ATOM 6084 N N . ASN B 1 262 ? 6.832 43.375 15 1 97.81 262 ASN B N 1
ATOM 6085 C CA . ASN B 1 262 ? 6.75 43.656 16.422 1 97.81 262 ASN B CA 1
ATOM 6086 C C . ASN B 1 262 ? 5.43 43.188 17.016 1 97.81 262 ASN B C 1
ATOM 6088 O O . ASN B 1 262 ? 5.043 43.594 18.109 1 97.81 262 ASN B O 1
ATOM 6092 N N . ARG B 1 263 ? 4.676 42.281 16.312 1 97.94 263 ARG B N 1
ATOM 6093 C CA . ARG B 1 263 ? 3.41 41.75 16.812 1 97.94 263 ARG B CA 1
ATOM 6094 C C . ARG B 1 263 ? 3.637 40.531 17.688 1 97.94 263 ARG B C 1
ATOM 6096 O O . ARG B 1 263 ? 4.477 39.656 17.375 1 97.94 263 ARG B O 1
ATOM 6103 N N . ASN B 1 264 ? 2.963 40.438 18.781 1 98.56 264 ASN B N 1
ATOM 6104 C CA . ASN B 1 264 ? 2.811 39.25 19.578 1 98.56 264 ASN B CA 1
ATOM 6105 C C . ASN B 1 264 ? 1.479 38.562 19.312 1 98.56 264 ASN B C 1
ATOM 6107 O O . ASN B 1 264 ? 0.484 38.812 19.984 1 98.56 264 ASN B O 1
ATOM 6111 N N . LEU B 1 265 ? 1.543 37.625 18.375 1 98.69 265 LEU B N 1
ATOM 6112 C CA . LEU B 1 265 ? 0.322 37 17.875 1 98.69 265 LEU B CA 1
ATOM 6113 C C . LEU B 1 265 ? -0.303 36.094 18.938 1 98.69 265 LEU B C 1
ATOM 6115 O O . LEU B 1 265 ? -1.509 35.812 18.906 1 98.69 265 LEU B O 1
ATOM 6119 N N . ILE B 1 266 ? 0.468 35.562 19.891 1 98.56 266 ILE B N 1
ATOM 6120 C CA . ILE B 1 266 ? -0.068 34.719 20.969 1 98.56 266 ILE B CA 1
ATOM 6121 C C . ILE B 1 266 ? -0.947 35.562 21.891 1 98.56 266 ILE B C 1
ATOM 6123 O O . ILE B 1 266 ? -2.061 35.188 22.234 1 98.56 266 ILE B O 1
ATOM 6127 N N . GLU B 1 267 ? -0.459 36.75 22.25 1 97.75 267 GLU B N 1
ATOM 6128 C CA . GLU B 1 267 ? -1.232 37.688 23.062 1 97.75 267 GLU B CA 1
ATOM 6129 C C . GLU B 1 267 ? -2.48 38.156 22.328 1 97.75 267 GLU B C 1
ATOM 6131 O O . GLU B 1 267 ? -3.557 38.25 22.922 1 97.75 267 GLU B O 1
ATOM 6136 N N . GLU B 1 268 ? -2.283 38.469 21.062 1 98.19 268 GLU B N 1
ATOM 6137 C CA . GLU B 1 268 ? -3.422 38.906 20.266 1 98.19 268 GLU B CA 1
ATOM 6138 C C . GLU B 1 268 ? -4.496 37.844 20.188 1 98.19 268 GLU B C 1
ATOM 6140 O O . GLU B 1 268 ? -5.688 38.125 20.266 1 98.19 268 GLU B O 1
ATOM 6145 N N . TRP B 1 269 ? -4.066 36.594 20.016 1 98.06 269 TRP B N 1
ATOM 6146 C CA . TRP B 1 269 ? -4.996 35.469 19.969 1 98.06 269 TRP B CA 1
ATOM 6147 C C . TRP B 1 269 ? -5.828 35.406 21.25 1 98.06 269 TRP B C 1
ATOM 6149 O O . TRP B 1 269 ? -7.055 35.312 21.203 1 98.06 269 TRP B O 1
ATOM 6159 N N . GLN B 1 270 ? -5.184 35.469 22.359 1 97 270 GLN B N 1
ATOM 6160 C CA . GLN B 1 270 ? -5.875 35.344 23.641 1 97 270 GLN B CA 1
ATOM 6161 C C . GLN B 1 270 ? -6.824 36.5 23.859 1 97 270 GLN B C 1
ATOM 6163 O O . GLN B 1 270 ? -7.938 36.312 24.375 1 97 270 GLN B O 1
ATOM 6168 N N . GLN B 1 271 ? -6.469 37.688 23.469 1 96.06 271 GLN B N 1
ATOM 6169 C CA . GLN B 1 271 ? -7.219 38.906 23.75 1 96.06 271 GLN B CA 1
ATOM 6170 C C . GLN B 1 271 ? -8.438 39.031 22.844 1 96.06 271 GLN B C 1
ATOM 6172 O O . GLN B 1 271 ? -9.43 39.656 23.203 1 96.06 271 GLN B O 1
ATOM 6177 N N . THR B 1 272 ? -8.344 38.406 21.734 1 94.94 272 THR B N 1
ATOM 6178 C CA . THR B 1 272 ? -9.383 38.625 20.734 1 94.94 272 THR B CA 1
ATOM 6179 C C . THR B 1 272 ? -10.461 37.562 20.828 1 94.94 272 THR B C 1
ATOM 6181 O O . THR B 1 272 ? -11.516 37.688 20.203 1 94.94 272 THR B O 1
ATOM 6184 N N . LYS B 1 273 ? -10.18 36.5 21.594 1 96.31 273 LYS B N 1
ATOM 6185 C CA . LYS B 1 273 ? -11.141 35.406 21.672 1 96.31 273 LYS B CA 1
ATOM 6186 C C . LYS B 1 273 ? -12.312 35.75 22.578 1 96.31 273 LYS B C 1
ATOM 6188 O O . LYS B 1 273 ? -12.133 36.406 23.625 1 96.31 273 LYS B O 1
ATOM 6193 N N . PRO B 1 274 ? -13.492 35.406 22.125 1 93.25 274 PRO B N 1
ATOM 6194 C CA . PRO B 1 274 ? -14.625 35.531 23.062 1 93.25 274 PRO B CA 1
ATOM 6195 C C . PRO B 1 274 ? -14.656 34.406 24.109 1 93.25 274 PRO B C 1
ATOM 6197 O O . PRO B 1 274 ? -14.258 33.281 23.828 1 93.25 274 PRO B O 1
ATOM 6200 N N . GLY B 1 275 ? -15.023 34.688 25.297 1 93.62 275 GLY B N 1
ATOM 6201 C CA . GLY B 1 275 ? -15.125 33.688 26.359 1 93.62 275 GLY B CA 1
ATOM 6202 C C . GLY B 1 275 ? -13.805 33.375 27.031 1 93.62 275 GLY B C 1
ATOM 6203 O O . GLY B 1 275 ? -12.922 34.25 27.094 1 93.62 275 GLY B O 1
ATOM 6204 N N . ASN B 1 276 ? -13.703 32.156 27.516 1 96.75 276 ASN B N 1
ATOM 6205 C CA . ASN B 1 276 ? -12.5 31.766 28.234 1 96.75 276 ASN B CA 1
ATOM 6206 C C . ASN B 1 276 ? -11.461 31.141 27.312 1 96.75 276 ASN B C 1
ATOM 6208 O O . ASN B 1 276 ? -11.531 29.938 27 1 96.75 276 ASN B O 1
ATOM 6212 N N . ALA B 1 277 ? -10.492 31.922 27 1 97.81 277 ALA B N 1
ATOM 6213 C CA . ALA B 1 277 ? -9.383 31.469 26.172 1 97.81 277 ALA B CA 1
ATOM 6214 C C . ALA B 1 277 ? -8.148 31.156 27.016 1 97.81 277 ALA B C 1
ATOM 6216 O O . ALA B 1 277 ? -7.77 31.953 27.875 1 97.81 277 ALA B O 1
ATOM 6217 N N . ARG B 1 278 ? -7.586 30.031 26.797 1 98.06 278 ARG B N 1
ATOM 6218 C CA . ARG B 1 278 ? -6.402 29.625 27.547 1 98.06 278 ARG B CA 1
ATOM 6219 C C . ARG B 1 278 ? -5.238 29.312 26.609 1 98.06 278 ARG B C 1
ATOM 6221 O O . ARG B 1 278 ? -5.426 28.688 25.562 1 98.06 278 ARG B O 1
ATOM 6228 N N . VAL B 1 279 ? -4.078 29.812 26.938 1 98.38 279 VAL B N 1
ATOM 6229 C CA . VAL B 1 279 ? -2.83 29.484 26.266 1 98.38 279 VAL B CA 1
ATOM 6230 C C . VAL B 1 279 ? -1.955 28.625 27.172 1 98.38 279 VAL B C 1
ATOM 6232 O O . VAL B 1 279 ? -1.744 28.969 28.344 1 98.38 279 VAL B O 1
ATOM 6235 N N . VAL B 1 280 ? -1.503 27.516 26.703 1 98.5 280 VAL B N 1
ATOM 6236 C CA . VAL B 1 280 ? -0.651 26.625 27.5 1 98.5 280 VAL B CA 1
ATOM 6237 C C . VAL B 1 280 ? 0.64 26.344 26.734 1 98.5 280 VAL B C 1
ATOM 6239 O O . VAL B 1 280 ? 0.639 26.266 25.5 1 98.5 280 VAL B O 1
ATOM 6242 N N . PHE B 1 281 ? 1.751 26.109 27.484 1 98.19 281 PHE B N 1
ATOM 6243 C CA . PHE B 1 281 ? 3.059 25.906 26.859 1 98.19 281 PHE B CA 1
ATOM 6244 C C . PHE B 1 281 ? 3.707 24.625 27.359 1 98.19 281 PHE B C 1
ATOM 6246 O O . PHE B 1 281 ? 4.812 24.281 26.938 1 98.19 281 PHE B O 1
ATOM 6253 N N . SER B 1 282 ? 3.029 23.875 28.25 1 98.06 282 SER B N 1
ATOM 6254 C CA . SER B 1 282 ? 3.641 22.672 28.828 1 98.06 282 SER B CA 1
ATOM 6255 C C . SER B 1 282 ? 2.625 21.547 28.969 1 98.06 282 SER B C 1
ATOM 6257 O O . SER B 1 282 ? 1.416 21.797 28.984 1 98.06 282 SER B O 1
ATOM 6259 N N . ARG B 1 283 ? 3.193 20.312 29 1 98.12 283 ARG B N 1
ATOM 6260 C CA . ARG B 1 283 ? 2.367 19.141 29.266 1 98.12 283 ARG B CA 1
ATOM 6261 C C . ARG B 1 283 ? 1.586 19.297 30.578 1 98.12 283 ARG B C 1
ATOM 6263 O O . ARG B 1 283 ? 0.4 18.969 30.641 1 98.12 283 ARG B O 1
ATOM 6270 N N . THR B 1 284 ? 2.242 19.797 31.625 1 98.12 284 THR B N 1
ATOM 6271 C CA . THR B 1 284 ? 1.628 19.984 32.938 1 98.12 284 THR B CA 1
ATOM 6272 C C . THR B 1 284 ? 0.417 20.906 32.844 1 98.12 284 THR B C 1
ATOM 6274 O O . THR B 1 284 ? -0.658 20.578 33.344 1 98.12 284 THR B O 1
ATOM 6277 N N . ASP B 1 285 ? 0.606 22.031 32.188 1 97.69 285 ASP B N 1
ATOM 6278 C CA . ASP B 1 285 ? -0.491 22.984 32.031 1 97.69 285 ASP B CA 1
ATOM 6279 C C . ASP B 1 285 ? -1.624 22.391 31.203 1 97.69 285 ASP B C 1
ATOM 6281 O O . ASP B 1 285 ? -2.801 22.641 31.484 1 97.69 285 ASP B O 1
ATOM 6285 N N . LEU B 1 286 ? -1.257 21.641 30.156 1 98.62 286 LEU B N 1
ATOM 6286 C CA . LEU B 1 286 ? -2.273 21.031 29.297 1 98.62 286 LEU B CA 1
ATOM 6287 C C . LEU B 1 286 ? -3.121 20.047 30.094 1 98.62 286 LEU B C 1
ATOM 6289 O O . LEU B 1 286 ? -4.352 20.078 30.016 1 98.62 286 LEU B O 1
ATOM 6293 N N . LEU B 1 287 ? -2.426 19.141 30.844 1 98 287 LEU B N 1
ATOM 6294 C CA . LEU B 1 287 ? -3.117 18.094 31.578 1 98 287 LEU B CA 1
ATOM 6295 C C . LEU B 1 287 ? -3.959 18.672 32.719 1 98 287 LEU B C 1
ATOM 6297 O O . LEU B 1 287 ? -4.934 18.062 33.156 1 98 287 LEU B O 1
ATOM 6301 N N . ASN B 1 288 ? -3.607 19.906 33.156 1 97.5 288 ASN B N 1
ATOM 6302 C CA . ASN B 1 288 ? -4.348 20.562 34.219 1 97.5 288 ASN B CA 1
ATOM 6303 C C . ASN B 1 288 ? -5.449 21.469 33.688 1 97.5 288 ASN B C 1
ATOM 6305 O O . ASN B 1 288 ? -6.176 22.109 34.438 1 97.5 288 ASN B O 1
ATOM 6309 N N . ASN B 1 289 ? -5.516 21.578 32.375 1 97.5 289 ASN B N 1
ATOM 6310 C CA . ASN B 1 289 ? -6.559 22.406 31.781 1 97.5 289 ASN B CA 1
ATOM 6311 C C . ASN B 1 289 ? -7.949 21.875 32.125 1 97.5 289 ASN B C 1
ATOM 6313 O O . ASN B 1 289 ? -8.211 20.688 31.969 1 97.5 289 ASN B O 1
ATOM 6317 N N . ASP B 1 290 ? -8.883 22.734 32.562 1 97.38 290 ASP B N 1
ATOM 6318 C CA . ASP B 1 290 ? -10.281 22.391 32.781 1 97.38 290 ASP B CA 1
ATOM 6319 C C . ASP B 1 290 ? -11.078 22.562 31.484 1 97.38 290 ASP B C 1
ATOM 6321 O O . ASP B 1 290 ? -11.539 23.656 31.156 1 97.38 290 ASP B O 1
ATOM 6325 N N . ALA B 1 291 ? -11.312 21.5 30.812 1 96 291 ALA B N 1
ATOM 6326 C CA . ALA B 1 291 ? -11.969 21.531 29.516 1 96 291 ALA B CA 1
ATOM 6327 C C . ALA B 1 291 ? -13.375 22.109 29.609 1 96 291 ALA B C 1
ATOM 6329 O O . ALA B 1 291 ? -13.859 22.734 28.656 1 96 291 ALA B O 1
ATOM 6330 N N . GLN B 1 292 ? -13.977 21.969 30.766 1 96 292 GLN B N 1
ATOM 6331 C CA . GLN B 1 292 ? -15.352 22.438 30.938 1 96 292 GLN B CA 1
ATOM 6332 C C . GLN B 1 292 ? -15.414 23.953 31 1 96 292 GLN B C 1
ATOM 6334 O O . GLN B 1 292 ? -16.469 24.547 30.766 1 96 292 GLN B O 1
ATOM 6339 N N . ASN B 1 293 ? -14.297 24.547 31.297 1 96.56 293 ASN B N 1
ATOM 6340 C CA . ASN B 1 293 ? -14.266 26 31.438 1 96.56 293 ASN B CA 1
ATOM 6341 C C . ASN B 1 293 ? -13.375 26.641 30.359 1 96.56 293 ASN B C 1
ATOM 6343 O O . ASN B 1 293 ? -12.914 27.766 30.531 1 96.56 293 ASN B O 1
ATOM 6347 N N . THR B 1 294 ? -13.047 25.922 29.359 1 97.88 294 THR B N 1
ATOM 6348 C CA . THR B 1 294 ? -12.195 26.438 28.297 1 97.88 294 THR B CA 1
ATOM 6349 C C . THR B 1 294 ? -12.945 26.453 26.969 1 97.88 294 THR B C 1
ATOM 6351 O O . THR B 1 294 ? -13.305 25.406 26.438 1 97.88 294 THR B O 1
ATOM 6354 N N . ASP B 1 295 ? -13.18 27.641 26.453 1 97.62 295 ASP B N 1
ATOM 6355 C CA . ASP B 1 295 ? -13.875 27.797 25.188 1 97.62 295 ASP B CA 1
ATOM 6356 C C . ASP B 1 295 ? -12.906 27.703 24.016 1 97.62 295 ASP B C 1
ATOM 6358 O O . ASP B 1 295 ? -13.25 27.156 22.969 1 97.62 295 ASP B O 1
ATOM 6362 N N . PHE B 1 296 ? -11.742 28.328 24.188 1 98.25 296 PHE B N 1
ATOM 6363 C CA . PHE B 1 296 ? -10.68 28.312 23.203 1 98.25 296 PHE B CA 1
ATOM 6364 C C . PHE B 1 296 ? -9.352 27.906 23.828 1 98.25 296 PHE B C 1
ATOM 6366 O O . PHE B 1 296 ? -9 28.375 24.906 1 98.25 296 PHE B O 1
ATOM 6373 N N . LEU B 1 297 ? -8.641 26.969 23.219 1 98.81 297 LEU B N 1
ATOM 6374 C CA . LEU B 1 297 ? -7.387 26.453 23.75 1 98.81 297 LEU B CA 1
ATOM 6375 C C . LEU B 1 297 ? -6.273 26.547 22.703 1 98.81 297 LEU B C 1
ATOM 6377 O O . LEU B 1 297 ? -6.391 26 21.609 1 98.81 297 LEU B O 1
ATOM 6381 N N . LEU B 1 298 ? -5.266 27.312 22.953 1 98.81 298 LEU B N 1
ATOM 6382 C CA . LEU B 1 298 ? -4.047 27.391 22.156 1 98.81 298 LEU B CA 1
ATOM 6383 C C . LEU B 1 298 ? -2.869 26.766 22.906 1 98.81 298 LEU B C 1
ATOM 6385 O O . LEU B 1 298 ? -2.504 27.234 24 1 98.81 298 LEU B O 1
ATOM 6389 N N . GLY B 1 299 ? -2.375 25.688 22.453 1 98.81 299 GLY B N 1
ATOM 6390 C CA . GLY B 1 299 ? -1.191 25.047 23.016 1 98.81 299 GLY B CA 1
ATOM 6391 C C . GLY B 1 299 ? 0.001 25.078 22.078 1 98.81 299 GLY B C 1
ATOM 6392 O O . GLY B 1 299 ? -0.037 24.484 21 1 98.81 299 GLY B O 1
ATOM 6393 N N . LEU B 1 300 ? 1.067 25.75 22.422 1 98.81 300 LEU B N 1
ATOM 6394 C CA . LEU B 1 300 ? 2.336 25.766 21.688 1 98.81 300 LEU B CA 1
ATOM 6395 C C . LEU B 1 300 ? 3.467 25.234 22.578 1 98.81 300 LEU B C 1
ATOM 6397 O O . LEU B 1 300 ? 3.982 25.969 23.422 1 98.81 300 LEU B O 1
ATOM 6401 N N . PHE B 1 301 ? 4.012 24.078 22.266 1 98.69 301 PHE B N 1
ATOM 6402 C CA . PHE B 1 301 ? 4.77 23.328 23.266 1 98.69 301 PHE B CA 1
ATOM 6403 C C . PHE B 1 301 ? 6.246 23.266 22.891 1 98.69 301 PHE B C 1
ATOM 6405 O O . PHE B 1 301 ? 7.016 22.516 23.484 1 98.69 301 PHE B O 1
ATOM 6412 N N . ASN B 1 302 ? 6.676 23.938 21.844 1 97.94 302 ASN B N 1
ATOM 6413 C CA . ASN B 1 302 ? 8.062 24.062 21.406 1 97.94 302 ASN B CA 1
ATOM 6414 C C . ASN B 1 302 ? 8.258 25.297 20.531 1 97.94 302 ASN B C 1
ATOM 6416 O O . ASN B 1 302 ? 7.301 25.828 19.969 1 97.94 302 ASN B O 1
ATOM 6420 N N . ALA B 1 303 ? 9.523 25.766 20.5 1 97.94 303 ALA B N 1
ATOM 6421 C CA . ALA B 1 303 ? 9.836 26.906 19.641 1 97.94 303 ALA B CA 1
ATOM 6422 C C . ALA B 1 303 ? 9.594 26.578 18.172 1 97.94 303 ALA B C 1
ATOM 6424 O O . ALA B 1 303 ? 9.18 27.438 17.391 1 97.94 303 ALA B O 1
ATOM 6425 N N . SER B 1 304 ? 9.875 25.375 17.828 1 98.25 304 SER B N 1
ATOM 6426 C CA . SER B 1 304 ? 9.625 24.844 16.484 1 98.25 304 SER B CA 1
ATOM 6427 C C . SER B 1 304 ? 8.742 23.609 16.531 1 98.25 304 SER B C 1
ATOM 6429 O O . SER B 1 304 ? 7.688 23.609 17.172 1 98.25 304 SER B O 1
ATOM 6431 N N . HIS B 1 305 ? 9.172 22.578 15.797 1 98.44 305 HIS B N 1
ATOM 6432 C CA . HIS B 1 305 ? 8.43 21.328 15.883 1 98.44 305 HIS B CA 1
ATOM 6433 C C . HIS B 1 305 ? 8.578 20.688 17.266 1 98.44 305 HIS B C 1
ATOM 6435 O O . HIS B 1 305 ? 9.555 20.953 17.969 1 98.44 305 HIS B O 1
ATOM 6441 N N . LEU B 1 306 ? 7.574 19.938 17.688 1 98.5 306 LEU B N 1
ATOM 6442 C CA . LEU B 1 306 ? 7.758 19.188 18.906 1 98.5 306 LEU B CA 1
ATOM 6443 C C . LEU B 1 306 ? 8.945 18.234 18.797 1 98.5 306 LEU B C 1
ATOM 6445 O O . LEU B 1 306 ? 9.281 17.781 17.703 1 98.5 306 LEU B O 1
ATOM 6449 N N . ALA B 1 307 ? 9.594 17.984 19.953 1 97.06 307 ALA B N 1
ATOM 6450 C CA . ALA B 1 307 ? 10.648 16.969 19.969 1 97.06 307 ALA B CA 1
ATOM 6451 C C . ALA B 1 307 ? 10.109 15.602 19.594 1 97.06 307 ALA B C 1
ATOM 6453 O O . ALA B 1 307 ? 8.914 15.328 19.766 1 97.06 307 ALA B O 1
ATOM 6454 N N . TYR B 1 308 ? 11.016 14.789 18.969 1 98 308 TYR B N 1
ATOM 6455 C CA . TYR B 1 308 ? 10.609 13.398 18.797 1 98 308 TYR B CA 1
ATOM 6456 C C . TYR B 1 308 ? 10.234 12.773 20.141 1 98 308 TYR B C 1
ATOM 6458 O O . TYR B 1 308 ? 10.812 13.117 21.172 1 98 308 TYR B O 1
ATOM 6466 N N . HIS B 1 309 ? 9.312 11.867 20.062 1 97.5 309 HIS B N 1
ATOM 6467 C CA . HIS B 1 309 ? 8.891 11.164 21.266 1 97.5 309 HIS B CA 1
ATOM 6468 C C . HIS B 1 309 ? 10.078 10.492 21.953 1 97.5 309 HIS B C 1
ATOM 6470 O O . HIS B 1 309 ? 10.117 10.391 23.188 1 97.5 309 HIS B O 1
ATOM 6476 N N . MET B 1 310 ? 11.062 10.023 21.203 1 96.88 310 MET B N 1
ATOM 6477 C CA . MET B 1 310 ? 12.195 9.273 21.734 1 96.88 310 MET B CA 1
ATOM 6478 C C . MET B 1 310 ? 13.273 10.211 22.266 1 96.88 310 MET B C 1
ATOM 6480 O O . MET B 1 310 ? 14.234 9.766 22.906 1 96.88 310 MET B O 1
ATOM 6484 N N . ASP B 1 311 ? 13.094 11.453 21.984 1 96.19 311 ASP B N 1
ATOM 6485 C CA . ASP B 1 311 ? 14.086 12.414 22.469 1 96.19 311 ASP B CA 1
ATOM 6486 C C . ASP B 1 311 ? 13.75 12.875 23.891 1 96.19 311 ASP B C 1
ATOM 6488 O O . ASP B 1 311 ? 12.586 12.828 24.297 1 96.19 311 ASP B O 1
ATOM 6492 N N . ASP B 1 312 ? 14.789 13.305 24.578 1 84.38 312 ASP B N 1
ATOM 6493 C CA . ASP B 1 312 ? 14.57 13.891 25.891 1 84.38 312 ASP B CA 1
ATOM 6494 C C . ASP B 1 312 ? 13.883 15.25 25.781 1 84.38 312 ASP B C 1
ATOM 6496 O O . ASP B 1 312 ? 14.297 16.094 24.984 1 84.38 312 ASP B O 1
ATOM 6500 N N . SER B 1 313 ? 12.773 15.266 26.188 1 82.44 313 SER B N 1
ATOM 6501 C CA . SER B 1 313 ? 12.062 16.531 26.234 1 82.44 313 SER B CA 1
ATOM 6502 C C . SER B 1 313 ? 11.43 16.75 27.609 1 82.44 313 SER B C 1
ATOM 6504 O O . SER B 1 313 ? 11 15.797 28.25 1 82.44 313 SER B O 1
ATOM 6506 N N . ILE B 1 314 ? 11.531 18.016 27.938 1 82.94 314 ILE B N 1
ATOM 6507 C CA . ILE B 1 314 ? 11 18.359 29.25 1 82.94 314 ILE B CA 1
ATOM 6508 C C . ILE B 1 314 ? 9.562 18.844 29.109 1 82.94 314 ILE B C 1
ATOM 6510 O O . ILE B 1 314 ? 9.297 19.844 28.438 1 82.94 314 ILE B O 1
ATOM 6514 N N . ASP B 1 315 ? 8.617 18.156 29.672 1 93.5 315 ASP B N 1
ATOM 6515 C CA . ASP B 1 315 ? 7.23 18.547 29.906 1 93.5 315 ASP B CA 1
ATOM 6516 C C . ASP B 1 315 ? 6.5 18.797 28.594 1 93.5 315 ASP B C 1
ATOM 6518 O O . ASP B 1 315 ? 5.742 19.766 28.469 1 93.5 315 ASP B O 1
ATOM 6522 N N . THR B 1 316 ? 6.84 18.156 27.484 1 96.44 316 THR B N 1
ATOM 6523 C CA . THR B 1 316 ? 6.141 18.203 26.203 1 96.44 316 THR B CA 1
ATOM 6524 C C . THR B 1 316 ? 5.039 17.156 26.156 1 96.44 316 THR B C 1
ATOM 6526 O O . THR B 1 316 ? 5.281 15.977 26.453 1 96.44 316 THR B O 1
ATOM 6529 N N . PRO B 1 317 ? 3.834 17.531 25.875 1 98.31 317 PRO B N 1
ATOM 6530 C CA . PRO B 1 317 ? 2.766 16.531 25.797 1 98.31 317 PRO B CA 1
ATOM 6531 C C . PRO B 1 317 ? 2.92 15.578 24.609 1 98.31 317 PRO B C 1
ATOM 6533 O O . PRO B 1 317 ? 3.518 15.945 23.594 1 98.31 317 PRO B O 1
ATOM 6536 N N . THR B 1 318 ? 2.416 14.352 24.719 1 98.06 318 THR B N 1
ATOM 6537 C CA . THR B 1 318 ? 2.383 13.383 23.641 1 98.06 318 THR B CA 1
ATOM 6538 C C . THR B 1 318 ? 1.2 13.648 22.703 1 98.06 318 THR B C 1
ATOM 6540 O O . THR B 1 318 ? 0.289 14.398 23.062 1 98.06 318 THR B O 1
ATOM 6543 N N . LEU B 1 319 ? 1.252 13.125 21.531 1 98.88 319 LEU B N 1
ATOM 6544 C CA . LEU B 1 319 ? 0.156 13.273 20.578 1 98.88 319 LEU B CA 1
ATOM 6545 C C . LEU B 1 319 ? -1.147 12.742 21.156 1 98.88 319 LEU B C 1
ATOM 6547 O O . LEU B 1 319 ? -2.203 13.359 21 1 98.88 319 LEU B O 1
ATOM 6551 N N . PRO B 1 320 ? -1.173 11.547 21.875 1 98.81 320 PRO B N 1
ATOM 6552 C CA . PRO B 1 320 ? -2.41 11.07 22.516 1 98.81 320 PRO B CA 1
ATOM 6553 C C . PRO B 1 320 ? -2.963 12.055 23.531 1 98.81 320 PRO B C 1
ATOM 6555 O O . PRO B 1 320 ? -4.176 12.273 23.594 1 98.81 320 PRO B O 1
ATOM 6558 N N . GLU B 1 321 ? -2.094 12.672 24.297 1 98.75 321 GLU B N 1
ATOM 6559 C CA . GLU B 1 321 ? -2.527 13.625 25.312 1 98.75 321 GLU B CA 1
ATOM 6560 C C . GLU B 1 321 ? -3.137 14.867 24.672 1 98.75 321 GLU B C 1
ATOM 6562 O O . GLU B 1 321 ? -4.168 15.359 25.125 1 98.75 321 GLU B O 1
ATOM 6567 N N . MET B 1 322 ? -2.48 15.375 23.656 1 98.94 322 MET B N 1
ATOM 6568 C CA . MET B 1 322 ? -3.027 16.531 22.938 1 98.94 322 MET B CA 1
ATOM 6569 C C . MET B 1 322 ? -4.367 16.188 22.297 1 98.94 322 MET B C 1
ATOM 6571 O O . MET B 1 322 ? -5.293 17 22.312 1 98.94 322 MET B O 1
ATOM 6575 N N . THR B 1 323 ? -4.457 14.977 21.703 1 98.94 323 THR B N 1
ATOM 6576 C CA . THR B 1 323 ? -5.695 14.523 21.078 1 98.94 323 THR B CA 1
ATOM 6577 C C . THR B 1 323 ? -6.828 14.469 22.094 1 98.94 323 THR B C 1
ATOM 6579 O O . THR B 1 323 ? -7.926 14.961 21.844 1 98.94 323 THR B O 1
ATOM 6582 N N . ALA B 1 324 ? -6.551 13.898 23.25 1 98.88 324 ALA B N 1
ATOM 6583 C CA . ALA B 1 324 ? -7.555 13.805 24.297 1 98.88 324 ALA B CA 1
ATOM 6584 C C . ALA B 1 324 ? -8.008 15.188 24.75 1 98.88 324 ALA B C 1
ATOM 6586 O O . ALA B 1 324 ? -9.203 15.43 24.938 1 98.88 324 ALA B O 1
ATOM 6587 N N . ALA B 1 325 ? -7.055 16.094 25.016 1 98.88 325 ALA B N 1
ATOM 6588 C CA . ALA B 1 325 ? -7.375 17.453 25.438 1 98.88 325 ALA B CA 1
ATOM 6589 C C . ALA B 1 325 ? -8.266 18.156 24.422 1 98.88 325 ALA B C 1
ATOM 6591 O O . ALA B 1 325 ? -9.219 18.844 24.797 1 98.88 325 ALA B O 1
ATOM 6592 N N . ALA B 1 326 ? -7.918 18 23.125 1 98.94 326 ALA B N 1
ATOM 6593 C CA . ALA B 1 326 ? -8.695 18.641 22.062 1 98.94 326 ALA B CA 1
ATOM 6594 C C . ALA B 1 326 ? -10.133 18.109 22.047 1 98.94 326 ALA B C 1
ATOM 6596 O O . ALA B 1 326 ? -11.078 18.891 21.969 1 98.94 326 ALA B O 1
ATOM 6597 N N . ILE B 1 327 ? -10.289 16.781 22.094 1 98.94 327 ILE B N 1
ATOM 6598 C CA . ILE B 1 327 ? -11.602 16.156 22.062 1 98.94 327 ILE B CA 1
ATOM 6599 C C . ILE B 1 327 ? -12.43 16.625 23.266 1 98.94 327 ILE B C 1
ATOM 6601 O O . ILE B 1 327 ? -13.617 16.922 23.125 1 98.94 327 ILE B O 1
ATOM 6605 N N . ASN B 1 328 ? -11.797 16.734 24.453 1 98.69 328 ASN B N 1
ATOM 6606 C CA . ASN B 1 328 ? -12.5 17.141 25.672 1 98.69 328 ASN B CA 1
ATOM 6607 C C . ASN B 1 328 ? -13.047 18.562 25.547 1 98.69 328 ASN B C 1
ATOM 6609 O O . ASN B 1 328 ? -14.156 18.844 26 1 98.69 328 ASN B O 1
ATOM 6613 N N . VAL B 1 329 ? -12.32 19.453 24.953 1 98.69 329 VAL B N 1
ATOM 6614 C CA . VAL B 1 329 ? -12.773 20.828 24.781 1 98.69 329 VAL B CA 1
ATOM 6615 C C . VAL B 1 329 ? -13.852 20.891 23.703 1 98.69 329 VAL B C 1
ATOM 6617 O O . VAL B 1 329 ? -14.906 21.5 23.891 1 98.69 329 VAL B O 1
ATOM 6620 N N . LEU B 1 330 ? -13.633 20.203 22.547 1 98.81 330 LEU B N 1
ATOM 6621 C CA . LEU B 1 330 ? -14.508 20.297 21.391 1 98.81 330 LEU B CA 1
ATOM 6622 C C . LEU B 1 330 ? -15.828 19.578 21.656 1 98.81 330 LEU B C 1
ATOM 6624 O O . LEU B 1 330 ? -16.875 19.969 21.109 1 98.81 330 LEU B O 1
ATOM 6628 N N . SER B 1 331 ? -15.82 18.562 22.484 1 97.94 331 SER B N 1
ATOM 6629 C CA . SER B 1 331 ? -17 17.75 22.75 1 97.94 331 SER B CA 1
ATOM 6630 C C . SER B 1 331 ? -18.062 18.547 23.484 1 97.94 331 SER B C 1
ATOM 6632 O O . SER B 1 331 ? -19.219 18.125 23.562 1 97.94 331 SER B O 1
ATOM 6634 N N . ARG B 1 332 ? -17.734 19.734 23.984 1 96.75 332 ARG B N 1
ATOM 6635 C CA . ARG B 1 332 ? -18.688 20.594 24.672 1 96.75 332 ARG B CA 1
ATOM 6636 C C . ARG B 1 332 ? -19.672 21.219 23.688 1 96.75 332 ARG B C 1
ATOM 6638 O O . ARG B 1 332 ? -20.734 21.719 24.094 1 96.75 332 ARG B O 1
ATOM 6645 N N . ASP B 1 333 ? -19.328 21.266 22.422 1 97.5 333 ASP B N 1
ATOM 6646 C CA . ASP B 1 333 ? -20.234 21.812 21.406 1 97.5 333 ASP B CA 1
ATOM 6647 C C . ASP B 1 333 ? -21.328 20.812 21.078 1 97.5 333 ASP B C 1
ATOM 6649 O O . ASP B 1 333 ? -21.062 19.734 20.516 1 97.5 333 ASP B O 1
ATOM 6653 N N . PRO B 1 334 ? -22.547 21.125 21.375 1 97.38 334 PRO B N 1
ATOM 6654 C CA . PRO B 1 334 ? -23.625 20.172 21.141 1 97.38 334 PRO B CA 1
ATOM 6655 C C . PRO B 1 334 ? -23.844 19.875 19.656 1 97.38 334 PRO B C 1
ATOM 6657 O O . PRO B 1 334 ? -24.438 18.859 19.297 1 97.38 334 PRO B O 1
ATOM 6660 N N . ASN B 1 335 ? -23.375 20.75 18.75 1 98.19 335 ASN B N 1
ATOM 6661 C CA . ASN B 1 335 ? -23.547 20.547 17.328 1 98.19 335 ASN B CA 1
ATOM 6662 C C . ASN B 1 335 ? -22.484 19.609 16.75 1 98.19 335 ASN B C 1
ATOM 6664 O O . ASN B 1 335 ? -22.609 19.109 15.633 1 98.19 335 ASN B O 1
ATOM 6668 N N . GLY B 1 336 ? -21.406 19.375 17.531 1 98.69 336 GLY B N 1
ATOM 6669 C CA . GLY B 1 336 ? -20.328 18.516 17.094 1 98.69 336 GLY B CA 1
ATOM 6670 C C . GLY B 1 336 ? -19.094 19.297 16.641 1 98.69 336 GLY B C 1
ATOM 6671 O O . GLY B 1 336 ? -18.984 20.484 16.891 1 98.69 336 GLY B O 1
ATOM 6672 N N . TYR B 1 337 ? -18.156 18.547 16.031 1 98.94 337 TYR B N 1
ATOM 6673 C CA . TYR B 1 337 ? -16.906 19.203 15.68 1 98.94 337 TYR B CA 1
ATOM 6674 C C . TYR B 1 337 ? -16.188 18.453 14.57 1 98.94 337 TYR B C 1
ATOM 6676 O O . TYR B 1 337 ? -16.5 17.297 14.281 1 98.94 337 TYR B O 1
ATOM 6684 N N . PHE B 1 338 ? -15.336 19.172 13.867 1 98.94 338 PHE B N 1
ATOM 6685 C CA . PHE B 1 338 ? -14.266 18.609 13.047 1 98.94 338 PHE B CA 1
ATOM 6686 C C . PHE B 1 338 ? -12.914 18.781 13.727 1 98.94 338 PHE B C 1
ATOM 6688 O O . PHE B 1 338 ? -12.562 19.875 14.164 1 98.94 338 PHE B O 1
ATOM 6695 N N . LEU B 1 339 ? -12.109 17.688 13.82 1 99 339 LEU B N 1
ATOM 6696 C CA . LEU B 1 339 ? -10.773 17.734 14.406 1 99 339 LEU B CA 1
ATOM 6697 C C . LEU B 1 339 ? -9.742 17.125 13.461 1 99 339 LEU B C 1
ATOM 6699 O O . LEU B 1 339 ? -9.906 15.992 13.016 1 99 339 LEU B O 1
ATOM 6703 N N . PHE B 1 340 ? -8.758 17.922 13.086 1 98.94 340 PHE B N 1
ATOM 6704 C CA . PHE B 1 340 ? -7.605 17.438 12.336 1 98.94 340 PHE B CA 1
ATOM 6705 C C . PHE B 1 340 ? -6.457 17.078 13.273 1 98.94 340 PHE B C 1
ATOM 6707 O O . PHE B 1 340 ? -6.008 17.922 14.055 1 98.94 340 PHE B O 1
ATOM 6714 N N . VAL B 1 341 ? -5.977 15.852 13.273 1 99 341 VAL B N 1
ATOM 6715 C CA . VAL B 1 341 ? -4.875 15.406 14.117 1 99 341 VAL B CA 1
ATOM 6716 C C . VAL B 1 341 ? -3.738 14.875 13.25 1 99 341 VAL B C 1
ATOM 6718 O O . VAL B 1 341 ? -3.908 13.891 12.523 1 99 341 VAL B O 1
ATOM 6721 N N . GLU B 1 342 ? -2.553 15.477 13.375 1 98.94 342 GLU B N 1
ATOM 6722 C CA . GLU B 1 342 ? -1.419 15.102 12.539 1 98.94 342 GLU B CA 1
ATOM 6723 C C . GLU B 1 342 ? -0.272 14.547 13.375 1 98.94 342 GLU B C 1
ATOM 6725 O O . GLU B 1 342 ? 0.154 15.172 14.352 1 98.94 342 GLU B O 1
ATOM 6730 N N . GLY B 1 343 ? 0.171 13.336 13.031 1 98.94 343 GLY B N 1
ATOM 6731 C CA . GLY B 1 343 ? 1.503 12.883 13.406 1 98.94 343 GLY B CA 1
ATOM 6732 C C . GLY B 1 343 ? 2.57 13.297 12.406 1 98.94 343 GLY B C 1
ATOM 6733 O O . GLY B 1 343 ? 2.977 12.492 11.562 1 98.94 343 GLY B O 1
ATOM 6734 N N . GLY B 1 344 ? 3.035 14.461 12.523 1 98.88 344 GLY B N 1
ATOM 6735 C CA . GLY B 1 344 ? 3.871 15.055 11.492 1 98.88 344 GLY B CA 1
ATOM 6736 C C . GLY B 1 344 ? 5.332 14.656 11.602 1 98.88 344 GLY B C 1
ATOM 6737 O O . GLY B 1 344 ? 6.082 14.742 10.625 1 98.88 344 GLY B O 1
ATOM 6738 N N . ARG B 1 345 ? 5.781 14.234 12.766 1 98.81 345 ARG B N 1
ATOM 6739 C CA . ARG B 1 345 ? 7.199 13.945 12.977 1 98.81 345 ARG B CA 1
ATOM 6740 C C . ARG B 1 345 ? 7.586 12.617 12.328 1 98.81 345 ARG B C 1
ATOM 6742 O O . ARG B 1 345 ? 8.773 12.32 12.172 1 98.81 345 ARG B O 1
ATOM 6749 N N . ILE B 1 346 ? 6.609 11.781 11.914 1 98.94 346 ILE B N 1
ATOM 6750 C CA . ILE B 1 346 ? 6.887 10.586 11.125 1 98.94 346 ILE B CA 1
ATOM 6751 C C . ILE B 1 346 ? 7.652 10.969 9.859 1 98.94 346 ILE B C 1
ATOM 6753 O O . ILE B 1 346 ? 8.703 10.391 9.562 1 98.94 346 ILE B O 1
ATOM 6757 N N . ASP B 1 347 ? 7.129 11.969 9.203 1 98.88 347 ASP B N 1
ATOM 6758 C CA . ASP B 1 347 ? 7.695 12.484 7.957 1 98.88 347 ASP B CA 1
ATOM 6759 C C . ASP B 1 347 ? 9.133 12.953 8.164 1 98.88 347 ASP B C 1
ATOM 6761 O O . ASP B 1 347 ? 10.031 12.594 7.395 1 98.88 347 ASP B O 1
ATOM 6765 N N . HIS B 1 348 ? 9.359 13.742 9.203 1 98.81 348 HIS B N 1
ATOM 6766 C CA . HIS B 1 348 ? 10.672 14.328 9.461 1 98.81 348 HIS B CA 1
ATOM 6767 C C . HIS B 1 348 ? 11.703 13.25 9.758 1 98.81 348 HIS B C 1
ATOM 6769 O O . HIS B 1 348 ? 12.852 13.336 9.312 1 98.81 348 HIS B O 1
ATOM 6775 N N . ALA B 1 349 ? 11.281 12.312 10.547 1 98.88 349 ALA B N 1
ATOM 6776 C CA . ALA B 1 349 ? 12.188 11.211 10.859 1 98.88 349 ALA B CA 1
ATOM 6777 C C . ALA B 1 349 ? 12.562 10.438 9.602 1 98.88 349 ALA B C 1
ATOM 6779 O O . ALA B 1 349 ? 13.719 10.023 9.438 1 98.88 349 ALA B O 1
ATOM 6780 N N . HIS B 1 350 ? 11.625 10.18 8.688 1 98.88 350 HIS B N 1
ATOM 6781 C CA . HIS B 1 350 ? 11.938 9.523 7.426 1 98.88 350 HIS B CA 1
ATOM 6782 C C . HIS B 1 350 ? 12.867 10.375 6.574 1 98.88 350 HIS B C 1
ATOM 6784 O O . HIS B 1 350 ? 13.805 9.867 5.957 1 98.88 350 HIS B O 1
ATOM 6790 N N . HIS B 1 351 ? 12.656 11.688 6.504 1 98.81 351 HIS B N 1
ATOM 6791 C CA . HIS B 1 351 ? 13.555 12.578 5.785 1 98.81 351 HIS B CA 1
ATOM 6792 C C . HIS B 1 351 ? 14.992 12.414 6.27 1 98.81 351 HIS B C 1
ATOM 6794 O O . HIS B 1 351 ? 15.938 12.492 5.477 1 98.81 351 HIS B O 1
ATOM 6800 N N . GLU B 1 352 ? 15.156 12.195 7.531 1 98.69 352 GLU B N 1
ATOM 6801 C CA . GLU B 1 352 ? 16.469 12.047 8.148 1 98.69 352 GLU B CA 1
ATOM 6802 C C . GLU B 1 352 ? 16.953 10.602 8.102 1 98.69 352 GLU B C 1
ATOM 6804 O O . GLU B 1 352 ? 18.016 10.273 8.602 1 98.69 352 GLU B O 1
ATOM 6809 N N . THR B 1 353 ? 16.172 9.688 7.559 1 98.44 353 THR B N 1
ATOM 6810 C CA . THR B 1 353 ? 16.391 8.25 7.484 1 98.44 353 THR B CA 1
ATOM 6811 C C . THR B 1 353 ? 16.656 7.668 8.867 1 98.44 353 THR B C 1
ATOM 6813 O O . THR B 1 353 ? 17.578 6.859 9.047 1 98.44 353 THR B O 1
ATOM 6816 N N . LYS B 1 354 ? 16 8.211 9.836 1 98.56 354 LYS B N 1
ATOM 6817 C CA . LYS B 1 354 ? 16 7.68 11.195 1 98.56 354 LYS B CA 1
ATOM 6818 C C . LYS B 1 354 ? 14.789 6.781 11.422 1 98.56 354 LYS B C 1
ATOM 6820 O O . LYS B 1 354 ? 13.812 7.195 12.055 1 98.56 354 LYS B O 1
ATOM 6825 N N . ALA B 1 355 ? 14.922 5.57 11 1 98.31 355 ALA B N 1
ATOM 6826 C CA . ALA B 1 355 ? 13.797 4.641 10.93 1 98.31 355 ALA B CA 1
ATOM 6827 C C . ALA B 1 355 ? 13.203 4.379 12.312 1 98.31 355 ALA B C 1
ATOM 6829 O O . ALA B 1 355 ? 11.984 4.273 12.469 1 98.31 355 ALA B O 1
ATOM 6830 N N . LYS B 1 356 ? 14.031 4.219 13.352 1 98.25 356 LYS B N 1
ATOM 6831 C CA . LYS B 1 356 ? 13.523 3.939 14.688 1 98.25 356 LYS B CA 1
ATOM 6832 C C . LYS B 1 356 ? 12.617 5.066 15.18 1 98.25 356 LYS B C 1
ATOM 6834 O O . LYS B 1 356 ? 11.539 4.812 15.727 1 98.25 356 LYS B O 1
ATOM 6839 N N . LYS B 1 357 ? 13.016 6.301 14.984 1 98.69 357 LYS B N 1
ATOM 6840 C CA . LYS B 1 357 ? 12.195 7.441 15.375 1 98.69 357 LYS B CA 1
ATOM 6841 C C . LYS B 1 357 ? 10.906 7.496 14.562 1 98.69 357 LYS B C 1
ATOM 6843 O O . LYS B 1 357 ? 9.836 7.801 15.094 1 98.69 357 LYS B O 1
ATOM 6848 N N . ALA B 1 358 ? 11.031 7.246 13.25 1 98.88 358 ALA B N 1
ATOM 6849 C CA . ALA B 1 358 ? 9.844 7.277 12.391 1 98.88 358 ALA B CA 1
ATOM 6850 C C . ALA B 1 358 ? 8.805 6.266 12.859 1 98.88 358 ALA B C 1
ATOM 6852 O O . ALA B 1 358 ? 7.617 6.578 12.93 1 98.88 358 ALA B O 1
ATOM 6853 N N . LEU B 1 359 ? 9.242 5.055 13.188 1 98.81 359 LEU B N 1
ATOM 6854 C CA . LEU B 1 359 ? 8.32 4.004 13.602 1 98.81 359 LEU B CA 1
ATOM 6855 C C . LEU B 1 359 ? 7.77 4.285 14.992 1 98.81 359 LEU B C 1
ATOM 6857 O O . LEU B 1 359 ? 6.602 4.004 15.273 1 98.81 359 LEU B O 1
ATOM 6861 N N . ASP B 1 360 ? 8.586 4.84 15.891 1 98.75 360 ASP B N 1
ATOM 6862 C CA . ASP B 1 360 ? 8.102 5.23 17.203 1 98.75 360 ASP B CA 1
ATOM 6863 C C . ASP B 1 360 ? 7.023 6.309 17.094 1 98.75 360 ASP B C 1
ATOM 6865 O O . ASP B 1 360 ? 6.016 6.258 17.812 1 98.75 360 ASP B O 1
ATOM 6869 N N . GLU B 1 361 ? 7.258 7.316 16.25 1 98.88 361 GLU B N 1
ATOM 6870 C CA . GLU B 1 361 ? 6.254 8.344 16.016 1 98.88 361 GLU B CA 1
ATOM 6871 C C . GLU B 1 361 ? 4.969 7.746 15.453 1 98.88 361 GLU B C 1
ATOM 6873 O O . GLU B 1 361 ? 3.871 8.227 15.742 1 98.88 361 GLU B O 1
ATOM 6878 N N . THR B 1 362 ? 5.098 6.695 14.617 1 98.94 362 THR B N 1
ATOM 6879 C CA . THR B 1 362 ? 3.934 6.004 14.078 1 98.94 362 THR B CA 1
ATOM 6880 C C . THR B 1 362 ? 3.15 5.312 15.188 1 98.94 362 THR B C 1
ATOM 6882 O O . THR B 1 362 ? 1.917 5.324 15.188 1 98.94 362 THR B O 1
ATOM 6885 N N . VAL B 1 363 ? 3.836 4.688 16.156 1 98.88 363 VAL B N 1
ATOM 6886 C CA . VAL B 1 363 ? 3.193 4.043 17.297 1 98.88 363 VAL B CA 1
ATOM 6887 C C . VAL B 1 363 ? 2.445 5.086 18.125 1 98.88 363 VAL B C 1
ATOM 6889 O O . VAL B 1 363 ? 1.312 4.852 18.547 1 98.88 363 VAL B O 1
ATOM 6892 N N . GLN B 1 364 ? 3.064 6.309 18.344 1 98.75 364 GLN B N 1
ATOM 6893 C CA . GLN B 1 364 ? 2.395 7.391 19.062 1 98.75 364 GLN B CA 1
ATOM 6894 C C . GLN B 1 364 ? 1.13 7.828 18.328 1 98.75 364 GLN B C 1
ATOM 6896 O O . GLN B 1 364 ? 0.108 8.109 18.953 1 98.75 364 GLN B O 1
ATOM 6901 N N . PHE B 1 365 ? 1.258 7.91 17.031 1 98.94 365 PHE B N 1
ATOM 6902 C CA . PHE B 1 365 ? 0.125 8.258 16.188 1 98.94 365 PHE B CA 1
ATOM 6903 C C . PHE B 1 365 ? -1.013 7.262 16.359 1 98.94 365 PHE B C 1
ATOM 6905 O O . PHE B 1 365 ? -2.172 7.656 16.516 1 98.94 365 PHE B O 1
ATOM 6912 N N . SER B 1 366 ? -0.711 5.965 16.344 1 98.94 366 SER B N 1
ATOM 6913 C CA . SER B 1 366 ? -1.688 4.91 16.594 1 98.94 366 SER B CA 1
ATOM 6914 C C . SER B 1 366 ? -2.318 5.062 17.984 1 98.94 366 SER B C 1
ATOM 6916 O O . SER B 1 366 ? -3.521 4.852 18.141 1 98.94 366 SER B O 1
ATOM 6918 N N . ASP B 1 367 ? -1.571 5.391 18.953 1 98.88 367 ASP B N 1
ATOM 6919 C CA . ASP B 1 367 ? -2.068 5.59 20.312 1 98.88 367 ASP B CA 1
ATOM 6920 C C . ASP B 1 367 ? -3.047 6.758 20.375 1 98.88 367 ASP B C 1
ATOM 6922 O O . ASP B 1 367 ? -4 6.738 21.156 1 98.88 367 ASP B O 1
ATOM 6926 N N . ALA B 1 368 ? -2.77 7.797 19.609 1 98.94 368 ALA B N 1
ATOM 6927 C CA . ALA B 1 368 ? -3.705 8.914 19.531 1 98.94 368 ALA B CA 1
ATOM 6928 C C . ALA B 1 368 ? -5.051 8.469 18.969 1 98.94 368 ALA B C 1
ATOM 6930 O O . ALA B 1 368 ? -6.105 8.898 19.453 1 98.94 368 ALA B O 1
ATOM 6931 N N . VAL B 1 369 ? -5.02 7.633 17.953 1 98.94 369 VAL B N 1
ATOM 6932 C CA . VAL B 1 369 ? -6.254 7.082 17.391 1 98.94 369 VAL B CA 1
ATOM 6933 C C . VAL B 1 369 ? -6.988 6.277 18.453 1 98.94 369 VAL B C 1
ATOM 6935 O O . VAL B 1 369 ? -8.211 6.363 18.578 1 98.94 369 VAL B O 1
ATOM 6938 N N . ARG B 1 370 ? -6.223 5.492 19.234 1 98.81 370 ARG B N 1
ATOM 6939 C CA . ARG B 1 370 ? -6.809 4.719 20.328 1 98.81 370 ARG B CA 1
ATOM 6940 C C . ARG B 1 370 ? -7.52 5.629 21.312 1 98.81 370 ARG B C 1
ATOM 6942 O O . ARG B 1 370 ? -8.648 5.344 21.734 1 98.81 370 ARG B O 1
ATOM 6949 N N . LYS B 1 371 ? -6.879 6.707 21.688 1 98.81 371 LYS B N 1
ATOM 6950 C CA . LYS B 1 371 ? -7.461 7.66 22.641 1 98.81 371 LYS B CA 1
ATOM 6951 C C . LYS B 1 371 ? -8.766 8.242 22.094 1 98.81 371 LYS B C 1
ATOM 6953 O O . LYS B 1 371 ? -9.742 8.375 22.828 1 98.81 371 LYS B O 1
ATOM 6958 N N . ALA B 1 372 ? -8.758 8.594 20.844 1 98.94 372 ALA B N 1
ATOM 6959 C CA . ALA B 1 372 ? -9.961 9.141 20.219 1 98.94 372 ALA B CA 1
ATOM 6960 C C . ALA B 1 372 ? -11.109 8.125 20.266 1 98.94 372 ALA B C 1
ATOM 6962 O O . ALA B 1 372 ? -12.25 8.484 20.562 1 98.94 372 ALA B O 1
ATOM 6963 N N . ARG B 1 373 ? -10.82 6.895 19.953 1 98.75 373 ARG B N 1
ATOM 6964 C CA . ARG B 1 373 ? -11.852 5.859 19.984 1 98.75 373 ARG B CA 1
ATOM 6965 C C . ARG B 1 373 ? -12.414 5.688 21.391 1 98.75 373 ARG B C 1
ATOM 6967 O O . ARG B 1 373 ? -13.609 5.465 21.562 1 98.75 373 ARG B O 1
ATOM 6974 N N . GLN B 1 374 ? -11.562 5.828 22.391 1 98.56 374 GLN B N 1
ATOM 6975 C CA . GLN B 1 374 ? -11.977 5.668 23.781 1 98.56 374 GLN B CA 1
ATOM 6976 C C . GLN B 1 374 ? -12.867 6.824 24.219 1 98.56 374 GLN B C 1
ATOM 6978 O O . GLN B 1 374 ? -13.742 6.648 25.062 1 98.56 374 GLN B O 1
ATOM 6983 N N . LEU B 1 375 ? -12.688 7.969 23.641 1 98.81 375 LEU B N 1
ATOM 6984 C CA . LEU B 1 375 ? -13.328 9.18 24.141 1 98.81 375 LEU B CA 1
ATOM 6985 C C . LEU B 1 375 ? -14.57 9.516 23.328 1 98.81 375 LEU B C 1
ATOM 6987 O O . LEU B 1 375 ? -15.281 10.477 23.641 1 98.81 375 LEU B O 1
ATOM 6991 N N . THR B 1 376 ? -14.859 8.727 22.266 1 98.75 376 THR B N 1
ATOM 6992 C CA . THR B 1 376 ? -15.961 9.102 21.391 1 98.75 376 THR B CA 1
ATOM 6993 C C . THR B 1 376 ? -16.953 7.949 21.234 1 98.75 376 THR B C 1
ATOM 6995 O O . THR B 1 376 ? -16.625 6.797 21.531 1 98.75 376 THR B O 1
ATOM 6998 N N . ASN B 1 377 ? -18.172 8.289 20.844 1 98.31 377 ASN B N 1
ATOM 6999 C CA . ASN B 1 377 ? -19.219 7.332 20.5 1 98.31 377 ASN B CA 1
ATOM 7000 C C . ASN B 1 377 ? -19.125 6.902 19.031 1 98.31 377 ASN B C 1
ATOM 7002 O O . ASN B 1 377 ? -19.281 7.723 18.125 1 98.31 377 ASN B O 1
ATOM 7006 N N . PRO B 1 378 ? -18.891 5.613 18.797 1 97.44 378 PRO B N 1
ATOM 7007 C CA . PRO B 1 378 ? -18.688 5.152 17.422 1 97.44 378 PRO B CA 1
ATOM 7008 C C . PRO B 1 378 ? -19.953 5.301 16.562 1 97.44 378 PRO B C 1
ATOM 7010 O O . PRO B 1 378 ? -19.891 5.207 15.336 1 97.44 378 PRO B O 1
ATOM 7013 N N . TRP B 1 379 ? -21.094 5.566 17.125 1 97.56 379 TRP B N 1
ATOM 7014 C CA . TRP B 1 379 ? -22.344 5.684 16.375 1 97.56 379 TRP B CA 1
ATOM 7015 C C . TRP B 1 379 ? -22.516 7.098 15.828 1 97.56 379 TRP B C 1
ATOM 7017 O O . TRP B 1 379 ? -23.328 7.324 14.93 1 97.56 379 TRP B O 1
ATOM 7027 N N . ASP B 1 380 ? -21.766 8.031 16.391 1 98.44 380 ASP B N 1
ATOM 7028 C CA . ASP B 1 380 ? -21.984 9.398 15.914 1 98.44 380 ASP B CA 1
ATOM 7029 C C . ASP B 1 380 ? -20.656 10.094 15.602 1 98.44 380 ASP B C 1
ATOM 7031 O O . ASP B 1 380 ? -20.625 11.312 15.406 1 98.44 380 ASP B O 1
ATOM 7035 N N . THR B 1 381 ? -19.5 9.391 15.703 1 98.94 381 THR B N 1
ATOM 7036 C CA . THR B 1 381 ? -18.203 9.969 15.383 1 98.94 381 THR B CA 1
ATOM 7037 C C . THR B 1 381 ? -17.531 9.188 14.258 1 98.94 381 THR B C 1
ATOM 7039 O O . THR B 1 381 ? -17.312 7.984 14.375 1 98.94 381 THR B O 1
ATOM 7042 N N . LEU B 1 382 ? -17.25 9.844 13.133 1 98.94 382 LEU B N 1
ATOM 7043 C CA . LEU B 1 382 ? -16.469 9.281 12.031 1 98.94 382 LEU B CA 1
ATOM 7044 C C . LEU B 1 382 ? -14.977 9.547 12.242 1 98.94 382 LEU B C 1
ATOM 7046 O O . LEU B 1 382 ? -14.562 10.695 12.406 1 98.94 382 LEU B O 1
ATOM 7050 N N . ILE B 1 383 ? -14.211 8.508 12.312 1 98.94 383 ILE B N 1
ATOM 7051 C CA . ILE B 1 383 ? -12.758 8.609 12.375 1 98.94 383 ILE B CA 1
ATOM 7052 C C . ILE B 1 383 ? -12.148 8.102 11.07 1 98.94 383 ILE B C 1
ATOM 7054 O O . ILE B 1 383 ? -12.391 6.965 10.664 1 98.94 383 ILE B O 1
ATOM 7058 N N . VAL B 1 384 ? -11.461 8.938 10.375 1 98.94 384 VAL B N 1
ATOM 7059 C CA . VAL B 1 384 ? -10.727 8.602 9.164 1 98.94 384 VAL B CA 1
ATOM 7060 C C . VAL B 1 384 ? -9.227 8.766 9.406 1 98.94 384 VAL B C 1
ATOM 7062 O O . VAL B 1 384 ? -8.789 9.766 9.977 1 98.94 384 VAL B O 1
ATOM 7065 N N . VAL B 1 385 ? -8.438 7.75 9.086 1 99 385 VAL B N 1
ATOM 7066 C CA . VAL B 1 385 ? -6.988 7.746 9.219 1 99 385 VAL B CA 1
ATOM 7067 C C . VAL B 1 385 ? -6.34 7.582 7.844 1 99 385 VAL B C 1
ATOM 7069 O O . VAL B 1 385 ? -6.688 6.668 7.094 1 99 385 VAL B O 1
ATOM 7072 N N . SER B 1 386 ? -5.43 8.461 7.469 1 98.94 386 SER B N 1
ATOM 7073 C CA . SER B 1 386 ? -4.711 8.328 6.207 1 98.94 386 SER B CA 1
ATOM 7074 C C . SER B 1 386 ? -3.336 8.984 6.277 1 98.94 386 SER B C 1
ATOM 7076 O O . SER B 1 386 ? -2.879 9.359 7.359 1 98.94 386 SER B O 1
ATOM 7078 N N . ALA B 1 387 ? -2.615 8.961 5.203 1 98.88 387 ALA B N 1
ATOM 7079 C CA . ALA B 1 387 ? -1.373 9.695 4.98 1 98.88 387 ALA B CA 1
ATOM 7080 C C . ALA B 1 387 ? -1.524 10.695 3.84 1 98.88 387 ALA B C 1
ATOM 7082 O O . ALA B 1 387 ? -2.484 10.625 3.068 1 98.88 387 ALA B O 1
ATOM 7083 N N . ASP B 1 388 ? -0.663 11.625 3.775 1 98.75 388 ASP B N 1
ATOM 7084 C CA . ASP B 1 388 ? -0.69 12.602 2.695 1 98.75 388 ASP B CA 1
ATOM 7085 C C . ASP B 1 388 ? 0.145 12.133 1.506 1 98.75 388 ASP B C 1
ATOM 7087 O O . ASP B 1 388 ? -0.203 12.398 0.353 1 98.75 388 ASP B O 1
ATOM 7091 N N . HIS B 1 389 ? 1.232 11.562 1.665 1 98.56 389 HIS B N 1
ATOM 7092 C CA . HIS B 1 389 ? 2.156 10.891 0.761 1 98.56 389 HIS B CA 1
ATOM 7093 C C . HIS B 1 389 ? 2.939 9.805 1.488 1 98.56 389 HIS B C 1
ATOM 7095 O O . HIS B 1 389 ? 2.705 9.547 2.672 1 98.56 389 HIS B O 1
ATOM 7101 N N . GLY B 1 390 ? 3.754 9.086 0.719 1 98.06 390 GLY B N 1
ATOM 7102 C CA . GLY B 1 390 ? 4.652 8.125 1.34 1 98.06 390 GLY B CA 1
ATOM 7103 C C . GLY B 1 390 ? 6.102 8.578 1.341 1 98.06 390 GLY B C 1
ATOM 7104 O O . GLY B 1 390 ? 6.387 9.766 1.204 1 98.06 390 GLY B O 1
ATOM 7105 N N . HIS B 1 391 ? 6.949 7.699 1.708 1 98.5 391 HIS B N 1
ATOM 7106 C CA . HIS B 1 391 ? 8.398 7.793 1.609 1 98.5 391 HIS B CA 1
ATOM 7107 C C . HIS B 1 391 ? 8.984 6.602 0.856 1 98.5 391 HIS B C 1
ATOM 7109 O O . HIS B 1 391 ? 8.242 5.707 0.438 1 98.5 391 HIS B O 1
ATOM 7115 N N . THR B 1 392 ? 10.289 6.598 0.603 1 97.94 392 THR B N 1
ATOM 7116 C CA . THR B 1 392 ? 10.914 5.535 -0.177 1 97.94 392 THR B CA 1
ATOM 7117 C C . THR B 1 392 ? 11.328 4.375 0.724 1 97.94 392 THR B C 1
ATOM 7119 O O . THR B 1 392 ? 12.148 3.541 0.335 1 97.94 392 THR B O 1
ATOM 7122 N N . VAL B 1 393 ? 10.781 4.328 1.944 1 97.94 393 VAL B N 1
ATOM 7123 C CA . VAL B 1 393 ? 11.094 3.299 2.93 1 97.94 393 VAL B CA 1
ATOM 7124 C C . VAL B 1 393 ? 10.516 1.958 2.482 1 97.94 393 VAL B C 1
ATOM 7126 O O . VAL B 1 393 ? 9.406 1.899 1.953 1 97.94 393 VAL B O 1
ATOM 7129 N N . THR B 1 394 ? 11.273 0.884 2.604 1 97.94 394 THR B N 1
ATOM 7130 C CA . THR B 1 394 ? 10.836 -0.483 2.338 1 97.94 394 THR B CA 1
ATOM 7131 C C . THR B 1 394 ? 11.352 -1.432 3.42 1 97.94 394 THR B C 1
ATOM 7133 O O . THR B 1 394 ? 12.227 -1.068 4.211 1 97.94 394 THR B O 1
ATOM 7136 N N . ILE B 1 395 ? 10.727 -2.562 3.592 1 98.12 395 ILE B N 1
ATOM 7137 C CA . ILE B 1 395 ? 11.203 -3.701 4.367 1 98.12 395 ILE B CA 1
ATOM 7138 C C . ILE B 1 395 ? 11.852 -4.727 3.438 1 98.12 395 ILE B C 1
ATOM 7140 O O . ILE B 1 395 ? 11.18 -5.297 2.574 1 98.12 395 ILE B O 1
ATOM 7144 N N . SER B 1 396 ? 13.102 -5.012 3.623 1 96 396 SER B N 1
ATOM 7145 C CA . SER B 1 396 ? 13.859 -5.727 2.598 1 96 396 SER B CA 1
ATOM 7146 C C . SER B 1 396 ? 14.383 -7.059 3.125 1 96 396 SER B C 1
ATOM 7148 O O . SER B 1 396 ? 14.617 -7.207 4.324 1 96 396 SER B O 1
ATOM 7150 N N . GLY B 1 397 ? 14.633 -7.984 2.209 1 96 397 GLY B N 1
ATOM 7151 C CA . GLY B 1 397 ? 15.32 -9.227 2.518 1 96 397 GLY B CA 1
ATOM 7152 C C . GLY B 1 397 ? 14.383 -10.344 2.939 1 96 397 GLY B C 1
ATOM 7153 O O . GLY B 1 397 ? 13.219 -10.367 2.529 1 96 397 GLY B O 1
ATOM 7154 N N . TYR B 1 398 ? 14.938 -11.266 3.648 1 96.69 398 TYR B N 1
ATOM 7155 C CA . TYR B 1 398 ? 14.188 -12.406 4.164 1 96.69 398 TYR B CA 1
ATOM 7156 C C . TYR B 1 398 ? 14.562 -12.695 5.609 1 96.69 398 TYR B C 1
ATOM 7158 O O . TYR B 1 398 ? 14.945 -13.82 5.945 1 96.69 398 TYR B O 1
ATOM 7166 N N . PRO B 1 399 ? 14.43 -11.656 6.406 1 97.69 399 PRO B N 1
ATOM 7167 C CA . PRO B 1 399 ? 14.75 -11.883 7.82 1 97.69 399 PRO B CA 1
ATOM 7168 C C . PRO B 1 399 ? 13.797 -12.875 8.484 1 97.69 399 PRO B C 1
ATOM 7170 O O . PRO B 1 399 ? 12.672 -13.062 8.016 1 97.69 399 PRO B O 1
ATOM 7173 N N . ASP B 1 400 ? 14.242 -13.445 9.625 1 97.69 400 ASP B N 1
ATOM 7174 C CA . ASP B 1 400 ? 13.391 -14.336 10.398 1 97.69 400 ASP B CA 1
ATOM 7175 C C . ASP B 1 400 ? 12.203 -13.586 11 1 97.69 400 ASP B C 1
ATOM 7177 O O . ASP B 1 400 ? 12.297 -12.383 11.273 1 97.69 400 ASP B O 1
ATOM 7181 N N . VAL B 1 401 ? 11.148 -14.312 11.156 1 97.44 401 VAL B N 1
ATOM 7182 C CA . VAL B 1 401 ? 9.984 -13.727 11.812 1 97.44 401 VAL B CA 1
ATOM 7183 C C . VAL B 1 401 ? 10.391 -13.133 13.164 1 97.44 401 VAL B C 1
ATOM 7185 O O . VAL B 1 401 ? 11.211 -13.711 13.875 1 97.44 401 VAL B O 1
ATOM 7188 N N . ASN B 1 402 ? 9.93 -11.953 13.445 1 95.81 402 ASN B N 1
ATOM 7189 C CA . ASN B 1 402 ? 10.141 -11.188 14.664 1 95.81 402 ASN B CA 1
ATOM 7190 C C . ASN B 1 402 ? 11.578 -10.688 14.773 1 95.81 402 ASN B C 1
ATOM 7192 O O . ASN B 1 402 ? 12.016 -10.266 15.844 1 95.81 402 ASN B O 1
ATOM 7196 N N . ASN B 1 403 ? 12.391 -10.891 13.656 1 96.75 403 ASN B N 1
ATOM 7197 C CA . ASN B 1 403 ? 13.641 -10.141 13.586 1 96.75 403 ASN B CA 1
ATOM 7198 C C . ASN B 1 403 ? 13.422 -8.664 13.883 1 96.75 403 ASN B C 1
ATOM 7200 O O . ASN B 1 403 ? 12.414 -8.086 13.477 1 96.75 403 ASN B O 1
ATOM 7204 N N . SER B 1 404 ? 14.359 -8.094 14.641 1 97.31 404 SER B N 1
ATOM 7205 C CA . SER B 1 404 ? 14.211 -6.668 14.922 1 97.31 404 SER B CA 1
ATOM 7206 C C . SER B 1 404 ? 13.992 -5.867 13.641 1 97.31 404 SER B C 1
ATOM 7208 O O . SER B 1 404 ? 14.859 -5.836 12.773 1 97.31 404 SER B O 1
ATOM 7210 N N . ILE B 1 405 ? 12.844 -5.176 13.555 1 98.12 405 ILE B N 1
ATOM 7211 C CA . ILE B 1 405 ? 12.484 -4.461 12.336 1 98.12 405 ILE B CA 1
ATOM 7212 C C . ILE B 1 405 ? 13.406 -3.258 12.148 1 98.12 405 ILE B C 1
ATOM 7214 O O . ILE B 1 405 ? 13.617 -2.793 11.031 1 98.12 405 ILE B O 1
ATOM 7218 N N . VAL B 1 406 ? 14.016 -2.705 13.195 1 97.81 406 VAL B N 1
ATOM 7219 C CA . VAL B 1 406 ? 14.883 -1.533 13.125 1 97.81 406 VAL B CA 1
ATOM 7220 C C . VAL B 1 406 ? 16.344 -1.973 13.141 1 97.81 406 VAL B C 1
ATOM 7222 O O . VAL B 1 406 ? 17.25 -1.144 13.273 1 97.81 406 VAL B O 1
ATOM 7225 N N . GLY B 1 407 ? 16.625 -3.242 13.055 1 97.19 407 GLY B N 1
ATOM 7226 C CA . GLY B 1 407 ? 17.984 -3.771 13.125 1 97.19 407 GLY B CA 1
ATOM 7227 C C . GLY B 1 407 ? 18.484 -4.312 11.797 1 97.19 407 GLY B C 1
ATOM 7228 O O . GLY B 1 407 ? 17.969 -3.939 10.742 1 97.19 407 GLY B O 1
ATOM 7229 N N . LEU B 1 408 ? 19.547 -5.078 11.922 1 96.81 408 LEU B N 1
ATOM 7230 C CA . LEU B 1 408 ? 20.141 -5.734 10.758 1 96.81 408 LEU B CA 1
ATOM 7231 C C . LEU B 1 408 ? 19.328 -6.961 10.359 1 96.81 408 LEU B C 1
ATOM 7233 O O . LEU B 1 408 ? 18.734 -7.625 11.211 1 96.81 408 LEU B O 1
ATOM 7237 N N . ASN B 1 409 ? 19.281 -7.18 9.055 1 95.56 409 ASN B N 1
ATOM 7238 C CA . ASN B 1 409 ? 18.672 -8.391 8.531 1 95.56 409 ASN B CA 1
ATOM 7239 C C . ASN B 1 409 ? 19.391 -9.648 9.031 1 95.56 409 ASN B C 1
ATOM 7241 O O . ASN B 1 409 ? 20.609 -9.648 9.18 1 95.56 409 ASN B O 1
ATOM 7245 N N . SER B 1 410 ? 18.625 -10.695 9.297 1 94.19 410 SER B N 1
ATOM 7246 C CA . SER B 1 410 ? 19.25 -11.945 9.719 1 94.19 410 SER B CA 1
ATOM 7247 C C . SER B 1 410 ? 19.953 -12.633 8.547 1 94.19 410 SER B C 1
ATOM 7249 O O . SER B 1 410 ? 20.719 -13.578 8.75 1 94.19 410 SER B O 1
ATOM 7251 N N . GLU B 1 411 ? 19.719 -12.141 7.328 1 94.44 411 GLU B N 1
ATOM 7252 C CA . GLU B 1 411 ? 20.422 -12.617 6.141 1 94.44 411 GLU B CA 1
ATOM 7253 C C . GLU B 1 411 ? 21.453 -11.602 5.66 1 94.44 411 GLU B C 1
ATOM 7255 O O . GLU B 1 411 ? 21.234 -10.391 5.766 1 94.44 411 GLU B O 1
ATOM 7260 N N . LEU B 1 412 ? 22.578 -12.117 5.109 1 96.56 412 LEU B N 1
ATOM 7261 C CA . LEU B 1 412 ? 23.625 -11.273 4.543 1 96.56 412 LEU B CA 1
ATOM 7262 C C . LEU B 1 412 ? 23.453 -11.133 3.035 1 96.56 412 LEU B C 1
ATOM 7264 O O . LEU B 1 412 ? 22.75 -11.93 2.408 1 96.56 412 LEU B O 1
ATOM 7268 N N . SER B 1 413 ? 24 -10.086 2.465 1 97 413 SER B N 1
ATOM 7269 C CA . SER B 1 413 ? 24.141 -10.016 1.015 1 97 413 SER B CA 1
ATOM 7270 C C . SER B 1 413 ? 24.906 -11.227 0.476 1 97 413 SER B C 1
ATOM 7272 O O . SER B 1 413 ? 25.922 -11.633 1.04 1 97 413 SER B O 1
ATOM 7274 N N . ASN B 1 414 ? 24.359 -11.758 -0.59 1 97 414 ASN B N 1
ATOM 7275 C CA . ASN B 1 414 ? 25.031 -12.922 -1.168 1 97 414 ASN B CA 1
ATOM 7276 C C . ASN B 1 414 ? 26.125 -12.508 -2.16 1 97 414 ASN B C 1
ATOM 7278 O O . ASN B 1 414 ? 26.625 -13.344 -2.91 1 97 414 ASN B O 1
ATOM 7282 N N . VAL B 1 415 ? 26.422 -11.242 -2.225 1 97.12 415 VAL B N 1
ATOM 7283 C CA . VAL B 1 415 ? 27.469 -10.742 -3.113 1 97.12 415 VAL B CA 1
ATOM 7284 C C . VAL B 1 415 ? 28.719 -10.391 -2.301 1 97.12 415 VAL B C 1
ATOM 7286 O O . VAL B 1 415 ? 29.797 -10.914 -2.562 1 97.12 415 VAL B O 1
ATOM 7289 N N . ASP B 1 416 ? 28.578 -9.594 -1.2 1 96 416 ASP B N 1
ATOM 7290 C CA . ASP B 1 416 ? 29.75 -9.156 -0.455 1 96 416 ASP B CA 1
ATOM 7291 C C . ASP B 1 416 ? 29.75 -9.719 0.963 1 96 416 ASP B C 1
ATOM 7293 O O . ASP B 1 416 ? 30.656 -9.445 1.75 1 96 416 ASP B O 1
ATOM 7297 N N . GLN B 1 417 ? 28.672 -10.484 1.388 1 96.88 417 GLN B N 1
ATOM 7298 C CA . GLN B 1 417 ? 28.547 -11.18 2.66 1 96.88 417 GLN B CA 1
ATOM 7299 C C . GLN B 1 417 ? 28.516 -10.203 3.828 1 96.88 417 GLN B C 1
ATOM 7301 O O . GLN B 1 417 ? 28.891 -10.547 4.949 1 96.88 417 GLN B O 1
ATOM 7306 N N . LEU B 1 418 ? 28.156 -8.953 3.543 1 97 418 LEU B N 1
ATOM 7307 C CA . LEU B 1 418 ? 27.953 -7.949 4.582 1 97 418 LEU B CA 1
ATOM 7308 C C . LEU B 1 418 ? 26.484 -7.828 4.945 1 97 418 LEU B C 1
ATOM 7310 O O . LEU B 1 418 ? 25.609 -8.094 4.113 1 97 418 LEU B O 1
ATOM 7314 N N . PRO B 1 419 ? 26.25 -7.469 6.16 1 96.56 419 PRO B N 1
ATOM 7315 C CA . PRO B 1 419 ? 24.844 -7.293 6.559 1 96.56 419 PRO B CA 1
ATOM 7316 C C . PRO B 1 419 ? 24.219 -6.051 5.938 1 96.56 419 PRO B C 1
ATOM 7318 O O . PRO B 1 419 ? 24.922 -5.129 5.527 1 96.56 419 PRO B O 1
ATOM 7321 N N . TYR B 1 420 ? 22.953 -6.043 5.816 1 96.62 420 TYR B N 1
ATOM 7322 C CA . TYR B 1 420 ? 22.141 -4.883 5.492 1 96.62 420 TYR B CA 1
ATOM 7323 C C . TYR B 1 420 ? 20.969 -4.754 6.461 1 96.62 420 TYR B C 1
ATOM 7325 O O . TYR B 1 420 ? 20.688 -5.68 7.223 1 96.62 420 TYR B O 1
ATOM 7333 N N . THR B 1 421 ? 20.375 -3.609 6.527 1 97 421 THR B N 1
ATOM 7334 C CA . THR B 1 421 ? 19.297 -3.352 7.461 1 97 421 THR B CA 1
ATOM 7335 C C . THR B 1 421 ? 17.969 -3.898 6.922 1 97 421 THR B C 1
ATOM 7337 O O . THR B 1 421 ? 17.797 -4.02 5.707 1 97 421 THR B O 1
ATOM 7340 N N . SER B 1 422 ? 17.016 -4.273 7.832 1 97.06 422 SER B N 1
ATOM 7341 C CA . SER B 1 422 ? 15.68 -4.699 7.438 1 97.06 422 SER B CA 1
ATOM 7342 C C . SER B 1 422 ? 14.914 -3.566 6.762 1 97.06 422 SER B C 1
ATOM 7344 O O . SER B 1 422 ? 14.18 -3.795 5.801 1 97.06 422 SER B O 1
ATOM 7346 N N . ILE B 1 423 ? 15.086 -2.363 7.285 1 97.56 423 ILE B N 1
ATOM 7347 C CA . ILE B 1 423 ? 14.5 -1.172 6.676 1 97.56 423 ILE B CA 1
ATOM 7348 C C . ILE B 1 423 ? 15.5 -0.541 5.715 1 97.56 423 ILE B C 1
ATOM 7350 O O . ILE B 1 423 ? 16.688 -0.389 6.047 1 97.56 423 ILE B O 1
ATOM 7354 N N . SER B 1 424 ? 14.977 -0.2 4.57 1 96 424 SER B N 1
ATOM 7355 C CA . SER B 1 424 ? 15.82 0.422 3.553 1 96 424 SER B CA 1
ATOM 7356 C C . SER B 1 424 ? 15.188 1.703 3.021 1 96 424 SER B C 1
ATOM 7358 O O . SER B 1 424 ? 13.969 1.876 3.094 1 96 424 SER B O 1
ATOM 7360 N N . TYR B 1 425 ? 16.031 2.639 2.559 1 97.81 425 TYR B N 1
ATOM 7361 C CA . TYR B 1 425 ? 15.617 3.855 1.868 1 97.81 425 TYR B CA 1
ATOM 7362 C C . TYR B 1 425 ? 16.266 3.949 0.495 1 97.81 425 TYR B C 1
ATOM 7364 O O . TYR B 1 425 ? 17.375 3.439 0.29 1 97.81 425 TYR B O 1
ATOM 7372 N N . ALA B 1 426 ? 15.609 4.645 -0.439 1 97.31 426 ALA B N 1
ATOM 7373 C CA . ALA B 1 426 ? 16.172 4.824 -1.775 1 97.31 426 ALA B CA 1
ATOM 7374 C C . ALA B 1 426 ? 17.266 5.883 -1.771 1 97.31 426 ALA B C 1
ATOM 7376 O O . ALA B 1 426 ? 18.234 5.789 -2.531 1 97.31 426 ALA B O 1
ATOM 7377 N N . ASN B 1 427 ? 17.094 6.922 -1.006 1 97.81 427 ASN B N 1
ATOM 7378 C CA . ASN B 1 427 ? 18 8.062 -0.929 1 97.81 427 ASN B CA 1
ATOM 7379 C C . ASN B 1 427 ? 18.016 8.68 0.467 1 97.81 427 ASN B C 1
ATOM 7381 O O . ASN B 1 427 ? 17.219 8.281 1.331 1 97.81 427 ASN B O 1
ATOM 7385 N N . GLY B 1 428 ? 18.969 9.57 0.719 1 98 428 GLY B N 1
ATOM 7386 C CA . GLY B 1 428 ? 19 10.141 2.057 1 98 428 GLY B CA 1
ATOM 7387 C C . GLY B 1 428 ? 20.312 10.836 2.375 1 98 428 GLY B C 1
ATOM 7388 O O . GLY B 1 428 ? 21.172 10.992 1.501 1 98 428 GLY B O 1
ATOM 7389 N N . PRO B 1 429 ? 20.406 11.258 3.615 1 98.06 429 PRO B N 1
ATOM 7390 C CA . PRO B 1 429 ? 21.578 12.031 4.043 1 98.06 429 PRO B CA 1
ATOM 7391 C C . PRO B 1 429 ? 22.75 11.141 4.461 1 98.06 429 PRO B C 1
ATOM 7393 O O . PRO B 1 429 ? 22.578 9.938 4.668 1 98.06 429 PRO B O 1
ATOM 7396 N N . ALA B 1 430 ? 23.938 11.742 4.59 1 95.75 430 ALA B N 1
ATOM 7397 C CA . ALA B 1 430 ? 25.141 11.141 5.152 1 95.75 430 ALA B CA 1
ATOM 7398 C C . ALA B 1 430 ? 25.531 9.891 4.379 1 95.75 430 ALA B C 1
ATOM 7400 O O . ALA B 1 430 ? 25.844 8.859 4.98 1 95.75 430 ALA B O 1
ATOM 7401 N N . TYR B 1 431 ? 25.469 10.039 3.117 1 93.31 431 TYR B N 1
ATOM 7402 C CA . TYR B 1 431 ? 25.75 8.961 2.178 1 93.31 431 TYR B CA 1
ATOM 7403 C C . TYR B 1 431 ? 27.156 8.406 2.391 1 93.31 431 TYR B C 1
ATOM 7405 O O . TYR B 1 431 ? 27.375 7.199 2.27 1 93.31 431 TYR B O 1
ATOM 7413 N N . GLU B 1 432 ? 28.047 9.188 2.771 1 91.88 432 GLU B N 1
ATOM 7414 C CA . GLU B 1 432 ? 29.469 8.852 2.908 1 91.88 432 GLU B CA 1
ATOM 7415 C C . GLU B 1 432 ? 29.688 7.895 4.074 1 91.88 432 GLU B C 1
ATOM 7417 O O . GLU B 1 432 ? 30.75 7.262 4.16 1 91.88 432 GLU B O 1
ATOM 7422 N N . ARG B 1 433 ? 28.688 7.77 4.883 1 92.94 433 ARG B N 1
ATOM 7423 C CA . ARG B 1 433 ? 28.812 6.887 6.043 1 92.94 433 ARG B CA 1
ATOM 7424 C C . ARG B 1 433 ? 28.719 5.422 5.625 1 92.94 433 ARG B C 1
ATOM 7426 O O . ARG B 1 433 ? 29.094 4.531 6.395 1 92.94 433 ARG B O 1
ATOM 7433 N N . PHE B 1 434 ? 28.234 5.16 4.387 1 94.81 434 PHE B N 1
ATOM 7434 C CA . PHE B 1 434 ? 27.812 3.795 4.113 1 94.81 434 PHE B CA 1
ATOM 7435 C C . PHE B 1 434 ? 28.656 3.176 3.01 1 94.81 434 PHE B C 1
ATOM 7437 O O . PHE B 1 434 ? 28.578 1.972 2.754 1 94.81 434 PHE B O 1
ATOM 7444 N N . TYR B 1 435 ? 29.484 3.963 2.404 1 94.69 435 TYR B N 1
ATOM 7445 C CA . TYR B 1 435 ? 30.312 3.48 1.311 1 94.69 435 TYR B CA 1
ATOM 7446 C C . TYR B 1 435 ? 31.75 3.941 1.482 1 94.69 435 TYR B C 1
ATOM 7448 O O . TYR B 1 435 ? 32 5.027 2.01 1 94.69 435 TYR B O 1
ATOM 7456 N N . LYS B 1 436 ? 32.656 3.094 1.066 1 93.81 436 LYS B N 1
ATOM 7457 C CA . LYS B 1 436 ? 34.094 3.422 1.1 1 93.81 436 LYS B CA 1
ATOM 7458 C C . LYS B 1 436 ? 34.781 2.951 -0.171 1 93.81 436 LYS B C 1
ATOM 7460 O O . LYS B 1 436 ? 34.25 2.139 -0.923 1 93.81 436 LYS B O 1
ATOM 7465 N N . SER B 1 437 ? 35.844 3.596 -0.458 1 93.25 437 SER B N 1
ATOM 7466 C CA . SER B 1 437 ? 36.719 3.195 -1.565 1 93.25 437 SER B CA 1
ATOM 7467 C C . SER B 1 437 ? 37.938 2.426 -1.065 1 93.25 437 SER B C 1
ATOM 7469 O O . SER B 1 437 ? 38.688 2.928 -0.233 1 93.25 437 SER B O 1
ATOM 7471 N N . THR B 1 438 ? 38.031 1.23 -1.489 1 90.94 438 THR B N 1
ATOM 7472 C CA . THR B 1 438 ? 39.219 0.413 -1.186 1 90.94 438 THR B CA 1
ATOM 7473 C C . THR B 1 438 ? 39.875 -0.092 -2.469 1 90.94 438 THR B C 1
ATOM 7475 O O . THR B 1 438 ? 39.281 -0.87 -3.213 1 90.94 438 THR B O 1
ATOM 7478 N N . ASP B 1 439 ? 41.156 0.29 -2.676 1 90.5 439 ASP B N 1
ATOM 7479 C CA . ASP B 1 439 ? 41.938 -0.128 -3.838 1 90.5 439 ASP B CA 1
ATOM 7480 C C . ASP B 1 439 ? 41.188 0.119 -5.133 1 90.5 439 ASP B C 1
ATOM 7482 O O . ASP B 1 439 ? 41.094 -0.759 -5.996 1 90.5 439 ASP B O 1
ATOM 7486 N N . GLY B 1 440 ? 40.469 1.16 -5.223 1 88.38 440 GLY B N 1
ATOM 7487 C CA . GLY B 1 440 ? 39.75 1.575 -6.426 1 88.38 440 GLY B CA 1
ATOM 7488 C C . GLY B 1 440 ? 38.406 0.89 -6.605 1 88.38 440 GLY B C 1
ATOM 7489 O O . GLY B 1 440 ? 37.781 1.038 -7.641 1 88.38 440 GLY B O 1
ATOM 7490 N N . VAL B 1 441 ? 38.031 0.148 -5.613 1 90 441 VAL B N 1
ATOM 7491 C CA . VAL B 1 441 ? 36.75 -0.571 -5.68 1 90 441 VAL B CA 1
ATOM 7492 C C . VAL B 1 441 ? 35.781 -0.017 -4.633 1 90 441 VAL B C 1
ATOM 7494 O O . VAL B 1 441 ? 36.188 0.268 -3.502 1 90 441 VAL B O 1
ATOM 7497 N N . VAL B 1 442 ? 34.594 0.197 -5.051 1 94.06 442 VAL B N 1
ATOM 7498 C CA . VAL B 1 442 ? 33.562 0.68 -4.117 1 94.06 442 VAL B CA 1
ATOM 7499 C C . VAL B 1 442 ? 33.094 -0.466 -3.225 1 94.06 442 VAL B C 1
ATOM 7501 O O . VAL B 1 442 ? 32.719 -1.53 -3.717 1 94.06 442 VAL B O 1
ATOM 7504 N N . GLU B 1 443 ? 33.125 -0.242 -1.934 1 93.94 443 GLU B N 1
ATOM 7505 C CA . GLU B 1 443 ? 32.656 -1.215 -0.942 1 93.94 443 GLU B CA 1
ATOM 7506 C C . GLU B 1 443 ? 31.688 -0.587 0.045 1 93.94 443 GLU B C 1
ATOM 7508 O O . GLU B 1 443 ? 31.781 0.607 0.338 1 93.94 443 GLU B O 1
ATOM 7513 N N . ARG B 1 444 ? 30.781 -1.424 0.494 1 95.31 444 ARG B N 1
ATOM 7514 C CA . ARG B 1 444 ? 29.922 -0.979 1.583 1 95.31 444 ARG B CA 1
ATOM 7515 C C . ARG B 1 444 ? 30.656 -1.045 2.92 1 95.31 444 ARG B C 1
ATOM 7517 O O . ARG B 1 444 ? 31.516 -1.895 3.119 1 95.31 444 ARG B O 1
ATOM 7524 N N . VAL B 1 445 ? 30.234 -0.147 3.797 1 94.81 445 VAL B N 1
ATOM 7525 C CA . VAL B 1 445 ? 30.719 -0.218 5.176 1 94.81 445 VAL B CA 1
ATOM 7526 C C . VAL B 1 445 ? 30.031 -1.372 5.898 1 94.81 445 VAL B C 1
ATOM 7528 O O . VAL B 1 445 ? 28.859 -1.672 5.637 1 94.81 445 VAL B O 1
ATOM 7531 N N . ASP B 1 446 ? 30.828 -2.068 6.816 1 96.25 446 ASP B N 1
ATOM 7532 C CA . ASP B 1 446 ? 30.234 -3.115 7.652 1 96.25 446 ASP B CA 1
ATOM 7533 C C . ASP B 1 446 ? 29.312 -2.523 8.703 1 96.25 446 ASP B C 1
ATOM 7535 O O . ASP B 1 446 ? 29.766 -1.978 9.711 1 96.25 446 ASP B O 1
ATOM 7539 N N . LEU B 1 447 ? 28.078 -2.721 8.5 1 96.06 447 LEU B N 1
ATOM 7540 C CA . LEU B 1 447 ? 27.062 -2.078 9.328 1 96.06 447 LEU B CA 1
ATOM 7541 C C . LEU B 1 447 ? 27.078 -2.641 10.75 1 96.06 447 LEU B C 1
ATOM 7543 O O . LEU B 1 447 ? 26.469 -2.072 11.656 1 96.06 447 LEU B O 1
ATOM 7547 N N . ARG B 1 448 ? 27.766 -3.682 11.047 1 94.06 448 ARG B N 1
ATOM 7548 C CA . ARG B 1 448 ? 27.906 -4.234 12.391 1 94.06 448 ARG B CA 1
ATOM 7549 C C . ARG B 1 448 ? 28.641 -3.271 13.312 1 94.06 448 ARG B C 1
ATOM 7551 O O . ARG B 1 448 ? 28.547 -3.375 14.539 1 94.06 448 ARG B O 1
ATOM 7558 N N . ASN B 1 449 ? 29.281 -2.377 12.617 1 91.75 449 ASN B N 1
ATOM 7559 C CA . ASN B 1 449 ? 30.047 -1.393 13.375 1 91.75 449 ASN B CA 1
ATOM 7560 C C . ASN B 1 449 ? 29.188 -0.185 13.75 1 91.75 449 ASN B C 1
ATOM 7562 O O . ASN B 1 449 ? 29.656 0.72 14.445 1 91.75 449 ASN B O 1
ATOM 7566 N N . LEU B 1 450 ? 28.016 -0.142 13.211 1 91.19 450 LEU B N 1
ATOM 7567 C CA . LEU B 1 450 ? 27.078 0.924 13.531 1 91.19 450 LEU B CA 1
ATOM 7568 C C . LEU B 1 450 ? 26 0.429 14.5 1 91.19 450 LEU B C 1
ATOM 7570 O O . LEU B 1 450 ? 25.609 -0.735 14.445 1 91.19 450 LEU B O 1
ATOM 7574 N N . ASP B 1 451 ? 25.578 1.206 15.461 1 92.06 451 ASP B N 1
ATOM 7575 C CA . ASP B 1 451 ? 24.594 0.812 16.469 1 92.06 451 ASP B CA 1
ATOM 7576 C C . ASP B 1 451 ? 23.188 1.279 16.078 1 92.06 451 ASP B C 1
ATOM 7578 O O . ASP B 1 451 ? 22.766 2.373 16.469 1 92.06 451 ASP B O 1
ATOM 7582 N N . PHE B 1 452 ? 22.438 0.436 15.469 1 93.19 452 PHE B N 1
ATOM 7583 C CA . PHE B 1 452 ? 21.094 0.75 15 1 93.19 452 PHE B CA 1
ATOM 7584 C C . PHE B 1 452 ? 20.094 0.686 16.141 1 93.19 452 PHE B C 1
ATOM 7586 O O . PHE B 1 452 ? 18.891 0.913 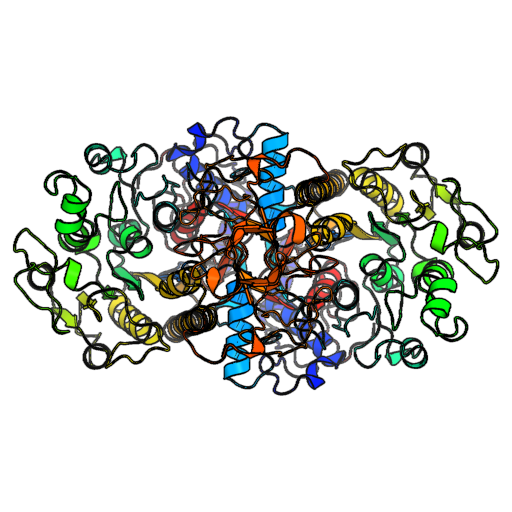15.945 1 93.19 452 PHE B O 1
ATOM 7593 N N . SER B 1 453 ? 20.516 0.349 17.375 1 88.19 453 SER B N 1
ATOM 7594 C CA . SER B 1 453 ? 19.641 0.378 18.547 1 88.19 453 SER B CA 1
ATOM 7595 C C . SER B 1 453 ? 19.391 1.808 19.016 1 88.19 453 SER B C 1
ATOM 7597 O O . SER B 1 453 ? 18.438 2.064 19.766 1 88.19 453 SER B O 1
ATOM 7599 N N . LYS B 1 454 ? 20.25 2.684 18.594 1 93.75 454 LYS B N 1
ATOM 7600 C CA . LYS B 1 454 ? 20.125 4.082 18.984 1 93.75 454 LYS B CA 1
ATOM 7601 C C . LYS B 1 454 ? 19.031 4.785 18.188 1 93.75 454 LYS B C 1
ATOM 7603 O O . LYS B 1 454 ? 18.891 4.559 16.984 1 93.75 454 LYS B O 1
ATOM 7608 N N . PRO B 1 455 ? 18.312 5.633 18.828 1 94.62 455 PRO B N 1
ATOM 7609 C CA . PRO B 1 455 ? 17.203 6.32 18.156 1 94.62 455 PRO B CA 1
ATOM 7610 C C . PRO B 1 455 ? 17.672 7.203 17 1 94.62 455 PRO B C 1
ATOM 7612 O O . PRO B 1 455 ? 16.922 7.422 16.047 1 94.62 455 PRO B O 1
ATOM 7615 N N . ASP B 1 456 ? 18.891 7.668 17.062 1 95.94 456 ASP B N 1
ATOM 7616 C CA . ASP B 1 456 ? 19.375 8.625 16.062 1 95.94 456 ASP B CA 1
ATOM 7617 C C . ASP B 1 456 ? 20.125 7.914 14.945 1 95.94 456 ASP B C 1
ATOM 7619 O O . ASP B 1 456 ? 20.766 8.562 14.109 1 95.94 456 ASP B O 1
ATOM 7623 N N . ALA B 1 457 ? 20.094 6.625 14.969 1 96.56 457 ALA B N 1
ATOM 7624 C CA . ALA B 1 457 ? 20.781 5.898 13.906 1 96.56 457 ALA B CA 1
ATOM 7625 C C . ALA B 1 457 ? 20.234 6.273 12.531 1 96.56 457 ALA B C 1
ATOM 7627 O O . ALA B 1 457 ? 19.031 6.355 12.344 1 96.56 457 ALA B O 1
ATOM 7628 N N . ILE B 1 458 ? 21.172 6.582 11.594 1 97.19 458 ILE B N 1
ATOM 7629 C CA . ILE B 1 458 ? 20.844 6.891 10.211 1 97.19 458 ILE B CA 1
ATOM 7630 C C . ILE B 1 458 ? 20.953 5.629 9.359 1 97.19 458 ILE B C 1
ATOM 7632 O O . ILE B 1 458 ? 21.938 4.883 9.469 1 97.19 458 ILE B O 1
ATOM 7636 N N . TYR B 1 459 ? 20.031 5.367 8.531 1 97.38 459 TYR B N 1
ATOM 7637 C CA . TYR B 1 459 ? 19.969 4.125 7.77 1 97.38 459 TYR B CA 1
ATOM 7638 C C . TYR B 1 459 ? 20.562 4.32 6.371 1 97.38 459 TYR B C 1
ATOM 7640 O O . TYR B 1 459 ? 20.469 5.41 5.805 1 97.38 459 TYR B O 1
ATOM 7648 N N . PRO B 1 460 ? 21.109 3.268 5.77 1 95.06 460 PRO B N 1
ATOM 7649 C CA . PRO B 1 460 ? 21.781 3.354 4.477 1 95.06 460 PRO B CA 1
ATOM 7650 C C . PRO B 1 460 ? 20.828 3.535 3.309 1 95.06 460 PRO B C 1
ATOM 7652 O O . PRO B 1 460 ? 19.656 3.123 3.391 1 95.06 460 PRO B O 1
ATOM 7655 N N . HIS B 1 461 ? 21.312 4.105 2.191 1 95.69 461 HIS B N 1
ATOM 7656 C CA . HIS B 1 461 ? 20.562 4.367 0.967 1 95.69 461 HIS B CA 1
ATOM 7657 C C . HIS B 1 461 ? 21.5 4.512 -0.23 1 95.69 461 HIS B C 1
ATOM 7659 O O . HIS B 1 461 ? 22.719 4.641 -0.064 1 95.69 461 HIS B O 1
ATOM 7665 N N . GLY B 1 462 ? 20.906 4.496 -1.429 1 93.19 462 GLY B N 1
ATOM 7666 C CA . GLY B 1 462 ? 21.703 4.398 -2.635 1 93.19 462 GLY B CA 1
ATOM 7667 C C . GLY B 1 462 ? 21.984 5.742 -3.281 1 93.19 462 GLY B C 1
ATOM 7668 O O . GLY B 1 462 ? 22.891 5.871 -4.102 1 93.19 462 GLY B O 1
ATOM 7669 N N . VAL B 1 463 ? 21.188 6.777 -3.012 1 95.44 463 VAL B N 1
ATOM 7670 C CA . VAL B 1 463 ? 21.344 8.086 -3.637 1 95.44 463 VAL B CA 1
ATOM 7671 C C . VAL B 1 463 ? 21.547 9.148 -2.562 1 95.44 463 VAL B C 1
ATOM 7673 O O . VAL B 1 463 ? 20.75 9.273 -1.637 1 95.44 463 VAL B O 1
ATOM 7676 N N . PRO B 1 464 ? 22.672 9.953 -2.688 1 97.06 464 PRO B N 1
ATOM 7677 C CA . PRO B 1 464 ? 22.891 11.008 -1.698 1 97.06 464 PRO B CA 1
ATOM 7678 C C . PRO B 1 464 ? 21.906 12.172 -1.853 1 97.06 464 PRO B C 1
ATOM 7680 O O . PRO B 1 464 ? 21.719 12.68 -2.961 1 97.06 464 PRO B O 1
ATOM 7683 N N . MET B 1 465 ? 21.281 12.516 -0.841 1 97.88 465 MET B N 1
ATOM 7684 C CA . MET B 1 465 ? 20.406 13.688 -0.698 1 97.88 465 MET B CA 1
ATOM 7685 C C . MET B 1 465 ? 20.656 14.383 0.638 1 97.88 465 MET B C 1
ATOM 7687 O O . MET B 1 465 ? 21.141 13.758 1.588 1 97.88 465 MET B O 1
ATOM 7691 N N . THR B 1 466 ? 20.328 15.68 0.697 1 98 466 THR B N 1
ATOM 7692 C CA . THR B 1 466 ? 20.406 16.359 1.988 1 98 466 THR B CA 1
ATOM 7693 C C . THR B 1 466 ? 19.328 15.82 2.936 1 98 466 THR B C 1
ATOM 7695 O O . THR B 1 466 ? 19.562 15.719 4.145 1 98 466 THR B O 1
ATOM 7698 N N . GLU B 1 467 ? 18.156 15.516 2.383 1 98.25 467 GLU B N 1
ATOM 7699 C CA . GLU B 1 467 ? 17.047 14.867 3.059 1 98.25 467 GLU B CA 1
ATOM 7700 C C . GLU B 1 467 ? 16.391 13.82 2.162 1 98.25 467 GLU B C 1
ATOM 7702 O O . GLU B 1 467 ? 16.25 14.031 0.956 1 98.25 467 GLU B O 1
ATOM 7707 N N . GLU B 1 468 ? 16.109 12.688 2.766 1 98.44 468 GLU B N 1
ATOM 7708 C CA . GLU B 1 468 ? 15.398 11.664 2.004 1 98.44 468 GLU B CA 1
ATOM 7709 C C . GLU B 1 468 ? 14.133 12.234 1.378 1 98.44 468 GLU B C 1
ATOM 7711 O O . GLU B 1 468 ? 13.453 13.07 1.98 1 98.44 468 GLU B O 1
ATOM 7716 N N . THR B 1 469 ? 13.734 11.789 0.199 1 98.38 469 THR B N 1
ATOM 7717 C CA . THR B 1 469 ? 12.617 12.359 -0.54 1 98.38 469 THR B CA 1
ATOM 7718 C C . THR B 1 469 ? 11.32 11.633 -0.194 1 98.38 469 THR B C 1
ATOM 7720 O O . THR B 1 469 ? 11.344 10.57 0.422 1 98.38 469 THR B O 1
ATOM 7723 N N . HIS B 1 470 ? 10.203 12.234 -0.634 1 98.56 470 HIS B N 1
ATOM 7724 C CA . HIS B 1 470 ? 8.914 11.57 -0.56 1 98.56 470 HIS B CA 1
ATOM 7725 C C . HIS B 1 470 ? 8.828 10.422 -1.562 1 98.56 470 HIS B C 1
ATOM 7727 O O . HIS B 1 470 ? 9.672 10.305 -2.451 1 98.56 470 HIS B O 1
ATOM 7733 N N . GLY B 1 471 ? 7.898 9.547 -1.32 1 98.06 471 GLY B N 1
ATOM 7734 C CA . GLY B 1 471 ? 7.535 8.461 -2.223 1 98.06 471 GLY B CA 1
ATOM 7735 C C . GLY B 1 471 ? 6.164 8.641 -2.846 1 98.06 471 GLY B C 1
ATOM 7736 O O . GLY B 1 471 ? 5.254 9.172 -2.211 1 98.06 471 GLY B O 1
ATOM 7737 N N . GLY B 1 472 ? 5.992 8.125 -4.078 1 97.81 472 GLY B N 1
ATOM 7738 C CA . GLY B 1 472 ? 4.805 8.43 -4.863 1 97.81 472 GLY B CA 1
ATOM 7739 C C . GLY B 1 472 ? 3.785 7.309 -4.852 1 97.81 472 GLY B C 1
ATOM 7740 O O . GLY B 1 472 ? 2.785 7.363 -5.574 1 97.81 472 GLY B O 1
ATOM 7741 N N . GLY B 1 473 ? 3.961 6.227 -4.098 1 97.5 473 GLY B N 1
ATOM 7742 C CA . GLY B 1 473 ? 2.965 5.168 -4.016 1 97.5 473 GLY B CA 1
ATOM 7743 C C . GLY B 1 473 ? 1.679 5.609 -3.344 1 97.5 473 GLY B C 1
ATOM 7744 O O . GLY B 1 473 ? 1.696 6.48 -2.469 1 97.5 473 GLY B O 1
ATOM 7745 N N . ASP B 1 474 ? 0.553 4.98 -3.711 1 98.62 474 ASP B N 1
ATOM 7746 C CA . ASP B 1 474 ? -0.711 5.266 -3.039 1 98.62 474 ASP B CA 1
ATOM 7747 C C . ASP B 1 474 ? -0.599 5.023 -1.535 1 98.62 474 ASP B C 1
ATOM 7749 O O . ASP B 1 474 ? 0.244 4.246 -1.087 1 98.62 474 ASP B O 1
ATOM 7753 N N . VAL B 1 475 ? -1.398 5.738 -0.793 1 98.88 475 VAL B N 1
ATOM 7754 C CA . VAL B 1 475 ? -1.423 5.566 0.656 1 98.88 475 VAL B CA 1
ATOM 7755 C C . VAL B 1 475 ? -2.775 5.004 1.088 1 98.88 475 VAL B C 1
ATOM 7757 O O . VAL B 1 475 ? -3.766 5.129 0.363 1 98.88 475 VAL B O 1
ATOM 7760 N N . ALA B 1 476 ? -2.809 4.387 2.213 1 98.88 476 ALA B N 1
ATOM 7761 C CA . ALA B 1 476 ? -4.02 3.73 2.695 1 98.88 476 ALA B CA 1
ATOM 7762 C C . ALA B 1 476 ? -4.926 4.723 3.422 1 98.88 476 ALA B C 1
ATOM 7764 O O . ALA B 1 476 ? -4.453 5.723 3.967 1 98.88 476 ALA B O 1
ATOM 7765 N N . VAL B 1 477 ? -6.207 4.488 3.363 1 98.94 477 VAL B N 1
ATOM 7766 C CA . VAL B 1 477 ? -7.242 5.176 4.129 1 98.94 477 VAL B CA 1
ATOM 7767 C C . VAL B 1 477 ? -7.996 4.168 4.996 1 98.94 477 VAL B C 1
ATOM 7769 O O . VAL B 1 477 ? -8.461 3.141 4.504 1 98.94 477 VAL B O 1
ATOM 7772 N N . TYR B 1 478 ? -8.07 4.414 6.285 1 98.94 478 TYR B N 1
ATOM 7773 C CA . TYR B 1 478 ? -8.82 3.619 7.25 1 98.94 478 TYR B CA 1
ATOM 7774 C C . TYR B 1 478 ? -9.984 4.414 7.824 1 98.94 478 TYR B C 1
ATOM 7776 O O . TYR B 1 478 ? -9.844 5.598 8.141 1 98.94 478 TYR B O 1
ATOM 7784 N N . ALA B 1 479 ? -11.125 3.775 7.922 1 98.88 479 ALA B N 1
ATOM 7785 C CA . ALA B 1 479 ? -12.273 4.539 8.414 1 98.88 479 ALA B CA 1
ATOM 7786 C C . ALA B 1 479 ? -13.117 3.705 9.375 1 98.88 479 ALA B C 1
ATOM 7788 O O . ALA B 1 479 ? -13.234 2.488 9.211 1 98.88 479 ALA B O 1
ATOM 7789 N N . HIS B 1 480 ? -13.672 4.336 10.359 1 98.56 480 HIS B N 1
ATOM 7790 C CA . HIS B 1 480 ? -14.547 3.771 11.383 1 98.56 480 HIS B CA 1
ATOM 7791 C C . HIS B 1 480 ? -15.641 4.762 11.781 1 98.56 480 HIS B C 1
ATOM 7793 O O . HIS B 1 480 ? -15.383 5.961 11.891 1 98.56 480 HIS B O 1
ATOM 7799 N N . GLY B 1 481 ? -16.875 4.277 11.984 1 98.56 481 GLY B N 1
ATOM 7800 C CA . GLY B 1 481 ? -17.984 5.129 12.383 1 98.56 481 GLY B CA 1
ATOM 7801 C C . GLY B 1 481 ? -19 5.336 11.273 1 98.56 481 GLY B C 1
ATOM 7802 O O . GLY B 1 481 ? -19.109 4.512 10.367 1 98.56 481 GLY B O 1
ATOM 7803 N N . PRO B 1 482 ? -19.844 6.395 11.344 1 98.5 482 PRO B N 1
ATOM 7804 C CA . PRO B 1 482 ? -20.906 6.645 10.359 1 98.5 482 PRO B CA 1
ATOM 7805 C C . PRO B 1 482 ? -20.375 6.73 8.93 1 98.5 482 PRO B C 1
ATOM 7807 O O . PRO B 1 482 ? -19.438 7.48 8.656 1 98.5 482 PRO B O 1
ATOM 7810 N N . TRP B 1 483 ? -20.984 5.902 8.086 1 98.06 483 TRP B N 1
ATOM 7811 C CA . TRP B 1 483 ? -20.75 5.906 6.641 1 98.06 483 TRP B CA 1
ATOM 7812 C C . TRP B 1 483 ? -19.312 5.516 6.312 1 98.06 483 TRP B C 1
ATOM 7814 O O . TRP B 1 483 ? -18.828 5.805 5.219 1 98.06 483 TRP B O 1
ATOM 7824 N N . SER B 1 484 ? -18.625 4.91 7.25 1 98.38 484 SER B N 1
ATOM 7825 C CA . SER B 1 484 ? -17.234 4.516 7.023 1 98.38 484 SER B CA 1
ATOM 7826 C C . SER B 1 484 ? -17.125 3.555 5.844 1 98.38 484 SER B C 1
ATOM 7828 O O . SER B 1 484 ? -16.062 3.463 5.211 1 98.38 484 SER B O 1
ATOM 7830 N N . HIS B 1 485 ? -18.203 2.816 5.438 1 97.25 485 HIS B N 1
ATOM 7831 C CA . HIS B 1 485 ? -18.172 1.847 4.348 1 97.25 485 HIS B CA 1
ATOM 7832 C C . HIS B 1 485 ? -18 2.535 2.998 1 97.25 485 HIS B C 1
ATOM 7834 O O . HIS B 1 485 ? -17.734 1.877 1.99 1 97.25 485 HIS B O 1
ATOM 7840 N N . LEU B 1 486 ? -18.078 3.902 2.971 1 97.75 486 LEU B N 1
ATOM 7841 C CA . LEU B 1 486 ? -17.828 4.641 1.739 1 97.75 486 LEU B CA 1
ATOM 7842 C C . LEU B 1 486 ? -16.328 4.73 1.454 1 97.75 486 LEU B C 1
ATOM 7844 O O . LEU B 1 486 ? -15.93 5.031 0.329 1 97.75 486 LEU B O 1
ATOM 7848 N N . PHE B 1 487 ? -15.5 4.527 2.473 1 98.44 487 PHE B N 1
ATOM 7849 C CA . PHE B 1 487 ? -14.062 4.746 2.363 1 98.44 487 PHE B CA 1
ATOM 7850 C C . PHE B 1 487 ? -13.352 3.482 1.893 1 98.44 487 PHE B C 1
ATOM 7852 O O . PHE B 1 487 ? -12.414 3.016 2.537 1 98.44 487 PHE B O 1
ATOM 7859 N N . THR B 1 488 ? -13.742 2.871 0.818 1 97.88 488 THR B N 1
ATOM 7860 C CA . THR B 1 488 ? -13.133 1.72 0.159 1 97.88 488 THR B CA 1
ATOM 7861 C C . THR B 1 488 ? -12.891 2.008 -1.32 1 97.88 488 THR B C 1
ATOM 7863 O O . THR B 1 488 ? -13.344 3.031 -1.84 1 97.88 488 THR B O 1
ATOM 7866 N N . GLY B 1 489 ? -12.078 1.131 -1.974 1 98.12 489 GLY B N 1
ATOM 7867 C CA . GLY B 1 489 ? -11.719 1.338 -3.367 1 98.12 489 GLY B CA 1
ATOM 7868 C C . GLY B 1 489 ? -10.5 2.227 -3.541 1 98.12 489 GLY B C 1
ATOM 7869 O O . GLY B 1 489 ? -9.781 2.502 -2.578 1 98.12 489 GLY B O 1
ATOM 7870 N N . VAL B 1 490 ? -10.195 2.557 -4.77 1 98.5 490 VAL B N 1
ATOM 7871 C CA . VAL B 1 490 ? -9.117 3.475 -5.129 1 98.5 490 VAL B CA 1
ATOM 7872 C C . VAL B 1 490 ? -9.711 4.801 -5.602 1 98.5 490 VAL B C 1
ATOM 7874 O O . VAL B 1 490 ? -10.602 4.82 -6.449 1 98.5 490 VAL B O 1
ATOM 7877 N N . TYR B 1 491 ? -9.258 5.879 -5.074 1 97.94 491 TYR B N 1
ATOM 7878 C CA . TYR B 1 491 ? -9.82 7.172 -5.461 1 97.94 491 TYR B CA 1
ATOM 7879 C C . TYR B 1 491 ? -8.789 8.281 -5.289 1 97.94 491 TYR B C 1
ATOM 7881 O O . TYR B 1 491 ? -7.715 8.062 -4.723 1 97.94 491 TYR B O 1
ATOM 7889 N N . GLU B 1 492 ? -9.109 9.422 -5.848 1 98.56 492 GLU B N 1
ATOM 7890 C CA . GLU B 1 492 ? -8.273 10.609 -5.711 1 98.56 492 GLU B CA 1
ATOM 7891 C C . GLU B 1 492 ? -8.312 11.148 -4.285 1 98.56 492 GLU B C 1
ATOM 7893 O O . GLU B 1 492 ? -9.367 11.133 -3.639 1 98.56 492 GLU B O 1
ATOM 7898 N N . GLN B 1 493 ? -7.168 11.633 -3.85 1 98.88 493 GLN B N 1
ATOM 7899 C CA . GLN B 1 493 ? -7.039 12.148 -2.49 1 98.88 493 GLN B CA 1
ATOM 7900 C C . GLN B 1 493 ? -8.07 13.242 -2.221 1 98.88 493 GLN B C 1
ATOM 7902 O O . GLN B 1 493 ? -8.562 13.375 -1.098 1 98.88 493 GLN B O 1
ATOM 7907 N N . SER B 1 494 ? -8.453 13.992 -3.273 1 98.69 494 SER B N 1
ATOM 7908 C CA . SER B 1 494 ? -9.391 15.109 -3.152 1 98.69 494 SER B CA 1
ATOM 7909 C C . SER B 1 494 ? -10.797 14.609 -2.85 1 98.69 494 SER B C 1
ATOM 7911 O O . SER B 1 494 ? -11.68 15.398 -2.514 1 98.69 494 SER B O 1
ATOM 7913 N N . THR B 1 495 ? -11.023 13.32 -2.869 1 98.62 495 THR B N 1
ATOM 7914 C CA . THR B 1 495 ? -12.344 12.758 -2.582 1 98.62 495 THR B CA 1
ATOM 7915 C C . THR B 1 495 ? -12.594 12.719 -1.077 1 98.62 495 THR B C 1
ATOM 7917 O O . THR B 1 495 ? -13.75 12.75 -0.637 1 98.62 495 THR B O 1
ATOM 7920 N N . LEU B 1 496 ? -11.602 12.742 -0.257 1 98.88 496 LEU B N 1
ATOM 7921 C CA . LEU B 1 496 ? -11.664 12.469 1.174 1 98.88 496 LEU B CA 1
ATOM 7922 C C . LEU B 1 496 ? -12.57 13.469 1.881 1 98.88 496 LEU B C 1
ATOM 7924 O O . LEU B 1 496 ? -13.469 13.086 2.631 1 98.88 496 LEU B O 1
ATOM 7928 N N . PRO B 1 497 ? -12.391 14.789 1.65 1 98.75 497 PRO B N 1
ATOM 7929 C CA . PRO B 1 497 ? -13.258 15.711 2.391 1 98.75 497 PRO B CA 1
ATOM 7930 C C . PRO B 1 497 ? -14.727 15.594 1.985 1 98.75 497 PRO B C 1
ATOM 7932 O O . PRO B 1 497 ? -15.617 15.844 2.801 1 98.75 497 PRO B O 1
ATOM 7935 N N . HIS B 1 498 ? -15 15.156 0.746 1 98.44 498 HIS B N 1
ATOM 7936 C CA . HIS B 1 498 ? -16.375 15.008 0.296 1 98.44 498 HIS B CA 1
ATOM 7937 C C . HIS B 1 498 ? -17.031 13.781 0.929 1 98.44 498 HIS B C 1
ATOM 7939 O O . HIS B 1 498 ? -18.234 13.789 1.198 1 98.44 498 HIS B O 1
ATOM 7945 N N . LEU B 1 499 ? -16.281 12.711 1.138 1 98.81 499 LEU B N 1
ATOM 7946 C CA . LEU B 1 499 ? -16.797 11.562 1.868 1 98.81 499 LEU B CA 1
ATOM 7947 C C . LEU B 1 499 ? -17.078 11.922 3.322 1 98.81 499 LEU B C 1
ATOM 7949 O O . LEU B 1 499 ? -18.141 11.578 3.859 1 98.81 499 LEU B O 1
ATOM 7953 N N . MET B 1 500 ? -16.141 12.641 3.959 1 98.94 500 MET B N 1
ATOM 7954 C CA . MET B 1 500 ? -16.344 13.094 5.332 1 98.94 500 MET B CA 1
ATOM 7955 C C . MET B 1 500 ? -17.516 14.062 5.414 1 98.94 500 MET B C 1
ATOM 7957 O O . MET B 1 500 ? -18.328 13.984 6.34 1 98.94 500 MET B O 1
ATOM 7961 N N . GLY B 1 501 ? -17.578 14.984 4.418 1 98.75 501 GLY B N 1
ATOM 7962 C CA . GLY B 1 501 ? -18.672 15.938 4.355 1 98.75 501 GLY B CA 1
ATOM 7963 C C . GLY B 1 501 ? -20.031 15.273 4.195 1 98.75 501 GLY B C 1
ATOM 7964 O O . GLY B 1 501 ? -21 15.656 4.863 1 98.75 501 GLY B O 1
ATOM 7965 N N . PHE B 1 502 ? -20.094 14.258 3.348 1 98.56 502 PHE B N 1
ATOM 7966 C CA . PHE B 1 502 ? -21.344 13.516 3.164 1 98.56 502 PHE B CA 1
ATOM 7967 C C . PHE B 1 502 ? -21.828 12.953 4.488 1 98.56 502 PHE B C 1
ATOM 7969 O O . PHE B 1 502 ? -23 13.125 4.844 1 98.56 502 PHE B O 1
ATOM 7976 N N . ALA B 1 503 ? -20.953 12.344 5.219 1 98.69 503 ALA B N 1
ATOM 7977 C CA . ALA B 1 503 ? -21.297 11.656 6.457 1 98.69 503 ALA B CA 1
ATOM 7978 C C . ALA B 1 503 ? -21.75 12.648 7.527 1 98.69 503 ALA B C 1
ATOM 7980 O O . ALA B 1 503 ? -22.547 12.297 8.406 1 98.69 503 ALA B O 1
ATOM 7981 N N . SER B 1 504 ? -21.312 13.93 7.469 1 98.69 504 SER B N 1
ATOM 7982 C CA . SER B 1 504 ? -21.484 14.867 8.57 1 98.69 504 SER B CA 1
ATOM 7983 C C . SER B 1 504 ? -22.391 16.031 8.164 1 98.69 504 SER B C 1
ATOM 7985 O O . SER B 1 504 ? -22.531 17 8.914 1 98.69 504 SER B O 1
ATOM 7987 N N . CYS B 1 505 ? -22.953 15.992 6.957 1 97.94 505 CYS B N 1
ATOM 7988 C CA . CYS B 1 505 ? -23.844 17.016 6.438 1 97.94 505 CYS B CA 1
ATOM 7989 C C . CYS B 1 505 ? -23.125 18.359 6.285 1 97.94 505 CYS B C 1
ATOM 7991 O O . CYS B 1 505 ? -23.625 19.391 6.707 1 97.94 505 CYS B O 1
ATOM 7993 N N . LEU B 1 506 ? -21.891 18.234 5.734 1 97.81 506 LEU B N 1
ATOM 7994 C CA . LEU B 1 506 ? -21.062 19.422 5.539 1 97.81 506 LEU B CA 1
ATOM 7995 C C . LEU B 1 506 ? -20.609 19.531 4.086 1 97.81 506 LEU B C 1
ATOM 7997 O O . LEU B 1 506 ? -20.453 18.516 3.4 1 97.81 506 LEU B O 1
ATOM 8001 N N . GLY B 1 507 ? -20.328 20.797 3.637 1 96.69 507 GLY B N 1
ATOM 8002 C CA . GLY B 1 507 ? -19.578 21.016 2.408 1 96.69 507 GLY B CA 1
ATOM 8003 C C . GLY B 1 507 ? -20.453 21.359 1.221 1 96.69 507 GLY B C 1
ATOM 8004 O O . GLY B 1 507 ? -21.688 21.453 1.354 1 96.69 507 GLY B O 1
ATOM 8005 N N . PRO B 1 508 ? -19.859 21.516 0.099 1 96.38 508 PRO B N 1
ATOM 8006 C CA . PRO B 1 508 ? -20.531 22.047 -1.085 1 96.38 508 PRO B CA 1
ATOM 8007 C C . PRO B 1 508 ? -21.203 20.969 -1.924 1 96.38 508 PRO B C 1
ATOM 8009 O O . PRO B 1 508 ? -21.922 21.281 -2.879 1 96.38 508 PRO B O 1
ATOM 8012 N N . GLY B 1 509 ? -20.969 19.719 -1.64 1 95.94 509 GLY B N 1
ATOM 8013 C CA . GLY B 1 509 ? -21.531 18.641 -2.426 1 95.94 509 GLY B CA 1
ATOM 8014 C C . GLY B 1 509 ? -22.766 18.031 -1.788 1 95.94 509 GLY B C 1
ATOM 8015 O O . GLY B 1 509 ? -23.359 18.609 -0.875 1 95.94 509 GLY B O 1
ATOM 8016 N N . ILE B 1 510 ? -23.188 16.906 -2.324 1 94.88 510 ILE B N 1
ATOM 8017 C CA . ILE B 1 510 ? -24.297 16.172 -1.721 1 94.88 510 ILE B CA 1
ATOM 8018 C C . ILE B 1 510 ? -23.891 15.68 -0.334 1 94.88 510 ILE B C 1
ATOM 8020 O O . ILE B 1 510 ? -22.719 15.391 -0.089 1 94.88 510 ILE B O 1
ATOM 8024 N N . THR B 1 511 ? -24.812 15.633 0.563 1 96.06 511 THR B N 1
ATOM 8025 C CA . THR B 1 511 ? -24.594 15.102 1.904 1 96.06 511 THR B CA 1
ATOM 8026 C C . THR B 1 511 ? -25.75 14.172 2.297 1 96.06 511 THR B C 1
ATOM 8028 O O . THR B 1 511 ? -26.734 14.062 1.575 1 96.06 511 THR B O 1
ATOM 8031 N N . TYR B 1 512 ? -25.484 13.523 3.402 1 93.12 512 TYR B N 1
ATOM 8032 C CA . TYR B 1 512 ? -26.531 12.68 3.977 1 93.12 512 TYR B CA 1
ATOM 8033 C C . TYR B 1 512 ? -27.797 13.477 4.23 1 93.12 512 TYR B C 1
ATOM 8035 O O . TYR B 1 512 ? -28.906 12.953 4.109 1 93.12 512 TYR B O 1
ATOM 8043 N N . CYS B 1 513 ? -27.703 14.758 4.414 1 95.31 513 CYS B N 1
ATOM 8044 C CA . CYS B 1 513 ? -28.828 15.617 4.773 1 95.31 513 CYS B CA 1
ATOM 8045 C C . CYS B 1 513 ? -29.406 16.297 3.539 1 95.31 513 CYS B C 1
ATOM 8047 O O . CYS B 1 513 ? -30.5 16.875 3.594 1 95.31 513 CYS B O 1
ATOM 8049 N N . ASP B 1 514 ? -28.719 16.281 2.492 1 94.5 514 ASP B N 1
ATOM 8050 C CA . ASP B 1 514 ? -29.141 16.906 1.242 1 94.5 514 ASP B CA 1
ATOM 8051 C C . ASP B 1 514 ? -28.594 16.156 0.036 1 94.5 514 ASP B C 1
ATOM 8053 O O . ASP B 1 514 ? -27.453 16.375 -0.385 1 94.5 514 ASP B O 1
ATOM 8057 N N . LEU B 1 515 ? -29.359 15.422 -0.59 1 92.38 515 LEU B N 1
ATOM 8058 C CA . LEU B 1 515 ? -28.922 14.539 -1.66 1 92.38 515 LEU B CA 1
ATOM 8059 C C . LEU B 1 515 ? -29.031 15.227 -3.018 1 92.38 515 LEU B C 1
ATOM 8061 O O . LEU B 1 515 ? -28.828 14.594 -4.055 1 92.38 515 LEU B O 1
ATOM 8065 N N . GLN B 1 516 ? -29.359 16.547 -3.064 1 91.69 516 GLN B N 1
ATOM 8066 C CA . GLN B 1 516 ? -29.469 17.281 -4.324 1 91.69 516 GLN B CA 1
ATOM 8067 C C . GLN B 1 516 ? -28.078 17.562 -4.918 1 91.69 516 GLN B C 1
ATOM 8069 O O . GLN B 1 516 ? -27.266 18.234 -4.293 1 91.69 516 GLN B O 1
ATOM 8074 N N . PRO B 1 517 ? -27.812 17.062 -6.09 1 91.62 517 PRO B N 1
ATOM 8075 C CA . PRO B 1 517 ? -26.531 17.344 -6.715 1 91.62 517 PRO B CA 1
ATOM 8076 C C . PRO B 1 517 ? -26.328 18.844 -6.973 1 91.62 517 PRO B C 1
ATOM 8078 O O . PRO B 1 517 ? -27.281 19.562 -7.23 1 91.62 517 PRO B O 1
ATOM 8081 N N . LYS B 1 518 ? -25.156 19.25 -6.934 1 92.56 518 LYS B N 1
ATOM 8082 C CA . LYS B 1 518 ? -24.797 20.656 -7.168 1 92.56 518 LYS B CA 1
ATOM 8083 C C . LYS B 1 518 ? -24.109 20.828 -8.516 1 92.56 518 LYS B C 1
ATOM 8085 O O . LYS B 1 518 ? -23.188 20.078 -8.852 1 92.56 518 LYS B O 1
ATOM 8090 N N . ALA B 1 519 ? -24.391 21.812 -9.227 1 90.38 519 ALA B N 1
ATOM 8091 C CA . ALA B 1 519 ? -23.875 22.016 -10.57 1 90.38 519 ALA B CA 1
ATOM 8092 C C . ALA B 1 519 ? -22.484 22.641 -10.539 1 90.38 519 ALA B C 1
ATOM 8094 O O . ALA B 1 519 ? -21.688 22.484 -11.477 1 90.38 519 ALA B O 1
ATOM 8095 N N . ARG B 1 520 ? -22.266 23.375 -9.438 1 92 520 ARG B N 1
ATOM 8096 C CA . ARG B 1 520 ? -21.016 24.109 -9.352 1 92 520 ARG B CA 1
ATOM 8097 C C . ARG B 1 520 ? -20.406 24 -7.965 1 92 520 ARG B C 1
ATOM 8099 O O . ARG B 1 520 ? -21.109 23.766 -6.98 1 92 520 ARG B O 1
ATOM 8106 N N . TYR B 1 521 ? -19.125 24.031 -7.973 1 91.31 521 TYR B N 1
ATOM 8107 C CA . TYR B 1 521 ? -18.406 24.125 -6.707 1 91.31 521 TYR B CA 1
ATOM 8108 C C . TYR B 1 521 ? -18.609 25.5 -6.07 1 91.31 521 TYR B C 1
ATOM 8110 O O . TYR B 1 521 ? -18.188 26.516 -6.617 1 91.31 521 TYR B O 1
ATOM 8118 N N . SER B 1 522 ? -19.359 25.594 -5.012 1 89.12 522 SER B N 1
ATOM 8119 C CA . SER B 1 522 ? -19.578 26.797 -4.223 1 89.12 522 SER B CA 1
ATOM 8120 C C . SER B 1 522 ? -19.422 26.516 -2.732 1 89.12 522 SER B C 1
ATOM 8122 O O . SER B 1 522 ? -20.406 26.219 -2.047 1 89.12 522 SER B O 1
ATOM 8124 N N . PRO B 1 523 ? -18.234 26.641 -2.285 1 82.44 523 PRO B N 1
ATOM 8125 C CA . PRO B 1 523 ? -18.016 26.234 -0.896 1 82.44 523 PRO B CA 1
ATOM 8126 C C . PRO B 1 523 ? -18.625 27.203 0.11 1 82.44 523 PRO B C 1
ATOM 8128 O O . PRO B 1 523 ? -18.812 28.391 -0.199 1 82.44 523 PRO B O 1
#

Organism: Drosophila melanogaster (NCBI:txid7227)

pLDDT: mean 94.92, std 10.72, range [33.78, 99.0]

Radius of gyration: 28.71 Å; Cα contacts (8 Å, |Δi|>4): 2902; chains: 2; bounding box: 84×86×67 Å

InterPro domains:
  IPR001952 Alkaline phosphatase [PF00245] (64-506)
  IPR001952 Alkaline phosphatase [PR00113] (64-84)
  IPR001952 Alkaline phosphatase [PR00113] (120-135)
  IPR001952 Alkaline phosphatase [PR00113] (169-189)
  IPR001952 Alkaline phosphatase [PR00113] (232-242)
  IPR001952 Alkaline phosphatase [PR00113] (318-347)
  IPR001952 Alkaline phosphatase [PTHR11596] (4-514)
  IPR001952 Alkaline phosphatase [SM00098] (65-507)
  IPR001952 Alkaline phosphatase [cd16012] (65-505)
  IPR017850 Alkaline-phosphatase-like, core domain superfamily [G3DSA:3.40.720.10] (38-514)
  IPR017850 Alkaline-phosphatase-like, core domain superfamily [SSF53649] (37-515)